Protein AF-A0A7X9T9G5-F1 (afdb_monomer_lite)

pLDDT: mean 80.07, std 22.62, range [26.3, 98.88]

Structure (mmCIF, N/CA/C/O backbone):
data_AF-A0A7X9T9G5-F1
#
_entry.id   AF-A0A7X9T9G5-F1
#
loop_
_atom_site.group_PDB
_atom_site.id
_atom_site.type_symbol
_atom_site.label_atom_id
_atom_site.label_alt_id
_atom_site.label_comp_id
_atom_site.label_asym_id
_atom_site.label_entity_id
_atom_site.label_seq_id
_atom_site.pdbx_PDB_ins_code
_atom_site.Cartn_x
_atom_site.Cartn_y
_atom_site.Cartn_z
_atom_site.occupancy
_atom_site.B_iso_or_equiv
_atom_site.auth_seq_id
_atom_site.auth_comp_id
_atom_site.auth_asym_id
_atom_site.auth_atom_id
_atom_site.pdbx_PDB_model_num
ATOM 1 N N . MET A 1 1 ? 49.123 48.401 -1.548 1.00 32.94 1 MET A N 1
ATOM 2 C CA . MET A 1 1 ? 48.286 49.261 -0.677 1.00 32.94 1 MET A CA 1
ATOM 3 C C . MET A 1 1 ? 46.839 49.098 -1.144 1.00 32.94 1 MET A C 1
ATOM 5 O O . MET A 1 1 ? 46.578 49.467 -2.274 1.00 32.94 1 MET A O 1
ATOM 9 N N . HIS A 1 2 ? 46.018 48.235 -0.523 1.00 32.28 2 HIS A N 1
ATOM 10 C CA . HIS A 1 2 ? 45.175 48.476 0.680 1.00 32.28 2 HIS A CA 1
ATOM 11 C C . HIS A 1 2 ? 43.986 49.415 0.372 1.00 32.28 2 HIS A C 1
ATOM 13 O O . HIS A 1 2 ? 44.237 50.485 -0.156 1.00 32.28 2 HIS A O 1
ATOM 19 N N . LEU A 1 3 ? 42.697 49.119 0.628 1.00 34.09 3 LEU A N 1
ATOM 20 C CA . LEU A 1 3 ? 41.980 48.273 1.615 1.00 34.09 3 LEU A CA 1
ATOM 21 C C . LEU A 1 3 ? 40.545 47.946 1.097 1.00 34.09 3 LEU A C 1
ATOM 23 O O . LEU A 1 3 ? 39.981 48.760 0.380 1.00 34.09 3 LEU A O 1
ATOM 27 N N . ALA A 1 4 ? 40.027 46.720 1.302 1.00 35.72 4 ALA A N 1
ATOM 28 C CA . ALA A 1 4 ? 38.980 46.290 2.274 1.00 35.72 4 ALA A CA 1
ATOM 29 C C . ALA A 1 4 ? 37.521 46.668 1.894 1.00 35.72 4 ALA A C 1
ATOM 31 O O . ALA A 1 4 ? 37.268 47.769 1.445 1.00 35.72 4 ALA A O 1
ATOM 32 N N . SER A 1 5 ? 36.481 45.839 2.057 1.00 36.91 5 SER A N 1
ATOM 33 C CA . SER A 1 5 ? 36.217 44.819 3.079 1.00 36.91 5 SER A CA 1
ATOM 34 C C . SER A 1 5 ? 35.093 43.858 2.638 1.00 36.91 5 SER A C 1
ATOM 36 O O . SER A 1 5 ? 34.143 44.271 1.982 1.00 36.91 5 SER A O 1
ATOM 38 N N . GLY A 1 6 ? 35.175 42.587 3.043 1.00 28.62 6 GLY A N 1
ATOM 39 C CA . GLY A 1 6 ? 34.093 41.604 2.921 1.00 28.62 6 GLY A CA 1
ATOM 40 C C . GLY A 1 6 ? 34.304 40.480 3.934 1.00 28.62 6 GLY A C 1
ATOM 41 O O . GLY A 1 6 ? 35.140 39.605 3.732 1.00 28.62 6 GLY A O 1
ATOM 42 N N . ARG A 1 7 ? 33.611 40.550 5.078 1.00 32.41 7 ARG A N 1
ATOM 43 C CA . ARG A 1 7 ? 33.666 39.544 6.151 1.00 32.41 7 ARG A CA 1
ATOM 44 C C . ARG A 1 7 ? 32.686 38.408 5.851 1.00 32.41 7 ARG A C 1
ATOM 46 O O . ARG A 1 7 ? 31.489 38.650 5.757 1.00 32.41 7 ARG A O 1
ATOM 53 N N . SER A 1 8 ? 33.200 37.181 5.789 1.00 30.56 8 SER A N 1
ATOM 54 C CA . SER A 1 8 ? 32.421 35.941 5.908 1.00 30.56 8 SER A CA 1
ATOM 55 C C . SER A 1 8 ? 32.396 35.502 7.374 1.00 30.56 8 SER A C 1
ATOM 57 O O . SER A 1 8 ? 33.452 35.385 7.997 1.00 30.56 8 SER A O 1
ATOM 59 N N . ALA A 1 9 ? 31.208 35.259 7.928 1.00 30.58 9 ALA A N 1
ATOM 60 C CA . ALA A 1 9 ? 31.035 34.659 9.247 1.00 30.58 9 ALA A CA 1
ATOM 61 C C . ALA A 1 9 ? 30.851 33.140 9.096 1.00 30.58 9 ALA A C 1
ATOM 63 O O . ALA A 1 9 ? 29.876 32.680 8.509 1.00 30.58 9 ALA A O 1
ATOM 64 N N . LYS A 1 10 ? 31.808 32.372 9.630 1.00 29.86 10 LYS A N 1
ATOM 65 C CA . LYS A 1 10 ? 31.692 30.931 9.880 1.00 29.86 10 LYS A CA 1
ATOM 66 C C . LYS A 1 10 ? 30.930 30.736 11.194 1.00 29.86 10 LYS A C 1
ATOM 68 O O . LYS A 1 10 ? 31.355 31.276 12.213 1.00 29.86 10 LYS A O 1
ATOM 73 N N . ILE A 1 11 ? 29.854 29.952 11.186 1.00 28.08 11 ILE A N 1
ATOM 74 C CA . ILE A 1 11 ? 29.240 29.412 12.406 1.00 28.08 11 ILE A CA 1
ATOM 75 C C . ILE A 1 11 ? 29.731 27.972 12.553 1.00 28.08 11 ILE A C 1
ATOM 77 O O . ILE A 1 11 ? 29.463 27.125 11.706 1.00 28.08 11 ILE A O 1
ATOM 81 N N . ALA A 1 12 ? 30.501 27.732 13.612 1.00 28.19 12 ALA A N 1
ATOM 82 C CA . ALA A 1 12 ? 30.940 26.416 14.045 1.00 28.19 12 ALA A CA 1
ATOM 83 C C . ALA A 1 12 ? 29.846 25.774 14.910 1.00 28.19 12 ALA A C 1
ATOM 85 O O . ALA A 1 12 ? 29.373 26.393 15.863 1.00 28.19 12 ALA A O 1
ATOM 86 N N . VAL A 1 13 ? 29.471 24.532 14.600 1.00 27.47 13 VAL A N 1
ATOM 87 C CA . VAL A 1 13 ? 28.661 23.683 15.481 1.00 27.47 13 VAL A CA 1
ATOM 88 C C . VAL A 1 13 ? 29.615 22.763 16.234 1.00 27.47 13 VAL A C 1
ATOM 90 O O . VAL A 1 13 ? 30.309 21.942 15.640 1.00 27.47 13 VAL A O 1
ATOM 93 N N . VAL A 1 14 ? 29.668 22.943 17.552 1.00 27.23 14 VAL A N 1
ATOM 94 C CA . VAL A 1 14 ? 30.388 22.088 18.499 1.00 27.23 14 VAL A CA 1
ATOM 95 C C . VAL A 1 14 ? 29.460 20.935 18.879 1.00 27.23 14 VAL A C 1
ATOM 97 O O . VAL A 1 14 ? 28.429 21.165 19.507 1.00 27.23 14 VAL A O 1
ATOM 100 N N . ILE A 1 15 ? 29.815 19.702 18.513 1.00 31.02 15 ILE A N 1
ATOM 101 C CA . ILE A 1 15 ? 29.174 18.486 19.032 1.00 31.02 15 ILE A CA 1
ATOM 102 C C . ILE A 1 15 ? 30.069 17.937 20.143 1.00 31.02 15 ILE A C 1
ATOM 104 O O . ILE A 1 15 ? 31.195 17.507 19.898 1.00 31.02 15 ILE A O 1
ATOM 108 N N . GLY A 1 16 ? 29.569 17.997 21.377 1.00 27.89 16 GLY A N 1
ATOM 109 C CA . GLY A 1 16 ? 30.190 17.378 22.543 1.00 27.89 16 GLY A CA 1
ATOM 110 C C . GLY A 1 16 ? 29.955 15.869 22.539 1.00 27.89 16 GLY A C 1
ATOM 111 O O . GLY A 1 16 ? 28.814 15.413 22.575 1.00 27.89 16 GLY A O 1
ATOM 112 N N . LEU A 1 17 ? 31.047 15.109 22.502 1.00 29.06 17 LEU A N 1
ATOM 113 C CA . LEU A 1 17 ? 31.076 13.660 22.663 1.00 29.06 17 LEU A CA 1
ATOM 114 C C . LEU A 1 17 ? 31.094 13.335 24.168 1.00 29.06 17 LEU A C 1
ATOM 116 O O . LEU A 1 17 ? 32.033 13.716 24.865 1.00 29.06 17 LEU A O 1
ATOM 120 N N . ALA A 1 18 ? 30.078 12.634 24.673 1.00 31.36 18 ALA A N 1
ATOM 121 C CA . ALA A 1 18 ? 30.082 12.075 26.024 1.00 31.36 18 ALA A CA 1
ATOM 122 C C . ALA A 1 18 ? 30.247 10.550 25.945 1.00 31.36 18 ALA A C 1
ATOM 124 O O . ALA A 1 18 ? 29.342 9.834 25.525 1.00 31.36 18 ALA A O 1
ATOM 125 N N . LEU A 1 19 ? 31.430 10.078 26.345 1.00 35.31 19 LEU A N 1
ATOM 126 C CA . LEU A 1 19 ? 31.739 8.678 26.632 1.00 35.31 19 LEU A CA 1
ATOM 127 C C . LEU A 1 19 ? 31.080 8.256 27.951 1.00 35.31 19 LEU A C 1
ATOM 129 O O . LEU A 1 19 ? 31.369 8.860 28.981 1.00 35.31 19 LEU A O 1
ATOM 133 N N . VAL A 1 20 ? 30.305 7.167 27.950 1.00 34.47 20 VAL A N 1
ATOM 134 C CA . VAL A 1 20 ? 30.088 6.338 29.149 1.00 34.47 20 VAL A CA 1
ATOM 135 C C . VAL A 1 20 ? 30.037 4.867 28.731 1.00 34.47 20 VAL A C 1
ATOM 137 O O . VAL A 1 20 ? 29.353 4.507 27.777 1.00 34.47 20 VAL A O 1
ATOM 140 N N . GLY A 1 21 ? 30.845 4.053 29.411 1.00 30.48 21 GLY A N 1
ATOM 141 C CA . GLY A 1 21 ? 31.250 2.715 28.998 1.00 30.48 21 GLY A CA 1
ATOM 142 C C . GLY A 1 21 ? 30.257 1.579 29.245 1.00 30.48 21 GLY A C 1
ATOM 143 O O . GLY A 1 21 ? 29.338 1.652 30.057 1.00 30.48 21 GLY A O 1
ATOM 144 N N . THR A 1 22 ? 30.521 0.490 28.533 1.00 34.09 22 THR A N 1
ATOM 145 C CA . THR A 1 22 ? 29.888 -0.825 28.645 1.00 34.09 22 THR A CA 1
ATOM 146 C C . THR A 1 22 ? 30.650 -1.716 29.632 1.00 34.09 22 THR A C 1
ATOM 148 O O . THR A 1 22 ? 31.877 -1.795 29.523 1.00 34.09 22 THR A O 1
ATOM 151 N N . PRO A 1 23 ? 29.986 -2.459 30.534 1.00 42.50 23 PRO A N 1
ATOM 152 C CA . PRO A 1 23 ? 30.619 -3.575 31.216 1.00 42.50 23 PRO A CA 1
ATOM 153 C C . PRO A 1 23 ? 30.505 -4.871 30.398 1.00 42.50 23 PRO A C 1
ATOM 155 O O . PRO A 1 23 ? 29.483 -5.175 29.786 1.00 42.50 23 PRO A O 1
ATOM 158 N N . VAL A 1 24 ? 31.605 -5.620 30.430 1.00 37.06 24 VAL A N 1
ATOM 159 C CA . VAL A 1 24 ? 31.822 -6.968 29.893 1.00 37.06 24 VAL A CA 1
ATOM 160 C C . VAL A 1 24 ? 31.346 -8.012 30.909 1.00 37.06 24 VAL A C 1
ATOM 162 O O . VAL A 1 24 ? 31.711 -7.909 32.077 1.00 37.06 24 VAL A O 1
ATOM 165 N N . ALA A 1 25 ? 30.603 -9.028 30.458 1.00 32.38 25 ALA A N 1
ATOM 166 C CA . ALA A 1 25 ? 30.471 -10.384 31.029 1.00 32.38 25 ALA A CA 1
ATOM 167 C C . ALA A 1 25 ? 29.455 -11.161 30.163 1.00 32.38 25 ALA A C 1
ATOM 169 O O . ALA A 1 25 ? 28.484 -10.569 29.714 1.00 32.38 25 ALA A O 1
ATOM 170 N N . ALA A 1 26 ? 29.520 -12.460 29.893 1.00 30.84 26 ALA A N 1
ATOM 171 C CA . ALA A 1 26 ? 30.525 -13.506 30.011 1.00 30.84 26 ALA A CA 1
ATOM 172 C C . ALA A 1 26 ? 30.046 -14.636 29.069 1.00 30.84 26 ALA A C 1
ATOM 174 O O . ALA A 1 26 ? 28.841 -14.816 28.888 1.00 30.84 26 ALA A O 1
ATOM 175 N N . TYR A 1 27 ? 30.971 -15.386 28.472 1.00 33.62 27 TYR A N 1
ATOM 176 C CA . TYR A 1 27 ? 30.661 -16.594 27.703 1.00 33.62 27 TYR A CA 1
ATOM 177 C C . TYR A 1 27 ? 30.023 -17.659 28.611 1.00 33.62 27 TYR A C 1
ATOM 179 O O . TYR A 1 27 ? 30.622 -18.049 29.613 1.00 33.62 27 TYR A O 1
ATOM 187 N N . ALA A 1 28 ? 28.839 -18.152 28.240 1.00 32.28 28 ALA A N 1
ATOM 188 C CA . ALA A 1 28 ? 28.243 -19.364 28.795 1.00 32.28 28 ALA A CA 1
ATOM 189 C C . ALA A 1 28 ? 27.938 -20.337 27.649 1.00 32.28 28 ALA A C 1
ATOM 191 O O . ALA A 1 28 ? 27.314 -19.987 26.652 1.00 32.28 28 ALA A O 1
ATOM 192 N N . THR A 1 29 ? 28.463 -21.542 27.814 1.00 34.06 29 THR A N 1
ATOM 193 C CA . THR A 1 29 ? 28.471 -22.698 26.917 1.00 34.06 29 THR A CA 1
ATOM 194 C C . THR A 1 29 ? 27.073 -23.242 26.606 1.00 34.06 29 THR A C 1
ATOM 196 O O . THR A 1 29 ? 26.241 -23.354 27.506 1.00 34.06 29 THR A O 1
ATOM 199 N N . GLU A 1 30 ? 26.856 -23.646 25.352 1.00 36.78 30 GLU A N 1
ATOM 200 C CA . GLU A 1 30 ? 25.677 -24.390 24.885 1.00 36.78 30 GLU A CA 1
ATOM 201 C C . GLU A 1 30 ? 25.506 -25.745 25.598 1.00 36.78 30 GLU A C 1
ATOM 203 O O . GLU A 1 30 ? 26.500 -26.435 25.847 1.00 36.78 30 GLU A O 1
ATOM 208 N N . PRO A 1 31 ? 24.263 -26.211 25.820 1.00 38.22 31 PRO A N 1
ATOM 209 C CA . PRO A 1 31 ? 23.972 -27.630 25.904 1.00 38.22 31 PRO A CA 1
ATOM 210 C C . PRO A 1 31 ? 23.304 -28.134 24.615 1.00 38.22 31 PRO A C 1
ATOM 212 O O . PRO A 1 31 ? 22.361 -27.544 24.089 1.00 38.22 31 PRO A O 1
ATOM 215 N N . ALA A 1 32 ? 23.808 -29.274 24.146 1.00 34.53 32 ALA A N 1
ATOM 216 C CA . ALA A 1 32 ? 23.349 -30.024 22.987 1.00 34.53 32 ALA A CA 1
ATOM 217 C C . ALA A 1 32 ? 21.835 -30.311 23.004 1.00 34.53 32 ALA A C 1
ATOM 219 O O . ALA A 1 32 ? 21.297 -30.841 23.979 1.00 34.53 32 ALA A O 1
ATOM 220 N N . ALA A 1 33 ? 21.167 -30.025 21.883 1.00 31.28 33 ALA A N 1
ATOM 221 C CA . ALA A 1 33 ? 19.784 -30.413 21.637 1.00 31.28 33 ALA A CA 1
ATOM 222 C C . ALA A 1 33 ? 19.719 -31.860 21.119 1.00 31.28 33 ALA A C 1
ATOM 224 O O . ALA A 1 33 ? 20.182 -32.181 20.024 1.00 31.28 33 ALA A O 1
ATOM 225 N N . THR A 1 34 ? 19.123 -32.736 21.921 1.00 33.41 34 THR A N 1
ATOM 226 C CA . THR A 1 34 ? 18.725 -34.092 21.549 1.00 33.41 34 THR A CA 1
ATOM 227 C C . THR A 1 34 ? 17.419 -34.065 20.744 1.00 33.41 34 THR A C 1
ATOM 229 O O . THR A 1 34 ? 16.428 -33.455 21.140 1.00 33.41 34 THR A O 1
ATOM 232 N N . GLN A 1 35 ? 17.423 -34.741 19.594 1.00 37.50 35 GLN A N 1
ATOM 233 C CA . GLN A 1 35 ? 16.246 -35.021 18.760 1.00 37.50 35 GLN A CA 1
ATOM 234 C C . GLN A 1 35 ? 15.274 -35.995 19.453 1.00 37.50 35 GLN A C 1
ATOM 236 O O . GLN A 1 35 ? 15.731 -36.964 20.067 1.00 37.50 35 GLN A O 1
ATOM 241 N N . PRO A 1 36 ? 13.952 -35.840 19.252 1.00 34.78 36 PRO A N 1
ATOM 242 C CA . PRO A 1 36 ? 13.026 -36.968 19.298 1.00 34.78 36 PRO A CA 1
ATOM 243 C C . PRO A 1 36 ? 12.239 -37.149 17.976 1.00 34.78 36 PRO A C 1
ATOM 245 O O . PRO A 1 36 ? 12.233 -36.266 17.121 1.00 34.78 36 PRO A O 1
ATOM 248 N N . PRO A 1 37 ? 11.622 -38.330 17.772 1.00 38.41 37 PRO A N 1
ATOM 249 C CA . PRO A 1 37 ? 11.612 -39.008 16.480 1.00 38.41 37 PRO A CA 1
ATOM 250 C C . PRO A 1 37 ? 10.388 -38.732 15.598 1.00 38.41 37 PRO A C 1
ATOM 252 O O . PRO A 1 37 ? 9.302 -38.374 16.054 1.00 38.41 37 PRO A O 1
ATOM 255 N N . SER A 1 38 ? 10.585 -39.018 14.311 1.00 34.41 38 SER A N 1
ATOM 256 C CA . SER A 1 38 ? 9.574 -39.128 13.263 1.00 34.41 38 SER A CA 1
ATOM 257 C C . SER A 1 38 ? 8.473 -40.130 13.620 1.00 34.41 38 SER A C 1
ATOM 259 O O . SER A 1 38 ? 8.758 -41.301 13.878 1.00 34.41 38 SER A O 1
ATOM 261 N N . THR A 1 39 ? 7.213 -39.702 13.539 1.00 32.34 39 THR A N 1
ATOM 262 C CA . THR A 1 39 ? 6.063 -40.610 13.461 1.00 32.34 39 THR A CA 1
ATOM 263 C C . THR A 1 39 ? 5.369 -40.434 12.117 1.00 32.34 39 THR A C 1
ATOM 265 O O . THR A 1 39 ? 4.817 -39.390 11.787 1.00 32.34 39 THR A O 1
ATOM 268 N N . THR A 1 40 ? 5.459 -41.488 11.316 1.00 33.56 40 THR A N 1
ATOM 269 C CA . THR A 1 40 ? 4.693 -41.737 10.101 1.00 33.56 40 THR A CA 1
ATOM 270 C C . THR A 1 40 ? 3.252 -42.062 10.487 1.00 33.56 40 THR A C 1
ATOM 272 O O . THR A 1 40 ? 3.011 -43.007 11.234 1.00 33.56 40 THR A O 1
ATOM 275 N N . ALA A 1 41 ? 2.285 -41.328 9.940 1.00 29.86 41 ALA A N 1
ATOM 276 C CA . ALA A 1 41 ? 0.890 -41.751 9.914 1.00 29.86 41 ALA A CA 1
ATOM 277 C C . ALA A 1 41 ? 0.318 -41.470 8.523 1.00 29.86 41 ALA A C 1
ATOM 279 O O . ALA A 1 41 ? 0.144 -40.325 8.111 1.00 29.86 41 ALA A O 1
ATOM 280 N N . ALA A 1 42 ? 0.078 -42.559 7.797 1.00 30.09 42 ALA A N 1
ATOM 281 C CA . ALA A 1 42 ? -0.655 -42.582 6.549 1.00 30.09 42 ALA A CA 1
ATOM 282 C C . ALA A 1 42 ? -2.112 -42.163 6.791 1.00 30.09 42 ALA A C 1
ATOM 284 O O . ALA A 1 42 ? -2.764 -42.674 7.702 1.00 30.09 42 ALA A O 1
ATOM 285 N N . VAL A 1 43 ? -2.633 -41.286 5.935 1.00 29.22 43 VAL A N 1
ATOM 286 C CA . VAL A 1 43 ? -4.074 -41.082 5.773 1.00 29.22 43 VAL A CA 1
ATOM 287 C C . VAL A 1 43 ? -4.403 -41.297 4.305 1.00 29.22 43 VAL A C 1
ATOM 289 O O . VAL A 1 43 ? -4.043 -40.515 3.431 1.00 29.22 43 VAL A O 1
ATOM 292 N N . THR A 1 44 ? -5.068 -42.418 4.060 1.00 31.83 44 THR A N 1
ATOM 293 C CA . THR A 1 44 ? -5.816 -42.741 2.852 1.00 31.83 44 THR A CA 1
ATOM 294 C C . THR A 1 44 ? -7.047 -41.848 2.747 1.00 31.83 44 THR A C 1
ATOM 296 O O . THR A 1 44 ? -7.884 -41.862 3.650 1.00 31.83 44 THR A O 1
ATOM 299 N N . THR A 1 45 ? -7.228 -41.182 1.611 1.00 31.84 45 THR A N 1
ATOM 300 C CA . THR A 1 45 ? -8.549 -40.743 1.148 1.00 31.84 45 THR A CA 1
ATOM 301 C C . THR A 1 45 ? -8.707 -41.071 -0.330 1.00 31.84 45 THR A C 1
ATOM 303 O O . THR A 1 45 ? -8.153 -40.432 -1.218 1.00 31.84 45 THR A O 1
ATOM 306 N N . SER A 1 46 ? -9.491 -42.118 -0.567 1.00 30.77 46 SER A N 1
ATOM 307 C CA . SER A 1 46 ? -10.252 -42.355 -1.786 1.00 30.77 46 SER A CA 1
ATOM 308 C C . SER A 1 46 ? -11.254 -41.221 -2.005 1.00 30.77 46 SER A C 1
ATOM 310 O O . SER A 1 46 ? -11.971 -40.854 -1.073 1.00 30.77 46 SER A O 1
ATOM 312 N N . GLY A 1 47 ? -11.367 -40.722 -3.231 1.00 28.73 47 GLY A N 1
ATOM 313 C CA . GLY A 1 47 ? -12.412 -39.772 -3.598 1.00 28.73 47 GLY A CA 1
ATOM 314 C C . GLY A 1 47 ? -12.340 -39.431 -5.074 1.00 28.73 47 GLY A C 1
ATOM 315 O O . GLY A 1 47 ? -11.521 -38.620 -5.483 1.00 28.73 47 GLY A O 1
ATOM 316 N N . GLN A 1 48 ? -13.175 -40.116 -5.848 1.00 31.14 48 GLN A N 1
ATOM 317 C CA . GLN A 1 48 ? -13.397 -39.942 -7.278 1.00 31.14 48 GLN A CA 1
ATOM 318 C C . GLN A 1 48 ? -13.687 -38.475 -7.636 1.00 31.14 48 GLN A C 1
ATOM 320 O O . GLN A 1 48 ? -14.478 -37.819 -6.962 1.00 31.14 48 GLN A O 1
ATOM 325 N N . ALA A 1 49 ? -13.114 -38.006 -8.742 1.00 30.08 49 ALA A N 1
ATOM 326 C CA . ALA A 1 49 ? -13.670 -36.908 -9.519 1.00 30.08 49 ALA A CA 1
ATOM 327 C C . ALA A 1 49 ? -13.631 -37.311 -10.994 1.00 30.08 49 ALA A C 1
ATOM 329 O O . ALA A 1 49 ? -12.617 -37.785 -11.509 1.00 30.08 49 ALA A O 1
ATOM 330 N N . GLU A 1 50 ? -14.804 -37.211 -11.597 1.00 30.31 50 GLU A N 1
ATOM 331 C CA . GLU A 1 50 ? -15.182 -37.689 -12.912 1.00 30.31 50 GLU A CA 1
ATOM 332 C C . GLU A 1 50 ? -14.441 -36.947 -14.025 1.00 30.31 50 GLU A C 1
ATOM 334 O O . GLU A 1 50 ? -14.189 -35.743 -13.962 1.00 30.31 50 GLU A O 1
ATOM 339 N N . ALA A 1 51 ? -14.095 -37.711 -15.057 1.00 27.50 51 ALA A N 1
ATOM 340 C CA . ALA A 1 51 ? -13.615 -37.208 -16.325 1.00 27.50 51 ALA A CA 1
ATOM 341 C C . ALA A 1 51 ? -14.813 -36.761 -17.171 1.00 27.50 51 ALA A C 1
ATOM 343 O O . ALA A 1 51 ? -15.655 -37.587 -17.518 1.00 27.50 51 ALA A O 1
ATOM 344 N N . GLU A 1 52 ? -14.841 -35.493 -17.575 1.00 31.69 52 GLU A N 1
ATOM 345 C CA . GLU A 1 52 ? -15.558 -35.081 -18.779 1.00 31.69 52 GLU A CA 1
ATOM 346 C C . GLU A 1 52 ? -14.547 -34.810 -19.891 1.00 31.69 52 GLU A C 1
ATOM 348 O O . GLU A 1 52 ? -13.724 -33.895 -19.847 1.00 31.69 52 GLU A O 1
ATOM 353 N N . GLN A 1 53 ? -14.610 -35.690 -20.887 1.00 29.94 53 GLN A N 1
ATOM 354 C CA . GLN A 1 53 ? -14.003 -35.540 -22.194 1.00 29.94 53 GLN A CA 1
ATOM 355 C C . GLN A 1 53 ? -14.720 -34.420 -22.954 1.00 29.94 53 GLN A C 1
ATOM 357 O O . GLN A 1 53 ? -15.942 -34.435 -23.076 1.00 29.94 53 GLN A O 1
ATOM 362 N N . SER A 1 54 ? -13.965 -33.532 -23.597 1.00 33.84 54 SER A N 1
ATOM 363 C CA . SER A 1 54 ? -14.376 -33.060 -24.917 1.00 33.84 54 SER A CA 1
ATOM 364 C C . SER A 1 54 ? -13.169 -33.005 -25.844 1.00 33.84 54 SER A C 1
ATOM 366 O O . SER A 1 54 ? -12.065 -32.600 -25.486 1.00 33.84 54 SER A O 1
ATOM 368 N N . SER A 1 55 ? -13.410 -33.588 -27.003 1.00 31.34 55 SER A N 1
ATOM 369 C CA . SER A 1 55 ? -12.502 -34.008 -28.051 1.00 31.34 55 SER A CA 1
ATOM 370 C C . SER A 1 55 ? -12.326 -32.956 -29.142 1.00 31.34 55 SER A C 1
ATOM 372 O O . SER A 1 55 ? -13.177 -32.087 -29.308 1.00 31.34 55 SER A O 1
ATOM 374 N N . ALA A 1 56 ? -11.334 -33.247 -29.989 1.00 29.89 56 ALA A N 1
ATOM 375 C CA . ALA A 1 56 ? -11.155 -32.826 -31.382 1.00 29.89 56 ALA A CA 1
ATOM 376 C C . ALA A 1 56 ? -10.335 -31.540 -31.600 1.00 29.89 56 ALA A C 1
ATOM 378 O O . ALA A 1 56 ? -10.550 -30.533 -30.945 1.00 29.89 56 ALA A O 1
ATOM 379 N N . GLN A 1 57 ? -9.384 -31.484 -32.532 1.00 29.70 57 GLN A N 1
ATOM 380 C CA . GLN A 1 57 ? -8.828 -32.485 -33.446 1.00 29.70 57 GLN A CA 1
ATOM 381 C C . GLN A 1 57 ? -7.529 -31.898 -34.017 1.00 29.70 57 GLN A C 1
ATOM 383 O O . GLN A 1 57 ? -7.423 -30.690 -34.218 1.00 29.70 57 GLN A O 1
ATOM 388 N N . ALA A 1 58 ? -6.560 -32.772 -34.266 1.00 29.02 58 ALA A N 1
ATOM 389 C CA . ALA A 1 58 ? -5.350 -32.494 -35.020 1.00 29.02 58 ALA A CA 1
ATOM 390 C C . ALA A 1 58 ? -5.609 -32.619 -36.530 1.00 29.02 58 ALA A C 1
ATOM 392 O O . ALA A 1 58 ? -6.354 -33.509 -36.938 1.00 29.02 58 ALA A O 1
ATOM 393 N N . GLU A 1 59 ? -4.894 -31.835 -37.337 1.00 33.47 59 GLU A N 1
ATOM 394 C CA . GLU A 1 59 ? -4.460 -32.249 -38.673 1.00 33.47 59 GLU A CA 1
ATOM 395 C C . GLU A 1 59 ? -2.948 -32.014 -38.817 1.00 33.47 59 GLU A C 1
ATOM 397 O O . GLU A 1 59 ? -2.419 -30.952 -38.492 1.00 33.47 59 GLU A O 1
ATOM 402 N N . ALA A 1 60 ? -2.274 -33.079 -39.254 1.00 33.09 60 ALA A N 1
ATOM 403 C CA . ALA A 1 60 ? -0.897 -33.150 -39.740 1.00 33.09 60 ALA A CA 1
ATOM 404 C C . ALA A 1 60 ? -0.824 -32.566 -41.181 1.00 33.09 60 ALA A C 1
ATOM 406 O O . ALA A 1 60 ? -1.861 -32.310 -41.779 1.00 33.09 60 ALA A O 1
ATOM 407 N N . ALA A 1 61 ? 0.309 -32.340 -41.852 1.00 33.09 61 ALA A N 1
ATOM 408 C CA . ALA A 1 61 ? 1.500 -33.176 -41.984 1.00 33.09 61 ALA A CA 1
ATOM 409 C C . ALA A 1 61 ? 2.606 -32.468 -42.813 1.00 33.09 61 ALA A C 1
ATOM 411 O O . ALA A 1 61 ? 2.382 -31.382 -43.342 1.00 33.09 61 ALA A O 1
ATOM 412 N N . PHE A 1 62 ? 3.706 -33.219 -43.012 1.00 26.30 62 PHE A N 1
ATOM 413 C CA . PHE A 1 62 ? 4.877 -33.063 -43.905 1.00 26.30 62 PHE A CA 1
ATOM 414 C C . PHE A 1 62 ? 6.057 -32.244 -43.355 1.00 26.30 62 PHE A C 1
ATOM 416 O O . PHE A 1 62 ? 5.895 -31.082 -43.024 1.00 26.30 62 PHE A O 1
ATOM 423 N N . GLY A 1 63 ? 7.297 -32.742 -43.266 1.00 28.73 63 GLY A N 1
ATOM 424 C CA . GLY A 1 63 ? 7.927 -34.004 -43.686 1.00 28.73 63 GLY A CA 1
ATOM 425 C C . GLY A 1 63 ? 9.412 -33.739 -44.015 1.00 28.73 63 GLY A C 1
ATOM 426 O O . GLY A 1 63 ? 9.706 -32.682 -44.564 1.00 28.73 63 GLY A O 1
ATOM 427 N N . GLY A 1 64 ? 10.329 -34.669 -43.711 1.00 28.27 64 GLY A N 1
ATOM 428 C CA . GLY A 1 64 ? 11.689 -34.677 -44.288 1.00 28.27 64 GLY A CA 1
ATOM 429 C C . GLY A 1 64 ? 12.831 -34.995 -43.317 1.00 28.27 64 GLY A C 1
ATOM 430 O O . GLY A 1 64 ? 13.214 -34.161 -42.507 1.00 28.27 64 GLY A O 1
ATOM 431 N N . GLU A 1 65 ? 13.360 -36.210 -43.441 1.00 33.00 65 GLU A N 1
ATOM 432 C CA . GLU A 1 65 ? 14.491 -36.828 -42.736 1.00 33.00 65 GLU A CA 1
ATOM 433 C C . GLU A 1 65 ? 15.870 -36.332 -43.223 1.00 33.00 65 GLU A C 1
ATOM 435 O O . GLU A 1 65 ? 15.995 -35.938 -44.379 1.00 33.00 65 GLU A O 1
ATOM 440 N N . SER A 1 66 ? 16.921 -36.509 -42.405 1.00 32.47 66 SER A N 1
ATOM 441 C CA . SER A 1 66 ? 18.119 -37.297 -42.783 1.00 32.47 66 SER A CA 1
ATOM 442 C C . SER A 1 66 ? 19.100 -37.482 -41.611 1.00 32.47 66 SER A C 1
ATOM 444 O O . SER A 1 66 ? 19.330 -36.568 -40.823 1.00 32.47 66 SER A O 1
ATOM 446 N N . GLN A 1 67 ? 19.651 -38.696 -41.528 1.00 31.06 67 GLN A N 1
ATOM 447 C CA . GLN A 1 67 ? 20.615 -39.237 -40.559 1.00 31.06 67 GLN A CA 1
ATOM 448 C C . GLN A 1 67 ? 22.087 -38.963 -40.938 1.00 31.06 67 GLN A C 1
ATOM 450 O O . GLN A 1 67 ? 22.348 -38.703 -42.106 1.00 31.06 67 GLN A O 1
ATOM 455 N N . GLU A 1 68 ? 23.016 -39.115 -39.976 1.00 30.64 68 GLU A N 1
ATOM 456 C CA . GLU A 1 68 ? 24.229 -39.996 -39.976 1.00 30.64 68 GLU A CA 1
ATOM 457 C C . GLU A 1 68 ? 25.171 -39.590 -38.805 1.00 30.64 68 GLU A C 1
ATOM 459 O O . GLU A 1 68 ? 25.440 -38.411 -38.610 1.00 30.64 68 GLU A O 1
ATOM 464 N N . ALA A 1 69 ? 25.414 -40.455 -37.800 1.00 29.97 69 ALA A N 1
ATOM 465 C CA . ALA A 1 69 ? 26.542 -41.409 -37.627 1.00 29.97 69 ALA A CA 1
ATOM 466 C C . ALA A 1 69 ? 27.917 -40.716 -37.391 1.00 29.97 69 ALA A C 1
ATOM 468 O O . ALA A 1 69 ? 28.411 -40.033 -38.273 1.00 29.97 69 ALA A O 1
ATOM 469 N N . ALA A 1 70 ? 28.499 -40.650 -36.180 1.00 31.17 70 ALA A N 1
ATOM 470 C CA . ALA A 1 70 ? 29.139 -41.666 -35.309 1.00 31.17 70 ALA A CA 1
ATOM 471 C C . ALA A 1 70 ? 30.558 -42.128 -35.735 1.00 31.17 70 ALA A C 1
ATOM 473 O O . ALA A 1 70 ? 30.669 -42.765 -36.773 1.00 31.17 70 ALA A O 1
ATOM 474 N N . SER A 1 71 ? 31.580 -41.894 -34.877 1.00 30.12 71 SER A N 1
ATOM 475 C CA . SER A 1 71 ? 32.764 -42.759 -34.556 1.00 30.12 71 SER A CA 1
ATOM 476 C C . SER A 1 71 ? 33.878 -41.924 -33.854 1.00 30.12 71 SER A C 1
ATOM 478 O O . SER A 1 71 ? 34.292 -40.927 -34.435 1.00 30.12 71 SER A O 1
ATOM 480 N N . THR A 1 72 ? 34.213 -42.067 -32.556 1.00 31.50 72 THR A N 1
ATOM 481 C CA . THR A 1 72 ? 35.075 -43.041 -31.803 1.00 31.50 72 THR A CA 1
ATOM 482 C C . THR A 1 72 ? 36.533 -42.596 -31.566 1.00 31.50 72 THR A C 1
ATOM 484 O O . THR A 1 72 ? 37.228 -42.320 -32.535 1.00 31.50 72 THR A O 1
ATOM 487 N N . ASP A 1 73 ? 36.947 -42.681 -30.283 1.00 29.58 73 ASP A N 1
ATOM 488 C CA . ASP A 1 73 ? 38.257 -43.083 -29.700 1.00 29.58 73 ASP A CA 1
ATOM 489 C C . ASP A 1 73 ? 39.560 -42.333 -30.077 1.00 29.58 73 ASP A C 1
ATOM 491 O O . ASP A 1 73 ? 39.711 -41.844 -31.182 1.00 29.58 73 ASP A O 1
ATOM 495 N N . ALA A 1 74 ? 40.643 -42.268 -29.289 1.00 30.78 74 ALA A N 1
ATOM 496 C CA . ALA A 1 74 ? 40.968 -42.433 -27.866 1.00 30.78 74 ALA A CA 1
ATOM 497 C C . ALA A 1 74 ? 42.480 -42.102 -27.687 1.00 30.78 74 ALA A C 1
ATOM 499 O O . ALA A 1 74 ? 43.287 -42.523 -28.504 1.00 30.78 74 ALA A O 1
ATOM 500 N N . ALA A 1 75 ? 42.822 -41.407 -26.592 1.00 31.48 75 ALA A N 1
ATOM 501 C CA . ALA A 1 75 ? 43.978 -41.559 -25.676 1.00 31.48 75 ALA A CA 1
ATOM 502 C C . ALA A 1 75 ? 45.480 -41.610 -26.110 1.00 31.48 75 ALA A C 1
ATOM 504 O O . ALA A 1 75 ? 45.864 -42.152 -27.139 1.00 31.48 75 ALA A O 1
ATOM 505 N N . VAL A 1 76 ? 46.307 -41.240 -25.101 1.00 30.48 76 VAL A N 1
ATOM 506 C CA . VAL A 1 76 ? 47.757 -41.500 -24.844 1.00 30.48 76 VAL A CA 1
ATOM 507 C C . VAL A 1 76 ? 48.726 -40.466 -25.458 1.00 30.48 76 VAL A C 1
ATOM 509 O O . VAL A 1 76 ? 48.589 -40.136 -26.622 1.00 30.48 76 VAL A O 1
ATOM 512 N N . GLY A 1 77 ? 49.743 -39.892 -24.796 1.00 27.83 77 GLY A N 1
ATOM 513 C CA . GLY A 1 77 ? 50.388 -40.068 -23.483 1.00 27.83 77 GLY A CA 1
ATOM 514 C C . GLY A 1 77 ? 51.923 -39.884 -23.613 1.00 27.83 77 GLY A C 1
ATOM 515 O O . GLY A 1 77 ? 52.460 -40.188 -24.673 1.00 27.83 77 GLY A O 1
ATOM 516 N N . ALA A 1 78 ? 52.588 -39.469 -22.519 1.00 31.19 78 ALA A N 1
ATOM 517 C CA . ALA A 1 78 ? 54.046 -39.272 -22.287 1.00 31.19 78 ALA A CA 1
ATOM 518 C C . ALA A 1 78 ? 54.658 -37.963 -22.847 1.00 31.19 78 ALA A C 1
ATOM 520 O O . ALA A 1 78 ? 54.510 -37.670 -24.025 1.00 31.19 78 ALA A O 1
ATOM 521 N N . ASP A 1 79 ? 55.217 -37.035 -22.056 1.00 29.34 79 ASP A N 1
ATOM 522 C CA . ASP A 1 79 ? 56.251 -37.066 -20.988 1.00 29.34 79 ASP A CA 1
ATOM 523 C C . ASP A 1 79 ? 57.689 -37.250 -21.516 1.00 29.34 79 ASP A C 1
ATOM 525 O O . ASP A 1 79 ? 57.887 -38.000 -22.469 1.00 29.34 79 ASP A O 1
ATOM 529 N N . VAL A 1 80 ? 58.634 -36.537 -20.872 1.00 31.88 80 VAL A N 1
ATOM 530 C CA . VAL A 1 80 ? 60.120 -36.618 -20.842 1.00 31.88 80 VAL A CA 1
ATOM 531 C C . VAL A 1 80 ? 60.731 -35.199 -20.740 1.00 31.88 80 VAL A C 1
ATOM 533 O O . VAL A 1 80 ? 60.859 -34.480 -21.726 1.00 31.88 80 VAL A O 1
ATOM 536 N N . THR A 1 81 ? 61.015 -34.799 -19.487 1.00 31.09 81 THR A N 1
ATOM 537 C CA . THR A 1 81 ? 62.325 -34.393 -18.893 1.00 31.09 81 THR A CA 1
ATOM 538 C C . THR A 1 81 ? 63.353 -33.647 -19.779 1.00 31.09 81 THR A C 1
ATOM 540 O O . THR A 1 81 ? 63.543 -33.996 -20.931 1.00 31.09 81 THR A O 1
ATOM 543 N N . GLU A 1 82 ? 64.168 -32.689 -19.317 1.00 31.38 82 GLU A N 1
ATOM 544 C CA . GLU A 1 82 ? 64.949 -32.649 -18.071 1.00 31.38 82 GLU A CA 1
ATOM 545 C C . GLU A 1 82 ? 65.686 -31.285 -17.928 1.00 31.38 82 GLU A C 1
ATOM 547 O O . GLU A 1 82 ? 66.038 -30.685 -18.937 1.00 31.38 82 GLU A O 1
ATOM 552 N N . GLN A 1 83 ? 65.912 -30.853 -16.672 1.00 27.86 83 GLN A N 1
ATOM 553 C CA . GLN A 1 83 ? 67.075 -30.130 -16.083 1.00 27.86 83 GLN A CA 1
ATOM 554 C C . GLN A 1 83 ? 67.837 -29.045 -16.891 1.00 27.86 83 GLN A C 1
ATOM 556 O O . GLN A 1 83 ? 68.238 -29.240 -18.024 1.00 27.86 83 GLN A O 1
ATOM 561 N N . GLY A 1 84 ? 68.257 -27.908 -16.327 1.00 29.08 84 GLY A N 1
ATOM 562 C CA . GLY A 1 84 ? 68.310 -27.445 -14.942 1.00 29.08 84 GLY A CA 1
ATOM 563 C C . GLY A 1 84 ? 69.341 -26.309 -14.790 1.00 29.08 84 GLY A C 1
ATOM 564 O O . GLY A 1 84 ? 70.220 -26.179 -15.632 1.00 29.08 84 GLY A O 1
ATOM 565 N N . SER A 1 85 ? 69.251 -25.581 -13.663 1.00 29.42 85 SER A N 1
ATOM 566 C CA . SER A 1 85 ? 70.330 -24.826 -12.977 1.00 29.42 85 SER A CA 1
ATOM 567 C C . SER A 1 85 ? 70.959 -23.616 -13.703 1.00 29.42 85 SER A C 1
ATOM 569 O O . SER A 1 85 ? 71.189 -23.643 -14.896 1.00 29.42 85 SER A O 1
ATOM 571 N N . ALA A 1 86 ? 71.436 -22.547 -13.065 1.00 30.84 86 ALA A N 1
ATOM 572 C CA . ALA A 1 86 ? 71.195 -21.869 -11.793 1.00 30.84 86 ALA A CA 1
ATOM 573 C C . ALA A 1 86 ? 71.925 -20.507 -11.876 1.00 30.84 86 ALA A C 1
ATOM 575 O O . ALA A 1 86 ? 72.945 -20.394 -12.548 1.00 30.84 86 ALA A O 1
ATOM 576 N N . ASP A 1 87 ? 71.408 -19.549 -11.112 1.00 29.50 87 ASP A N 1
ATOM 577 C CA . ASP A 1 87 ? 72.109 -18.492 -10.370 1.00 29.50 87 ASP A CA 1
ATOM 578 C C . ASP A 1 87 ? 72.816 -17.287 -11.044 1.00 29.50 87 ASP A C 1
ATOM 580 O O . ASP A 1 87 ? 73.864 -17.374 -11.674 1.00 29.50 87 ASP A O 1
ATOM 584 N N . ALA A 1 88 ? 72.246 -16.124 -10.696 1.00 30.19 88 ALA A N 1
ATOM 585 C CA . ALA A 1 88 ? 72.859 -15.013 -9.960 1.00 30.19 88 ALA A CA 1
ATOM 586 C C . ALA A 1 88 ? 73.839 -14.011 -10.620 1.00 30.19 88 ALA A C 1
ATOM 588 O O . ALA A 1 88 ? 75.048 -14.200 -10.693 1.00 30.19 88 ALA A O 1
ATOM 589 N N . THR A 1 89 ? 73.288 -12.794 -10.734 1.00 28.94 89 THR A N 1
ATOM 590 C CA . THR A 1 89 ? 73.800 -11.505 -10.213 1.00 28.94 89 THR A CA 1
ATOM 591 C C . THR A 1 89 ? 74.706 -10.612 -11.071 1.00 28.94 89 THR A C 1
ATOM 593 O O . THR A 1 89 ? 75.809 -10.974 -11.456 1.00 28.94 89 THR A O 1
ATOM 596 N N . THR A 1 90 ? 74.237 -9.359 -11.179 1.00 30.36 90 THR A N 1
ATOM 597 C CA . THR A 1 90 ? 74.914 -8.048 -11.028 1.00 30.36 90 THR A CA 1
ATOM 598 C C . THR A 1 90 ? 74.716 -7.072 -12.197 1.00 30.36 90 THR A C 1
ATOM 600 O O . THR A 1 90 ? 75.157 -7.296 -13.316 1.00 30.36 90 THR A O 1
ATOM 603 N N . ASP A 1 91 ? 74.033 -5.969 -11.878 1.00 27.64 91 ASP A N 1
ATOM 604 C CA . ASP A 1 91 ? 73.967 -4.687 -12.599 1.00 27.64 91 ASP A CA 1
ATOM 605 C C . ASP A 1 91 ? 75.229 -3.862 -12.234 1.00 27.64 91 ASP A C 1
ATOM 607 O O . ASP A 1 91 ? 75.735 -4.039 -11.115 1.00 27.64 91 ASP A O 1
ATOM 611 N N . PRO A 1 92 ? 75.794 -3.010 -13.119 1.00 36.91 92 PRO A N 1
ATOM 612 C CA . PRO A 1 92 ? 75.273 -1.647 -13.293 1.00 36.91 92 PRO A CA 1
ATOM 613 C C . PRO A 1 92 ? 75.350 -1.086 -14.736 1.00 36.91 92 PRO A C 1
ATOM 615 O O . PRO A 1 92 ? 76.370 -1.171 -15.419 1.00 36.91 92 PRO A O 1
ATOM 618 N N . SER A 1 93 ? 74.297 -0.381 -15.155 1.00 27.50 93 SER A N 1
ATOM 619 C CA . SER A 1 93 ? 74.334 0.709 -16.163 1.00 27.50 93 SER A CA 1
ATOM 620 C C . SER A 1 93 ? 75.355 1.813 -15.771 1.00 27.50 93 SER A C 1
ATOM 622 O O . SER A 1 93 ? 75.628 1.922 -14.572 1.00 27.50 93 SER A O 1
ATOM 624 N N . PRO A 1 94 ? 75.876 2.708 -16.662 1.00 44.12 94 PRO A N 1
ATOM 625 C CA . PRO A 1 94 ? 75.130 3.381 -17.742 1.00 44.12 94 PRO A CA 1
ATOM 626 C C . PRO A 1 94 ? 75.945 3.819 -18.994 1.00 44.12 94 PRO A C 1
ATOM 628 O O . PRO A 1 94 ? 77.141 3.578 -19.123 1.00 44.12 94 PRO A O 1
ATOM 631 N N . THR A 1 95 ? 75.268 4.603 -19.841 1.00 29.69 95 THR A N 1
ATOM 632 C CA . THR A 1 95 ? 75.734 5.522 -20.906 1.00 29.69 95 THR A CA 1
ATOM 633 C C . THR A 1 95 ? 75.540 5.026 -22.334 1.00 29.69 95 THR A C 1
ATOM 635 O O . THR A 1 95 ? 75.969 3.946 -22.720 1.00 29.69 95 THR A O 1
ATOM 638 N N . GLY A 1 96 ? 74.767 5.822 -23.073 1.00 30.12 96 GLY A N 1
ATOM 639 C CA . GLY A 1 96 ? 74.205 5.466 -24.362 1.00 30.12 96 GLY A CA 1
ATOM 640 C C . GLY A 1 96 ? 75.123 5.731 -25.538 1.00 30.12 96 GLY A C 1
ATOM 641 O O . GLY A 1 96 ? 76.117 6.436 -25.425 1.00 30.12 96 GLY A O 1
ATOM 642 N N . ASP A 1 97 ? 74.691 5.232 -26.685 1.00 29.53 97 ASP A N 1
ATOM 643 C CA . ASP A 1 97 ? 74.683 6.028 -27.899 1.00 29.53 97 ASP A CA 1
ATOM 644 C C . ASP A 1 97 ? 73.644 5.452 -28.860 1.00 29.53 97 ASP A C 1
ATOM 646 O O . ASP A 1 97 ? 73.471 4.237 -28.974 1.00 29.53 97 ASP A O 1
ATOM 650 N N . ALA A 1 98 ? 72.908 6.341 -29.513 1.00 36.38 98 ALA A N 1
ATOM 651 C CA . ALA A 1 98 ? 71.917 5.982 -30.506 1.00 36.38 98 ALA A CA 1
ATOM 652 C C . ALA A 1 98 ? 72.632 5.569 -31.796 1.00 36.38 98 ALA A C 1
ATOM 654 O O . ALA A 1 98 ? 73.281 6.387 -32.443 1.00 36.38 98 ALA A O 1
ATOM 655 N N . THR A 1 99 ? 72.474 4.317 -32.218 1.00 32.34 99 THR A N 1
ATOM 656 C CA . THR A 1 99 ? 72.661 3.944 -33.624 1.00 32.34 99 THR A CA 1
ATOM 657 C C . THR A 1 99 ? 71.594 2.948 -34.045 1.00 32.34 99 THR A C 1
ATOM 659 O O . THR A 1 99 ? 71.468 1.848 -33.518 1.00 32.34 99 THR A O 1
ATOM 662 N N . SER A 1 100 ? 70.802 3.401 -35.008 1.00 35.81 100 SER A N 1
ATOM 663 C CA . SER A 1 100 ? 69.804 2.652 -35.750 1.00 35.81 100 SER A CA 1
ATOM 664 C C . SER A 1 100 ? 70.398 1.407 -36.407 1.00 35.81 100 SER A C 1
ATOM 666 O O . SER A 1 100 ? 71.336 1.513 -37.201 1.00 35.81 100 SER A O 1
ATOM 668 N N . CYS A 1 101 ? 69.763 0.261 -36.189 1.00 30.30 101 CYS A N 1
ATOM 669 C CA . CYS A 1 101 ? 69.640 -0.759 -37.219 1.00 30.30 101 CYS A CA 1
ATOM 670 C C . CYS A 1 101 ? 68.163 -1.145 -37.331 1.00 30.30 101 CYS A C 1
ATOM 672 O O . CYS A 1 101 ? 67.491 -1.463 -36.354 1.00 30.30 101 CYS A O 1
ATOM 674 N N . ASP A 1 102 ? 67.679 -0.963 -38.548 1.00 32.56 102 ASP A N 1
ATOM 675 C CA . ASP A 1 102 ? 66.333 -1.196 -39.025 1.00 32.56 102 ASP A CA 1
ATOM 676 C C . ASP A 1 102 ? 66.165 -2.672 -39.427 1.00 32.56 102 ASP A C 1
ATOM 678 O O . ASP A 1 102 ? 67.123 -3.331 -39.835 1.00 32.56 102 ASP A O 1
ATOM 682 N N . ALA A 1 103 ? 64.905 -3.094 -39.375 1.00 33.62 103 ALA A N 1
ATOM 683 C CA . ALA A 1 103 ? 64.259 -4.199 -40.070 1.00 33.62 103 ALA A CA 1
ATOM 684 C C . ALA A 1 103 ? 64.393 -5.654 -39.563 1.00 33.62 103 ALA A C 1
ATOM 686 O O . ALA A 1 103 ? 65.373 -6.364 -39.779 1.00 33.62 103 ALA A O 1
ATOM 687 N N . SER A 1 104 ? 63.210 -6.142 -39.163 1.00 34.47 104 SER A N 1
ATOM 688 C CA . SER A 1 104 ? 62.580 -7.396 -39.615 1.00 34.47 104 SER A CA 1
ATOM 689 C C . SER A 1 104 ? 62.843 -8.680 -38.821 1.00 34.47 104 SER A C 1
ATOM 691 O O . SER A 1 104 ? 63.689 -9.493 -39.166 1.00 34.47 104 SER A O 1
ATOM 693 N N . GLN A 1 105 ? 61.966 -8.938 -37.849 1.00 30.86 105 GLN A N 1
ATOM 694 C CA . GLN A 1 105 ? 60.842 -9.849 -38.097 1.00 30.86 105 GLN A CA 1
ATOM 695 C C . GLN A 1 105 ? 59.586 -9.226 -37.479 1.00 30.86 105 GLN A C 1
ATOM 697 O O . GLN A 1 105 ? 59.359 -9.316 -36.276 1.00 30.86 105 GLN A O 1
ATOM 702 N N . SER A 1 106 ? 58.804 -8.505 -38.288 1.00 42.41 106 SER A N 1
ATOM 703 C CA . SER A 1 106 ? 57.421 -8.223 -37.919 1.00 42.41 106 SER A CA 1
ATOM 704 C C . SER A 1 106 ? 56.685 -9.548 -38.054 1.00 42.41 106 SER A C 1
ATOM 706 O O . SER A 1 106 ? 56.320 -9.924 -39.169 1.00 42.41 106 SER A O 1
ATOM 708 N N . GLU A 1 107 ? 56.521 -10.284 -36.957 1.00 48.06 107 GLU A N 1
ATOM 709 C CA . GLU A 1 107 ? 55.449 -11.269 -36.931 1.00 48.06 107 GLU A CA 1
ATOM 710 C C . GLU A 1 107 ? 54.166 -10.485 -37.164 1.00 48.06 107 GLU A C 1
ATOM 712 O O . GLU A 1 107 ? 53.764 -9.610 -36.392 1.00 48.06 107 GLU A O 1
ATOM 717 N N . SER A 1 108 ? 53.621 -10.697 -38.345 1.00 65.75 108 SER A N 1
ATOM 718 C CA . SER A 1 108 ? 52.355 -10.165 -38.773 1.00 65.75 108 SER A CA 1
ATOM 719 C C . SER A 1 108 ? 51.341 -10.613 -37.710 1.00 65.75 108 SER A C 1
ATOM 721 O O . SER A 1 108 ? 51.191 -11.791 -37.396 1.00 65.75 108 SER A O 1
ATOM 723 N N . SER A 1 109 ? 50.723 -9.653 -37.029 1.00 75.50 109 SER A N 1
ATOM 724 C CA . SER A 1 109 ? 49.724 -9.954 -36.001 1.00 75.50 109 SER A CA 1
ATOM 725 C C . SER A 1 109 ? 48.375 -10.215 -36.674 1.00 75.50 109 SER A C 1
ATOM 727 O O . SER A 1 109 ? 48.100 -9.578 -37.697 1.00 75.50 109 SER A O 1
ATOM 729 N N . PRO A 1 110 ? 47.524 -11.118 -36.146 1.00 87.12 110 PRO A N 1
ATOM 730 C CA . PRO A 1 110 ? 46.141 -11.182 -36.586 1.00 87.12 110 PRO A CA 1
ATOM 731 C C . PRO A 1 110 ? 45.499 -9.803 -36.432 1.00 87.12 110 PRO A C 1
ATOM 733 O O . PRO A 1 110 ? 45.790 -9.070 -35.486 1.00 87.12 110 PRO A O 1
ATOM 736 N N . SER A 1 111 ? 44.636 -9.449 -37.372 1.00 88.12 111 SER A N 1
ATOM 737 C CA . SER A 1 111 ? 43.910 -8.187 -37.372 1.00 88.12 111 SER A CA 1
ATOM 738 C C . SER A 1 111 ? 42.413 -8.445 -37.429 1.00 88.12 111 SER A C 1
ATOM 740 O O . SER A 1 111 ? 41.949 -9.420 -38.026 1.00 88.12 111 SER A O 1
ATOM 742 N N . VAL A 1 112 ? 41.645 -7.561 -36.797 1.00 90.62 112 VAL A N 1
ATOM 743 C CA . VAL A 1 112 ? 40.193 -7.511 -36.968 1.00 90.62 112 VAL A CA 1
ATOM 744 C C . VAL A 1 112 ? 39.848 -6.397 -37.950 1.00 90.62 112 VAL A C 1
ATOM 746 O O . VAL A 1 112 ? 40.487 -5.348 -37.966 1.00 90.62 112 VAL A O 1
ATOM 749 N N . SER A 1 113 ? 38.844 -6.617 -38.788 1.00 91.00 113 SER A N 1
ATOM 750 C CA . SER A 1 113 ? 38.256 -5.579 -39.632 1.00 91.00 113 SER A CA 1
ATOM 751 C C . SER A 1 113 ? 36.737 -5.632 -39.560 1.00 91.00 113 SER A C 1
ATOM 753 O O . SER A 1 113 ? 36.153 -6.661 -39.215 1.00 91.00 113 SER A O 1
ATOM 755 N N . ALA A 1 114 ? 36.105 -4.498 -39.834 1.00 91.88 114 ALA A N 1
ATOM 756 C CA . ALA A 1 114 ? 34.664 -4.341 -39.827 1.00 91.88 114 ALA A CA 1
ATOM 757 C C . ALA A 1 114 ? 34.196 -3.773 -41.167 1.00 91.88 114 ALA A C 1
ATOM 759 O O . ALA A 1 114 ? 34.641 -2.697 -41.572 1.00 91.88 114 ALA A O 1
ATOM 760 N N . ASP A 1 115 ? 33.263 -4.473 -41.801 1.00 91.69 115 ASP A N 1
ATOM 761 C CA . ASP A 1 115 ? 32.489 -3.964 -42.926 1.00 91.69 115 ASP A CA 1
ATOM 762 C C . ASP A 1 115 ? 31.170 -3.404 -42.392 1.00 91.69 115 ASP A C 1
ATOM 764 O O . ASP A 1 115 ? 30.375 -4.126 -41.787 1.00 91.69 115 ASP A O 1
ATOM 768 N N . VAL A 1 116 ? 30.940 -2.106 -42.585 1.00 90.69 116 VAL A N 1
ATOM 769 C CA . VAL A 1 116 ? 29.716 -1.415 -42.161 1.00 90.69 116 VAL A CA 1
ATOM 770 C C . VAL A 1 116 ? 28.991 -0.803 -43.345 1.00 90.69 116 VAL A C 1
ATOM 772 O O . VAL A 1 116 ? 29.582 -0.081 -44.146 1.00 90.69 116 VAL A O 1
ATOM 775 N N . ASP A 1 117 ? 27.680 -1.010 -43.418 1.00 89.88 117 ASP A N 1
ATOM 776 C CA . ASP A 1 117 ? 26.833 -0.260 -44.341 1.00 89.88 117 ASP A CA 1
ATOM 777 C C . ASP A 1 117 ? 26.332 1.003 -43.650 1.00 89.88 117 ASP A C 1
ATOM 779 O O . ASP A 1 117 ? 25.526 0.951 -42.716 1.00 89.88 117 ASP A O 1
ATOM 783 N N . VAL A 1 118 ? 26.803 2.158 -44.116 1.00 88.81 118 VAL A N 1
ATOM 784 C CA . VAL A 1 118 ? 26.384 3.455 -43.583 1.00 88.81 118 VAL A CA 1
ATOM 785 C C . VAL A 1 118 ? 25.237 3.997 -44.425 1.00 88.81 118 VAL A C 1
ATOM 787 O O . VAL A 1 118 ? 25.349 4.133 -45.651 1.00 88.81 118 VAL A O 1
ATOM 790 N N . TYR A 1 119 ? 24.129 4.348 -43.773 1.00 85.19 119 TYR A N 1
ATOM 791 C CA . TYR A 1 119 ? 22.937 4.833 -44.465 1.00 85.19 119 TYR A CA 1
ATOM 792 C C . TYR A 1 119 ? 23.259 6.048 -45.343 1.00 85.19 119 TYR A C 1
ATOM 794 O O . TYR A 1 119 ? 23.785 7.059 -44.879 1.00 85.19 119 TYR A O 1
ATOM 802 N N . GLY A 1 120 ? 22.934 5.948 -46.634 1.00 83.38 120 GLY A N 1
ATOM 803 C CA . GLY A 1 120 ? 23.189 7.004 -47.618 1.00 83.38 120 GLY A CA 1
ATOM 804 C C . GLY A 1 120 ? 24.652 7.155 -48.062 1.00 83.38 120 GLY A C 1
ATOM 805 O O . GLY A 1 120 ? 24.911 7.956 -48.957 1.00 83.38 120 GLY A O 1
ATOM 806 N N . LYS A 1 121 ? 25.591 6.386 -47.492 1.00 84.50 121 LYS A N 1
ATOM 807 C CA . LYS A 1 121 ? 27.024 6.395 -47.843 1.00 84.50 121 LYS A CA 1
ATOM 808 C C . LYS A 1 121 ? 27.531 5.062 -48.411 1.00 84.50 121 LYS A C 1
ATOM 810 O O . LYS A 1 121 ? 28.553 5.067 -49.091 1.00 84.50 121 LYS A O 1
ATOM 815 N N . GLY A 1 122 ? 26.802 3.963 -48.207 1.00 85.62 122 GLY A N 1
ATOM 816 C CA . GLY A 1 122 ? 27.164 2.629 -48.698 1.00 85.62 122 GLY A CA 1
ATOM 817 C C . GLY A 1 122 ? 28.156 1.899 -47.786 1.00 85.62 122 GLY A C 1
ATOM 818 O O . GLY A 1 122 ? 28.433 2.358 -46.677 1.00 85.62 122 GLY A O 1
ATOM 819 N N . SER A 1 123 ? 28.661 0.759 -48.263 1.00 89.38 123 SER A N 1
ATOM 820 C CA . SER A 1 123 ? 29.593 -0.107 -47.529 1.00 89.38 123 SER A CA 1
ATOM 821 C C . SER A 1 123 ? 30.955 0.562 -47.330 1.00 89.38 123 SER A C 1
ATOM 823 O O . SER A 1 123 ? 31.521 1.135 -48.265 1.00 89.38 123 SER A O 1
ATOM 825 N N . GLN A 1 124 ? 31.499 0.446 -46.124 1.00 90.75 124 GLN A N 1
ATOM 826 C CA . GLN A 1 124 ? 32.823 0.918 -45.729 1.00 90.75 124 GLN A CA 1
ATOM 827 C C . GLN A 1 124 ? 33.551 -0.194 -44.974 1.00 90.75 124 GLN A C 1
ATOM 829 O O . GLN A 1 124 ? 32.965 -0.804 -44.087 1.00 90.75 124 GLN A O 1
ATOM 834 N N . THR A 1 125 ? 34.825 -0.409 -45.291 1.00 91.75 125 THR A N 1
ATOM 835 C CA . THR A 1 125 ? 35.693 -1.362 -44.586 1.00 91.75 125 THR A CA 1
ATOM 836 C C . THR A 1 125 ? 36.684 -0.596 -43.726 1.00 91.75 125 THR A C 1
ATOM 838 O O . THR A 1 125 ? 37.392 0.280 -44.229 1.00 91.75 125 THR A O 1
ATOM 841 N N . ALA A 1 126 ? 36.767 -0.942 -42.447 1.00 90.75 126 ALA A N 1
ATOM 842 C CA . ALA A 1 126 ? 37.764 -0.417 -41.524 1.00 90.75 126 ALA A CA 1
ATOM 843 C C . ALA A 1 126 ? 38.617 -1.560 -40.977 1.00 90.75 126 ALA A C 1
ATOM 845 O O . ALA A 1 126 ? 38.093 -2.548 -40.469 1.00 90.75 126 ALA A O 1
ATOM 846 N N . SER A 1 127 ? 39.936 -1.427 -41.099 1.00 90.44 127 SER A N 1
ATOM 847 C CA . SER A 1 127 ? 40.902 -2.378 -40.535 1.00 90.44 127 SER A CA 1
ATOM 848 C C . SER A 1 127 ? 41.162 -2.110 -39.048 1.00 90.44 127 SER A C 1
ATOM 850 O O . SER A 1 127 ? 40.638 -1.153 -38.481 1.00 90.44 127 SER A O 1
ATOM 852 N N . ASP A 1 128 ? 42.000 -2.934 -38.421 1.00 86.75 128 ASP A N 1
ATOM 853 C CA . ASP A 1 128 ? 42.348 -2.833 -37.000 1.00 86.75 128 ASP A CA 1
ATOM 854 C C . ASP A 1 128 ? 42.776 -1.410 -36.601 1.00 86.75 128 ASP A C 1
ATOM 856 O O . ASP A 1 128 ? 43.659 -0.798 -37.211 1.00 86.75 128 ASP A O 1
ATOM 860 N N . GLY A 1 129 ? 42.097 -0.856 -35.597 1.00 84.50 129 GLY A N 1
ATOM 861 C CA . GLY A 1 129 ? 42.311 0.502 -35.109 1.00 84.50 129 GLY A CA 1
ATOM 862 C C . GLY A 1 129 ? 41.771 1.626 -35.999 1.00 84.50 129 GLY A C 1
ATOM 863 O O . GLY A 1 129 ? 41.971 2.791 -35.652 1.00 84.50 129 GLY A O 1
ATOM 864 N N . GLN A 1 130 ? 41.109 1.320 -37.120 1.00 90.25 130 GLN A N 1
ATOM 865 C CA . GLN A 1 130 ? 40.425 2.302 -37.963 1.00 90.25 130 GLN A CA 1
ATOM 866 C C . GLN A 1 130 ? 38.951 2.460 -37.571 1.00 90.25 130 GLN A C 1
ATOM 868 O O . GLN A 1 130 ? 38.322 1.556 -37.022 1.00 90.25 130 GLN A O 1
ATOM 873 N N . VAL A 1 131 ? 38.394 3.628 -37.896 1.00 90.88 131 VAL A N 1
ATOM 874 C CA . VAL A 1 131 ? 36.983 3.955 -37.663 1.00 90.88 131 VAL A CA 1
ATOM 875 C C . VAL A 1 131 ? 36.113 3.290 -38.726 1.00 90.88 131 VAL A C 1
ATOM 877 O O . VAL A 1 131 ? 36.213 3.625 -39.906 1.00 90.88 131 VAL A O 1
ATOM 880 N N . ALA A 1 132 ? 35.221 2.401 -38.299 1.00 90.06 132 ALA A N 1
ATOM 881 C CA . ALA A 1 132 ? 34.135 1.859 -39.101 1.00 90.06 132 ALA A CA 1
ATOM 882 C C . ALA A 1 132 ? 32.891 2.738 -38.928 1.00 90.06 132 ALA A C 1
ATOM 884 O O . ALA A 1 132 ? 32.293 2.760 -37.853 1.00 90.06 132 ALA A O 1
ATOM 885 N N . GLY A 1 133 ? 32.486 3.463 -39.969 1.00 90.38 133 GLY A N 1
ATOM 886 C CA . GLY A 1 133 ? 31.302 4.322 -39.949 1.00 90.38 133 GLY A CA 1
ATOM 887 C C . GLY A 1 133 ? 31.659 5.800 -40.041 1.00 90.38 133 GLY A C 1
ATOM 888 O O . GLY A 1 133 ? 32.670 6.184 -40.626 1.00 90.38 133 GLY A O 1
ATOM 889 N N . SER A 1 134 ? 30.811 6.664 -39.490 1.00 86.06 134 SER A N 1
ATOM 890 C CA . SER A 1 134 ? 30.935 8.104 -39.699 1.00 86.06 134 SER A CA 1
ATOM 891 C C . SER A 1 134 ? 30.650 8.897 -38.425 1.00 86.06 134 SER A C 1
ATOM 893 O O . SER A 1 134 ? 29.558 9.424 -38.216 1.00 86.06 134 SER A O 1
ATOM 895 N N . ALA A 1 135 ? 31.671 8.958 -37.568 1.00 85.12 135 ALA A N 1
ATOM 896 C CA . ALA A 1 135 ? 31.628 9.620 -36.270 1.00 85.12 135 ALA A CA 1
ATOM 897 C C . ALA A 1 135 ? 31.280 11.114 -36.399 1.00 85.12 135 ALA A C 1
ATOM 899 O O . ALA A 1 135 ? 32.017 11.882 -37.023 1.00 85.12 135 ALA A O 1
ATOM 900 N N . GLY A 1 136 ? 30.168 11.532 -35.791 1.00 82.12 136 GLY A N 1
ATOM 901 C CA . GLY A 1 136 ? 29.773 12.935 -35.662 1.00 82.12 136 GLY A CA 1
ATOM 902 C C . GLY A 1 136 ? 29.151 13.556 -36.914 1.00 82.12 136 GLY A C 1
ATOM 903 O O . GLY A 1 136 ? 28.777 14.728 -36.885 1.00 82.12 136 GLY A O 1
ATOM 904 N N . SER A 1 137 ? 29.016 12.810 -38.013 1.00 83.12 137 SER A N 1
ATOM 905 C CA . SER A 1 137 ? 28.354 13.297 -39.232 1.00 83.12 137 SER A CA 1
ATOM 906 C C . SER A 1 137 ? 26.858 12.971 -39.284 1.00 83.12 137 SER A C 1
ATOM 908 O O . SER A 1 137 ? 26.142 13.473 -40.150 1.00 83.12 137 SER A O 1
ATOM 910 N N . GLY A 1 138 ? 26.361 12.214 -38.304 1.00 81.69 138 GLY A N 1
ATOM 911 C CA . GLY A 1 138 ? 24.935 12.016 -38.078 1.00 81.69 138 GLY A CA 1
ATOM 912 C C . GLY A 1 138 ? 24.300 10.864 -38.853 1.00 81.69 138 GLY A C 1
ATOM 913 O O . GLY A 1 138 ? 23.097 10.633 -38.720 1.00 81.69 138 GLY A O 1
ATOM 914 N N . GLU A 1 139 ? 25.069 10.130 -39.655 1.00 88.94 139 GLU A N 1
ATOM 915 C CA . GLU A 1 139 ? 24.587 8.932 -40.334 1.00 88.94 139 GLU A CA 1
ATOM 916 C C . GLU A 1 139 ? 24.626 7.711 -39.408 1.00 88.94 139 GLU A C 1
ATOM 918 O O . GLU A 1 139 ? 25.440 7.603 -38.493 1.00 88.94 139 GLU A O 1
ATOM 923 N N . LYS A 1 140 ? 23.690 6.789 -39.636 1.00 87.19 140 LYS A N 1
ATOM 924 C CA . LYS A 1 140 ? 23.548 5.549 -38.869 1.00 87.19 140 LYS A CA 1
ATOM 925 C C . LYS A 1 140 ? 24.250 4.387 -39.566 1.00 87.19 140 LYS A C 1
ATOM 927 O O . LYS A 1 140 ? 24.297 4.340 -40.799 1.00 87.19 140 LYS A O 1
ATOM 932 N N . ILE A 1 141 ? 24.686 3.417 -38.770 1.00 90.25 141 ILE A N 1
ATOM 933 C CA . ILE A 1 141 ? 25.080 2.095 -39.258 1.00 90.25 141 ILE A CA 1
ATOM 934 C C . ILE A 1 141 ? 23.819 1.231 -39.433 1.00 90.25 141 ILE A C 1
ATOM 936 O O . ILE A 1 141 ? 23.046 1.037 -38.486 1.00 90.25 141 ILE A O 1
ATOM 940 N N . ASP A 1 142 ? 23.601 0.735 -40.654 1.00 89.62 142 ASP A N 1
ATOM 941 C CA . ASP A 1 142 ? 22.488 -0.153 -41.004 1.00 89.62 142 ASP A CA 1
ATOM 942 C C . ASP A 1 142 ? 22.849 -1.631 -40.792 1.00 89.62 142 ASP A C 1
ATOM 944 O O . ASP A 1 142 ? 22.001 -2.379 -40.304 1.00 89.62 142 ASP A O 1
ATOM 948 N N . SER A 1 143 ? 24.079 -2.046 -41.107 1.00 90.44 143 SER A N 1
ATOM 949 C CA . SER A 1 143 ? 24.606 -3.406 -40.891 1.00 90.44 143 SER A CA 1
ATOM 950 C C . SER A 1 143 ? 26.097 -3.400 -40.563 1.00 90.44 143 SER A C 1
ATOM 952 O O . SER A 1 143 ? 26.803 -2.448 -40.891 1.00 90.44 143 SER A O 1
ATOM 954 N N . LEU A 1 144 ? 26.554 -4.474 -39.916 1.00 91.75 144 LEU A N 1
ATOM 955 C CA . LEU A 1 144 ? 27.949 -4.723 -39.550 1.00 91.75 144 LEU A CA 1
ATOM 956 C C . LEU A 1 144 ? 28.312 -6.187 -39.825 1.00 91.75 144 LEU A C 1
ATOM 958 O O . LEU A 1 144 ? 27.590 -7.088 -39.396 1.00 91.75 144 LEU A O 1
ATOM 962 N N . THR A 1 145 ? 29.477 -6.411 -40.418 1.00 93.19 145 THR A N 1
ATOM 963 C CA . THR A 1 145 ? 30.142 -7.713 -40.508 1.00 93.19 145 THR A CA 1
ATOM 964 C C . THR A 1 145 ? 31.547 -7.597 -39.928 1.00 93.19 145 THR A C 1
ATOM 966 O O . THR A 1 145 ? 32.230 -6.611 -40.196 1.00 93.19 145 THR A O 1
ATOM 969 N N . LEU A 1 146 ? 31.984 -8.575 -39.127 1.00 92.81 146 LEU A N 1
ATOM 970 C CA . LEU A 1 146 ? 33.354 -8.620 -38.608 1.00 92.81 146 LEU A CA 1
ATOM 971 C C . LEU A 1 146 ? 34.154 -9.727 -39.284 1.00 92.81 146 LEU A C 1
ATOM 973 O O . LEU A 1 146 ? 33.669 -10.849 -39.433 1.00 92.81 146 LEU A O 1
ATOM 977 N N . HIS A 1 147 ? 35.400 -9.400 -39.609 1.00 91.75 147 HIS A N 1
ATOM 978 C CA . HIS A 1 147 ? 36.361 -10.300 -40.226 1.00 91.75 147 HIS A CA 1
ATOM 979 C C . HIS A 1 147 ? 37.643 -10.359 -39.401 1.00 91.75 147 HIS A C 1
ATOM 981 O O . HIS A 1 147 ? 38.119 -9.339 -38.897 1.00 91.75 147 HIS A O 1
ATOM 987 N N . VAL A 1 148 ? 38.227 -11.546 -39.299 1.00 90.38 148 VAL A N 1
ATOM 988 C CA . VAL A 1 148 ? 39.537 -11.798 -38.706 1.00 90.38 148 VAL A CA 1
ATOM 989 C C . VAL A 1 148 ? 40.478 -12.204 -39.826 1.00 90.38 148 VAL A C 1
ATOM 991 O O . VAL A 1 148 ? 40.311 -13.241 -40.464 1.00 90.38 148 VAL A O 1
ATOM 994 N N . THR A 1 149 ? 41.509 -11.397 -40.045 1.00 86.94 149 THR A N 1
ATOM 995 C CA . THR A 1 149 ? 42.592 -11.753 -40.957 1.00 86.94 149 THR A CA 1
ATOM 996 C C . THR A 1 149 ? 43.759 -12.264 -40.140 1.00 86.94 149 THR A C 1
ATOM 998 O O . THR A 1 149 ? 44.332 -11.524 -39.342 1.00 86.94 149 THR A O 1
ATOM 1001 N N . SER A 1 150 ? 44.134 -13.522 -40.355 1.00 80.69 150 SER A N 1
ATOM 1002 C CA . SER A 1 150 ? 45.382 -14.041 -39.822 1.00 80.69 150 SER A CA 1
ATOM 1003 C C . SER A 1 150 ? 46.468 -14.035 -40.886 1.00 80.69 150 SER A C 1
ATOM 1005 O O . SER A 1 150 ? 46.250 -14.547 -41.989 1.00 80.69 150 SER A O 1
ATOM 1007 N N . PRO A 1 151 ? 47.644 -13.490 -40.590 1.00 69.62 151 PRO A N 1
ATOM 1008 C CA . PRO A 1 151 ? 48.750 -13.603 -41.504 1.00 69.62 151 PRO A CA 1
ATOM 1009 C C . PRO A 1 151 ? 49.424 -14.977 -41.387 1.00 69.62 151 PRO A C 1
ATOM 1011 O O . PRO A 1 151 ? 49.425 -15.632 -40.348 1.00 69.62 151 PRO A O 1
ATOM 1014 N N . ASP A 1 152 ? 49.948 -15.434 -42.519 1.00 62.28 152 ASP A N 1
ATOM 1015 C CA . ASP A 1 152 ? 50.689 -16.689 -42.685 1.00 62.28 152 ASP A CA 1
ATOM 1016 C C . ASP A 1 152 ? 49.875 -17.989 -42.510 1.00 62.28 152 ASP A C 1
ATOM 1018 O O . ASP A 1 152 ? 50.439 -19.082 -42.470 1.00 62.28 152 ASP A O 1
ATOM 1022 N N . GLY A 1 153 ? 48.538 -17.905 -42.513 1.00 55.53 153 GLY A N 1
ATOM 1023 C CA . GLY A 1 153 ? 47.660 -19.081 -42.553 1.00 55.53 153 GLY A CA 1
ATOM 1024 C C . GLY A 1 153 ? 47.526 -19.820 -41.219 1.00 55.53 153 GLY A C 1
ATOM 1025 O O . GLY A 1 153 ? 47.350 -21.040 -41.219 1.00 55.53 153 GLY A O 1
ATOM 1026 N N . THR A 1 154 ? 47.610 -19.113 -40.085 1.00 58.12 154 THR A N 1
ATOM 1027 C CA . THR A 1 154 ? 47.270 -19.712 -38.782 1.00 58.12 154 THR A CA 1
ATOM 1028 C C . THR A 1 154 ? 45.793 -20.142 -38.711 1.00 58.12 154 THR A C 1
ATOM 1030 O O . THR A 1 154 ? 44.982 -19.804 -39.572 1.00 58.12 154 THR A O 1
ATOM 1033 N N . SER A 1 155 ? 45.433 -20.882 -37.657 1.00 67.94 155 SER A N 1
ATOM 1034 C CA . SER A 1 155 ? 44.090 -21.426 -37.407 1.00 67.94 155 SER A CA 1
ATOM 1035 C C . SER A 1 155 ? 42.993 -20.389 -37.107 1.00 67.94 155 SER A C 1
ATOM 1037 O O . SER A 1 155 ? 41.853 -20.799 -36.892 1.00 67.94 155 SER A O 1
ATOM 1039 N N . TYR A 1 156 ? 43.286 -19.079 -37.092 1.00 84.19 156 TYR A N 1
ATOM 1040 C CA . TYR A 1 156 ? 42.285 -18.058 -36.753 1.00 84.19 156 TYR A CA 1
ATOM 1041 C C . TYR A 1 156 ? 41.377 -17.728 -37.937 1.00 84.19 156 TYR A C 1
ATOM 1043 O O . TYR A 1 156 ? 41.825 -17.564 -39.071 1.00 84.19 156 TYR A O 1
ATOM 1051 N N . SER A 1 157 ? 40.091 -17.582 -37.653 1.00 87.06 157 SER A N 1
ATOM 1052 C CA . SER A 1 157 ? 39.043 -17.378 -38.646 1.00 87.06 157 SER A CA 1
ATOM 1053 C C . SER A 1 157 ? 37.981 -16.405 -38.148 1.00 87.06 157 SER A C 1
ATOM 1055 O O . SER A 1 157 ? 37.833 -16.185 -36.948 1.00 87.06 157 SER A O 1
ATOM 1057 N N . ASP A 1 158 ? 37.135 -15.922 -39.057 1.00 89.00 158 ASP A N 1
ATOM 1058 C CA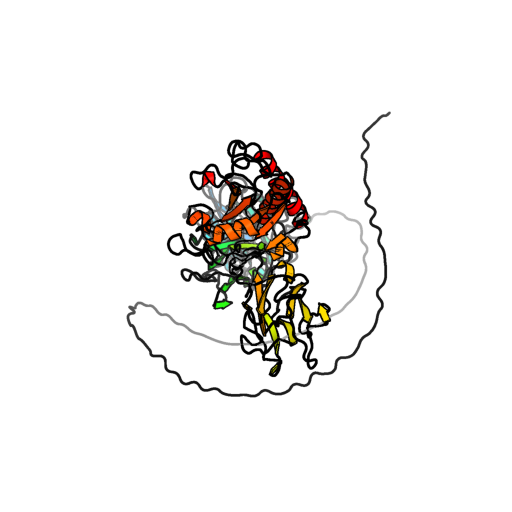 . ASP A 1 158 ? 35.944 -15.138 -38.707 1.00 89.00 158 ASP A CA 1
ATOM 1059 C C . ASP A 1 158 ? 35.000 -15.878 -37.736 1.00 89.00 158 ASP A C 1
ATOM 1061 O O . ASP A 1 158 ? 34.148 -15.262 -37.101 1.00 89.00 158 ASP A O 1
ATOM 1065 N N . SER A 1 159 ? 35.110 -17.207 -37.613 1.00 90.12 159 SER A N 1
ATOM 1066 C CA . SER A 1 159 ? 34.320 -17.980 -36.646 1.00 90.12 159 SER A CA 1
ATOM 1067 C C . SER A 1 159 ? 34.809 -17.838 -35.199 1.00 90.12 159 SER A C 1
ATOM 1069 O O . SER A 1 159 ? 34.097 -18.238 -34.278 1.00 90.12 159 SER A O 1
ATOM 1071 N N . ASP A 1 160 ? 35.999 -17.264 -35.001 1.00 92.00 160 ASP A N 1
ATOM 1072 C CA . ASP A 1 160 ? 36.599 -17.004 -33.691 1.00 92.00 160 ASP A CA 1
ATOM 1073 C C . ASP A 1 160 ? 36.206 -15.641 -33.114 1.00 92.00 160 ASP A C 1
ATOM 1075 O O . ASP A 1 160 ? 36.545 -15.345 -31.970 1.00 92.00 160 ASP A O 1
ATOM 1079 N N . VAL A 1 161 ? 35.450 -14.830 -33.861 1.00 93.06 161 VAL A N 1
ATOM 1080 C CA . VAL A 1 161 ? 34.768 -13.636 -33.355 1.00 93.06 161 VAL A CA 1
ATOM 1081 C C . VAL A 1 161 ? 33.256 -13.852 -33.393 1.00 93.06 161 VAL A C 1
ATOM 1083 O O . VAL A 1 161 ? 32.692 -14.306 -34.387 1.00 93.06 161 VAL A O 1
ATOM 1086 N N . GLU A 1 162 ? 32.587 -13.529 -32.293 1.00 94.06 162 GLU A N 1
ATOM 1087 C CA . GLU A 1 162 ? 31.136 -13.583 -32.157 1.00 94.06 162 GLU A CA 1
ATOM 1088 C C . GLU A 1 162 ? 30.591 -12.190 -31.863 1.00 94.06 162 GLU A C 1
ATOM 1090 O O . GLU A 1 162 ? 31.134 -11.459 -31.033 1.00 94.06 162 GLU A O 1
ATOM 1095 N N . TYR A 1 163 ? 29.492 -11.819 -32.511 1.00 93.62 163 TYR A N 1
ATOM 1096 C CA . TYR A 1 163 ? 28.856 -10.527 -32.305 1.00 93.62 163 TYR A CA 1
ATOM 1097 C C . TYR A 1 163 ? 27.342 -10.563 -32.492 1.00 93.62 163 TYR A C 1
ATOM 1099 O O . TYR A 1 163 ? 26.793 -11.422 -33.179 1.00 93.62 163 TYR A O 1
ATOM 1107 N N . ARG A 1 164 ? 26.645 -9.621 -31.864 1.00 92.56 164 ARG A N 1
ATOM 1108 C CA . ARG A 1 164 ? 25.206 -9.395 -32.051 1.00 92.56 164 ARG A CA 1
ATOM 1109 C C . ARG A 1 164 ? 24.865 -7.921 -31.912 1.00 92.56 164 ARG A C 1
ATOM 1111 O O . ARG A 1 164 ? 25.558 -7.198 -31.193 1.00 92.56 164 ARG A O 1
ATOM 1118 N N . ALA A 1 165 ? 23.794 -7.486 -32.570 1.00 92.25 165 ALA A N 1
ATOM 1119 C CA . ALA A 1 165 ? 23.352 -6.100 -32.528 1.00 92.25 165 ALA A CA 1
ATOM 1120 C C . ALA A 1 165 ? 22.120 -5.921 -31.638 1.00 92.25 165 ALA A C 1
ATOM 1122 O O . ALA A 1 165 ? 21.241 -6.780 -31.573 1.00 92.25 165 ALA A O 1
ATOM 1123 N N . HIS A 1 166 ? 22.044 -4.769 -30.974 1.00 91.12 166 HIS A N 1
ATOM 1124 C CA . HIS A 1 166 ? 20.790 -4.217 -30.484 1.00 91.12 166 HIS A CA 1
ATOM 1125 C C . HIS A 1 166 ? 20.220 -3.293 -31.554 1.00 91.12 166 HIS A C 1
ATOM 1127 O O . HIS A 1 166 ? 20.824 -2.274 -31.901 1.00 91.12 166 HIS A O 1
ATOM 1133 N N . VAL A 1 167 ? 19.047 -3.643 -32.063 1.00 90.06 167 VAL A N 1
ATOM 1134 C CA . VAL A 1 167 ? 18.393 -2.951 -33.169 1.00 90.06 167 VAL A CA 1
ATOM 1135 C C . VAL A 1 167 ? 17.193 -2.158 -32.666 1.00 90.06 167 VAL A C 1
ATOM 1137 O O . VAL A 1 167 ? 16.371 -2.663 -31.891 1.00 90.06 167 VAL A O 1
ATOM 1140 N N . GLU A 1 168 ? 17.036 -0.938 -33.184 1.00 88.38 168 GLU A N 1
ATOM 1141 C CA . GLU A 1 168 ? 15.904 -0.061 -32.880 1.00 88.38 168 GLU A CA 1
ATOM 1142 C C . GLU A 1 168 ? 14.558 -0.805 -32.950 1.00 88.38 168 GLU A C 1
ATOM 1144 O O . GLU A 1 168 ? 14.211 -1.468 -33.939 1.00 88.38 168 GLU A O 1
ATOM 1149 N N . GLY A 1 169 ? 13.777 -0.684 -31.871 1.00 83.00 169 GLY A N 1
ATOM 1150 C CA . GLY A 1 169 ? 12.427 -1.244 -31.768 1.00 83.00 169 GLY A CA 1
ATOM 1151 C C . GLY A 1 169 ? 12.352 -2.772 -31.864 1.00 83.00 169 GLY A C 1
ATOM 1152 O O . GLY A 1 169 ? 11.251 -3.312 -31.957 1.00 83.00 169 GLY A O 1
ATOM 1153 N N . THR A 1 170 ? 13.495 -3.461 -31.869 1.00 85.56 170 THR A N 1
ATOM 1154 C CA . THR A 1 170 ? 13.600 -4.921 -32.011 1.00 85.56 170 THR A CA 1
ATOM 1155 C C . THR A 1 170 ? 14.295 -5.534 -30.799 1.00 85.56 170 THR A C 1
ATOM 1157 O O . THR A 1 170 ? 13.841 -6.562 -30.306 1.00 85.56 170 THR A O 1
ATOM 1160 N N . GLY A 1 171 ? 15.314 -4.859 -30.262 1.00 86.06 171 GLY A N 1
ATOM 1161 C CA . GLY A 1 171 ? 16.127 -5.360 -29.157 1.00 86.06 171 GLY A CA 1
ATOM 1162 C C . GLY A 1 171 ? 17.385 -6.072 -29.648 1.00 86.06 171 GLY A C 1
ATOM 1163 O O . GLY A 1 171 ? 17.792 -5.896 -30.796 1.00 86.06 171 GLY A O 1
ATOM 1164 N N . TRP A 1 172 ? 18.001 -6.859 -28.766 1.00 87.19 172 TRP A N 1
ATOM 1165 C CA . TRP A 1 172 ? 19.152 -7.699 -29.098 1.00 87.19 172 TRP A CA 1
ATOM 1166 C C . TRP A 1 172 ? 18.768 -8.858 -30.014 1.00 87.19 172 TRP A C 1
ATOM 1168 O O . TRP A 1 172 ? 17.741 -9.508 -29.799 1.00 87.19 172 TRP A O 1
ATOM 1178 N N . ASP A 1 173 ? 19.636 -9.176 -30.972 1.00 87.81 173 ASP A N 1
ATOM 1179 C CA . ASP A 1 173 ? 19.528 -10.428 -31.714 1.00 87.81 173 ASP A CA 1
ATOM 1180 C C . ASP A 1 173 ? 19.600 -11.622 -30.748 1.00 87.81 173 ASP A C 1
ATOM 1182 O O . ASP A 1 173 ? 20.473 -11.721 -29.878 1.00 87.81 173 ASP A O 1
ATOM 1186 N N . ALA A 1 174 ? 18.667 -12.562 -30.910 1.00 80.25 174 ALA A N 1
ATOM 1187 C CA . ALA A 1 174 ? 18.556 -13.725 -30.030 1.00 80.25 174 ALA A CA 1
ATOM 1188 C C . ALA A 1 174 ? 19.739 -14.700 -30.163 1.00 80.25 174 ALA A C 1
ATOM 1190 O O . ALA A 1 174 ? 19.961 -15.525 -29.280 1.00 80.25 174 ALA A O 1
ATOM 1191 N N . ARG A 1 175 ? 20.483 -14.637 -31.274 1.00 86.38 175 ARG A N 1
ATOM 1192 C CA . ARG A 1 175 ? 21.653 -15.476 -31.542 1.00 86.38 175 ARG A CA 1
ATOM 1193 C C . ARG A 1 175 ? 22.877 -14.606 -31.771 1.00 86.38 175 ARG A C 1
ATOM 1195 O O . ARG A 1 175 ? 22.783 -13.537 -32.364 1.00 86.38 175 ARG A O 1
ATOM 1202 N N . TRP A 1 176 ? 24.016 -15.116 -31.331 1.00 90.62 176 TRP A N 1
ATOM 1203 C CA . TRP A 1 176 ? 25.312 -14.597 -31.734 1.00 90.62 176 TRP A CA 1
ATOM 1204 C C . TRP A 1 176 ? 25.583 -14.956 -33.196 1.00 90.62 176 TRP A C 1
ATOM 1206 O O . TRP A 1 176 ? 25.204 -16.031 -33.666 1.00 90.62 176 TRP A O 1
ATOM 1216 N N . THR A 1 177 ? 26.229 -14.034 -33.894 1.00 93.50 177 THR A N 1
ATOM 1217 C CA . THR A 1 177 ? 26.649 -14.142 -35.290 1.00 93.50 177 THR A CA 1
ATOM 1218 C C . THR A 1 177 ? 28.164 -14.283 -35.341 1.00 93.50 177 THR A C 1
ATOM 1220 O O . THR A 1 177 ? 28.863 -13.685 -34.531 1.00 93.50 177 THR A O 1
ATOM 1223 N N . SER A 1 178 ? 28.676 -15.085 -36.269 1.00 91.56 178 SER A N 1
ATOM 1224 C CA . SER A 1 178 ? 30.110 -15.291 -36.499 1.00 91.56 178 SER A CA 1
ATOM 1225 C C . SER A 1 178 ? 30.351 -15.719 -37.947 1.00 91.56 178 SER A C 1
ATOM 1227 O O . SER A 1 178 ? 29.395 -15.913 -38.707 1.00 91.56 178 SER A O 1
ATOM 1229 N N . GLY A 1 179 ? 31.616 -15.866 -38.349 1.00 87.06 179 GLY A N 1
ATOM 1230 C CA . GLY A 1 179 ? 31.972 -16.387 -39.671 1.00 87.06 179 GLY A CA 1
ATOM 1231 C C . GLY A 1 179 ? 31.730 -15.401 -40.816 1.00 87.06 179 GLY A C 1
ATOM 1232 O O . GLY A 1 179 ? 31.366 -15.837 -41.905 1.00 87.06 179 GLY A O 1
ATOM 1233 N N . GLY A 1 180 ? 31.855 -14.094 -40.562 1.00 85.31 180 GLY A N 1
ATOM 1234 C CA . GLY A 1 180 ? 31.724 -13.063 -41.594 1.00 85.31 180 GLY A CA 1
ATOM 1235 C C . GLY A 1 180 ? 30.279 -12.823 -42.043 1.00 85.31 180 GLY A C 1
ATOM 1236 O O . GLY A 1 180 ? 30.037 -12.408 -43.173 1.00 85.31 180 GLY A O 1
ATOM 1237 N N . ASN A 1 181 ? 29.298 -13.099 -41.180 1.00 88.12 181 ASN A N 1
ATOM 1238 C CA . ASN A 1 181 ? 27.880 -12.872 -41.466 1.00 88.12 181 ASN A CA 1
ATOM 1239 C C . ASN A 1 181 ? 27.405 -11.507 -40.939 1.00 88.12 181 ASN A C 1
ATOM 1241 O O . ASN A 1 181 ? 27.744 -11.115 -39.826 1.00 88.12 181 ASN A O 1
ATOM 1245 N N . ALA A 1 182 ? 26.578 -10.787 -41.691 1.00 86.69 182 ALA A N 1
ATOM 1246 C CA . ALA A 1 182 ? 26.113 -9.465 -41.269 1.00 86.69 182 ALA A CA 1
ATOM 1247 C C . ALA A 1 182 ? 25.093 -9.526 -40.112 1.00 86.69 182 ALA A C 1
ATOM 1249 O O . ALA A 1 182 ? 24.182 -10.356 -40.117 1.00 86.69 182 ALA A O 1
ATOM 1250 N N . VAL A 1 183 ? 25.196 -8.585 -39.169 1.00 85.88 183 VAL A N 1
ATOM 1251 C CA . VAL A 1 183 ? 24.141 -8.227 -38.201 1.00 85.88 183 VAL A CA 1
ATOM 1252 C C . VAL A 1 183 ? 23.538 -6.869 -38.549 1.00 85.88 183 VAL A C 1
ATOM 1254 O O . VAL A 1 183 ? 24.159 -6.063 -39.241 1.00 85.88 183 VAL A O 1
ATOM 1257 N N . GLY A 1 184 ? 22.337 -6.593 -38.042 1.00 82.06 184 GLY A N 1
ATOM 1258 C CA . GLY A 1 184 ? 21.629 -5.338 -38.278 1.00 82.06 184 GLY A CA 1
ATOM 1259 C C . GLY A 1 184 ? 20.468 -5.478 -39.258 1.00 82.06 184 GLY A C 1
ATOM 1260 O O . GLY A 1 184 ? 19.773 -6.489 -39.309 1.00 82.06 184 GLY A O 1
ATOM 1261 N N . THR A 1 185 ? 20.192 -4.403 -39.983 1.00 72.38 185 THR A N 1
ATOM 1262 C CA . THR A 1 185 ? 18.882 -4.134 -40.577 1.00 72.38 185 THR A CA 1
ATOM 1263 C C . THR A 1 185 ? 18.915 -3.637 -42.012 1.00 72.38 185 THR A C 1
ATOM 1265 O O . THR A 1 185 ? 17.939 -3.005 -42.434 1.00 72.38 185 THR A O 1
ATOM 1268 N N . ALA A 1 186 ? 19.982 -3.930 -42.763 1.00 66.38 186 ALA A N 1
ATOM 1269 C CA . ALA A 1 186 ? 20.132 -3.582 -44.177 1.00 66.38 186 ALA A CA 1
ATOM 1270 C C . ALA A 1 186 ? 18.797 -3.688 -44.945 1.00 66.38 186 ALA A C 1
ATOM 1272 O O . ALA A 1 186 ? 18.203 -4.759 -45.064 1.00 66.38 186 ALA A O 1
ATOM 1273 N N . GLY A 1 187 ? 18.276 -2.547 -45.413 1.00 62.56 187 GLY A N 1
ATOM 1274 C CA . GLY A 1 187 ? 17.037 -2.472 -46.202 1.00 62.56 187 GLY A CA 1
ATOM 1275 C C . GLY A 1 187 ? 15.706 -2.441 -45.431 1.00 62.56 187 GLY A C 1
ATOM 1276 O O . GLY A 1 187 ? 14.668 -2.228 -46.052 1.00 62.56 187 GLY A O 1
ATOM 1277 N N . SER A 1 188 ? 15.691 -2.582 -44.102 1.00 69.12 188 SER A N 1
ATOM 1278 C CA . SER A 1 188 ? 14.456 -2.512 -43.288 1.00 69.12 188 SER A CA 1
ATOM 1279 C C . SER A 1 188 ? 14.184 -1.137 -42.654 1.00 69.12 188 SER A C 1
ATOM 1281 O O . SER A 1 188 ? 13.165 -0.947 -41.991 1.00 69.12 188 SER A O 1
ATOM 1283 N N . GLY A 1 189 ? 15.086 -0.166 -42.849 1.00 72.69 189 GLY A N 1
ATOM 1284 C CA . GLY A 1 189 ? 14.949 1.219 -42.373 1.00 72.69 189 GLY A CA 1
ATOM 1285 C C . GLY A 1 189 ? 15.297 1.448 -40.896 1.00 72.69 189 GLY A C 1
ATOM 1286 O O . GLY A 1 189 ? 15.453 2.598 -40.485 1.00 72.69 189 GLY A O 1
ATOM 1287 N N . LYS A 1 190 ? 15.487 0.382 -40.117 1.00 82.94 190 LYS A N 1
ATOM 1288 C CA . LYS A 1 190 ? 15.929 0.417 -38.714 1.00 82.94 190 LYS A CA 1
ATOM 1289 C C . LYS A 1 190 ? 17.440 0.664 -38.600 1.00 82.94 190 LYS A C 1
ATOM 1291 O O . LYS A 1 190 ? 18.120 0.786 -39.617 1.00 82.94 190 LYS A O 1
ATOM 1296 N N . ARG A 1 191 ? 17.944 0.818 -37.374 1.00 87.81 191 ARG A N 1
ATOM 1297 C CA . ARG A 1 191 ? 19.352 1.131 -37.086 1.00 87.81 191 ARG A CA 1
ATOM 1298 C C . ARG A 1 191 ? 19.921 0.268 -35.969 1.00 87.81 191 ARG A C 1
ATOM 1300 O O . ARG A 1 191 ? 19.171 -0.160 -35.088 1.00 87.81 191 ARG A O 1
ATOM 1307 N N . ILE A 1 192 ? 21.241 0.107 -35.973 1.00 91.50 192 ILE A N 1
ATOM 1308 C CA . ILE A 1 192 ? 21.989 -0.436 -34.838 1.00 91.50 192 ILE A CA 1
ATOM 1309 C C . ILE A 1 192 ? 22.141 0.657 -33.765 1.00 91.50 192 ILE A C 1
ATOM 1311 O O . ILE A 1 192 ? 22.460 1.809 -34.068 1.00 91.50 192 ILE A O 1
ATOM 1315 N N . GLU A 1 193 ? 21.884 0.301 -32.507 1.00 93.19 193 GLU A N 1
ATOM 1316 C CA . GLU A 1 193 ? 22.020 1.185 -31.335 1.00 93.19 193 GLU A CA 1
ATOM 1317 C C . GLU A 1 193 ? 23.160 0.735 -30.405 1.00 93.19 193 GLU A C 1
ATOM 1319 O O . GLU A 1 193 ? 23.851 1.575 -29.826 1.00 93.19 193 GLU A O 1
ATOM 1324 N N . ALA A 1 194 ? 23.408 -0.576 -30.313 1.00 93.44 194 ALA A N 1
ATOM 1325 C CA . ALA A 1 194 ? 24.520 -1.163 -29.565 1.00 93.44 194 ALA A CA 1
ATOM 1326 C C . ALA A 1 194 ? 25.018 -2.464 -30.200 1.00 93.44 194 ALA A C 1
ATOM 1328 O O . ALA A 1 194 ? 24.325 -3.086 -31.009 1.00 93.44 194 ALA A O 1
ATOM 1329 N N . LEU A 1 195 ? 26.212 -2.884 -29.791 1.00 93.31 195 LEU A N 1
ATOM 1330 C CA . LEU A 1 195 ? 26.839 -4.139 -30.178 1.00 93.31 195 LEU A CA 1
ATOM 1331 C C . LEU A 1 195 ? 27.373 -4.860 -28.945 1.00 93.31 195 LEU A C 1
ATOM 1333 O O . LEU A 1 195 ? 27.855 -4.239 -27.999 1.00 93.31 195 LEU A O 1
ATOM 1337 N N . GLN A 1 196 ? 27.313 -6.184 -28.990 1.00 91.75 196 GLN A N 1
ATOM 1338 C CA . GLN A 1 196 ? 28.155 -7.046 -28.179 1.00 91.75 196 GLN A CA 1
ATOM 1339 C C . GLN A 1 196 ? 29.095 -7.775 -29.125 1.00 91.75 196 GLN A C 1
ATOM 1341 O O . GLN A 1 196 ? 28.622 -8.395 -30.074 1.00 91.75 196 GLN A O 1
ATOM 1346 N N . VAL A 1 197 ? 30.398 -7.686 -28.876 1.00 92.94 197 VAL A N 1
ATOM 1347 C CA . VAL A 1 197 ? 31.457 -8.321 -29.668 1.00 92.94 197 VAL A CA 1
ATOM 1348 C C . VAL A 1 197 ? 32.392 -9.084 -28.741 1.00 92.94 197 VAL A C 1
ATOM 1350 O O . VAL A 1 197 ? 32.788 -8.573 -27.704 1.00 92.94 197 VAL A O 1
ATOM 1353 N N . ARG A 1 198 ? 32.763 -10.316 -29.063 1.00 92.75 198 ARG A N 1
ATOM 1354 C CA . ARG A 1 198 ? 33.695 -11.095 -28.241 1.00 92.75 198 ARG A CA 1
ATOM 1355 C C . ARG A 1 198 ? 34.495 -12.055 -29.095 1.00 92.75 198 ARG A C 1
ATOM 1357 O O . ARG A 1 198 ? 34.064 -12.431 -30.180 1.00 92.75 198 ARG A O 1
ATOM 1364 N N . LEU A 1 199 ? 35.631 -12.497 -28.575 1.00 94.44 199 LEU A N 1
ATOM 1365 C CA . LEU A 1 199 ? 36.285 -13.680 -29.118 1.00 94.44 199 LEU A CA 1
ATOM 1366 C C . LEU A 1 199 ? 35.527 -14.924 -28.640 1.00 94.44 199 LEU A C 1
ATOM 1368 O O . LEU A 1 199 ? 35.071 -14.971 -27.494 1.00 94.44 199 LEU A O 1
ATOM 1372 N N . ARG A 1 200 ? 35.365 -15.916 -29.516 1.00 92.62 200 ARG A N 1
ATOM 1373 C CA . ARG A 1 200 ? 34.678 -17.169 -29.197 1.00 92.62 200 ARG A CA 1
ATOM 1374 C C . ARG A 1 200 ? 35.451 -17.890 -28.102 1.00 92.62 200 ARG A C 1
ATOM 1376 O O . ARG A 1 200 ? 36.645 -18.157 -28.254 1.00 92.62 200 ARG A O 1
ATOM 1383 N N . GLU A 1 201 ? 34.772 -18.216 -27.010 1.00 89.56 201 GLU A N 1
ATOM 1384 C CA . GLU A 1 201 ? 35.382 -18.921 -25.886 1.00 89.56 201 GLU A CA 1
ATOM 1385 C C . GLU A 1 201 ? 36.001 -20.251 -26.348 1.00 89.56 201 GLU A C 1
ATOM 1387 O O . GLU A 1 201 ? 35.392 -21.005 -27.107 1.00 89.56 201 GLU A O 1
ATOM 1392 N N . GLY A 1 202 ? 37.239 -20.518 -25.926 1.00 87.69 202 GLY A N 1
ATOM 1393 C CA . GLY A 1 202 ? 37.981 -21.720 -26.313 1.00 87.69 202 GLY A CA 1
ATOM 1394 C C . GLY A 1 202 ? 38.564 -21.711 -27.731 1.00 87.69 202 GLY A C 1
ATOM 1395 O O . GLY A 1 202 ? 39.194 -22.696 -28.107 1.00 87.69 202 GLY A O 1
ATOM 1396 N N . SER A 1 203 ? 38.395 -20.637 -28.512 1.00 90.06 203 SER A N 1
ATOM 1397 C CA . SER A 1 203 ? 39.134 -20.469 -29.771 1.00 90.06 203 SER A CA 1
ATOM 1398 C C . SER A 1 203 ? 40.625 -20.236 -29.522 1.00 90.06 203 SER A C 1
ATOM 1400 O O . SER A 1 203 ? 41.010 -19.650 -28.507 1.00 90.06 203 SER A O 1
ATOM 1402 N N . ASP A 1 204 ? 41.466 -20.628 -30.484 1.00 84.62 204 ASP A N 1
ATOM 1403 C CA . ASP A 1 204 ? 42.903 -20.335 -30.432 1.00 84.62 204 ASP A CA 1
ATOM 1404 C C . ASP A 1 204 ? 43.149 -18.817 -30.345 1.00 84.62 204 ASP A C 1
ATOM 1406 O O . ASP A 1 204 ? 44.055 -18.370 -29.644 1.00 84.62 204 ASP A O 1
ATOM 1410 N N . LEU A 1 205 ? 42.304 -18.010 -31.001 1.00 89.81 205 LEU A N 1
ATOM 1411 C CA . LEU A 1 205 ? 42.399 -16.550 -30.979 1.00 89.81 205 LEU A CA 1
ATOM 1412 C C . LEU A 1 205 ? 42.175 -15.991 -29.568 1.00 89.81 205 LEU A C 1
ATOM 1414 O O . LEU A 1 205 ? 42.966 -15.176 -29.101 1.00 89.81 205 LEU A O 1
ATOM 1418 N N . ALA A 1 206 ? 41.144 -16.469 -28.863 1.00 91.62 206 ALA A N 1
ATOM 1419 C CA . ALA A 1 206 ? 40.831 -16.053 -27.493 1.00 91.62 206 ALA A CA 1
ATOM 1420 C C . ALA A 1 206 ? 41.883 -16.487 -26.457 1.00 91.62 206 ALA A C 1
ATOM 1422 O O . ALA A 1 206 ? 41.890 -15.964 -25.342 1.00 91.62 206 ALA A O 1
ATOM 1423 N N . ARG A 1 207 ? 42.758 -17.447 -26.793 1.00 88.88 207 ARG A N 1
ATOM 1424 C CA . ARG A 1 207 ? 43.849 -17.885 -25.911 1.00 88.88 207 ARG A CA 1
ATOM 1425 C C . ARG A 1 207 ? 44.971 -16.857 -25.830 1.00 88.88 207 ARG A C 1
ATOM 1427 O O . ARG A 1 207 ? 45.539 -16.666 -24.759 1.00 88.88 207 ARG A O 1
ATOM 1434 N N . ASP A 1 208 ? 45.291 -16.234 -26.962 1.00 88.62 208 ASP A N 1
ATOM 1435 C CA . ASP A 1 208 ? 46.494 -15.413 -27.111 1.00 88.62 208 ASP A CA 1
ATOM 1436 C C . ASP A 1 208 ? 46.163 -13.910 -27.260 1.00 88.62 208 ASP A C 1
ATOM 1438 O O . ASP A 1 208 ? 47.020 -13.054 -27.011 1.00 88.62 208 ASP A O 1
ATOM 1442 N N . TRP A 1 209 ? 44.914 -13.574 -27.606 1.00 91.50 209 TRP A N 1
ATOM 1443 C CA . TRP A 1 209 ? 44.462 -12.219 -27.930 1.00 91.50 209 TRP A CA 1
ATOM 1444 C C . TRP A 1 209 ? 43.200 -11.811 -27.169 1.00 91.50 209 TRP A C 1
ATOM 1446 O O . TRP A 1 209 ? 42.417 -12.635 -26.704 1.00 91.50 209 TRP A O 1
ATOM 1456 N N . GLN A 1 210 ? 42.993 -10.501 -27.077 1.00 91.62 210 GLN A N 1
ATOM 1457 C CA . GLN A 1 210 ? 41.807 -9.866 -26.530 1.00 91.62 210 GLN A CA 1
ATOM 1458 C C . GLN A 1 210 ? 41.270 -8.839 -27.529 1.00 91.62 210 GLN A C 1
ATOM 1460 O O . GLN A 1 210 ? 42.022 -8.030 -28.077 1.00 91.62 210 GLN A O 1
ATOM 1465 N N . LEU A 1 211 ? 39.956 -8.872 -27.751 1.00 93.06 211 LEU A N 1
ATOM 1466 C CA . LEU A 1 211 ? 39.256 -7.900 -28.582 1.00 93.06 211 LEU A CA 1
ATOM 1467 C C . LEU A 1 211 ? 38.852 -6.692 -27.737 1.00 93.06 211 LEU A C 1
ATOM 1469 O O . LEU A 1 211 ? 38.178 -6.837 -26.719 1.00 93.06 211 LEU A O 1
ATOM 1473 N N . TRP A 1 212 ? 39.232 -5.512 -28.203 1.00 91.81 212 TRP A N 1
ATOM 1474 C CA . TRP A 1 212 ? 38.848 -4.222 -27.656 1.00 91.81 212 TRP A CA 1
ATOM 1475 C C . TRP A 1 212 ? 37.924 -3.503 -28.628 1.00 91.81 212 TRP A C 1
ATOM 1477 O O . TRP A 1 212 ? 38.136 -3.542 -29.840 1.00 91.81 212 TRP A O 1
ATOM 1487 N N . ALA A 1 213 ? 36.912 -2.828 -28.095 1.00 92.62 213 ALA A N 1
ATOM 1488 C CA . ALA A 1 213 ? 35.948 -2.073 -28.878 1.00 92.62 213 ALA A CA 1
ATOM 1489 C C . ALA A 1 213 ? 35.606 -0.740 -28.210 1.00 92.62 213 ALA A C 1
ATOM 1491 O O . ALA A 1 213 ? 35.620 -0.631 -26.982 1.00 92.62 213 ALA A O 1
ATOM 1492 N N . ARG A 1 214 ? 35.238 0.252 -29.023 1.00 92.31 214 ARG A N 1
ATOM 1493 C CA . ARG A 1 214 ? 34.521 1.457 -28.584 1.00 92.31 214 ARG A CA 1
ATOM 1494 C C . ARG A 1 214 ? 33.565 1.949 -29.659 1.00 92.31 214 ARG A C 1
ATOM 1496 O O . ARG A 1 214 ? 33.757 1.685 -30.844 1.00 92.31 214 ARG A O 1
ATOM 1503 N N . ALA A 1 215 ? 32.553 2.696 -29.244 1.00 92.88 215 ALA A N 1
ATOM 1504 C CA . ALA A 1 215 ? 31.491 3.188 -30.112 1.00 92.88 215 ALA A CA 1
ATOM 1505 C C . ALA A 1 215 ? 31.400 4.712 -30.082 1.00 92.88 215 ALA A C 1
ATOM 1507 O O . ALA A 1 215 ? 31.543 5.315 -29.021 1.00 92.88 215 ALA A O 1
ATOM 1508 N N . TYR A 1 216 ? 31.079 5.316 -31.225 1.00 92.75 216 TYR A N 1
ATOM 1509 C CA . TYR A 1 216 ? 30.586 6.686 -31.285 1.00 92.75 216 TYR A CA 1
ATOM 1510 C C . TYR A 1 216 ? 29.058 6.669 -31.239 1.00 92.75 216 TYR A C 1
ATOM 1512 O O . TYR A 1 216 ? 28.405 6.170 -32.164 1.00 92.75 216 TYR A O 1
ATOM 1520 N N . VAL A 1 217 ? 28.489 7.208 -30.163 1.00 93.06 217 VAL A N 1
ATOM 1521 C CA . VAL A 1 217 ? 27.041 7.271 -29.947 1.00 93.06 217 VAL A CA 1
ATOM 1522 C C . VAL A 1 217 ? 26.545 8.686 -30.192 1.00 93.06 217 VAL A C 1
ATOM 1524 O O . VAL A 1 217 ? 27.149 9.665 -29.746 1.00 93.06 217 VAL A O 1
ATOM 1527 N N . GLN A 1 218 ? 25.414 8.788 -30.889 1.00 92.25 218 GLN A N 1
ATOM 1528 C CA . GLN A 1 218 ? 24.748 10.059 -31.143 1.00 92.25 218 GLN A CA 1
ATOM 1529 C C . GLN A 1 218 ? 24.632 10.908 -29.867 1.00 92.25 218 GLN A C 1
ATOM 1531 O O . GLN A 1 218 ? 24.205 10.432 -28.813 1.00 92.25 218 GLN A O 1
ATOM 1536 N N . ASP A 1 219 ? 24.984 12.186 -30.000 1.00 89.12 219 ASP A N 1
ATOM 1537 C CA . ASP A 1 219 ? 24.909 13.212 -28.954 1.00 89.12 219 ASP A CA 1
ATOM 1538 C C . ASP A 1 219 ? 25.770 12.935 -27.697 1.00 89.12 219 ASP A C 1
ATOM 1540 O O . ASP A 1 219 ? 25.738 13.727 -26.759 1.00 89.12 219 ASP A O 1
ATOM 1544 N N . HIS A 1 220 ? 26.573 11.861 -27.690 1.00 87.19 220 HIS A N 1
ATOM 1545 C CA . HIS A 1 220 ? 27.495 11.496 -26.601 1.00 87.19 220 HIS A CA 1
ATOM 1546 C C . HIS A 1 220 ? 28.958 11.479 -27.053 1.00 87.19 220 HIS A C 1
ATOM 1548 O O . HIS A 1 220 ? 29.845 11.795 -26.268 1.00 87.19 220 HIS A O 1
ATOM 1554 N N . GLY A 1 221 ? 29.215 11.177 -28.327 1.00 90.69 221 GLY A N 1
ATOM 1555 C CA . GLY A 1 221 ? 30.567 11.074 -28.858 1.00 90.69 221 GLY A CA 1
ATOM 1556 C C . GLY A 1 221 ? 31.159 9.677 -28.692 1.00 90.69 221 GLY A C 1
ATOM 1557 O O . GLY A 1 221 ? 30.426 8.689 -28.628 1.00 90.69 221 GLY A O 1
ATOM 1558 N N . TRP A 1 222 ? 32.491 9.598 -28.666 1.00 90.56 222 TRP A N 1
ATOM 1559 C CA . TRP A 1 222 ? 33.202 8.350 -28.392 1.00 90.56 222 TRP A CA 1
ATOM 1560 C C . TRP A 1 222 ? 32.997 7.932 -26.937 1.00 90.56 222 TRP A C 1
ATOM 1562 O O . TRP A 1 222 ? 33.248 8.712 -26.026 1.00 90.56 222 TRP A O 1
ATOM 1572 N N . LEU A 1 223 ? 32.562 6.692 -26.741 1.00 89.81 223 LEU A N 1
ATOM 1573 C CA . LEU A 1 223 ? 32.555 6.023 -25.446 1.00 89.81 223 LEU A CA 1
ATOM 1574 C C . LEU A 1 223 ? 33.920 5.387 -25.156 1.00 89.81 223 LEU A C 1
ATOM 1576 O O . LEU A 1 223 ? 34.762 5.237 -26.050 1.00 89.81 223 LEU A O 1
ATOM 1580 N N . ALA A 1 224 ? 34.122 4.989 -23.902 1.00 87.88 224 ALA A N 1
ATOM 1581 C CA . ALA A 1 224 ? 35.365 4.389 -23.448 1.00 87.88 224 ALA A CA 1
ATOM 1582 C C . ALA A 1 224 ? 35.663 3.055 -24.148 1.00 87.88 224 ALA A C 1
ATOM 1584 O O . ALA A 1 224 ? 34.757 2.286 -24.485 1.00 87.88 224 ALA A O 1
ATOM 1585 N N . TRP A 1 225 ? 36.950 2.754 -24.317 1.00 89.75 225 TRP A N 1
ATOM 1586 C CA . TRP A 1 225 ? 37.391 1.430 -24.753 1.00 89.75 225 TRP A CA 1
ATOM 1587 C C . TRP A 1 225 ? 36.998 0.350 -23.744 1.00 89.75 225 TRP A C 1
ATOM 1589 O O . TRP A 1 225 ? 37.102 0.537 -22.533 1.00 89.75 225 TRP A O 1
ATOM 1599 N N . THR A 1 226 ? 36.585 -0.811 -24.247 1.00 88.62 226 THR A N 1
ATOM 1600 C CA . THR A 1 226 ? 36.288 -1.979 -23.418 1.00 88.62 226 THR A CA 1
ATOM 1601 C C . THR A 1 226 ? 36.718 -3.276 -24.079 1.00 88.62 226 THR A C 1
ATOM 1603 O O . THR A 1 226 ? 36.594 -3.447 -25.291 1.00 88.62 226 THR A O 1
ATOM 1606 N N . SER A 1 227 ? 37.162 -4.219 -23.255 1.00 88.00 227 SER A N 1
ATOM 1607 C CA . SER A 1 227 ? 37.399 -5.611 -23.634 1.00 88.00 227 SER A CA 1
ATOM 1608 C C . SER A 1 227 ? 36.266 -6.558 -23.233 1.00 88.00 227 SER A C 1
ATOM 1610 O O . SER A 1 227 ? 36.305 -7.743 -23.557 1.00 88.00 227 SER A O 1
ATOM 1612 N N . THR A 1 228 ? 35.226 -6.057 -22.555 1.00 80.12 228 THR A N 1
ATOM 1613 C CA . THR A 1 228 ? 34.005 -6.837 -22.277 1.00 80.12 228 THR A CA 1
ATOM 1614 C C . THR A 1 228 ? 33.121 -6.986 -23.509 1.00 80.12 228 THR A C 1
ATOM 1616 O O . THR A 1 228 ? 32.210 -7.813 -23.512 1.00 80.12 228 THR A O 1
ATOM 1619 N N . GLY A 1 229 ? 33.371 -6.173 -24.541 1.00 82.81 229 GLY A N 1
ATOM 1620 C CA . GLY A 1 229 ? 32.705 -6.295 -25.827 1.00 82.81 229 GLY A CA 1
ATOM 1621 C C . GLY A 1 229 ? 31.390 -5.547 -25.983 1.00 82.81 229 GLY A C 1
ATOM 1622 O O . GLY A 1 229 ? 30.845 -5.527 -27.081 1.00 82.81 229 GLY A O 1
ATOM 1623 N N . LEU A 1 230 ? 30.851 -4.954 -24.918 1.00 91.38 230 LEU A N 1
ATOM 1624 C CA . LEU A 1 230 ? 29.578 -4.237 -24.956 1.00 91.38 230 LEU A CA 1
ATOM 1625 C C . LEU A 1 230 ? 29.810 -2.752 -25.247 1.00 91.38 230 LEU A C 1
ATOM 1627 O O . LEU A 1 230 ? 30.421 -2.064 -24.437 1.00 91.38 230 LEU A O 1
ATOM 1631 N N . VAL A 1 231 ? 29.303 -2.265 -26.379 1.00 92.94 231 VAL A N 1
ATOM 1632 C CA . VAL A 1 231 ? 29.481 -0.874 -26.819 1.00 92.94 231 VAL A CA 1
ATOM 1633 C C . VAL A 1 231 ? 28.195 -0.292 -27.395 1.00 92.94 231 VAL A C 1
ATOM 1635 O O . VAL A 1 231 ? 27.360 -1.010 -27.945 1.00 92.94 231 VAL A O 1
ATOM 1638 N N . GLY A 1 232 ? 28.036 1.027 -27.298 1.00 92.56 232 GLY A N 1
ATOM 1639 C CA . GLY A 1 232 ? 26.877 1.752 -27.824 1.00 92.56 232 GLY A CA 1
ATOM 1640 C C . GLY A 1 232 ? 25.853 2.095 -26.744 1.00 92.56 232 GLY A C 1
ATOM 1641 O O . GLY A 1 232 ? 26.219 2.391 -25.609 1.00 92.56 232 GLY A O 1
ATOM 1642 N N . SER A 1 233 ? 24.566 2.078 -27.093 1.00 92.44 233 SER A N 1
ATOM 1643 C CA . SER A 1 233 ? 23.479 2.390 -26.162 1.00 92.44 233 SER A CA 1
ATOM 1644 C C . SER A 1 233 ? 22.252 1.511 -26.373 1.00 92.44 233 SER A C 1
ATOM 1646 O O . SER A 1 233 ? 21.934 1.107 -27.490 1.00 92.44 233 SER A O 1
ATOM 1648 N N . THR A 1 234 ? 21.514 1.247 -25.303 1.00 90.62 234 THR A N 1
ATOM 1649 C CA . THR A 1 234 ? 20.214 0.570 -25.392 1.00 90.62 234 THR A CA 1
ATOM 1650 C C . THR A 1 234 ? 19.118 1.468 -24.844 1.00 90.62 234 THR A C 1
ATOM 1652 O O . THR A 1 234 ? 19.358 2.286 -23.967 1.00 90.62 234 THR A O 1
ATOM 1655 N N . GLY A 1 235 ? 17.893 1.372 -25.369 1.00 83.50 235 GLY A N 1
ATOM 1656 C CA . GLY A 1 235 ? 16.715 2.004 -24.757 1.00 83.50 235 GLY A CA 1
ATOM 1657 C C . GLY A 1 235 ? 16.640 3.537 -24.757 1.00 83.50 235 GLY A C 1
ATOM 1658 O O . GLY A 1 235 ? 15.612 4.064 -24.331 1.00 83.50 235 GLY A O 1
ATOM 1659 N N . GLN A 1 236 ? 17.672 4.235 -25.237 1.00 83.69 236 GLN A N 1
ATOM 1660 C CA . GLN A 1 236 ? 17.735 5.700 -25.312 1.00 83.69 236 GLN A CA 1
ATOM 1661 C C . GLN A 1 236 ? 17.272 6.256 -26.668 1.00 83.69 236 GLN A C 1
ATOM 1663 O O . GLN A 1 236 ? 17.093 7.462 -26.814 1.00 83.69 236 GLN A O 1
ATOM 1668 N N . GLY A 1 237 ? 17.078 5.394 -27.674 1.00 86.06 237 GLY A N 1
ATOM 1669 C CA . GLY A 1 237 ? 16.785 5.828 -29.043 1.00 86.06 237 GLY A CA 1
ATOM 1670 C C . GLY A 1 237 ? 17.973 6.511 -29.730 1.00 86.06 237 GLY A C 1
ATOM 1671 O O . GLY A 1 237 ? 17.779 7.235 -30.705 1.00 86.06 237 GLY A O 1
ATOM 1672 N N . LEU A 1 238 ? 19.189 6.307 -29.217 1.00 90.25 238 LEU A N 1
ATOM 1673 C CA . LEU A 1 238 ? 20.419 6.857 -29.777 1.00 90.25 238 LEU A CA 1
ATOM 1674 C C . LEU A 1 238 ? 21.026 5.848 -30.749 1.00 90.25 238 LEU A C 1
ATOM 1676 O O . LEU A 1 238 ? 21.083 4.648 -30.482 1.00 90.25 238 LEU A O 1
ATOM 1680 N N . ARG A 1 239 ? 21.462 6.339 -31.908 1.00 90.69 239 ARG A N 1
ATOM 1681 C CA . ARG A 1 239 ? 22.107 5.511 -32.932 1.00 90.69 239 ARG A CA 1
ATOM 1682 C C . ARG A 1 239 ? 23.586 5.284 -32.630 1.00 90.69 239 ARG A C 1
ATOM 1684 O O . ARG A 1 239 ? 24.256 6.166 -32.088 1.00 90.69 239 ARG A O 1
ATOM 1691 N N . LEU A 1 240 ? 24.088 4.146 -33.098 1.00 92.12 240 LEU A N 1
ATOM 1692 C CA . LEU A 1 240 ? 25.510 3.922 -33.315 1.00 92.12 240 LEU A CA 1
ATOM 1693 C C . LEU A 1 240 ? 25.924 4.581 -34.644 1.00 92.12 240 LEU A C 1
ATOM 1695 O O . LEU A 1 240 ? 25.357 4.262 -35.694 1.00 92.12 240 LEU A O 1
ATOM 1699 N N . GLU A 1 241 ? 26.883 5.508 -34.602 1.00 93.56 241 GLU A N 1
ATOM 1700 C CA . GLU A 1 241 ? 27.390 6.205 -35.800 1.00 93.56 241 GLU A CA 1
ATOM 1701 C C . GLU A 1 241 ? 28.723 5.642 -36.289 1.00 93.56 241 GLU A C 1
ATOM 1703 O O . GLU A 1 241 ? 28.995 5.637 -37.491 1.00 93.56 241 GLU A O 1
ATOM 1708 N N . ALA A 1 242 ? 29.560 5.176 -35.361 1.00 93.12 242 ALA A N 1
ATOM 1709 C CA . ALA A 1 242 ? 30.843 4.570 -35.676 1.00 93.12 242 ALA A CA 1
ATOM 1710 C C . ALA A 1 242 ? 31.272 3.538 -34.626 1.00 93.12 242 ALA A C 1
ATOM 1712 O O . ALA A 1 242 ? 30.841 3.588 -33.473 1.00 93.12 242 ALA A O 1
ATOM 1713 N N . LEU A 1 243 ? 32.150 2.630 -35.036 1.00 92.50 243 LEU A N 1
ATOM 1714 C CA . LEU A 1 243 ? 32.787 1.602 -34.223 1.00 92.50 243 LEU A CA 1
ATOM 1715 C C . LEU A 1 243 ? 34.294 1.638 -34.484 1.00 92.50 243 LEU A C 1
ATOM 1717 O O . LEU A 1 243 ? 34.727 1.798 -35.621 1.00 92.50 243 LEU A O 1
ATOM 1721 N N . GLU A 1 244 ? 35.092 1.444 -33.446 1.00 92.31 244 GLU A N 1
ATOM 1722 C CA . GLU A 1 244 ? 36.504 1.096 -33.582 1.00 92.31 244 GLU A CA 1
ATOM 1723 C C . GLU A 1 244 ? 36.764 -0.225 -32.862 1.00 92.31 244 GLU A C 1
ATOM 1725 O O . GLU A 1 244 ? 36.227 -0.465 -31.777 1.00 92.31 244 GLU A O 1
ATOM 1730 N N . LEU A 1 245 ? 37.600 -1.066 -33.469 1.00 92.31 245 LEU A N 1
ATOM 1731 C CA . LEU A 1 245 ? 37.996 -2.369 -32.946 1.00 92.31 245 LEU A CA 1
A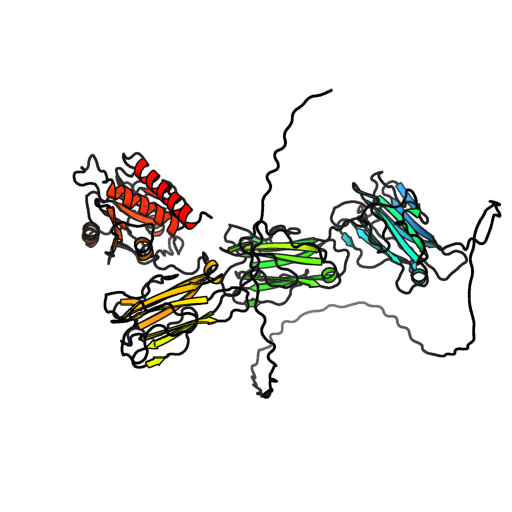TOM 1732 C C . LEU A 1 245 ? 39.515 -2.486 -32.933 1.00 92.31 245 LEU A C 1
ATOM 1734 O O . LEU A 1 245 ? 40.180 -1.981 -33.839 1.00 92.31 245 LEU A O 1
ATOM 1738 N N . ARG A 1 246 ? 40.053 -3.172 -31.926 1.00 90.62 246 ARG A N 1
ATOM 1739 C CA . ARG A 1 246 ? 41.466 -3.544 -31.858 1.00 90.62 246 ARG A CA 1
ATOM 1740 C C . ARG A 1 246 ? 41.637 -4.949 -31.325 1.00 90.62 246 ARG A C 1
ATOM 1742 O O . ARG A 1 246 ? 41.047 -5.299 -30.305 1.00 90.62 246 ARG A O 1
ATOM 1749 N N . LEU A 1 247 ? 42.485 -5.728 -31.973 1.00 91.12 247 LEU A N 1
ATOM 1750 C CA . LEU A 1 247 ? 42.921 -7.020 -31.478 1.00 91.12 247 LEU A CA 1
ATOM 1751 C C . LEU A 1 247 ? 44.310 -6.871 -30.853 1.00 91.12 247 LEU A C 1
ATOM 1753 O O . LEU A 1 247 ? 45.290 -6.590 -31.536 1.00 91.12 247 LEU A O 1
ATOM 1757 N N . LEU A 1 248 ? 44.395 -7.037 -29.534 1.00 89.69 248 LEU A N 1
ATOM 1758 C CA . LEU A 1 248 ? 45.638 -6.860 -28.781 1.00 89.69 248 LEU A CA 1
ATOM 1759 C C . LEU A 1 248 ? 46.044 -8.161 -28.107 1.00 89.69 248 LEU A C 1
ATOM 1761 O O . LEU A 1 248 ? 45.200 -8.914 -27.623 1.00 89.69 248 LEU A O 1
ATOM 1765 N N . ARG A 1 249 ? 47.347 -8.436 -28.066 1.00 89.25 249 ARG A N 1
ATOM 1766 C CA . ARG A 1 249 ? 47.866 -9.622 -27.384 1.00 89.25 249 ARG A CA 1
ATOM 1767 C C . ARG A 1 249 ? 47.596 -9.504 -25.885 1.00 89.25 249 ARG A C 1
ATOM 1769 O O . ARG A 1 249 ? 47.773 -8.428 -25.313 1.00 89.25 249 ARG A O 1
ATOM 1776 N N . ILE A 1 250 ? 47.203 -10.598 -25.237 1.00 88.44 250 ILE A N 1
ATOM 1777 C CA . ILE A 1 250 ? 46.957 -10.591 -23.788 1.00 88.44 250 ILE A CA 1
ATOM 1778 C C . ILE A 1 250 ? 48.241 -10.170 -23.054 1.00 88.44 250 ILE A C 1
ATOM 1780 O O . ILE A 1 250 ? 49.306 -10.753 -23.259 1.00 88.44 250 ILE A O 1
ATOM 1784 N N . GLY A 1 251 ? 48.136 -9.142 -22.207 1.00 85.00 251 GLY A N 1
ATOM 1785 C CA . GLY A 1 251 ? 49.258 -8.561 -21.460 1.00 85.00 251 GLY A CA 1
ATOM 1786 C C . GLY A 1 251 ? 50.014 -7.433 -22.176 1.00 85.00 251 GLY A C 1
ATOM 1787 O O . GLY A 1 251 ? 50.934 -6.872 -21.585 1.00 85.00 251 GLY A O 1
ATOM 1788 N N . ALA A 1 252 ? 49.647 -7.081 -23.414 1.00 85.44 252 ALA A N 1
ATOM 1789 C CA . ALA A 1 252 ? 50.132 -5.862 -24.062 1.00 85.44 252 ALA A CA 1
ATOM 1790 C C . ALA A 1 252 ? 49.474 -4.605 -23.449 1.00 85.44 252 ALA A C 1
ATOM 1792 O O . ALA A 1 252 ? 48.371 -4.716 -22.910 1.00 85.44 252 ALA A O 1
ATOM 1793 N N . PRO A 1 253 ? 50.106 -3.415 -23.550 1.00 83.12 253 PRO A N 1
ATOM 1794 C CA . PRO A 1 253 ? 49.459 -2.153 -23.199 1.00 83.12 253 PRO A CA 1
ATOM 1795 C C . PRO A 1 253 ? 48.137 -1.996 -23.950 1.00 83.12 253 PRO A C 1
ATOM 1797 O O . PRO A 1 253 ? 48.088 -2.149 -25.176 1.00 83.12 253 PRO A O 1
ATOM 1800 N N . ASP A 1 254 ? 47.074 -1.715 -23.206 1.00 80.00 254 ASP A N 1
ATOM 1801 C CA . ASP A 1 254 ? 45.729 -1.585 -23.749 1.00 80.00 254 ASP A CA 1
ATOM 1802 C C . ASP A 1 254 ? 45.360 -0.114 -24.034 1.00 80.00 254 ASP A C 1
ATOM 1804 O O . ASP A 1 254 ? 46.074 0.802 -23.614 1.00 80.00 254 ASP A O 1
ATOM 1808 N N . PRO A 1 255 ? 44.259 0.153 -24.761 1.00 78.31 255 PRO A N 1
ATOM 1809 C CA . PRO A 1 255 ? 43.871 1.505 -25.158 1.00 78.31 255 PRO A CA 1
ATOM 1810 C C . PRO A 1 255 ? 43.402 2.406 -24.002 1.00 78.31 255 PRO A C 1
ATOM 1812 O O . PRO A 1 255 ? 43.021 3.551 -24.246 1.00 78.31 255 PRO A O 1
ATOM 1815 N N . THR A 1 256 ? 43.386 1.904 -22.763 1.00 73.75 256 THR A N 1
ATOM 1816 C CA . THR A 1 256 ? 43.114 2.684 -21.546 1.00 73.75 256 THR A CA 1
ATOM 1817 C C . THR A 1 256 ? 44.399 3.124 -20.832 1.00 73.75 256 THR A C 1
ATOM 1819 O O . THR A 1 256 ? 44.351 3.989 -19.956 1.00 73.75 256 THR A O 1
ATOM 1822 N N . ASP A 1 257 ? 45.561 2.596 -21.235 1.00 69.81 257 ASP A N 1
ATOM 1823 C CA . ASP A 1 257 ? 46.873 3.019 -20.747 1.00 69.81 257 ASP A CA 1
ATOM 1824 C C . ASP A 1 257 ? 47.263 4.388 -21.341 1.00 69.81 257 ASP A C 1
ATOM 1826 O O . ASP A 1 257 ? 47.168 4.631 -22.546 1.00 69.81 257 ASP A O 1
ATOM 1830 N N . ALA A 1 258 ? 47.763 5.299 -20.500 1.00 63.25 258 ALA A N 1
ATOM 1831 C CA . ALA A 1 258 ? 48.216 6.628 -20.917 1.00 63.25 258 ALA A CA 1
ATOM 1832 C C . ALA A 1 258 ? 49.365 6.592 -21.950 1.00 63.25 258 ALA A C 1
ATOM 1834 O O . ALA A 1 258 ? 49.584 7.564 -22.675 1.00 63.25 258 ALA A O 1
ATOM 1835 N N . SER A 1 259 ? 50.099 5.479 -22.036 1.00 64.25 259 SER A N 1
ATOM 1836 C CA . SER A 1 259 ? 51.137 5.242 -23.045 1.00 64.25 259 SER A CA 1
ATOM 1837 C C . SER A 1 259 ? 50.589 5.031 -24.464 1.00 64.25 259 SER A C 1
ATOM 1839 O O . SER A 1 259 ? 51.361 5.101 -25.420 1.00 64.25 259 SER A O 1
ATOM 1841 N N . TYR A 1 260 ? 49.269 4.862 -24.626 1.00 64.38 260 TYR A N 1
ATOM 1842 C CA . TYR A 1 260 ? 48.594 4.697 -25.920 1.00 64.38 260 TYR A CA 1
ATOM 1843 C C . TYR A 1 260 ? 48.347 6.029 -26.679 1.00 64.38 260 TYR A C 1
ATOM 1845 O O . TYR A 1 260 ? 47.806 6.031 -27.787 1.00 64.38 260 TYR A O 1
ATOM 1853 N N . GLY A 1 261 ? 48.785 7.171 -26.124 1.00 59.69 261 GLY A N 1
ATOM 1854 C CA . GLY A 1 261 ? 48.766 8.500 -26.764 1.00 59.69 261 GLY A CA 1
ATOM 1855 C C . GLY A 1 261 ? 47.431 9.256 -26.651 1.00 59.69 261 GLY A C 1
ATOM 1856 O O . GLY A 1 261 ? 46.608 8.936 -25.799 1.00 59.69 261 GLY A O 1
ATOM 1857 N N . ASP A 1 262 ? 47.195 10.239 -27.537 1.00 48.88 262 ASP A N 1
ATOM 1858 C CA . ASP A 1 262 ? 45.967 11.079 -27.617 1.00 48.88 262 ASP A CA 1
ATOM 1859 C C . ASP A 1 262 ? 44.652 10.276 -27.804 1.00 48.88 262 ASP A C 1
ATOM 1861 O O . ASP A 1 262 ? 43.561 10.844 -27.818 1.00 48.88 262 ASP A O 1
ATOM 1865 N N . PHE A 1 263 ? 44.746 8.951 -27.962 1.00 51.41 263 PHE A N 1
ATOM 1866 C CA . PHE A 1 263 ? 43.627 8.020 -28.118 1.00 51.41 263 PHE A CA 1
ATOM 1867 C C . PHE A 1 263 ? 43.185 7.343 -26.812 1.00 51.41 263 PHE A C 1
ATOM 1869 O O . PHE A 1 263 ? 42.150 6.669 -26.823 1.00 51.41 263 PHE A O 1
ATOM 1876 N N . ALA A 1 264 ? 43.936 7.507 -25.716 1.00 52.91 264 ALA A N 1
ATOM 1877 C CA . ALA A 1 264 ? 43.552 7.016 -24.396 1.00 52.91 264 ALA A CA 1
ATOM 1878 C C . ALA A 1 264 ? 42.300 7.768 -23.915 1.00 52.91 264 ALA A C 1
ATOM 1880 O O . ALA A 1 264 ? 42.346 8.977 -23.675 1.00 52.91 264 ALA A O 1
ATOM 1881 N N . SER A 1 265 ? 41.156 7.082 -23.810 1.00 54.38 265 SER A N 1
ATOM 1882 C CA . SER A 1 265 ? 39.928 7.729 -23.332 1.00 54.38 265 SER A CA 1
ATOM 1883 C C . SER A 1 265 ? 39.969 7.863 -21.813 1.00 54.38 265 SER A C 1
ATOM 1885 O O . SER A 1 265 ? 40.064 6.864 -21.105 1.00 54.38 265 SER A O 1
ATOM 1887 N N . THR A 1 266 ? 39.823 9.086 -21.304 1.00 50.97 266 THR A N 1
ATOM 1888 C CA . THR A 1 266 ? 39.545 9.341 -19.878 1.00 50.97 266 THR A CA 1
ATOM 1889 C C . THR A 1 266 ? 38.067 9.153 -19.521 1.00 50.97 266 THR A C 1
ATOM 1891 O O . THR A 1 266 ? 37.681 9.379 -18.374 1.00 50.97 266 THR A O 1
ATOM 1894 N N . ASP A 1 267 ? 37.237 8.801 -20.503 1.00 57.75 267 ASP A N 1
ATOM 1895 C CA . ASP A 1 267 ? 35.805 8.578 -20.332 1.00 57.75 267 ASP A CA 1
ATOM 1896 C C . ASP A 1 267 ? 35.557 7.300 -19.526 1.00 57.75 267 ASP A C 1
ATOM 1898 O O . ASP A 1 267 ? 36.255 6.300 -19.681 1.00 57.75 267 ASP A O 1
ATOM 1902 N N . SER A 1 268 ? 34.573 7.335 -18.629 1.00 65.62 268 SER A N 1
ATOM 1903 C CA . SER A 1 268 ? 34.319 6.240 -17.687 1.00 65.62 268 SER A CA 1
ATOM 1904 C C . SER A 1 268 ? 33.335 5.188 -18.199 1.00 65.62 268 SER A C 1
ATOM 1906 O O . SER A 1 268 ? 33.273 4.099 -17.634 1.00 65.62 268 SER A O 1
ATOM 1908 N N . GLU A 1 269 ? 32.546 5.501 -19.230 1.00 81.38 269 GLU A N 1
ATOM 1909 C CA . GLU A 1 269 ? 31.451 4.648 -19.703 1.00 81.38 269 GLU A CA 1
ATOM 1910 C C . GLU A 1 269 ? 31.733 4.118 -21.110 1.00 81.38 269 GLU A C 1
ATOM 1912 O O . GLU A 1 269 ? 31.885 4.885 -22.058 1.00 81.38 269 GLU A O 1
ATOM 1917 N N . SER A 1 270 ? 31.787 2.793 -21.253 1.00 82.06 270 SER A N 1
ATOM 1918 C CA . SER A 1 270 ? 31.930 2.099 -22.543 1.00 82.06 270 SER A CA 1
ATOM 1919 C C . SER A 1 270 ? 30.587 1.753 -23.197 1.00 82.06 270 SER A C 1
ATOM 1921 O O . SER A 1 270 ? 30.524 1.455 -24.391 1.00 82.06 270 SER A O 1
ATOM 1923 N N . PHE A 1 271 ? 29.497 1.833 -22.428 1.00 89.75 271 PHE A N 1
ATOM 1924 C CA . PHE A 1 271 ? 28.142 1.504 -22.848 1.00 89.75 271 PHE A CA 1
ATOM 1925 C C . PHE A 1 271 ? 27.110 2.298 -22.046 1.00 89.75 271 PHE A C 1
ATOM 1927 O O . PHE A 1 271 ? 27.182 2.349 -20.820 1.00 89.75 271 PHE A O 1
ATOM 1934 N N . ILE A 1 272 ? 26.118 2.857 -22.740 1.00 89.69 272 ILE A N 1
ATOM 1935 C CA . ILE A 1 272 ? 24.990 3.550 -22.115 1.00 89.69 272 ILE A CA 1
ATOM 1936 C C . ILE A 1 272 ? 23.866 2.542 -21.895 1.00 89.69 272 ILE A C 1
ATOM 1938 O O . ILE A 1 272 ? 23.136 2.157 -22.821 1.00 89.69 272 ILE A O 1
ATOM 1942 N N . ASP A 1 273 ? 23.727 2.120 -20.646 1.00 89.25 273 ASP A N 1
ATOM 1943 C CA . ASP A 1 273 ? 22.734 1.138 -20.255 1.00 89.25 273 ASP A CA 1
ATOM 1944 C C . ASP A 1 273 ? 21.325 1.741 -20.168 1.00 89.25 273 ASP A C 1
ATOM 1946 O O . ASP A 1 273 ? 21.051 2.656 -19.394 1.00 89.25 273 ASP A O 1
ATOM 1950 N N . GLY A 1 274 ? 20.405 1.223 -20.983 1.00 89.31 274 GLY A N 1
ATOM 1951 C CA . GLY A 1 274 ? 18.978 1.538 -20.906 1.00 89.31 274 GLY A CA 1
ATOM 1952 C C . GLY A 1 274 ? 18.133 0.366 -20.437 1.00 89.31 274 GLY A C 1
ATOM 1953 O O . GLY A 1 274 ? 16.914 0.369 -20.686 1.00 89.31 274 GLY A O 1
ATOM 1954 N N . THR A 1 275 ? 18.764 -0.632 -19.808 1.00 91.50 275 THR A N 1
ATOM 1955 C CA . THR A 1 275 ? 18.092 -1.718 -19.102 1.00 91.50 275 THR A CA 1
ATOM 1956 C C . THR A 1 275 ? 17.204 -1.123 -18.022 1.00 91.50 275 THR A C 1
ATOM 1958 O O . THR A 1 275 ? 17.650 -0.381 -17.157 1.00 91.50 275 THR A O 1
ATOM 1961 N N . GLN A 1 276 ? 15.912 -1.421 -18.090 1.00 93.69 276 GLN A N 1
ATOM 1962 C CA . GLN A 1 276 ? 14.935 -0.843 -17.171 1.00 93.69 276 GLN A CA 1
ATOM 1963 C C . GLN A 1 276 ? 13.739 -1.764 -16.994 1.00 93.69 276 GLN A C 1
ATOM 1965 O O . GLN A 1 276 ? 13.368 -2.524 -17.895 1.00 93.69 276 GLN A O 1
ATOM 1970 N N . THR A 1 277 ? 13.056 -1.646 -15.866 1.00 96.56 277 THR A N 1
ATOM 1971 C CA . THR A 1 277 ? 11.754 -2.274 -15.683 1.00 96.56 277 THR A CA 1
ATOM 1972 C C . THR A 1 277 ? 10.664 -1.575 -16.497 1.00 96.56 277 THR A C 1
ATOM 1974 O O . THR A 1 277 ? 10.670 -0.374 -16.804 1.00 96.56 277 THR A O 1
ATOM 1977 N N . ARG A 1 278 ? 9.670 -2.375 -16.868 1.00 97.75 278 ARG A N 1
ATOM 1978 C CA . ARG A 1 278 ? 8.358 -1.939 -17.325 1.00 97.75 278 ARG A CA 1
ATOM 1979 C C . ARG A 1 278 ? 7.335 -2.579 -16.403 1.00 97.75 278 ARG A C 1
ATOM 1981 O O . ARG A 1 278 ? 7.309 -3.801 -16.271 1.00 97.75 278 ARG A O 1
ATOM 1988 N N . VAL A 1 279 ? 6.476 -1.762 -15.805 1.00 98.62 279 VAL A N 1
ATOM 1989 C CA . VAL A 1 279 ? 5.460 -2.209 -14.846 1.00 98.62 279 VAL A CA 1
ATOM 1990 C C . VAL A 1 279 ? 4.073 -1.829 -15.338 1.00 98.62 279 VAL A C 1
ATOM 1992 O O . VAL A 1 279 ? 3.866 -0.737 -15.862 1.00 98.62 279 VAL A O 1
ATOM 1995 N N . GLN A 1 280 ? 3.105 -2.719 -15.156 1.00 98.31 280 GLN A N 1
ATOM 1996 C CA . GLN A 1 280 ? 1.700 -2.469 -15.459 1.00 98.31 280 GLN A CA 1
ATOM 1997 C C . GLN A 1 280 ? 0.844 -2.948 -14.289 1.00 98.31 280 GLN A C 1
ATOM 1999 O O . GLN A 1 280 ? 1.068 -4.041 -13.769 1.00 98.31 280 GLN A O 1
ATOM 2004 N N . ALA A 1 281 ? -0.161 -2.167 -13.901 1.00 98.56 281 ALA A N 1
ATOM 2005 C CA . ALA A 1 281 ? -1.134 -2.565 -12.889 1.00 98.56 281 ALA A CA 1
ATOM 2006 C C . ALA A 1 281 ? -2.532 -2.700 -13.506 1.00 98.56 281 ALA A C 1
ATOM 2008 O O . ALA A 1 281 ? -2.955 -1.862 -14.306 1.00 98.56 281 ALA A O 1
ATOM 2009 N N . HIS A 1 282 ? -3.253 -3.746 -13.108 1.00 98.50 282 HIS A N 1
ATOM 2010 C CA . HIS A 1 282 ? -4.690 -3.870 -13.303 1.00 98.50 282 HIS A CA 1
ATOM 2011 C C . HIS A 1 282 ? -5.396 -3.297 -12.076 1.00 98.50 282 HIS A C 1
ATOM 2013 O O . HIS A 1 282 ? -5.291 -3.858 -10.984 1.00 98.50 282 HIS A O 1
ATOM 2019 N N . VAL A 1 283 ? -6.103 -2.183 -12.241 1.00 98.00 283 VAL A N 1
ATOM 2020 C CA . VAL A 1 283 ? -6.737 -1.450 -11.139 1.00 98.00 283 VAL A CA 1
ATOM 2021 C C . VAL A 1 283 ? -8.250 -1.632 -11.179 1.00 98.00 283 VAL A C 1
ATOM 2023 O O . VAL A 1 283 ? -8.857 -1.631 -12.249 1.00 98.00 283 VAL A O 1
ATOM 2026 N N . GLN A 1 284 ? -8.870 -1.756 -10.005 1.00 93.19 284 GLN A N 1
ATOM 2027 C CA . GLN A 1 284 ? -10.323 -1.836 -9.857 1.00 93.19 284 GLN A CA 1
ATOM 2028 C C . GLN A 1 284 ? -11.046 -0.753 -10.678 1.00 93.19 284 GLN A C 1
ATOM 2030 O O . GLN A 1 284 ? -10.730 0.433 -10.571 1.00 93.19 284 GLN A O 1
ATOM 2035 N N . ASP A 1 285 ? -12.064 -1.171 -11.434 1.00 90.06 285 ASP A N 1
ATOM 2036 C CA . ASP A 1 285 ? -12.921 -0.340 -12.298 1.00 90.06 285 ASP A CA 1
ATOM 2037 C C . ASP A 1 285 ? -12.176 0.425 -13.415 1.00 90.06 285 ASP A C 1
ATOM 2039 O O . ASP A 1 285 ? -12.777 1.245 -14.104 1.00 90.06 285 ASP A O 1
ATOM 2043 N N . ILE A 1 286 ? -10.874 0.179 -13.598 1.00 91.81 286 ILE A N 1
ATOM 2044 C CA . ILE A 1 286 ? -10.036 0.790 -14.643 1.00 91.81 286 ILE A CA 1
ATOM 2045 C C . ILE A 1 286 ? -9.503 -0.286 -15.595 1.00 91.81 286 ILE A C 1
ATOM 2047 O O . ILE A 1 286 ? -9.442 -0.068 -16.801 1.00 91.81 286 ILE A O 1
ATOM 2051 N N . GLY A 1 287 ? -9.138 -1.453 -15.067 1.00 95.12 287 GLY A N 1
ATOM 2052 C CA . GLY A 1 287 ? -8.459 -2.500 -15.819 1.00 95.12 287 GLY A CA 1
ATOM 2053 C C . GLY A 1 287 ? -6.951 -2.263 -15.914 1.00 95.12 287 GLY A C 1
ATOM 2054 O O . GLY A 1 287 ? -6.362 -1.575 -15.076 1.00 95.12 287 GLY A O 1
ATOM 2055 N N . TRP A 1 288 ? -6.316 -2.862 -16.923 1.00 98.25 288 TRP A N 1
ATOM 2056 C CA . TRP A 1 288 ? -4.888 -2.687 -17.198 1.00 98.25 288 TRP A CA 1
ATOM 2057 C C . TRP A 1 288 ? -4.579 -1.248 -17.630 1.00 98.25 288 TRP A C 1
ATOM 2059 O O . TRP A 1 288 ? -5.066 -0.781 -18.657 1.00 98.25 288 TRP A O 1
ATOM 2069 N N . GLN A 1 289 ? -3.740 -0.554 -16.863 1.00 97.75 289 GLN A N 1
ATOM 2070 C CA . GLN A 1 289 ? -3.233 0.781 -17.208 1.00 97.75 289 GLN A CA 1
ATOM 2071 C C . GLN A 1 289 ? -2.062 0.704 -18.200 1.00 97.75 289 GLN A C 1
ATOM 2073 O O . GLN A 1 289 ? -1.604 -0.382 -18.519 1.00 97.75 289 GLN A O 1
ATOM 2078 N N . GLY A 1 290 ? -1.546 1.830 -18.702 1.00 97.44 290 GLY A N 1
ATOM 2079 C CA . GLY A 1 290 ? -0.335 1.832 -19.536 1.00 97.44 290 GLY A CA 1
ATOM 2080 C C . GLY A 1 290 ? 0.906 1.316 -18.792 1.00 97.44 290 GLY A C 1
ATOM 2081 O O . GLY A 1 290 ? 0.971 1.383 -17.565 1.00 97.44 290 GLY A O 1
ATOM 2082 N N . TRP A 1 291 ? 1.892 0.809 -19.539 1.00 98.06 291 TRP A N 1
ATOM 2083 C CA . TRP A 1 291 ? 3.196 0.453 -18.975 1.00 98.06 291 TRP A CA 1
ATOM 2084 C C . TRP A 1 291 ? 3.928 1.707 -18.499 1.00 98.06 291 TRP A C 1
ATOM 2086 O O . TRP A 1 291 ? 4.004 2.696 -19.227 1.00 98.06 291 TRP A O 1
ATOM 2096 N N . VAL A 1 292 ? 4.510 1.636 -17.308 1.00 98.38 292 VAL A N 1
ATOM 2097 C CA . VAL A 1 292 ? 5.388 2.671 -16.756 1.00 98.38 292 VAL A CA 1
ATOM 2098 C C . VAL A 1 292 ? 6.811 2.141 -16.627 1.00 98.38 292 VAL A C 1
ATOM 2100 O O . VAL A 1 292 ? 7.022 0.930 -16.609 1.00 98.38 292 VAL A O 1
ATOM 2103 N N . THR A 1 293 ? 7.780 3.046 -16.595 1.00 96.25 293 THR A N 1
ATOM 2104 C CA . THR A 1 293 ? 9.215 2.739 -16.545 1.00 96.25 293 THR A CA 1
ATOM 2105 C C . THR A 1 293 ? 9.744 2.780 -15.109 1.00 96.25 293 THR A C 1
ATOM 2107 O O . THR A 1 293 ? 8.977 3.048 -14.181 1.00 96.25 293 THR A O 1
ATOM 2110 N N . ASP A 1 294 ? 11.049 2.575 -14.932 1.00 94.62 294 ASP A N 1
ATOM 2111 C CA . ASP A 1 294 ? 11.716 2.590 -13.628 1.00 94.62 294 ASP A CA 1
ATOM 2112 C C . ASP A 1 294 ? 11.285 3.731 -12.705 1.00 94.62 294 ASP A C 1
ATOM 2114 O O . ASP A 1 294 ? 11.236 4.911 -13.069 1.00 94.62 294 ASP A O 1
ATOM 2118 N N . GLY A 1 295 ? 10.925 3.340 -11.484 1.00 95.06 295 GLY A N 1
ATOM 2119 C CA . GLY A 1 295 ? 10.565 4.218 -10.380 1.00 95.06 295 GLY A CA 1
ATOM 2120 C C . GLY A 1 295 ? 9.244 4.957 -10.584 1.00 95.06 295 GLY A C 1
ATOM 2121 O O . GLY A 1 295 ? 8.788 5.652 -9.676 1.00 95.06 295 GLY A O 1
ATOM 2122 N N . LYS A 1 296 ? 8.585 4.833 -11.739 1.00 97.44 296 LYS A N 1
ATOM 2123 C CA . LYS A 1 296 ? 7.285 5.457 -11.986 1.00 97.44 296 LYS A CA 1
ATOM 2124 C C . LYS A 1 296 ? 6.166 4.635 -11.348 1.00 97.44 296 LYS A C 1
ATOM 2126 O O . LYS A 1 296 ? 6.258 3.426 -11.160 1.00 97.44 296 LYS A O 1
ATOM 2131 N N . THR A 1 297 ? 5.097 5.326 -10.968 1.00 98.12 297 THR A N 1
ATOM 2132 C CA . THR A 1 297 ? 3.962 4.731 -10.259 1.00 98.12 297 THR A CA 1
ATOM 2133 C C . THR A 1 297 ? 3.071 3.938 -11.214 1.00 98.12 297 THR A C 1
ATOM 2135 O O . THR A 1 297 ? 2.441 4.524 -12.091 1.00 98.12 297 THR A O 1
ATOM 2138 N N . ALA A 1 298 ? 2.953 2.627 -10.999 1.00 98.56 298 ALA A N 1
ATOM 2139 C CA . ALA A 1 298 ? 1.892 1.802 -11.572 1.00 98.56 298 ALA A CA 1
ATOM 2140 C C . ALA A 1 298 ? 0.745 1.679 -10.558 1.00 98.56 298 ALA A C 1
ATOM 2142 O O . ALA A 1 298 ? 0.983 1.354 -9.396 1.00 98.56 298 ALA A O 1
ATOM 2143 N N . GLY A 1 299 ? -0.498 1.933 -10.968 1.00 97.88 299 GLY A N 1
ATOM 2144 C CA . GLY A 1 299 ? -1.660 1.973 -10.077 1.00 97.88 299 GLY A CA 1
ATOM 2145 C C . GLY A 1 299 ? -2.236 3.380 -9.903 1.00 97.88 299 GLY A C 1
ATOM 2146 O O . GLY A 1 299 ? -2.140 4.236 -10.787 1.00 97.88 299 GLY A O 1
ATOM 2147 N N . THR A 1 300 ? -2.862 3.630 -8.754 1.00 90.81 300 THR A N 1
ATOM 2148 C CA . THR A 1 300 ? -3.399 4.949 -8.391 1.00 90.81 300 THR A CA 1
ATOM 2149 C C . THR A 1 300 ? -3.147 5.261 -6.925 1.00 90.81 300 THR A C 1
ATOM 2151 O O . THR A 1 300 ? -3.414 4.427 -6.071 1.00 90.81 300 THR A O 1
ATOM 2154 N N . THR A 1 301 ? -2.737 6.485 -6.610 1.00 88.44 301 THR A N 1
ATOM 2155 C CA . THR A 1 301 ? -2.690 6.991 -5.232 1.00 88.44 301 THR A CA 1
ATOM 2156 C C . THR A 1 301 ? -3.881 7.919 -4.975 1.00 88.44 301 THR A C 1
ATOM 2158 O O . THR A 1 301 ? -4.377 8.581 -5.887 1.00 88.44 301 THR A O 1
ATOM 2161 N N . GLY A 1 302 ? -4.420 7.922 -3.750 1.00 76.00 302 GLY A N 1
ATOM 2162 C CA . GLY A 1 302 ? -5.480 8.853 -3.321 1.00 76.00 302 GLY A CA 1
ATOM 2163 C C . GLY A 1 302 ? -6.876 8.634 -3.926 1.00 76.00 302 GLY A C 1
ATOM 2164 O O . GLY A 1 302 ? -7.820 9.328 -3.560 1.00 76.00 302 GLY A O 1
ATOM 2165 N N . ARG A 1 303 ? -7.049 7.658 -4.826 1.00 77.12 303 ARG A N 1
ATOM 2166 C CA . ARG A 1 303 ? -8.334 7.365 -5.498 1.00 77.12 303 ARG A CA 1
ATOM 2167 C C . ARG A 1 303 ? -9.137 6.240 -4.850 1.00 77.12 303 ARG A C 1
ATOM 2169 O O . ARG A 1 303 ? -10.233 5.935 -5.314 1.00 77.12 303 ARG A O 1
ATOM 2176 N N . SER A 1 304 ? -8.602 5.621 -3.798 1.00 79.94 304 SER A N 1
ATOM 2177 C CA . SER A 1 304 ? -9.223 4.486 -3.109 1.00 79.94 304 SER A CA 1
ATOM 2178 C C . SER A 1 304 ? -9.538 3.287 -4.017 1.00 79.94 304 SER A C 1
ATOM 2180 O O . SER A 1 304 ? -10.530 2.590 -3.807 1.00 79.94 304 SER A O 1
ATOM 2182 N N . LYS A 1 305 ? -8.711 3.040 -5.043 1.00 83.94 305 LYS A N 1
ATOM 2183 C CA . LYS A 1 305 ? -8.844 1.892 -5.952 1.00 83.94 305 LYS A CA 1
ATOM 2184 C C . LYS A 1 305 ? -7.726 0.887 -5.681 1.00 83.94 305 LYS A C 1
ATOM 2186 O O . LYS A 1 305 ? -6.561 1.264 -5.620 1.00 83.94 305 LYS A O 1
ATOM 2191 N N . ARG A 1 306 ? -8.089 -0.387 -5.509 1.00 92.44 306 ARG A N 1
ATOM 2192 C CA . ARG A 1 306 ? -7.130 -1.495 -5.326 1.00 92.44 306 ARG A CA 1
ATOM 2193 C C . ARG A 1 306 ? -6.452 -1.870 -6.646 1.00 92.44 306 ARG A C 1
ATOM 2195 O O . ARG A 1 306 ? -7.105 -1.861 -7.691 1.00 92.44 306 ARG A O 1
ATOM 2202 N N . ILE A 1 307 ? -5.198 -2.302 -6.572 1.00 98.31 307 ILE A N 1
ATOM 2203 C CA . ILE A 1 307 ? -4.586 -3.158 -7.591 1.00 98.31 307 ILE A CA 1
ATOM 2204 C C . ILE A 1 307 ? -5.139 -4.580 -7.424 1.00 98.31 307 ILE A C 1
ATOM 2206 O O . ILE A 1 307 ? -5.275 -5.082 -6.306 1.00 98.31 307 ILE A O 1
ATOM 2210 N N . GLU A 1 308 ? -5.453 -5.226 -8.542 1.00 98.38 308 GLU A N 1
ATOM 2211 C CA . GLU A 1 308 ? -5.921 -6.615 -8.609 1.00 98.38 308 GLU A CA 1
ATOM 2212 C C . GLU A 1 308 ? -4.899 -7.540 -9.292 1.00 98.38 308 GLU A C 1
ATOM 2214 O O . GLU A 1 308 ? -4.812 -8.710 -8.924 1.00 98.38 308 GLU A O 1
ATOM 2219 N N . ALA A 1 309 ? -4.086 -7.023 -10.226 1.00 98.75 309 ALA A N 1
ATOM 2220 C CA . ALA A 1 309 ? -2.990 -7.757 -10.869 1.00 98.75 309 ALA A CA 1
ATOM 2221 C C . ALA A 1 309 ? -1.806 -6.849 -11.257 1.00 98.75 309 ALA A C 1
ATOM 2223 O O . ALA A 1 309 ? -1.993 -5.651 -11.474 1.00 98.75 309 ALA A O 1
ATOM 2224 N N . ILE A 1 310 ? -0.598 -7.414 -11.361 1.00 98.81 310 ILE A N 1
ATOM 2225 C CA . ILE A 1 310 ? 0.649 -6.718 -11.721 1.00 98.81 310 ILE A CA 1
ATOM 2226 C C . ILE A 1 310 ? 1.397 -7.508 -12.800 1.00 98.81 310 ILE A C 1
ATOM 2228 O O . ILE A 1 310 ? 1.527 -8.728 -12.702 1.00 98.81 310 ILE A O 1
ATOM 2232 N N . ARG A 1 311 ? 1.928 -6.797 -13.800 1.00 98.75 311 ARG A N 1
ATOM 2233 C CA . ARG A 1 311 ? 2.932 -7.296 -14.750 1.00 98.75 311 ARG A CA 1
ATOM 2234 C C . ARG A 1 311 ? 4.235 -6.543 -14.562 1.00 98.75 311 ARG A C 1
ATOM 2236 O O . ARG A 1 311 ? 4.214 -5.319 -14.429 1.00 98.75 311 ARG A O 1
ATOM 2243 N N . VAL A 1 312 ? 5.344 -7.268 -14.613 1.00 98.56 312 VAL A N 1
ATOM 2244 C CA . VAL A 1 312 ? 6.694 -6.705 -14.600 1.00 98.56 312 VAL A CA 1
ATOM 2245 C C . VAL A 1 312 ? 7.482 -7.380 -15.714 1.00 98.56 312 VAL A C 1
ATOM 2247 O O . VAL A 1 312 ? 7.373 -8.587 -15.887 1.00 98.56 312 VAL A O 1
ATOM 2250 N N . LYS A 1 313 ? 8.241 -6.607 -16.486 1.00 97.38 313 LYS A N 1
ATOM 2251 C CA . LYS A 1 313 ? 9.227 -7.124 -17.442 1.00 97.38 313 LYS A CA 1
ATOM 2252 C C . LYS A 1 313 ? 10.464 -6.237 -17.434 1.00 97.38 313 LYS A C 1
ATOM 2254 O O . LYS A 1 313 ? 10.358 -5.062 -17.083 1.00 97.38 313 LYS A O 1
ATOM 2259 N N . VAL A 1 314 ? 11.602 -6.772 -17.855 1.00 95.56 314 VAL A N 1
ATOM 2260 C CA . VAL A 1 314 ? 12.801 -5.972 -18.126 1.00 95.56 314 VAL A CA 1
ATOM 2261 C C . VAL A 1 314 ? 12.846 -5.664 -19.621 1.00 95.56 314 VAL A C 1
ATOM 2263 O O . VAL A 1 314 ? 12.568 -6.525 -20.452 1.00 95.56 314 VAL A O 1
ATOM 2266 N N . ALA A 1 315 ? 13.109 -4.409 -19.967 1.00 90.50 315 ALA A N 1
ATOM 2267 C CA . ALA A 1 315 ? 13.258 -3.944 -21.337 1.00 90.50 315 ALA A CA 1
ATOM 2268 C C . ALA A 1 315 ? 14.708 -3.525 -21.584 1.00 90.50 315 ALA A C 1
ATOM 2270 O O . ALA A 1 315 ? 15.354 -2.997 -20.684 1.00 90.50 315 ALA A O 1
ATOM 2271 N N . ASN A 1 316 ? 15.171 -3.729 -22.819 1.00 86.56 316 ASN A N 1
ATOM 2272 C CA . ASN A 1 316 ? 16.502 -3.352 -23.305 1.00 86.56 316 ASN A CA 1
ATOM 2273 C C . ASN A 1 316 ? 17.689 -4.011 -22.570 1.00 86.56 316 ASN A C 1
ATOM 2275 O O . ASN A 1 316 ? 18.817 -3.556 -22.718 1.00 86.56 316 ASN A O 1
ATOM 2279 N N . ALA A 1 317 ? 17.442 -5.084 -21.812 1.00 88.06 317 ALA A N 1
ATOM 2280 C CA . ALA A 1 317 ? 18.479 -5.839 -21.114 1.00 88.06 317 ALA A CA 1
ATOM 2281 C C . ALA A 1 317 ? 19.549 -6.364 -22.075 1.00 88.06 317 ALA A C 1
ATOM 2283 O O . ALA A 1 317 ? 19.216 -7.032 -23.051 1.00 88.06 317 ALA A O 1
ATOM 2284 N N . TYR A 1 318 ? 20.822 -6.116 -21.765 1.00 84.62 318 TYR A N 1
ATOM 2285 C CA . TYR A 1 318 ? 21.971 -6.708 -22.469 1.00 84.62 318 TYR A CA 1
ATOM 2286 C C . TYR A 1 318 ? 22.430 -8.051 -21.885 1.00 84.62 318 TYR A C 1
ATOM 2288 O O . TYR A 1 318 ? 23.314 -8.707 -22.446 1.00 84.62 318 TYR A O 1
ATOM 2296 N N . ALA A 1 319 ? 21.844 -8.447 -20.758 1.00 85.75 319 ALA A N 1
ATOM 2297 C CA . ALA A 1 319 ? 22.174 -9.648 -20.013 1.00 85.75 319 ALA A CA 1
ATOM 2298 C C . ALA A 1 319 ? 20.974 -10.597 -19.936 1.00 85.75 319 ALA A C 1
ATOM 2300 O O . ALA A 1 319 ? 19.823 -10.159 -19.864 1.00 85.75 319 ALA A O 1
ATOM 2301 N N . ASP A 1 320 ? 21.264 -11.897 -19.923 1.00 86.62 320 ASP A N 1
ATOM 2302 C CA . ASP A 1 320 ? 20.245 -12.937 -19.842 1.00 86.62 320 ASP A CA 1
ATOM 2303 C C . ASP A 1 320 ? 19.602 -12.986 -18.453 1.00 86.62 320 ASP A C 1
ATOM 2305 O O . ASP A 1 320 ? 20.228 -12.736 -17.422 1.00 86.62 320 ASP A O 1
ATOM 2309 N N . GLY A 1 321 ? 18.333 -13.364 -18.413 1.00 93.12 321 GLY A N 1
ATOM 2310 C CA . GLY A 1 321 ? 17.567 -13.443 -17.182 1.00 93.12 321 GLY A CA 1
ATOM 2311 C C . GLY A 1 321 ? 16.150 -12.944 -17.377 1.00 93.12 321 GLY A C 1
ATOM 2312 O O . GLY A 1 321 ? 15.785 -12.409 -18.422 1.00 93.12 321 GLY A O 1
ATOM 2313 N N . ASP A 1 322 ? 15.351 -13.118 -16.339 1.00 95.94 322 ASP A N 1
ATOM 2314 C CA . ASP A 1 322 ? 13.974 -12.652 -16.298 1.00 95.94 322 ASP A CA 1
ATOM 2315 C C . ASP A 1 322 ? 13.665 -11.969 -14.965 1.00 95.94 322 ASP A C 1
ATOM 2317 O O . ASP A 1 322 ? 14.389 -12.134 -13.980 1.00 95.94 322 ASP A O 1
ATOM 2321 N N . VAL A 1 323 ? 12.561 -11.232 -14.927 1.00 98.25 323 VAL A N 1
ATOM 2322 C CA . VAL A 1 323 ? 11.947 -10.742 -13.698 1.00 98.25 323 VAL A CA 1
ATOM 2323 C C . VAL A 1 323 ? 10.748 -11.607 -13.345 1.00 98.25 323 VAL A C 1
ATOM 2325 O O . VAL A 1 323 ? 9.868 -11.867 -14.164 1.00 98.25 323 VAL A O 1
ATOM 2328 N N . GLU A 1 324 ? 10.700 -12.024 -12.089 1.00 98.75 324 GLU A N 1
ATOM 2329 C CA . GLU A 1 324 ? 9.589 -12.770 -11.531 1.00 98.75 324 GLU A CA 1
ATOM 2330 C C . GLU A 1 324 ? 8.869 -11.934 -10.478 1.00 98.75 324 GLU A C 1
ATOM 2332 O O . GLU A 1 324 ? 9.491 -11.263 -9.655 1.00 98.75 324 GLU A O 1
ATOM 2337 N N . VAL A 1 325 ? 7.541 -12.004 -10.479 1.00 98.81 325 VAL A N 1
ATOM 2338 C CA . VAL A 1 325 ? 6.678 -11.338 -9.503 1.00 98.81 325 VAL A CA 1
ATOM 2339 C C . VAL A 1 325 ? 5.674 -12.328 -8.927 1.00 98.81 325 VAL A C 1
ATOM 2341 O O . VAL A 1 325 ? 5.093 -13.134 -9.651 1.00 98.81 325 VAL A O 1
ATOM 2344 N N . ARG A 1 326 ? 5.421 -12.258 -7.620 1.00 98.75 326 ARG A N 1
ATOM 2345 C CA . ARG A 1 326 ? 4.289 -12.943 -6.981 1.00 98.75 326 ARG A CA 1
ATOM 2346 C C . ARG A 1 326 ? 3.517 -11.997 -6.079 1.00 98.75 326 ARG A C 1
ATOM 2348 O O . ARG A 1 326 ? 4.054 -11.005 -5.593 1.00 98.75 326 ARG A O 1
ATOM 2355 N N . ALA A 1 327 ? 2.247 -12.310 -5.854 1.00 98.56 327 ALA A N 1
ATOM 2356 C CA . ALA A 1 327 ? 1.342 -11.482 -5.070 1.00 98.56 327 ALA A CA 1
ATOM 2357 C C . ALA A 1 327 ? 0.660 -12.293 -3.967 1.00 98.56 327 ALA A C 1
ATOM 2359 O O . ALA A 1 327 ? 0.281 -13.447 -4.178 1.00 98.56 327 ALA A O 1
ATOM 2360 N N . HIS A 1 328 ? 0.454 -11.650 -2.818 1.00 97.44 328 HIS A N 1
ATOM 2361 C CA . HIS A 1 328 ? -0.501 -12.083 -1.810 1.00 97.44 328 HIS A CA 1
ATOM 2362 C C . HIS A 1 328 ? -1.868 -11.481 -2.135 1.00 97.44 328 HIS A C 1
ATOM 2364 O O . HIS A 1 328 ? -2.049 -10.260 -2.089 1.00 97.44 328 HIS A O 1
ATOM 2370 N N . VAL A 1 329 ? -2.831 -12.331 -2.483 1.00 97.31 329 VAL A N 1
ATOM 2371 C CA . VAL A 1 329 ? -4.164 -11.917 -2.935 1.00 97.31 329 VAL A CA 1
ATOM 2372 C C . VAL A 1 329 ? -5.206 -12.231 -1.867 1.00 97.31 329 VAL A C 1
ATOM 2374 O O . VAL A 1 329 ? -5.179 -13.295 -1.250 1.00 97.31 329 VAL A O 1
ATOM 2377 N N . GLN A 1 330 ? -6.164 -11.323 -1.678 1.00 90.44 330 GLN A N 1
ATOM 2378 C CA . GLN A 1 330 ? -7.288 -11.513 -0.762 1.00 90.44 330 GLN A CA 1
ATOM 2379 C C . GLN A 1 330 ? -7.964 -12.885 -0.950 1.00 90.44 330 GLN A C 1
ATOM 2381 O O . GLN A 1 330 ? -8.362 -13.240 -2.060 1.00 90.44 330 GLN A O 1
ATOM 2386 N N . ASP A 1 331 ? -8.156 -13.603 0.160 1.00 87.56 331 ASP A N 1
ATOM 2387 C CA . ASP A 1 331 ? -8.782 -14.935 0.256 1.00 87.56 331 ASP A CA 1
ATOM 2388 C C . ASP A 1 331 ? -8.074 -16.052 -0.541 1.00 87.56 331 ASP A C 1
ATOM 2390 O O . ASP A 1 331 ? -8.611 -17.150 -0.665 1.00 87.56 331 ASP A O 1
ATOM 2394 N N . ILE A 1 332 ? -6.884 -15.787 -1.089 1.00 91.12 332 ILE A N 1
ATOM 2395 C CA . ILE A 1 332 ? -6.066 -16.755 -1.839 1.00 91.12 332 ILE A CA 1
ATOM 2396 C C . ILE A 1 332 ? -4.708 -16.946 -1.156 1.00 91.12 332 ILE A C 1
ATOM 2398 O O . ILE A 1 332 ? -4.205 -18.062 -1.090 1.00 91.12 332 ILE A O 1
ATOM 2402 N N . GLY A 1 333 ? -4.128 -15.871 -0.620 1.00 92.31 333 GLY A N 1
ATOM 2403 C CA . GLY A 1 333 ? -2.778 -15.873 -0.074 1.00 92.31 333 GLY A CA 1
ATOM 2404 C C . GLY A 1 333 ? -1.715 -15.661 -1.152 1.00 92.31 333 GLY A C 1
ATOM 2405 O O . GLY A 1 333 ? -1.996 -15.102 -2.216 1.00 92.31 333 GLY A O 1
ATOM 2406 N N . TRP A 1 334 ? -0.484 -16.083 -0.862 1.00 96.88 334 TRP A N 1
ATOM 2407 C CA . TRP A 1 334 ? 0.632 -16.022 -1.806 1.00 96.88 334 TRP A CA 1
ATOM 2408 C C . TRP A 1 334 ? 0.422 -16.974 -2.984 1.00 96.88 334 TRP A C 1
ATOM 2410 O O . TRP A 1 334 ? 0.246 -18.178 -2.807 1.00 96.88 334 TRP A O 1
ATOM 2420 N N . GLN A 1 335 ? 0.476 -16.431 -4.196 1.00 98.31 335 GLN A N 1
ATOM 2421 C CA . GLN A 1 335 ? 0.480 -17.209 -5.434 1.00 98.31 335 GLN A CA 1
ATOM 2422 C C . GLN A 1 335 ? 1.904 -17.656 -5.816 1.00 98.31 335 GLN A C 1
ATOM 2424 O O . GLN A 1 335 ? 2.896 -17.206 -5.236 1.00 98.31 335 GLN A O 1
ATOM 2429 N N . GLY A 1 336 ? 2.003 -18.539 -6.815 1.00 97.88 336 GLY A N 1
ATOM 2430 C CA . GLY A 1 336 ? 3.279 -18.872 -7.453 1.00 97.88 336 GLY A CA 1
ATOM 2431 C C . GLY A 1 336 ? 3.910 -17.671 -8.168 1.00 97.88 336 GLY A C 1
ATOM 2432 O O . GLY A 1 336 ? 3.241 -16.673 -8.442 1.00 97.88 336 GLY A O 1
ATOM 2433 N N . TRP A 1 337 ? 5.204 -17.782 -8.465 1.00 98.62 337 TRP A N 1
ATOM 2434 C CA . TRP A 1 337 ? 5.945 -16.780 -9.230 1.00 98.62 337 TRP A CA 1
ATOM 2435 C C . TRP A 1 337 ? 5.461 -16.730 -10.681 1.00 98.62 337 TRP A C 1
ATOM 2437 O O . TRP A 1 337 ? 5.322 -17.764 -11.332 1.00 98.62 337 TRP A O 1
ATOM 2447 N N . ALA A 1 338 ? 5.200 -15.522 -11.173 1.00 98.50 338 ALA A N 1
ATOM 2448 C CA . ALA A 1 338 ? 4.918 -15.242 -12.571 1.00 98.50 338 ALA A CA 1
ATOM 2449 C C . ALA A 1 338 ? 6.145 -14.592 -13.218 1.00 98.50 338 ALA A C 1
ATOM 2451 O O . ALA A 1 338 ? 6.685 -13.633 -12.673 1.00 98.50 338 ALA A O 1
ATOM 2452 N N . THR A 1 339 ? 6.544 -15.103 -14.379 1.00 98.12 339 THR A N 1
ATOM 2453 C CA . THR A 1 339 ? 7.612 -14.564 -15.235 1.00 98.12 339 THR A CA 1
ATOM 2454 C C . THR A 1 339 ? 7.155 -13.311 -15.986 1.00 98.12 339 THR A C 1
ATOM 2456 O O . THR A 1 339 ? 5.974 -12.942 -15.929 1.00 98.12 339 THR A O 1
ATOM 2459 N N . SER A 1 340 ? 8.041 -12.684 -16.767 1.00 95.56 340 SER A N 1
ATOM 2460 C CA . SER A 1 340 ? 7.688 -11.506 -17.581 1.00 95.56 340 SER A CA 1
ATOM 2461 C C . SER A 1 340 ? 6.611 -11.754 -18.645 1.00 95.56 340 SER A C 1
ATOM 2463 O O . SER A 1 340 ? 5.975 -10.808 -19.120 1.00 95.56 340 SER A O 1
ATOM 2465 N N . ALA A 1 341 ? 6.359 -13.018 -18.997 1.00 94.56 341 ALA A N 1
ATOM 2466 C CA . ALA A 1 341 ? 5.271 -13.425 -19.886 1.00 94.56 341 ALA A CA 1
ATOM 2467 C C . ALA A 1 341 ? 3.890 -13.445 -19.193 1.00 94.56 341 ALA A C 1
ATOM 2469 O O . ALA A 1 341 ? 2.855 -13.458 -19.864 1.00 94.56 341 ALA A O 1
ATOM 2470 N N . GLY A 1 342 ? 3.862 -13.470 -17.857 1.00 96.94 342 GLY A N 1
ATOM 2471 C CA . GLY A 1 342 ? 2.666 -13.647 -17.036 1.00 96.94 342 GLY A CA 1
ATOM 2472 C C . GLY A 1 342 ? 2.264 -12.407 -16.238 1.00 96.94 342 GLY A C 1
ATOM 2473 O O . GLY A 1 342 ? 2.635 -11.279 -16.550 1.00 96.94 342 GLY A O 1
ATOM 2474 N N . TYR A 1 343 ? 1.438 -12.615 -15.211 1.00 98.44 343 TYR A N 1
ATOM 2475 C CA . TYR A 1 343 ? 1.085 -11.598 -14.220 1.00 98.44 343 TYR A CA 1
ATOM 2476 C C . TYR A 1 343 ? 0.853 -12.239 -12.850 1.00 98.44 343 TYR A C 1
ATOM 2478 O O . TYR A 1 343 ? 0.390 -13.375 -12.765 1.00 98.44 343 TYR A O 1
ATOM 2486 N N . ALA A 1 344 ? 1.111 -11.485 -11.785 1.00 98.50 344 ALA A N 1
ATOM 2487 C CA . ALA A 1 344 ? 0.714 -11.845 -10.428 1.00 98.50 344 ALA A CA 1
ATOM 2488 C C . ALA A 1 344 ? -0.636 -11.202 -10.086 1.00 98.50 344 ALA A C 1
ATOM 2490 O O . ALA A 1 344 ? -0.908 -10.079 -10.508 1.00 98.50 344 ALA A O 1
ATOM 2491 N N . GLY A 1 345 ? -1.484 -11.881 -9.314 1.00 98.19 345 GLY A N 1
ATOM 2492 C CA . GLY A 1 345 ? -2.809 -11.400 -8.923 1.00 98.19 345 GLY A CA 1
ATOM 2493 C C . GLY A 1 345 ? -3.967 -12.085 -9.650 1.00 98.19 345 GLY A C 1
ATOM 2494 O O . GLY A 1 345 ? -3.884 -13.230 -10.097 1.00 98.19 345 GLY A O 1
ATOM 2495 N N . THR A 1 346 ? -5.095 -11.383 -9.750 1.00 96.50 346 THR A N 1
ATOM 2496 C CA . THR A 1 346 ? -6.295 -11.844 -10.459 1.00 96.50 346 THR A CA 1
ATOM 2497 C C . THR A 1 346 ? -6.922 -10.715 -11.264 1.00 96.50 346 THR A C 1
ATOM 2499 O O . THR A 1 346 ? -6.896 -9.559 -10.860 1.00 96.50 346 THR A O 1
ATOM 2502 N N . THR A 1 347 ? -7.549 -11.052 -12.384 1.00 95.06 347 THR A N 1
ATOM 2503 C CA . THR A 1 347 ? -8.379 -10.127 -13.163 1.00 95.06 347 THR A CA 1
ATOM 2504 C C . THR A 1 347 ? -9.833 -10.596 -13.106 1.00 95.06 347 THR A C 1
ATOM 2506 O O . THR A 1 347 ? -10.107 -11.794 -13.027 1.00 95.06 347 THR A O 1
ATOM 2509 N N . GLY A 1 348 ? -10.786 -9.660 -13.055 1.00 88.12 348 GLY A N 1
ATOM 2510 C CA . GLY A 1 348 ? -12.227 -9.959 -13.096 1.00 88.12 348 GLY A CA 1
ATOM 2511 C C . GLY A 1 348 ? -12.828 -10.640 -11.855 1.00 88.12 348 GLY A C 1
ATOM 2512 O O . GLY A 1 348 ? -14.029 -10.885 -11.826 1.00 88.12 348 GLY A O 1
ATOM 2513 N N . ARG A 1 349 ? -12.036 -10.933 -10.813 1.00 87.88 349 ARG A N 1
ATOM 2514 C CA . ARG A 1 349 ? -12.507 -11.594 -9.575 1.00 87.88 349 ARG A CA 1
ATOM 2515 C C . ARG A 1 349 ? -12.795 -10.635 -8.420 1.00 87.88 349 ARG A C 1
ATOM 2517 O O . ARG A 1 349 ? -13.227 -11.073 -7.356 1.00 87.88 349 ARG A O 1
ATOM 2524 N N . GLY A 1 350 ? -12.514 -9.344 -8.595 1.00 86.12 350 GLY A N 1
ATOM 2525 C CA . GLY A 1 350 ? -12.728 -8.335 -7.559 1.00 86.12 350 GLY A CA 1
ATOM 2526 C C . GLY A 1 350 ? -11.823 -8.483 -6.327 1.00 86.12 350 GLY A C 1
ATOM 2527 O O . GLY A 1 350 ? -12.151 -7.939 -5.274 1.00 86.12 350 GLY A O 1
ATOM 2528 N N . LYS A 1 351 ? -10.719 -9.239 -6.420 1.00 89.00 351 LYS A N 1
ATOM 2529 C CA . LYS A 1 351 ? -9.801 -9.499 -5.300 1.00 89.00 351 LYS A CA 1
ATOM 2530 C C . LYS A 1 351 ? -8.626 -8.526 -5.338 1.00 89.00 351 LYS A C 1
ATOM 2532 O O . LYS A 1 351 ? -7.983 -8.367 -6.372 1.00 89.00 351 LYS A O 1
ATOM 2537 N N . ARG A 1 352 ? -8.341 -7.882 -4.203 1.00 93.50 352 ARG A N 1
ATOM 2538 C CA . ARG A 1 352 ? -7.169 -7.000 -4.039 1.00 93.50 352 ARG A CA 1
ATOM 2539 C C . ARG A 1 352 ? -5.879 -7.806 -3.905 1.00 93.50 352 ARG A C 1
ATOM 2541 O O . ARG A 1 352 ? -5.878 -8.854 -3.260 1.00 93.50 352 ARG A O 1
ATOM 2548 N N . ILE A 1 353 ? -4.790 -7.250 -4.421 1.00 98.12 353 ILE A N 1
ATOM 2549 C CA . ILE A 1 353 ? -3.441 -7.559 -3.942 1.00 98.12 353 ILE A CA 1
ATOM 2550 C C . ILE A 1 353 ? -3.217 -6.813 -2.618 1.00 98.12 353 ILE A C 1
ATOM 2552 O O . ILE A 1 353 ? -3.611 -5.652 -2.479 1.00 98.12 353 ILE A O 1
ATOM 2556 N N . GLU A 1 354 ? -2.604 -7.485 -1.647 1.00 95.81 354 GLU A N 1
ATOM 2557 C CA . GLU A 1 354 ? -2.251 -6.924 -0.333 1.00 95.81 354 GLU A CA 1
ATOM 2558 C C . GLU A 1 354 ? -0.731 -6.787 -0.153 1.00 95.81 354 GLU A C 1
ATOM 2560 O O . GLU A 1 354 ? -0.274 -5.821 0.460 1.00 95.81 354 GLU A O 1
ATOM 2565 N N . ALA A 1 355 ? 0.047 -7.699 -0.745 1.00 97.19 355 ALA A N 1
ATOM 2566 C CA . ALA A 1 355 ? 1.508 -7.661 -0.759 1.00 97.19 355 ALA A CA 1
ATOM 2567 C C . ALA A 1 355 ? 2.086 -8.233 -2.062 1.00 97.19 355 ALA A C 1
ATOM 2569 O O . ALA A 1 355 ? 1.409 -8.965 -2.790 1.00 97.19 355 ALA A O 1
ATOM 2570 N N . VAL A 1 356 ? 3.347 -7.908 -2.340 1.00 98.69 356 VAL A N 1
ATOM 2571 C CA . VAL A 1 356 ? 4.085 -8.302 -3.545 1.00 98.69 356 VAL A CA 1
ATOM 2572 C C . VAL A 1 356 ? 5.528 -8.668 -3.208 1.00 98.69 356 VAL A C 1
ATOM 2574 O O . VAL A 1 356 ? 6.121 -8.115 -2.281 1.00 98.69 356 VAL A O 1
ATOM 2577 N N . GLU A 1 357 ? 6.097 -9.567 -4.002 1.00 98.81 357 GLU A N 1
ATOM 2578 C CA . GLU A 1 357 ? 7.534 -9.809 -4.083 1.00 98.81 357 GLU A CA 1
ATOM 2579 C C . GLU A 1 357 ? 7.976 -9.807 -5.543 1.00 98.81 357 GLU A C 1
ATOM 2581 O O . GLU A 1 357 ? 7.255 -10.309 -6.408 1.00 98.81 357 GLU A O 1
ATOM 2586 N N . VAL A 1 358 ? 9.156 -9.246 -5.805 1.00 98.88 358 VAL A N 1
ATOM 2587 C CA . VAL A 1 358 ? 9.763 -9.148 -7.135 1.00 98.88 358 VAL A CA 1
ATOM 2588 C C . VAL A 1 358 ? 11.217 -9.585 -7.032 1.00 98.88 358 VAL A C 1
ATOM 2590 O O . VAL A 1 358 ? 11.925 -9.160 -6.123 1.00 98.88 358 VAL A O 1
ATOM 2593 N N . ARG A 1 359 ? 11.681 -10.426 -7.953 1.00 98.69 359 ARG A N 1
ATOM 2594 C CA . ARG A 1 359 ? 13.086 -10.844 -8.019 1.00 98.69 359 ARG A CA 1
ATOM 2595 C C . ARG A 1 359 ? 13.560 -10.955 -9.458 1.00 98.69 359 ARG A C 1
ATOM 2597 O O . ARG A 1 359 ? 12.757 -11.170 -10.361 1.00 98.69 359 ARG A O 1
ATOM 2604 N N . LEU A 1 360 ? 14.864 -10.830 -9.651 1.00 98.56 360 LEU A N 1
ATOM 2605 C CA . LEU A 1 360 ? 15.515 -11.122 -10.923 1.00 98.56 360 LEU A CA 1
ATOM 2606 C C . LEU A 1 360 ? 16.037 -12.558 -10.925 1.00 98.56 360 LEU A C 1
ATOM 2608 O O . LEU A 1 360 ? 16.249 -13.165 -9.874 1.00 98.56 360 LEU A O 1
ATOM 2612 N N . THR A 1 361 ? 16.276 -13.082 -12.118 1.00 98.06 361 THR A N 1
ATOM 2613 C CA . THR A 1 361 ? 16.885 -14.392 -12.360 1.00 98.06 361 THR A CA 1
ATOM 2614 C C . THR A 1 361 ? 18.043 -14.258 -13.346 1.00 98.06 361 THR A C 1
ATOM 2616 O O . THR A 1 361 ? 18.185 -13.227 -14.004 1.00 98.06 361 THR A O 1
ATOM 2619 N N . GLY A 1 362 ? 18.877 -15.294 -13.450 1.00 95.88 362 GLY A N 1
ATOM 2620 C CA . GLY A 1 362 ? 19.997 -15.318 -14.390 1.00 95.88 362 GLY A CA 1
ATOM 2621 C C . GLY A 1 362 ? 21.039 -14.234 -14.116 1.00 95.88 362 GLY A C 1
ATOM 2622 O O . GLY A 1 362 ? 21.281 -13.848 -12.971 1.00 95.88 362 GLY A O 1
ATOM 2623 N N . GLU A 1 363 ? 21.647 -13.742 -15.187 1.00 92.69 363 GLU A N 1
ATOM 2624 C CA . GLU A 1 363 ? 22.706 -12.739 -15.141 1.00 92.69 363 GLU A CA 1
ATOM 2625 C C . GLU A 1 363 ? 22.180 -11.365 -14.694 1.00 92.69 363 GLU A C 1
ATOM 2627 O O . GLU A 1 363 ? 22.869 -10.643 -13.972 1.00 92.69 363 GLU A O 1
ATOM 2632 N N . LEU A 1 364 ? 20.916 -11.042 -14.992 1.00 95.69 364 LEU A N 1
ATOM 2633 C CA . LEU A 1 364 ? 20.256 -9.845 -14.455 1.00 95.69 364 LEU A CA 1
ATOM 2634 C C . LEU A 1 364 ? 20.294 -9.789 -12.919 1.00 95.69 364 LEU A C 1
ATOM 2636 O O . LEU A 1 364 ? 20.541 -8.726 -12.358 1.00 95.69 364 LEU A O 1
ATOM 2640 N N . ALA A 1 365 ? 20.114 -10.917 -12.226 1.00 97.44 365 ALA A N 1
ATOM 2641 C CA . ALA A 1 365 ? 20.183 -10.963 -10.760 1.00 97.44 365 ALA A CA 1
ATOM 2642 C C . ALA A 1 365 ? 21.598 -10.735 -10.202 1.00 97.44 365 ALA A C 1
ATOM 2644 O O . ALA A 1 365 ? 21.757 -10.323 -9.048 1.00 97.44 365 ALA A O 1
ATOM 2645 N N . ARG A 1 366 ? 22.627 -11.020 -11.011 1.00 95.75 366 ARG A N 1
ATOM 2646 C CA . ARG A 1 366 ? 24.033 -10.785 -10.665 1.00 95.75 366 ARG A CA 1
ATOM 2647 C C . ARG A 1 366 ? 24.405 -9.314 -10.837 1.00 95.75 366 ARG A C 1
ATOM 2649 O O . ARG A 1 366 ? 25.170 -8.786 -10.035 1.00 95.75 366 ARG A O 1
ATOM 2656 N N . LEU A 1 367 ? 23.861 -8.677 -11.872 1.00 92.81 367 LEU A N 1
ATOM 2657 C CA . LEU A 1 367 ? 24.197 -7.312 -12.274 1.00 92.81 367 LEU A CA 1
ATOM 2658 C C . LEU A 1 367 ? 23.349 -6.237 -11.591 1.00 92.81 367 LEU A C 1
ATOM 2660 O O . LEU A 1 367 ? 23.839 -5.122 -11.420 1.00 92.81 367 LEU A O 1
ATOM 2664 N N . TYR A 1 368 ? 22.123 -6.559 -11.175 1.00 97.06 368 TYR A N 1
ATOM 2665 C CA . TYR A 1 368 ? 21.194 -5.592 -10.592 1.00 97.06 368 TYR A CA 1
ATOM 2666 C C . TYR A 1 368 ? 20.570 -6.081 -9.287 1.00 97.06 368 TYR A C 1
ATOM 2668 O O . TYR A 1 368 ? 20.422 -7.275 -9.017 1.00 97.06 368 TYR A O 1
ATOM 2676 N N . ASP A 1 369 ? 20.162 -5.107 -8.487 1.00 98.44 369 ASP A N 1
ATOM 2677 C CA . ASP A 1 369 ? 19.096 -5.239 -7.509 1.00 98.44 369 ASP A CA 1
ATOM 2678 C C . ASP A 1 369 ? 17.779 -4.762 -8.147 1.00 98.44 369 ASP A C 1
ATOM 2680 O O . ASP A 1 369 ? 17.737 -3.702 -8.779 1.00 98.44 369 ASP A O 1
ATOM 2684 N N . VAL A 1 370 ? 16.681 -5.495 -7.938 1.00 98.56 370 VAL A N 1
ATOM 2685 C CA . VAL A 1 370 ? 15.335 -4.993 -8.261 1.00 98.56 370 VAL A CA 1
ATOM 2686 C C . VAL A 1 370 ? 14.695 -4.414 -7.010 1.00 98.56 370 VAL A C 1
ATOM 2688 O O . VAL A 1 370 ? 14.273 -5.141 -6.113 1.00 98.56 370 VAL A O 1
ATOM 2691 N N . TRP A 1 371 ? 14.603 -3.088 -6.953 1.00 98.75 371 TRP A N 1
ATOM 2692 C CA . TRP A 1 371 ? 13.975 -2.373 -5.848 1.00 98.75 371 TRP A CA 1
ATOM 2693 C C . TRP A 1 371 ? 12.501 -2.116 -6.129 1.00 98.75 371 TRP A C 1
ATOM 2695 O O . TRP A 1 371 ? 12.116 -1.729 -7.231 1.00 98.75 371 TRP A O 1
ATOM 2705 N N . TYR A 1 372 ? 11.659 -2.289 -5.117 1.00 98.81 372 TYR A N 1
ATOM 2706 C CA . TYR A 1 372 ? 10.230 -2.017 -5.211 1.00 98.81 372 TYR A CA 1
ATOM 2707 C C . TYR A 1 372 ? 9.638 -1.562 -3.883 1.00 98.81 372 TYR A C 1
ATOM 2709 O O . TYR A 1 372 ? 10.156 -1.853 -2.806 1.00 98.81 372 TYR A O 1
ATOM 2717 N N . ARG A 1 373 ? 8.530 -0.823 -3.962 1.00 98.50 373 ARG A N 1
ATOM 2718 C CA . ARG A 1 373 ? 7.728 -0.442 -2.794 1.00 98.50 373 ARG A CA 1
ATOM 2719 C C . ARG A 1 373 ? 6.246 -0.402 -3.118 1.00 98.50 373 ARG A C 1
ATOM 2721 O O . ARG A 1 373 ? 5.845 -0.077 -4.238 1.00 98.50 373 ARG A O 1
ATOM 2728 N N . ALA A 1 374 ? 5.436 -0.711 -2.114 1.00 98.31 374 ALA A N 1
ATOM 2729 C CA . ALA A 1 374 ? 3.983 -0.695 -2.199 1.00 98.31 374 ALA A CA 1
ATOM 2730 C C . ALA A 1 374 ? 3.413 0.622 -1.655 1.00 98.31 374 ALA A C 1
ATOM 2732 O O . ALA A 1 374 ? 3.879 1.136 -0.640 1.00 98.31 374 ALA A O 1
ATOM 2733 N N . HIS A 1 375 ? 2.362 1.137 -2.289 1.00 96.56 375 HIS A N 1
ATOM 2734 C CA . HIS A 1 375 ? 1.470 2.124 -1.686 1.00 96.56 375 HIS A CA 1
ATOM 2735 C C . HIS A 1 375 ? 0.241 1.400 -1.141 1.00 96.56 375 HIS A C 1
ATOM 2737 O O . HIS A 1 375 ? -0.580 0.902 -1.919 1.00 96.56 375 HIS A O 1
ATOM 2743 N N . VAL A 1 376 ? 0.101 1.340 0.180 1.00 93.25 376 VAL A N 1
ATOM 2744 C CA . VAL A 1 376 ? -0.989 0.618 0.851 1.00 93.25 376 VAL A CA 1
ATOM 2745 C C . VAL A 1 376 ? -2.043 1.598 1.347 1.00 93.25 376 VAL A C 1
ATOM 2747 O O . VAL A 1 376 ? -1.722 2.691 1.819 1.00 93.25 376 VAL A O 1
ATOM 2750 N N . GLN A 1 377 ? -3.315 1.204 1.242 1.00 83.62 377 GLN A N 1
ATOM 2751 C CA . GLN A 1 377 ? -4.444 1.945 1.803 1.00 83.62 377 GLN A CA 1
ATOM 2752 C C . GLN A 1 377 ? -4.120 2.425 3.221 1.00 83.62 377 GLN A C 1
ATOM 2754 O O . GLN A 1 377 ? -3.666 1.640 4.044 1.00 83.62 377 GLN A O 1
ATOM 2759 N N . THR A 1 378 ? -4.384 3.712 3.465 1.00 77.00 378 THR A N 1
ATOM 2760 C CA . THR A 1 378 ? -4.275 4.419 4.760 1.00 77.00 378 THR A CA 1
ATOM 2761 C C . THR A 1 378 ? -2.890 4.483 5.398 1.00 77.00 378 THR A C 1
ATOM 2763 O O . THR A 1 378 ? -2.715 5.233 6.354 1.00 77.00 378 THR A O 1
ATOM 2766 N N . ILE A 1 379 ? -1.903 3.787 4.835 1.00 85.44 379 ILE A N 1
ATOM 2767 C CA . ILE A 1 379 ? -0.489 3.886 5.207 1.00 85.44 379 ILE A CA 1
ATOM 2768 C C . ILE A 1 379 ? 0.233 4.855 4.267 1.00 85.44 379 ILE A C 1
ATOM 2770 O O . ILE A 1 379 ? 0.963 5.723 4.728 1.00 85.44 379 ILE A O 1
ATOM 2774 N N . GLY A 1 380 ? 0.005 4.740 2.956 1.00 89.50 380 GLY A N 1
ATOM 2775 C CA . GLY A 1 380 ? 0.771 5.450 1.933 1.00 89.50 380 GLY A CA 1
ATOM 2776 C C . GLY A 1 380 ? 1.906 4.596 1.366 1.00 89.50 380 GLY A C 1
ATOM 2777 O O . GLY A 1 380 ? 1.838 3.365 1.395 1.00 89.50 380 GLY A O 1
ATOM 2778 N N . TRP A 1 381 ? 2.941 5.244 0.823 1.00 97.00 381 TRP A N 1
ATOM 2779 C CA . TRP A 1 381 ? 4.143 4.558 0.338 1.00 97.00 381 TRP A CA 1
ATOM 2780 C C . TRP A 1 381 ? 4.916 3.942 1.502 1.00 97.00 381 TRP A C 1
ATOM 2782 O O . TRP A 1 381 ? 5.382 4.648 2.392 1.00 97.00 381 TRP A O 1
ATOM 2792 N N . MET A 1 382 ? 5.057 2.625 1.487 1.00 94.81 382 MET A N 1
ATOM 2793 C CA . MET A 1 382 ? 5.902 1.883 2.418 1.00 94.81 382 MET A CA 1
ATOM 2794 C C . MET A 1 382 ? 7.374 1.960 1.992 1.00 94.81 382 MET A C 1
ATOM 2796 O O . MET A 1 382 ? 7.680 2.460 0.902 1.00 94.81 382 MET A O 1
ATOM 2800 N N . ALA A 1 383 ? 8.287 1.482 2.839 1.00 96.25 383 ALA A N 1
ATOM 2801 C CA . ALA A 1 383 ? 9.710 1.522 2.521 1.00 96.25 383 ALA A CA 1
ATOM 2802 C C . ALA A 1 383 ? 10.072 0.677 1.295 1.00 96.25 383 ALA A C 1
ATOM 2804 O O . ALA A 1 383 ? 9.386 -0.290 0.951 1.00 96.25 383 ALA A O 1
ATOM 2805 N N . TRP A 1 384 ? 11.172 1.056 0.643 1.00 98.12 384 TRP A N 1
ATOM 2806 C CA . TRP A 1 384 ? 11.789 0.252 -0.407 1.00 98.12 384 TRP A CA 1
ATOM 2807 C C . TRP A 1 384 ? 12.267 -1.096 0.139 1.00 98.12 384 TRP A C 1
ATOM 2809 O O . TRP A 1 384 ? 12.817 -1.188 1.233 1.00 98.12 384 TRP A O 1
ATOM 2819 N N . THR A 1 385 ? 12.077 -2.138 -0.658 1.00 97.69 385 THR A N 1
ATOM 2820 C CA . THR A 1 385 ? 12.624 -3.480 -0.454 1.00 97.69 385 THR A CA 1
ATOM 2821 C C . THR A 1 385 ? 13.191 -3.986 -1.779 1.00 97.69 385 THR A C 1
ATOM 2823 O O . THR A 1 385 ? 12.966 -3.351 -2.813 1.00 97.69 385 THR A O 1
ATOM 2826 N N . LYS A 1 386 ? 13.921 -5.103 -1.777 1.00 98.19 386 LYS A N 1
ATOM 2827 C CA . LYS A 1 386 ? 14.504 -5.654 -3.005 1.00 98.19 386 LYS A CA 1
ATOM 2828 C C . LYS A 1 386 ? 14.607 -7.173 -3.018 1.00 98.19 386 LYS A C 1
ATOM 2830 O O . LYS A 1 386 ? 14.497 -7.815 -1.977 1.00 98.19 386 LYS A O 1
ATOM 2835 N N . ASP A 1 387 ? 14.853 -7.711 -4.209 1.00 98.00 387 ASP A N 1
ATOM 2836 C CA . ASP A 1 387 ? 15.339 -9.076 -4.448 1.00 98.00 387 ASP A CA 1
ATOM 2837 C C . ASP A 1 387 ? 14.546 -10.177 -3.719 1.00 98.00 387 ASP A C 1
ATOM 2839 O O . ASP A 1 387 ? 15.097 -11.067 -3.073 1.00 98.00 387 ASP A O 1
ATOM 2843 N N . GLY A 1 388 ? 13.219 -10.123 -3.834 1.00 97.81 388 GLY A N 1
ATOM 2844 C CA . GLY A 1 388 ? 12.302 -11.126 -3.300 1.00 97.81 388 GLY A CA 1
ATOM 2845 C C . GLY A 1 388 ? 11.838 -10.885 -1.864 1.00 97.81 388 GLY A C 1
ATOM 2846 O O . GLY A 1 388 ? 10.991 -11.632 -1.387 1.00 97.81 388 GLY A O 1
ATOM 2847 N N . ALA A 1 389 ? 12.317 -9.849 -1.170 1.00 97.56 389 ALA A N 1
ATOM 2848 C CA . ALA A 1 389 ? 11.787 -9.485 0.144 1.00 97.56 389 ALA A CA 1
ATOM 2849 C C . ALA A 1 389 ? 10.394 -8.834 0.035 1.00 97.56 389 ALA A C 1
ATOM 2851 O O . ALA A 1 389 ? 10.142 -8.020 -0.849 1.00 97.56 389 ALA A O 1
ATOM 2852 N N . SER A 1 390 ? 9.458 -9.155 0.923 1.00 96.81 390 SER A N 1
ATOM 2853 C CA . SER A 1 390 ? 8.061 -8.726 0.766 1.00 96.81 390 SER A CA 1
ATOM 2854 C C . SER A 1 390 ? 7.872 -7.200 0.853 1.00 96.81 390 SER A C 1
ATOM 2856 O O . SER A 1 390 ? 8.578 -6.511 1.590 1.00 96.81 390 SER A O 1
ATOM 2858 N N . ALA A 1 391 ? 6.890 -6.675 0.110 1.00 97.19 391 ALA A N 1
ATOM 2859 C CA . ALA A 1 391 ? 6.383 -5.304 0.218 1.00 97.19 391 ALA A CA 1
ATOM 2860 C C . ALA A 1 391 ? 4.856 -5.300 0.371 1.00 97.19 391 ALA A C 1
ATOM 2862 O O . ALA A 1 391 ? 4.168 -6.033 -0.338 1.00 97.19 391 ALA A O 1
ATOM 2863 N N . GLY A 1 392 ? 4.310 -4.444 1.236 1.00 95.00 392 GLY A N 1
ATOM 2864 C CA . GLY A 1 392 ? 2.867 -4.315 1.468 1.00 95.00 392 GLY A CA 1
ATOM 2865 C C . GLY A 1 392 ? 2.418 -4.896 2.810 1.00 95.00 392 GLY A C 1
ATOM 2866 O O . GLY A 1 392 ? 3.125 -4.789 3.807 1.00 95.00 392 GLY A O 1
ATOM 2867 N N . THR A 1 393 ? 1.228 -5.494 2.862 1.00 90.88 393 THR A N 1
ATOM 2868 C CA . THR A 1 393 ? 0.694 -6.090 4.098 1.00 90.88 393 THR A CA 1
ATOM 2869 C C . THR A 1 393 ? 0.051 -7.451 3.862 1.00 90.88 393 THR A C 1
ATOM 2871 O O . THR A 1 393 ? -0.503 -7.693 2.795 1.00 90.88 393 THR A O 1
ATOM 2874 N N . THR A 1 394 ? 0.049 -8.329 4.863 1.00 88.69 394 THR A N 1
ATOM 2875 C CA . THR A 1 394 ? -0.804 -9.534 4.875 1.00 88.69 394 THR A CA 1
ATOM 2876 C C . THR A 1 394 ? -1.706 -9.546 6.100 1.00 88.69 394 THR A C 1
ATOM 2878 O O . THR A 1 394 ? -1.363 -9.003 7.146 1.00 88.69 394 THR A O 1
ATOM 2881 N N . GLY A 1 395 ? -2.911 -10.110 5.982 1.00 77.88 395 GLY A N 1
ATOM 2882 C CA . GLY A 1 395 ? -3.864 -10.229 7.100 1.00 77.88 395 GLY A CA 1
ATOM 2883 C C . GLY A 1 395 ? -4.523 -8.914 7.552 1.00 77.88 395 GLY A C 1
ATOM 2884 O O . GLY A 1 395 ? -5.583 -8.945 8.171 1.00 77.88 395 GLY A O 1
ATOM 2885 N N . ALA A 1 396 ? -3.970 -7.756 7.175 1.00 70.31 396 ALA A N 1
ATOM 2886 C CA . ALA A 1 396 ? -4.448 -6.431 7.588 1.00 70.31 396 ALA A CA 1
ATOM 2887 C C . ALA A 1 396 ? -5.687 -5.950 6.837 1.00 70.31 396 ALA A C 1
ATOM 2889 O O . ALA A 1 396 ? -6.251 -4.909 7.170 1.00 70.31 396 ALA A O 1
ATOM 2890 N N . SER A 1 397 ? -6.081 -6.669 5.782 1.00 73.62 397 SER A N 1
ATOM 2891 C CA . SER A 1 397 ? -7.012 -6.181 4.762 1.00 73.62 397 SER A CA 1
ATOM 2892 C C . SER A 1 397 ? -6.575 -4.869 4.087 1.00 73.62 397 SER A C 1
ATOM 2894 O O . SER A 1 397 ? -7.383 -4.217 3.423 1.00 73.62 397 SER A O 1
ATOM 2896 N N . GLY A 1 398 ? -5.299 -4.488 4.223 1.00 80.88 398 GLY A N 1
ATOM 2897 C CA . GLY A 1 398 ? -4.708 -3.333 3.560 1.00 80.88 398 GLY A CA 1
ATOM 2898 C C . GLY A 1 398 ? -4.527 -3.616 2.074 1.00 80.88 398 GLY A C 1
ATOM 2899 O O . GLY A 1 398 ? -3.647 -4.376 1.682 1.00 80.88 398 GLY A O 1
ATOM 2900 N N . ARG A 1 399 ? -5.367 -3.016 1.223 1.00 88.56 399 ARG A N 1
ATOM 2901 C CA . ARG A 1 399 ? -5.196 -3.124 -0.236 1.00 88.56 399 ARG A CA 1
ATOM 2902 C C . ARG A 1 399 ? -3.955 -2.355 -0.689 1.00 88.56 399 ARG A C 1
ATOM 2904 O O . ARG A 1 399 ? -3.759 -1.212 -0.274 1.00 88.56 399 ARG A O 1
ATOM 2911 N N . MET A 1 400 ? -3.189 -2.931 -1.609 1.00 97.38 400 MET A N 1
ATOM 2912 C CA . MET A 1 400 ? -2.259 -2.159 -2.428 1.00 97.38 400 MET A CA 1
ATOM 2913 C C . MET A 1 400 ? -3.046 -1.315 -3.433 1.00 97.38 400 MET A C 1
ATOM 2915 O O . MET A 1 400 ? -3.981 -1.802 -4.071 1.00 97.38 400 MET A O 1
ATOM 2919 N N . GLU A 1 401 ? -2.672 -0.048 -3.575 1.00 96.38 401 GLU A N 1
ATOM 2920 C CA . GLU A 1 401 ? -3.276 0.902 -4.521 1.00 96.38 401 GLU A CA 1
ATOM 2921 C C . GLU A 1 401 ? -2.300 1.295 -5.638 1.00 96.38 401 GLU A C 1
ATOM 2923 O O . GLU A 1 401 ? -2.722 1.575 -6.762 1.00 96.38 401 GLU A O 1
ATOM 2928 N N . ALA A 1 402 ? -0.995 1.266 -5.350 1.00 98.38 402 ALA A N 1
ATOM 2929 C CA . ALA A 1 402 ? 0.064 1.505 -6.322 1.00 98.38 402 ALA A CA 1
ATOM 2930 C C . ALA A 1 402 ? 1.350 0.723 -5.989 1.00 98.38 402 ALA A C 1
ATOM 2932 O O . ALA A 1 402 ? 1.533 0.260 -4.861 1.00 98.38 402 ALA A O 1
ATOM 2933 N N . ILE A 1 403 ? 2.242 0.594 -6.969 1.00 98.81 403 ILE A N 1
ATOM 2934 C CA . ILE A 1 403 ? 3.590 0.030 -6.841 1.00 98.81 403 ILE A CA 1
ATOM 2935 C C . ILE A 1 403 ? 4.586 0.880 -7.642 1.00 98.81 403 ILE A C 1
ATOM 2937 O O . ILE A 1 403 ? 4.240 1.449 -8.680 1.00 98.81 403 ILE A O 1
ATOM 2941 N N . GLN A 1 404 ? 5.819 0.969 -7.153 1.00 98.69 404 GLN A N 1
ATOM 2942 C CA . GLN A 1 404 ? 6.981 1.417 -7.924 1.00 98.69 404 GLN A CA 1
ATOM 2943 C C . GLN A 1 404 ? 8.000 0.282 -7.954 1.00 98.69 404 GLN A C 1
ATOM 2945 O O . GLN A 1 404 ? 8.191 -0.379 -6.935 1.00 98.69 404 GLN A O 1
ATOM 2950 N N . VAL A 1 405 ? 8.631 0.074 -9.108 1.00 98.69 405 VAL A N 1
ATOM 2951 C CA . VAL A 1 405 ? 9.720 -0.891 -9.312 1.00 98.69 405 VAL A CA 1
ATOM 2952 C C . VAL A 1 405 ? 10.813 -0.185 -10.109 1.00 98.69 405 VAL A C 1
ATOM 2954 O O . VAL A 1 405 ? 10.485 0.605 -10.995 1.00 98.69 405 VAL A O 1
ATOM 2957 N N . LEU A 1 406 ? 12.080 -0.416 -9.783 1.00 97.69 406 LEU A N 1
ATOM 2958 C CA . LEU A 1 406 ? 13.224 0.021 -10.578 1.00 97.69 406 LEU A CA 1
ATOM 2959 C C . LEU A 1 406 ? 14.401 -0.940 -10.450 1.00 97.69 406 LEU A C 1
ATOM 2961 O O . LEU A 1 406 ? 14.507 -1.667 -9.459 1.00 97.69 406 LEU A O 1
ATOM 2965 N N . LEU A 1 407 ? 15.286 -0.900 -11.440 1.00 97.25 407 LEU A N 1
ATOM 2966 C CA . LEU A 1 407 ? 16.593 -1.539 -11.370 1.00 97.25 407 LEU A CA 1
ATOM 2967 C C . LEU A 1 407 ? 17.632 -0.563 -10.827 1.00 97.25 407 LEU A C 1
ATOM 2969 O O . LEU A 1 407 ? 17.563 0.641 -11.066 1.00 97.25 407 LEU A O 1
ATOM 2973 N N . VAL A 1 408 ? 18.579 -1.105 -10.075 1.00 96.44 408 VAL A N 1
ATOM 2974 C CA . VAL A 1 408 ? 19.767 -0.408 -9.574 1.00 96.44 408 VAL A CA 1
ATOM 2975 C C . VAL A 1 408 ? 20.941 -1.361 -9.758 1.00 96.44 408 VAL A C 1
ATOM 2977 O O . VAL A 1 408 ? 20.780 -2.554 -9.486 1.00 96.44 408 VAL A O 1
ATOM 2980 N N . HIS A 1 409 ? 22.099 -0.893 -10.230 1.00 92.38 409 HIS A N 1
ATOM 2981 C CA . HIS A 1 409 ? 23.242 -1.793 -10.395 1.00 92.38 409 HIS A CA 1
ATOM 2982 C C . HIS A 1 409 ? 23.682 -2.363 -9.046 1.00 92.38 409 HIS A C 1
ATOM 2984 O O . HIS A 1 409 ? 23.585 -1.725 -7.993 1.00 92.38 409 HIS A O 1
ATOM 2990 N N . LYS A 1 410 ? 24.175 -3.601 -9.064 1.00 93.31 410 LYS A N 1
ATOM 2991 C CA . LYS A 1 410 ? 24.619 -4.286 -7.852 1.00 93.31 410 LYS A CA 1
ATOM 2992 C C . LYS A 1 410 ? 25.718 -3.472 -7.166 1.00 93.31 410 LYS A C 1
ATOM 2994 O O . LYS A 1 410 ? 26.740 -3.161 -7.768 1.00 93.31 410 LYS A O 1
ATOM 2999 N N . GLY A 1 411 ? 25.519 -3.173 -5.884 1.00 90.88 411 GLY A N 1
ATOM 3000 C CA . GLY A 1 411 ? 26.473 -2.407 -5.075 1.00 90.88 411 GLY A CA 1
ATOM 3001 C C . GLY A 1 411 ? 26.254 -0.893 -5.088 1.00 90.88 411 GLY A C 1
ATOM 3002 O O . GLY A 1 411 ? 26.877 -0.199 -4.285 1.00 90.88 411 GLY A O 1
ATOM 3003 N N . GLU A 1 412 ? 25.346 -0.379 -5.919 1.00 93.38 412 GLU A N 1
ATOM 3004 C CA . GLU A 1 412 ? 24.931 1.019 -5.845 1.00 93.38 412 GLU A CA 1
ATOM 3005 C C . GLU A 1 412 ? 23.982 1.281 -4.664 1.00 93.38 412 GLU A C 1
ATOM 3007 O O . GLU A 1 412 ? 23.482 0.377 -3.985 1.00 93.38 412 GLU A O 1
ATOM 3012 N N . SER A 1 413 ? 23.767 2.566 -4.380 1.00 93.38 413 SER A N 1
ATOM 3013 C CA . SER A 1 413 ? 22.944 2.998 -3.252 1.00 93.38 413 SER A CA 1
ATOM 3014 C C . SER A 1 413 ? 21.463 2.694 -3.471 1.00 93.38 413 SER A C 1
ATOM 3016 O O . SER A 1 413 ? 20.946 2.779 -4.583 1.00 93.38 413 SER A O 1
ATOM 3018 N N . ALA A 1 414 ? 20.757 2.400 -2.377 1.00 92.25 414 ALA A N 1
ATOM 3019 C CA . ALA A 1 414 ? 19.310 2.229 -2.400 1.00 92.25 414 ALA A CA 1
ATOM 3020 C C . ALA A 1 414 ? 18.597 3.495 -2.929 1.00 92.25 414 ALA A C 1
ATOM 3022 O O . ALA A 1 414 ? 19.092 4.610 -2.726 1.00 92.25 414 ALA A O 1
ATOM 3023 N N . PRO A 1 415 ? 17.408 3.355 -3.546 1.00 94.88 415 PRO A N 1
ATOM 3024 C CA . PRO A 1 415 ? 16.624 4.500 -3.995 1.00 94.88 415 PRO A CA 1
ATOM 3025 C C . PRO A 1 415 ? 16.273 5.455 -2.844 1.00 94.88 415 PRO A C 1
ATOM 3027 O O . PRO A 1 415 ? 16.097 5.026 -1.701 1.00 94.88 415 PRO A O 1
ATOM 3030 N N . SER A 1 416 ? 16.096 6.746 -3.159 1.00 93.06 416 SER A N 1
ATOM 3031 C CA . SER A 1 416 ? 15.741 7.763 -2.158 1.00 93.06 416 SER A CA 1
ATOM 3032 C C . SER A 1 416 ? 14.500 7.367 -1.348 1.00 93.06 416 SER A C 1
ATOM 3034 O O . SER A 1 416 ? 13.494 6.881 -1.888 1.00 93.06 416 SER A O 1
ATOM 3036 N N . ALA A 1 417 ? 14.559 7.629 -0.040 1.00 90.25 417 ALA A N 1
ATOM 3037 C CA . ALA A 1 417 ? 13.436 7.449 0.869 1.00 90.25 417 ALA A CA 1
ATOM 3038 C C . ALA A 1 417 ? 12.352 8.529 0.734 1.00 90.25 417 ALA A C 1
ATOM 3040 O O . ALA A 1 417 ? 11.308 8.445 1.383 1.00 90.25 417 ALA A O 1
ATOM 3041 N N . ASP A 1 418 ? 12.545 9.506 -0.154 1.00 88.94 418 ASP A N 1
ATOM 3042 C CA . ASP A 1 418 ? 11.576 10.568 -0.381 1.00 88.94 418 ASP A CA 1
ATOM 3043 C C . ASP A 1 418 ? 10.183 10.014 -0.723 1.00 88.94 418 ASP A C 1
ATOM 3045 O O . ASP A 1 418 ? 9.986 9.105 -1.548 1.00 88.94 418 ASP A O 1
ATOM 3049 N N . GLY A 1 419 ? 9.189 10.577 -0.037 1.00 83.75 419 GLY A N 1
ATOM 3050 C CA . GLY A 1 419 ? 7.786 10.205 -0.166 1.00 83.75 419 GLY A CA 1
ATOM 3051 C C . GLY A 1 419 ? 7.376 8.921 0.561 1.00 83.75 419 GLY A C 1
ATOM 3052 O O . GLY A 1 419 ? 6.197 8.582 0.482 1.00 83.75 419 GLY A O 1
ATOM 3053 N N . GLN A 1 420 ? 8.282 8.222 1.261 1.00 88.56 420 GLN A N 1
ATOM 3054 C CA . GLN A 1 420 ? 7.901 7.121 2.154 1.00 88.56 420 GLN A CA 1
ATOM 3055 C C . GLN A 1 420 ? 7.125 7.656 3.366 1.00 88.56 420 GLN A C 1
ATOM 3057 O O . GLN A 1 420 ? 7.498 8.650 3.984 1.00 88.56 420 GLN A O 1
ATOM 3062 N N . ALA A 1 421 ? 6.043 6.974 3.725 1.00 83.00 421 ALA A N 1
ATOM 3063 C CA . ALA A 1 421 ? 5.265 7.227 4.933 1.00 83.00 421 ALA A CA 1
ATOM 3064 C C . ALA A 1 421 ? 5.765 6.402 6.134 1.00 83.00 421 ALA A C 1
ATOM 3066 O O . ALA A 1 421 ? 5.405 6.679 7.279 1.00 83.00 421 ALA A O 1
ATOM 3067 N N . THR A 1 422 ? 6.568 5.362 5.888 1.00 85.50 422 THR A N 1
ATOM 3068 C CA . THR A 1 422 ? 7.111 4.481 6.923 1.00 85.50 422 THR A CA 1
ATOM 3069 C C . THR A 1 422 ? 8.416 3.821 6.482 1.00 85.50 422 THR A C 1
ATOM 3071 O O . THR A 1 422 ? 8.565 3.483 5.316 1.00 85.50 422 THR A O 1
ATOM 3074 N N . GLU A 1 423 ? 9.297 3.564 7.453 1.00 89.19 423 GLU A N 1
ATOM 3075 C CA . GLU A 1 423 ? 10.553 2.803 7.317 1.00 89.19 423 GLU A CA 1
ATOM 3076 C C . GLU A 1 423 ? 10.356 1.281 7.181 1.00 89.19 423 GLU A C 1
ATOM 3078 O O . GLU A 1 423 ? 11.319 0.523 7.116 1.00 89.19 423 GLU A O 1
ATOM 3083 N N . ILE A 1 424 ? 9.110 0.800 7.197 1.00 89.00 424 ILE A N 1
ATOM 3084 C CA . ILE A 1 424 ? 8.793 -0.625 7.094 1.00 89.00 424 ILE A CA 1
ATOM 3085 C C . ILE A 1 424 ? 8.262 -0.897 5.690 1.00 89.00 424 ILE A C 1
ATOM 3087 O O . ILE A 1 424 ? 7.307 -0.257 5.253 1.00 89.00 424 ILE A O 1
ATOM 3091 N N . SER A 1 425 ? 8.863 -1.853 4.984 1.00 93.06 425 SER A N 1
ATOM 3092 C CA . SER A 1 425 ? 8.419 -2.267 3.647 1.00 93.06 425 SER A CA 1
ATOM 3093 C C . SER A 1 425 ? 7.260 -3.259 3.703 1.00 93.06 425 SER A C 1
ATOM 3095 O O . SER A 1 425 ? 6.414 -3.266 2.808 1.00 93.06 425 SER A O 1
ATOM 3097 N N . PHE A 1 426 ? 7.195 -4.063 4.769 1.00 93.00 426 PHE A N 1
ATOM 3098 C CA . PHE A 1 426 ? 6.212 -5.124 4.930 1.00 93.00 426 PHE A CA 1
ATOM 3099 C C . PHE A 1 426 ? 5.868 -5.439 6.384 1.00 93.00 426 PHE A C 1
ATOM 3101 O O . PHE A 1 426 ? 6.738 -5.433 7.255 1.00 93.00 426 PHE A O 1
ATOM 3108 N N . PHE A 1 427 ? 4.604 -5.789 6.620 1.00 88.75 427 PHE A N 1
ATOM 3109 C CA . PHE A 1 427 ? 4.191 -6.475 7.840 1.00 88.75 427 PHE A CA 1
ATOM 3110 C C . PHE A 1 427 ? 2.964 -7.373 7.632 1.00 88.75 427 PHE A C 1
ATOM 3112 O O . PHE A 1 427 ? 2.108 -7.140 6.778 1.00 88.75 427 PHE A O 1
ATOM 3119 N N . SER A 1 428 ? 2.854 -8.374 8.488 1.00 86.62 428 SER A N 1
ATOM 3120 C CA . SER A 1 428 ? 1.684 -9.214 8.704 1.00 86.62 428 SER A CA 1
ATOM 3121 C C . SER A 1 428 ? 0.831 -8.673 9.855 1.00 86.62 428 SER A C 1
ATOM 3123 O O . SER A 1 428 ? 1.337 -8.085 10.809 1.00 86.62 428 SER A O 1
ATOM 3125 N N . THR A 1 429 ? -0.488 -8.849 9.806 1.00 82.81 429 THR A N 1
ATOM 3126 C CA . THR A 1 429 ? -1.331 -8.560 10.972 1.00 82.81 429 THR A CA 1
ATOM 3127 C C . THR A 1 429 ? -1.141 -9.619 12.041 1.00 82.81 429 THR A C 1
ATOM 3129 O O . THR A 1 429 ? -1.400 -10.790 11.768 1.00 82.81 429 THR A O 1
ATOM 3132 N N . PRO A 1 430 ? -0.785 -9.221 13.275 1.00 86.12 430 PRO A N 1
ATOM 3133 C CA . PRO A 1 430 ? -0.754 -10.148 14.391 1.00 86.12 430 PRO A CA 1
ATOM 3134 C C . PRO A 1 430 ? -2.154 -10.632 14.752 1.00 86.12 430 PRO A C 1
ATOM 3136 O O . PRO A 1 430 ? -3.111 -9.855 14.770 1.00 86.12 430 PRO A O 1
ATOM 3139 N N . ASP A 1 431 ? -2.239 -11.887 15.163 1.00 88.25 431 ASP A N 1
ATOM 3140 C CA . ASP A 1 431 ? -3.444 -12.446 15.765 1.00 88.25 431 ASP A CA 1
ATOM 3141 C C . A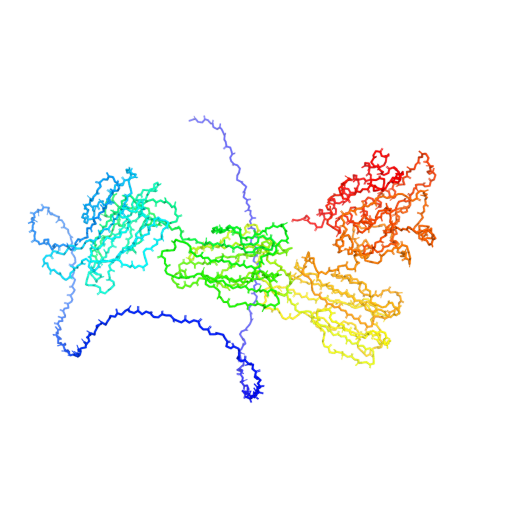SP A 1 431 ? -3.631 -11.890 17.182 1.00 88.25 431 ASP A C 1
ATOM 3143 O O . ASP A 1 431 ? -2.688 -11.922 17.980 1.00 88.25 431 ASP A O 1
ATOM 3147 N N . VAL A 1 432 ? -4.846 -11.473 17.558 1.00 93.62 432 VAL A N 1
ATOM 3148 C CA . VAL A 1 432 ? -5.179 -11.210 18.968 1.00 93.62 432 VAL A CA 1
ATOM 3149 C C . VAL A 1 432 ? -5.792 -12.451 19.585 1.00 93.62 432 VAL A C 1
ATOM 3151 O O . VAL A 1 432 ? -6.936 -12.804 19.297 1.00 93.62 432 VAL A O 1
ATOM 3154 N N . ILE A 1 433 ? -5.060 -13.073 20.505 1.00 96.88 433 ILE A N 1
ATOM 3155 C CA . ILE A 1 433 ? -5.520 -14.237 21.257 1.00 96.88 433 ILE A CA 1
ATOM 3156 C C . ILE A 1 433 ? -5.895 -13.823 22.675 1.00 96.88 433 ILE A C 1
ATOM 3158 O O . ILE A 1 433 ? -5.102 -13.201 23.378 1.00 96.88 433 ILE A O 1
ATOM 3162 N N . TYR A 1 434 ? -7.090 -14.193 23.128 1.00 98.19 434 TYR A N 1
ATOM 3163 C CA . TYR A 1 434 ? -7.583 -13.833 24.455 1.00 98.19 434 TYR A CA 1
ATOM 3164 C C . TYR A 1 434 ? -8.416 -14.934 25.105 1.00 98.19 434 TYR A C 1
ATOM 3166 O O . TYR A 1 434 ? -9.038 -15.757 24.436 1.00 98.19 434 TYR A O 1
ATOM 3174 N N . THR A 1 435 ? -8.419 -14.955 26.437 1.00 98.19 435 THR A N 1
ATOM 3175 C CA . THR A 1 435 ? -9.191 -15.910 27.245 1.00 98.19 435 THR A CA 1
ATOM 3176 C C . THR A 1 435 ? -9.958 -15.191 28.347 1.00 98.19 435 THR A C 1
ATOM 3178 O O . THR A 1 435 ? -9.546 -14.132 28.825 1.00 98.19 435 THR A O 1
ATOM 3181 N N . ALA A 1 436 ? -11.080 -15.783 28.750 1.00 98.19 436 ALA A N 1
ATOM 3182 C CA . ALA A 1 436 ? -11.911 -15.323 29.852 1.00 98.19 436 ALA A CA 1
ATOM 3183 C C . ALA A 1 436 ? -11.879 -16.338 30.997 1.00 98.19 436 ALA A C 1
ATOM 3185 O O . ALA A 1 436 ? -11.978 -17.543 30.759 1.00 98.19 436 ALA A O 1
ATOM 3186 N N . HIS A 1 437 ? -11.808 -15.841 32.229 1.00 98.31 437 HIS A N 1
ATOM 3187 C CA . HIS A 1 437 ? -12.124 -16.602 33.429 1.00 98.31 437 HIS A CA 1
ATOM 3188 C C . HIS A 1 437 ? -13.501 -16.176 33.937 1.00 98.31 437 HIS A C 1
ATOM 3190 O O . HIS A 1 437 ? -13.672 -15.035 34.378 1.00 98.31 437 HIS A O 1
ATOM 3196 N N . SER A 1 438 ? -14.480 -17.079 33.888 1.00 97.38 438 SER A N 1
ATOM 3197 C CA . SER A 1 438 ? -15.857 -16.806 34.318 1.00 97.38 438 SER A CA 1
ATOM 3198 C C . SER A 1 438 ? -16.189 -17.519 35.623 1.00 97.38 438 SER A C 1
ATOM 3200 O O . SER A 1 438 ? -15.734 -18.638 35.876 1.00 97.38 438 SER A O 1
ATOM 3202 N N . LYS A 1 439 ? -17.055 -16.894 36.426 1.00 96.12 439 LYS A N 1
ATOM 3203 C CA . LYS A 1 439 ? -17.633 -17.510 37.624 1.00 96.12 439 LYS A CA 1
ATOM 3204 C C . LYS A 1 439 ? -18.224 -18.891 37.303 1.00 96.12 439 LYS A C 1
ATOM 3206 O O . LYS A 1 439 ? -18.943 -19.037 36.314 1.00 96.12 439 LYS A O 1
ATOM 3211 N N . ASP A 1 440 ? -17.960 -19.861 38.181 1.00 93.25 440 ASP A N 1
ATOM 3212 C CA . ASP A 1 440 ? -18.452 -21.251 38.129 1.00 93.25 440 ASP A CA 1
ATOM 3213 C C . ASP A 1 440 ? -18.051 -22.023 36.849 1.00 93.25 440 ASP A C 1
ATOM 3215 O O . ASP A 1 440 ? -18.595 -23.088 36.563 1.00 93.25 440 ASP A O 1
ATOM 3219 N N . VAL A 1 441 ? -17.106 -21.488 36.064 1.00 94.69 441 VAL A N 1
ATOM 3220 C CA . VAL A 1 441 ? -16.574 -22.105 34.833 1.00 94.69 441 VAL A CA 1
ATOM 3221 C C . VAL A 1 441 ? -15.058 -22.216 34.884 1.00 94.69 441 VAL A C 1
ATOM 3223 O O . VAL A 1 441 ? -14.504 -23.224 34.462 1.00 94.69 441 VAL A O 1
ATOM 3226 N N . GLY A 1 442 ? -14.386 -21.187 35.399 1.00 95.81 442 GLY A N 1
ATOM 3227 C CA . GLY A 1 442 ? -12.936 -21.086 35.334 1.00 95.81 442 GLY A CA 1
ATOM 3228 C C . GLY A 1 442 ? -12.450 -20.489 34.013 1.00 95.81 442 GLY A C 1
ATOM 3229 O O . GLY A 1 442 ? -13.196 -19.794 33.314 1.00 95.81 442 GLY A O 1
ATOM 3230 N N . TRP A 1 443 ? -11.183 -20.751 33.680 1.00 97.81 443 TRP A N 1
ATOM 3231 C CA . TRP A 1 443 ? -10.578 -20.354 32.407 1.00 97.81 443 TRP A CA 1
ATOM 3232 C C . TRP A 1 443 ? -11.206 -21.117 31.240 1.00 97.81 443 TRP A C 1
ATOM 3234 O O . TRP A 1 443 ? -11.221 -22.345 31.210 1.00 97.81 443 TRP A O 1
ATOM 3244 N N . GLN A 1 444 ? -11.700 -20.375 30.257 1.00 97.31 444 GLN A N 1
ATOM 3245 C CA . GLN A 1 444 ? -12.238 -20.919 29.016 1.00 97.31 444 GLN A CA 1
ATOM 3246 C C . GLN A 1 444 ? -11.160 -20.988 27.924 1.00 97.31 444 GLN A C 1
ATOM 3248 O O . GLN A 1 444 ? -10.125 -20.326 28.001 1.00 97.31 444 GLN A O 1
ATOM 3253 N N . GLY A 1 445 ? -11.429 -21.765 26.869 1.00 96.25 445 GLY A N 1
ATOM 3254 C CA . GLY A 1 445 ? -10.529 -21.887 25.720 1.00 96.25 445 GLY A CA 1
ATOM 3255 C C . GLY A 1 445 ? -10.259 -20.554 25.013 1.00 96.25 445 GLY A C 1
ATOM 3256 O O . GLY A 1 445 ? -11.118 -19.669 24.974 1.00 96.25 445 GLY A O 1
ATOM 3257 N N . ALA A 1 446 ? -9.071 -20.444 24.417 1.00 96.62 446 ALA A N 1
ATOM 3258 C CA . ALA A 1 446 ? -8.631 -19.255 23.698 1.00 96.62 446 ALA A CA 1
ATOM 3259 C C . ALA A 1 446 ? -9.599 -18.851 22.577 1.00 96.62 446 ALA A C 1
ATOM 3261 O O . ALA A 1 446 ? -10.243 -19.680 21.923 1.00 96.62 446 ALA A O 1
ATOM 3262 N N . ARG A 1 447 ? -9.715 -17.542 22.388 1.00 97.69 447 ARG A N 1
ATOM 3263 C CA . ARG A 1 447 ? -10.489 -16.882 21.344 1.00 97.69 447 ARG A CA 1
ATOM 3264 C C . ARG A 1 447 ? -9.559 -16.003 20.534 1.00 97.69 447 ARG A C 1
ATOM 3266 O O . ARG A 1 447 ? -8.559 -15.523 21.056 1.00 97.69 447 ARG A O 1
ATOM 3273 N N . LYS A 1 448 ? -9.905 -15.838 19.265 1.00 92.88 448 LYS A N 1
ATOM 3274 C CA . LYS A 1 448 ? -9.128 -15.100 18.278 1.00 92.88 448 LYS A CA 1
ATOM 3275 C C . LYS A 1 448 ? -10.019 -14.051 17.615 1.00 92.88 448 LYS A C 1
ATOM 3277 O O . LYS A 1 448 ? -11.190 -14.334 17.365 1.00 92.88 448 LYS A O 1
ATOM 3282 N N . ASP A 1 449 ? -9.473 -12.860 17.392 1.00 85.00 449 ASP A N 1
ATOM 3283 C CA . ASP A 1 449 ? -9.973 -11.812 16.486 1.00 85.00 449 ASP A CA 1
ATOM 3284 C C . ASP A 1 449 ? -11.502 -11.660 16.400 1.00 85.00 449 ASP A C 1
ATOM 3286 O O . ASP A 1 449 ? -12.160 -11.983 15.413 1.00 85.00 449 ASP A O 1
ATOM 3290 N N . GLY A 1 450 ? -12.094 -11.117 17.461 1.00 88.69 450 GLY A N 1
ATOM 3291 C CA . GLY A 1 450 ? -13.510 -10.757 17.526 1.00 88.69 450 GLY A CA 1
ATOM 3292 C C . GLY A 1 450 ? -14.447 -11.888 17.957 1.00 88.69 450 GLY A C 1
ATOM 3293 O O . GLY A 1 450 ? -15.638 -11.632 18.163 1.00 88.69 450 GLY A O 1
ATOM 3294 N N . ALA A 1 451 ? -13.944 -13.109 18.161 1.00 93.31 451 ALA A N 1
ATOM 3295 C CA . ALA A 1 451 ? -14.710 -14.204 18.751 1.00 93.31 451 ALA A CA 1
ATOM 3296 C C . ALA A 1 451 ? -15.114 -13.920 20.215 1.00 93.31 451 ALA A C 1
ATOM 3298 O O . ALA A 1 451 ? -14.402 -13.265 20.971 1.00 93.31 451 ALA A O 1
ATOM 3299 N N . THR A 1 452 ? -16.266 -14.415 20.660 1.00 96.62 452 THR A N 1
ATOM 3300 C CA . THR A 1 452 ? -16.742 -14.165 22.033 1.00 96.62 452 THR A CA 1
ATOM 3301 C C . THR A 1 452 ? -15.927 -14.953 23.067 1.00 96.62 452 THR A C 1
ATOM 3303 O O . THR A 1 452 ? -15.909 -16.186 23.020 1.00 96.62 452 THR A O 1
ATOM 3306 N N . ALA A 1 453 ? -15.318 -14.258 24.034 1.00 97.88 453 ALA A N 1
ATOM 3307 C CA . ALA A 1 453 ? -14.753 -14.838 25.256 1.00 97.88 453 ALA A CA 1
ATOM 3308 C C . ALA A 1 453 ? -15.665 -14.529 26.452 1.00 97.88 453 ALA A C 1
ATOM 3310 O O . ALA A 1 453 ? -16.094 -13.389 26.601 1.00 97.88 453 ALA A O 1
ATOM 3311 N N . GLY A 1 454 ? -15.965 -15.512 27.302 1.00 96.69 454 GLY A N 1
ATOM 3312 C CA . GLY A 1 454 ? -16.936 -15.392 28.395 1.00 96.69 454 GLY A CA 1
ATOM 3313 C C . GLY A 1 454 ? -18.272 -16.068 28.082 1.00 96.69 454 GLY A C 1
ATOM 3314 O O . GLY A 1 454 ? -18.357 -16.986 27.262 1.00 96.69 454 GLY A O 1
ATOM 3315 N N . THR A 1 455 ? -19.333 -15.609 28.742 1.00 91.69 455 THR A N 1
ATOM 3316 C CA . THR A 1 455 ? -20.713 -16.071 28.515 1.00 91.69 455 THR A CA 1
ATOM 3317 C C . THR A 1 455 ? -21.655 -14.880 28.372 1.00 91.69 455 THR A C 1
ATOM 3319 O O . THR A 1 455 ? -21.379 -13.805 28.887 1.00 91.69 455 THR A O 1
ATOM 3322 N N . THR A 1 456 ? -22.778 -15.044 27.679 1.00 90.19 456 THR A N 1
ATOM 3323 C CA . THR A 1 456 ? -23.778 -13.978 27.512 1.00 90.19 456 THR A CA 1
ATOM 3324 C C . THR A 1 456 ? -25.099 -14.408 28.134 1.00 90.19 456 THR A C 1
ATOM 3326 O O . THR A 1 456 ? -25.622 -15.457 27.757 1.00 90.19 456 THR A O 1
ATOM 3329 N N . GLY A 1 457 ? -25.643 -13.630 29.075 1.00 81.44 457 GLY A N 1
ATOM 3330 C CA . GLY A 1 457 ? -26.987 -13.854 29.628 1.00 81.44 457 GLY A CA 1
ATOM 3331 C C . GLY A 1 457 ? -27.117 -15.059 30.568 1.00 81.44 457 GLY A C 1
ATOM 3332 O O . GLY A 1 457 ? -28.222 -15.420 30.957 1.00 81.44 457 GLY A O 1
ATOM 3333 N N . GLN A 1 458 ? -26.003 -15.685 30.954 1.00 87.81 458 GLN A N 1
ATOM 3334 C CA . GLN A 1 458 ? -25.986 -16.849 31.850 1.00 87.81 458 GLN A CA 1
ATOM 3335 C C . GLN A 1 458 ? -25.748 -16.471 33.319 1.00 87.81 458 GLN A C 1
ATOM 3337 O O . GLN A 1 458 ? -25.587 -17.353 34.159 1.00 87.81 458 GLN A O 1
ATOM 3342 N N . SER A 1 459 ? -25.684 -15.173 33.647 1.00 85.69 459 SER A N 1
ATOM 3343 C CA . SER A 1 459 ? -25.336 -14.674 34.988 1.00 85.69 459 SER A CA 1
ATOM 3344 C C . SER A 1 459 ? -23.962 -15.151 35.493 1.00 85.69 459 SER A C 1
ATOM 3346 O O . SER A 1 459 ? -23.709 -15.217 36.700 1.00 85.69 459 SER A O 1
ATOM 3348 N N . ARG A 1 460 ? -23.046 -15.478 34.572 1.00 91.06 460 ARG A N 1
ATOM 3349 C CA . ARG A 1 460 ? -21.665 -15.888 34.865 1.00 91.06 460 ARG A CA 1
ATOM 3350 C C . ARG A 1 460 ? -20.714 -14.745 34.525 1.00 91.06 460 ARG A C 1
ATOM 3352 O O . ARG A 1 460 ? -20.176 -14.656 33.424 1.00 91.06 460 ARG A O 1
ATOM 3359 N N . ARG A 1 461 ? -20.531 -13.856 35.501 1.00 95.00 461 ARG A N 1
ATOM 3360 C CA . ARG A 1 461 ? -19.613 -12.709 35.424 1.00 95.00 461 ARG A CA 1
ATOM 3361 C C . ARG A 1 461 ? -18.175 -13.138 35.105 1.00 95.00 461 ARG A C 1
ATOM 3363 O O . ARG A 1 461 ? -17.723 -14.192 35.557 1.00 95.00 461 ARG A O 1
ATOM 3370 N N . LEU A 1 462 ? -17.447 -12.282 34.401 1.00 97.88 462 LEU A N 1
ATOM 3371 C CA . LEU A 1 462 ? -15.998 -12.357 34.276 1.00 97.88 462 LEU A CA 1
ATOM 3372 C C . LEU A 1 462 ? -15.347 -12.057 35.627 1.00 97.88 462 LEU A C 1
ATOM 3374 O O . LEU A 1 462 ? -15.824 -11.212 36.386 1.00 97.88 462 LEU A O 1
ATOM 3378 N N . GLU A 1 463 ? -14.242 -12.736 35.906 1.00 98.31 463 GLU A N 1
ATOM 3379 C CA . GLU A 1 463 ? -13.395 -12.498 37.079 1.00 98.31 463 GLU A CA 1
ATOM 3380 C C . GLU A 1 463 ? -11.968 -12.126 36.659 1.00 98.31 463 GLU A C 1
ATOM 3382 O O . GLU A 1 463 ? -11.352 -11.275 37.299 1.00 98.31 463 GLU A O 1
ATOM 3387 N N . ALA A 1 464 ? -11.470 -12.684 35.547 1.00 98.44 464 ALA A N 1
ATOM 3388 C CA . ALA A 1 464 ? -10.176 -12.340 34.962 1.00 98.44 464 ALA A CA 1
ATOM 3389 C C . ALA A 1 464 ? -10.136 -12.537 33.435 1.00 98.44 464 ALA A C 1
ATOM 3391 O O . ALA A 1 464 ? -11.022 -13.167 32.852 1.00 98.44 464 ALA A O 1
ATOM 3392 N N . MET A 1 465 ? -9.099 -12.002 32.791 1.00 98.56 465 MET A N 1
ATOM 3393 C CA . MET A 1 465 ? -8.820 -12.159 31.362 1.00 98.56 465 MET A CA 1
ATOM 3394 C C . MET A 1 465 ? -7.316 -12.197 31.061 1.00 98.56 465 MET A C 1
ATOM 3396 O O . MET A 1 465 ? -6.513 -11.641 31.813 1.00 98.56 465 MET A O 1
ATOM 3400 N N . THR A 1 466 ? -6.952 -12.795 29.926 1.00 98.62 466 THR A N 1
ATOM 3401 C CA . THR A 1 466 ? -5.640 -12.610 29.279 1.00 98.62 466 THR A CA 1
ATOM 3402 C C . THR A 1 466 ? -5.834 -12.185 27.829 1.00 98.62 466 THR A C 1
ATOM 3404 O O . THR A 1 466 ? -6.815 -12.579 27.197 1.00 98.62 466 THR A O 1
ATOM 3407 N N . ILE A 1 467 ? -4.912 -11.378 27.306 1.00 98.56 467 ILE A N 1
ATOM 3408 C CA . ILE A 1 467 ? -4.881 -10.909 25.918 1.00 98.56 467 ILE A CA 1
ATOM 3409 C C . ILE A 1 467 ? -3.417 -10.904 25.470 1.00 98.56 467 ILE A C 1
ATOM 3411 O O . ILE A 1 467 ? -2.561 -10.382 26.174 1.00 98.56 467 ILE A O 1
ATOM 3415 N N . LYS A 1 468 ? -3.101 -11.482 24.316 1.00 96.81 468 LYS A N 1
ATOM 3416 C CA . LYS A 1 468 ? -1.749 -11.487 23.746 1.00 96.81 468 LYS A CA 1
ATOM 3417 C C . LYS A 1 468 ? -1.797 -11.359 22.235 1.00 96.81 468 LYS A C 1
ATOM 3419 O O . LYS A 1 468 ? -2.769 -11.786 21.614 1.00 96.81 468 LYS A O 1
ATOM 3424 N N . LEU A 1 469 ? -0.729 -10.832 21.657 1.00 93.88 469 LEU A N 1
ATOM 3425 C CA . LEU A 1 469 ? -0.532 -10.854 20.210 1.00 93.88 469 LEU A CA 1
ATOM 3426 C C . LEU A 1 469 ? 0.366 -12.030 19.804 1.00 93.88 469 LEU A C 1
ATOM 3428 O O . LEU A 1 469 ? 1.425 -12.227 20.400 1.00 93.88 469 LEU A O 1
ATOM 3432 N N . THR A 1 470 ? -0.025 -12.785 18.777 1.00 89.50 470 THR A N 1
ATOM 3433 C CA . THR A 1 470 ? 0.751 -13.907 18.208 1.00 89.50 470 THR A CA 1
ATOM 3434 C C . THR A 1 470 ? 0.860 -13.799 16.685 1.00 89.50 470 THR A C 1
ATOM 3436 O O . THR A 1 470 ? 0.328 -12.861 16.103 1.00 89.50 470 THR A O 1
ATOM 3439 N N . GLY A 1 471 ? 1.551 -14.746 16.036 1.00 76.19 471 GLY A N 1
ATOM 3440 C CA . GLY A 1 471 ? 1.622 -14.805 14.569 1.00 76.19 471 GLY A CA 1
ATOM 3441 C C . GLY A 1 471 ? 2.393 -13.641 13.947 1.00 76.19 471 GLY A C 1
ATOM 3442 O O . GLY A 1 471 ? 2.010 -13.158 12.892 1.00 76.19 471 GLY A O 1
ATOM 3443 N N . ARG A 1 472 ? 3.431 -13.147 14.635 1.00 69.31 472 ARG A N 1
ATOM 3444 C CA . ARG A 1 472 ? 4.271 -12.053 14.138 1.00 69.31 472 ARG A CA 1
ATOM 3445 C C . ARG A 1 472 ? 5.520 -12.643 13.500 1.00 69.31 472 ARG A C 1
ATOM 3447 O O . ARG A 1 472 ? 6.359 -13.181 14.218 1.00 69.31 472 ARG A O 1
ATOM 3454 N N . GLU A 1 473 ? 5.617 -12.552 12.181 1.00 63.28 473 GLU A N 1
ATOM 3455 C CA . GLU A 1 473 ? 6.824 -12.920 11.422 1.00 63.28 473 GLU A CA 1
ATOM 3456 C C . GLU A 1 473 ? 7.651 -11.684 11.020 1.00 63.28 473 GLU A C 1
ATOM 3458 O O . GLU A 1 473 ? 8.705 -11.804 10.404 1.00 63.28 473 GLU A O 1
ATOM 3463 N N . ASP A 1 474 ? 7.185 -10.485 11.381 1.00 63.56 474 ASP A N 1
ATOM 3464 C CA . ASP A 1 474 ? 7.721 -9.202 10.934 1.00 63.56 474 ASP A CA 1
ATOM 3465 C C . ASP A 1 474 ? 8.428 -8.390 12.036 1.00 63.56 474 ASP A C 1
ATOM 3467 O O . ASP A 1 474 ? 8.447 -8.729 13.221 1.00 63.56 474 ASP A O 1
ATOM 3471 N N . ALA A 1 475 ? 9.020 -7.268 11.618 1.00 61.47 475 ALA A N 1
ATOM 3472 C CA . ALA A 1 475 ? 9.784 -6.350 12.457 1.00 61.47 475 ALA A CA 1
ATOM 3473 C C . ALA A 1 475 ? 8.923 -5.363 13.283 1.00 61.47 475 ALA A C 1
ATOM 3475 O O . ALA A 1 475 ? 9.463 -4.396 13.835 1.00 61.47 475 ALA A O 1
ATOM 3476 N N . LEU A 1 476 ? 7.594 -5.541 13.386 1.00 79.94 476 LEU A N 1
ATOM 3477 C CA . LEU A 1 476 ? 6.749 -4.614 14.150 1.00 79.94 476 LEU A CA 1
ATOM 3478 C C . LEU A 1 476 ? 6.955 -4.776 15.663 1.00 79.94 476 LEU A C 1
ATOM 3480 O O . LEU A 1 476 ? 6.333 -5.605 16.334 1.00 79.94 476 LEU A O 1
ATOM 3484 N N . SER A 1 477 ? 7.792 -3.905 16.230 1.00 86.44 477 SER A N 1
ATOM 3485 C CA . SER A 1 477 ? 8.008 -3.821 17.676 1.00 86.44 477 SER A CA 1
ATOM 3486 C C . SER A 1 477 ? 6.739 -3.428 18.449 1.00 86.44 477 SER A C 1
ATOM 3488 O O . SER A 1 477 ? 5.829 -2.776 17.924 1.00 86.44 477 SER A O 1
ATOM 3490 N N . GLY A 1 478 ? 6.699 -3.776 19.738 1.00 89.38 478 GLY A N 1
ATOM 3491 C CA . GLY A 1 478 ? 5.595 -3.448 20.645 1.00 89.38 478 GLY A CA 1
ATOM 3492 C C . GLY A 1 478 ? 4.718 -4.637 21.018 1.00 89.38 478 GLY A C 1
ATOM 3493 O O . GLY A 1 478 ? 5.069 -5.788 20.770 1.00 89.38 478 GLY A O 1
ATOM 3494 N N . GLY A 1 479 ? 3.571 -4.374 21.635 1.00 93.25 479 GLY A N 1
ATOM 3495 C CA . GLY A 1 479 ? 2.693 -5.415 22.165 1.00 93.25 479 GLY A CA 1
ATOM 3496 C C . GLY A 1 479 ? 1.294 -4.918 22.497 1.00 93.25 479 GLY A C 1
ATOM 3497 O O . GLY A 1 479 ? 0.879 -3.843 22.055 1.00 93.25 479 GLY A O 1
ATOM 3498 N N . ILE A 1 480 ? 0.570 -5.703 23.292 1.00 96.75 480 ILE A N 1
ATOM 3499 C CA . ILE A 1 480 ? -0.743 -5.326 23.825 1.00 96.75 480 ILE A CA 1
ATOM 3500 C C . ILE A 1 480 ? -0.678 -5.190 25.344 1.00 96.75 480 ILE A C 1
ATOM 3502 O O . ILE A 1 480 ? -0.107 -6.024 26.047 1.00 96.75 480 ILE A O 1
ATOM 3506 N N . SER A 1 481 ? -1.268 -4.114 25.852 1.00 98.19 481 SER A N 1
ATOM 3507 C CA . SER A 1 481 ? -1.365 -3.822 27.275 1.00 98.19 481 SER A CA 1
ATOM 3508 C C . SER A 1 481 ? -2.818 -3.593 27.658 1.00 98.19 481 SER A C 1
ATOM 3510 O O . SER A 1 481 ? -3.576 -2.959 26.927 1.00 98.19 481 SER A O 1
ATOM 3512 N N . TYR A 1 482 ? -3.227 -4.124 28.801 1.00 98.69 482 TYR A N 1
ATOM 3513 C CA . TYR A 1 482 ? -4.614 -4.078 29.246 1.00 98.69 482 TYR A CA 1
ATOM 3514 C C . TYR A 1 482 ? -4.707 -4.059 30.763 1.00 98.69 482 TYR A C 1
ATOM 3516 O O . TYR A 1 482 ? -3.764 -4.406 31.469 1.00 98.69 482 TYR A O 1
ATOM 3524 N N . ARG A 1 483 ? -5.856 -3.620 31.269 1.00 98.50 483 ARG A N 1
ATOM 3525 C CA . ARG A 1 483 ? -6.168 -3.626 32.700 1.00 98.50 483 ARG A CA 1
ATOM 3526 C C . ARG A 1 483 ? -7.654 -3.791 32.943 1.00 98.50 483 ARG A C 1
ATOM 3528 O O . ARG A 1 483 ? -8.471 -3.501 32.069 1.00 98.50 483 ARG A O 1
ATOM 3535 N N . SER A 1 484 ? -7.987 -4.207 34.158 1.00 98.31 484 SER A N 1
ATOM 3536 C CA . SER A 1 484 ? -9.357 -4.488 34.581 1.00 98.31 484 SER A CA 1
ATOM 3537 C C . SER A 1 484 ? -9.784 -3.598 35.745 1.00 98.31 484 SER A C 1
ATOM 3539 O O . SER A 1 484 ? -8.982 -3.273 36.619 1.00 98.31 484 SER A O 1
ATOM 3541 N N . HIS A 1 485 ? -11.058 -3.217 35.752 1.00 96.06 485 HIS A N 1
ATOM 3542 C CA . HIS A 1 485 ? -11.743 -2.597 36.877 1.00 96.06 485 HIS A CA 1
ATOM 3543 C C . HIS A 1 485 ? -12.515 -3.679 37.635 1.00 96.06 485 HIS A C 1
ATOM 3545 O O . HIS A 1 485 ? -13.475 -4.249 37.108 1.00 96.06 485 HIS A O 1
ATOM 3551 N N . VAL A 1 486 ? -12.088 -3.977 38.859 1.00 97.75 486 VAL A N 1
ATOM 3552 C CA . VAL A 1 486 ? -12.603 -5.090 39.665 1.00 97.75 486 VAL A CA 1
ATOM 3553 C C . VAL A 1 486 ? -13.448 -4.565 40.821 1.00 97.75 486 VAL A C 1
ATOM 3555 O O . VAL A 1 486 ? -13.086 -3.592 41.486 1.00 97.75 486 VAL A O 1
ATOM 3558 N N . GLN A 1 487 ? -14.564 -5.234 41.104 1.00 95.81 487 GLN A N 1
ATOM 3559 C CA . GLN A 1 487 ? -15.446 -4.904 42.223 1.00 95.81 487 GLN A CA 1
ATOM 3560 C C . GLN A 1 487 ? -14.676 -4.748 43.543 1.00 95.81 487 GLN A C 1
ATOM 3562 O O . GLN A 1 487 ? -13.971 -5.657 43.985 1.00 95.81 487 GLN A O 1
ATOM 3567 N N . GLY A 1 488 ? -14.869 -3.604 44.206 1.00 92.44 488 GLY A N 1
ATOM 3568 C CA . GLY A 1 488 ? -14.267 -3.302 45.510 1.00 92.44 488 GLY A CA 1
ATOM 3569 C C . GLY A 1 488 ? -12.753 -3.068 45.480 1.00 92.44 488 GLY A C 1
ATOM 3570 O O . GLY A 1 488 ? -12.161 -2.849 46.530 1.00 92.44 488 GLY A O 1
ATOM 3571 N N . THR A 1 489 ? -12.128 -3.114 44.303 1.00 94.94 489 THR A N 1
ATOM 3572 C CA . THR A 1 489 ? -10.699 -2.832 44.103 1.00 94.94 489 THR A CA 1
ATOM 3573 C C . THR A 1 489 ? -10.494 -1.636 43.173 1.00 94.94 489 THR A C 1
ATOM 3575 O O . THR A 1 489 ? -9.578 -0.853 43.386 1.00 94.94 489 THR A O 1
ATOM 3578 N N . GLY A 1 490 ? -11.368 -1.447 42.184 1.00 92.31 490 GLY A N 1
ATOM 3579 C CA . GLY A 1 490 ? -11.216 -0.407 41.174 1.00 92.31 490 GLY A CA 1
ATOM 3580 C C . GLY A 1 490 ? -10.285 -0.837 40.041 1.00 92.31 490 GLY A C 1
ATOM 3581 O O . GLY A 1 490 ? -10.154 -2.031 39.757 1.00 92.31 490 GLY A O 1
ATOM 3582 N N . TRP A 1 491 ? -9.665 0.136 39.371 1.00 95.56 491 TRP A N 1
ATOM 3583 C CA . TRP A 1 491 ? -8.680 -0.121 38.317 1.00 95.56 491 TRP A CA 1
ATOM 3584 C C . TRP A 1 491 ? -7.412 -0.750 38.892 1.00 95.56 491 TRP A C 1
ATOM 3586 O O . TRP A 1 491 ? -6.778 -0.175 39.770 1.00 95.56 491 TRP A O 1
ATOM 3596 N N . GLN A 1 492 ? -7.032 -1.903 38.351 1.00 97.81 492 GLN A N 1
ATOM 3597 C CA . GLN A 1 492 ? -5.728 -2.516 38.593 1.00 97.81 492 GLN A CA 1
ATOM 3598 C C . GLN A 1 492 ? -4.657 -1.926 37.662 1.00 97.81 492 GLN A C 1
ATOM 3600 O O . GLN A 1 492 ? -4.966 -1.194 36.712 1.00 97.81 492 GLN A O 1
ATOM 3605 N N . ASP A 1 493 ? -3.399 -2.275 37.924 1.00 97.94 493 ASP A N 1
ATOM 3606 C CA . ASP A 1 493 ? -2.274 -1.908 37.070 1.00 97.94 493 ASP A CA 1
ATOM 3607 C C . ASP A 1 493 ? -2.396 -2.494 35.659 1.00 97.94 493 ASP A C 1
ATOM 3609 O O . ASP A 1 493 ? -3.094 -3.481 35.405 1.00 97.94 493 ASP A O 1
ATOM 3613 N N . TRP A 1 494 ? -1.706 -1.847 34.722 1.00 97.94 494 TRP A N 1
ATOM 3614 C CA . TRP A 1 494 ? -1.569 -2.346 33.362 1.00 97.94 494 TRP A CA 1
ATOM 3615 C C . TRP A 1 494 ? -0.693 -3.592 33.347 1.00 97.94 494 TRP A C 1
ATOM 3617 O O . TRP A 1 494 ? 0.431 -3.572 33.843 1.00 97.94 494 TRP A O 1
ATOM 3627 N N . VAL A 1 495 ? -1.192 -4.644 32.712 1.00 98.56 495 VAL A N 1
ATOM 3628 C CA . VAL A 1 495 ? -0.430 -5.853 32.408 1.00 98.56 495 VAL A CA 1
ATOM 3629 C C . VAL A 1 495 ? -0.167 -5.933 30.904 1.00 98.56 495 VAL A C 1
ATOM 3631 O O . VAL A 1 495 ? -0.771 -5.192 30.120 1.00 98.56 495 VAL A O 1
ATOM 3634 N N . SER A 1 496 ? 0.747 -6.813 30.505 1.00 97.06 496 SER A N 1
ATOM 3635 C CA . SER A 1 496 ? 1.188 -6.971 29.114 1.00 97.06 496 SER A CA 1
ATOM 3636 C C . SER A 1 496 ? 1.032 -8.414 28.643 1.00 97.06 496 SER A C 1
ATOM 3638 O O . SER A 1 496 ? 1.100 -9.332 29.462 1.00 97.06 496 SER A O 1
ATOM 3640 N N . ASP A 1 497 ? 0.832 -8.583 27.334 1.00 94.69 497 ASP A N 1
ATOM 3641 C CA . ASP A 1 497 ? 0.909 -9.832 26.555 1.00 94.69 497 ASP A CA 1
ATOM 3642 C C . ASP A 1 497 ? 0.792 -11.138 27.369 1.00 94.69 497 ASP A C 1
ATOM 3644 O O . ASP A 1 497 ? 1.770 -11.734 27.814 1.00 94.69 497 ASP A O 1
ATOM 3648 N N . GLY A 1 498 ? -0.442 -11.610 27.542 1.00 96.56 498 GLY A N 1
ATOM 3649 C CA . GLY A 1 498 ? -0.757 -12.916 28.124 1.00 96.56 498 GLY A CA 1
ATOM 3650 C C . GLY A 1 498 ? -0.833 -12.940 29.650 1.00 96.56 498 GLY A C 1
ATOM 3651 O O . GLY A 1 498 ? -1.330 -13.917 30.208 1.00 96.56 498 GLY A O 1
ATOM 3652 N N . SER A 1 499 ? -0.422 -11.869 30.327 1.00 98.25 499 SER A N 1
ATOM 3653 C CA . SER A 1 499 ? -0.525 -11.740 31.786 1.00 98.25 499 SER A CA 1
ATOM 3654 C C . SER A 1 499 ? -1.981 -11.668 32.270 1.00 98.25 499 SER A C 1
ATOM 3656 O O . SER A 1 499 ? -2.875 -11.200 31.569 1.00 98.25 499 SER A O 1
ATOM 3658 N N . VAL A 1 500 ? -2.268 -12.101 33.493 1.00 98.38 500 VAL A N 1
ATOM 3659 C CA . VAL A 1 500 ? -3.645 -12.073 34.014 1.00 98.38 500 VAL A CA 1
ATOM 3660 C C . VAL A 1 500 ? -4.036 -10.656 34.447 1.00 98.38 500 VAL A C 1
ATOM 3662 O O . VAL A 1 500 ? -3.353 -10.054 35.269 1.00 98.38 500 VAL A O 1
ATOM 3665 N N . ALA A 1 501 ? -5.167 -10.150 33.947 1.00 98.31 501 ALA A N 1
ATOM 3666 C CA . ALA A 1 501 ? -5.848 -8.968 34.480 1.00 98.31 501 ALA A CA 1
ATOM 3667 C C . ALA A 1 501 ? -7.160 -9.390 35.156 1.00 98.31 501 ALA A C 1
ATOM 3669 O O . ALA A 1 501 ? -7.928 -10.153 34.574 1.00 98.31 501 ALA A O 1
ATOM 3670 N N . GLY A 1 502 ? -7.439 -8.890 36.360 1.00 97.38 502 GLY A N 1
ATOM 3671 C CA . GLY A 1 502 ? -8.574 -9.307 37.185 1.00 97.38 502 GLY A CA 1
ATOM 3672 C C . GLY A 1 502 ? -8.147 -10.117 38.411 1.00 97.38 502 GLY A C 1
ATOM 3673 O O . GLY A 1 502 ? -7.051 -9.945 38.944 1.00 97.38 502 GLY A O 1
ATOM 3674 N N . THR A 1 503 ? -9.032 -10.992 38.885 1.00 95.19 503 THR A N 1
ATOM 3675 C CA . THR A 1 503 ? -8.789 -11.878 40.032 1.00 95.19 503 THR A CA 1
ATOM 3676 C C . THR A 1 503 ? -9.313 -13.280 39.757 1.00 95.19 503 THR A C 1
ATOM 3678 O O . THR A 1 503 ? -10.362 -13.447 39.148 1.00 95.19 503 THR A O 1
ATOM 3681 N N . THR A 1 504 ? -8.622 -14.300 40.256 1.00 93.50 504 THR A N 1
ATOM 3682 C CA . THR A 1 504 ? -9.095 -15.692 40.247 1.00 93.50 504 THR A CA 1
ATOM 3683 C C . THR A 1 504 ? -9.335 -16.147 41.684 1.00 93.50 504 THR A C 1
ATOM 3685 O O . THR A 1 504 ? -8.558 -15.805 42.572 1.00 93.50 504 THR A O 1
ATOM 3688 N N . GLY A 1 505 ? -10.431 -16.869 41.941 1.00 89.19 505 GLY A N 1
ATOM 3689 C CA . GLY A 1 505 ? -10.728 -17.462 43.256 1.00 89.19 505 GLY A CA 1
ATOM 3690 C C . GLY A 1 505 ? -11.189 -16.489 44.352 1.00 89.19 505 GLY A C 1
ATOM 3691 O O . GLY A 1 505 ? -11.540 -16.923 45.442 1.00 89.19 505 GLY A O 1
ATOM 3692 N N . GLN A 1 506 ? -11.245 -15.182 44.081 1.00 92.75 506 GLN A N 1
ATOM 3693 C CA . GLN A 1 506 ? -11.649 -14.165 45.067 1.00 92.75 506 GLN A CA 1
ATOM 3694 C C . GLN A 1 506 ? -13.144 -13.819 45.023 1.00 92.75 506 GLN A C 1
ATOM 3696 O O . GLN A 1 506 ? -13.600 -12.959 45.772 1.00 92.75 506 GLN A O 1
ATOM 3701 N N . SER A 1 507 ? -13.914 -14.448 44.129 1.00 91.81 507 SER A N 1
ATOM 3702 C CA . SER A 1 507 ? -15.338 -14.159 43.914 1.00 91.81 507 SER A CA 1
ATOM 3703 C C . SER A 1 507 ? -15.658 -12.686 43.596 1.00 91.81 507 SER A C 1
ATOM 3705 O O . SER A 1 507 ? -16.776 -12.224 43.837 1.00 91.81 507 SER A O 1
ATOM 3707 N N . LYS A 1 508 ? -14.700 -11.942 43.031 1.00 94.81 508 LYS A N 1
ATOM 3708 C CA . LYS A 1 508 ? -14.878 -10.545 42.615 1.00 94.81 508 LYS A CA 1
ATOM 3709 C C . LYS A 1 508 ? -15.147 -10.468 41.119 1.00 94.81 508 LYS A C 1
ATOM 3711 O O . LYS A 1 508 ? -14.446 -11.082 40.319 1.00 94.81 508 LYS A O 1
ATOM 3716 N N . ARG A 1 509 ? -16.173 -9.703 40.739 1.00 96.06 509 ARG A N 1
ATOM 3717 C CA . ARG A 1 509 ? -16.516 -9.482 39.328 1.00 96.06 509 ARG A CA 1
ATOM 3718 C C . ARG A 1 509 ? -15.611 -8.438 38.685 1.00 96.06 509 ARG A C 1
ATOM 3720 O O . ARG A 1 509 ? -15.238 -7.448 39.317 1.00 96.06 509 ARG A O 1
ATOM 3727 N N . LEU A 1 510 ? -15.364 -8.633 37.404 1.00 97.31 510 LEU A N 1
ATOM 3728 C CA . LEU A 1 510 ? -14.846 -7.633 36.490 1.00 97.31 510 LEU A CA 1
ATOM 3729 C C . LEU A 1 510 ? -16.018 -6.756 36.029 1.00 97.31 510 LEU A C 1
ATOM 3731 O O . LEU A 1 510 ? -17.056 -7.272 35.614 1.00 97.31 510 LEU A O 1
ATOM 3735 N N . GLU A 1 511 ? -15.886 -5.438 36.150 1.00 93.69 511 GLU A N 1
ATOM 3736 C CA . GLU A 1 511 ? -16.947 -4.476 35.805 1.00 93.69 511 GLU A CA 1
ATOM 3737 C C . GLU A 1 511 ? -16.639 -3.731 34.503 1.00 93.69 511 GLU A C 1
ATOM 3739 O O . GLU A 1 511 ? -17.546 -3.438 33.723 1.00 93.69 511 GLU A O 1
ATOM 3744 N N . ALA A 1 512 ? -15.355 -3.461 34.248 1.00 90.69 512 ALA A N 1
ATOM 3745 C CA . ALA A 1 512 ? -14.870 -2.832 33.026 1.00 90.69 512 ALA A CA 1
ATOM 3746 C C . ALA A 1 512 ? -13.416 -3.216 32.719 1.00 90.69 512 ALA A C 1
ATOM 3748 O O . ALA A 1 512 ? -12.706 -3.717 33.588 1.00 90.69 512 ALA A O 1
ATOM 3749 N N . PHE A 1 513 ? -12.953 -2.952 31.500 1.00 98.31 513 PHE A N 1
ATOM 3750 C CA . PHE A 1 513 ? -11.560 -3.135 31.097 1.00 98.31 513 PHE A CA 1
ATOM 3751 C C . PHE A 1 513 ? -11.125 -2.114 30.038 1.00 98.31 513 PHE A C 1
ATOM 3753 O O . PHE A 1 513 ? -11.949 -1.465 29.389 1.00 98.31 513 PHE A O 1
ATOM 3760 N N . GLN A 1 514 ? -9.811 -1.952 29.894 1.00 97.25 514 GLN A N 1
ATOM 3761 C CA . GLN A 1 514 ? -9.166 -1.119 28.876 1.00 97.25 514 GLN A CA 1
ATOM 3762 C C . GLN A 1 514 ? -8.066 -1.927 28.191 1.00 97.25 514 GLN A C 1
ATOM 3764 O O . GLN A 1 514 ? -7.374 -2.695 28.857 1.00 97.25 514 GLN A O 1
ATOM 3769 N N . VAL A 1 515 ? -7.888 -1.726 26.885 1.00 97.38 515 VAL A N 1
ATOM 3770 C CA . VAL A 1 515 ? -6.880 -2.408 26.060 1.00 97.38 515 VAL A CA 1
ATOM 3771 C C . VAL A 1 515 ? -6.216 -1.388 25.144 1.00 97.38 515 VAL A C 1
ATOM 3773 O O . VAL A 1 515 ? -6.899 -0.594 24.507 1.00 97.38 515 VAL A O 1
ATOM 3776 N N . ARG A 1 516 ? -4.889 -1.390 25.058 1.00 92.00 516 ARG A N 1
ATOM 3777 C CA . ARG A 1 516 ? -4.110 -0.504 24.186 1.00 92.00 516 ARG A CA 1
ATOM 3778 C C . ARG A 1 516 ? -2.933 -1.245 23.569 1.00 92.00 516 ARG A C 1
ATOM 3780 O O . ARG A 1 516 ? -2.411 -2.187 24.159 1.00 92.00 516 ARG A O 1
ATOM 3787 N N . LEU A 1 517 ? -2.496 -0.781 22.407 1.00 93.56 517 LEU A N 1
ATOM 3788 C CA . LEU A 1 517 ? -1.259 -1.235 21.781 1.00 93.56 517 LEU A CA 1
ATOM 3789 C C . LEU A 1 517 ? -0.072 -0.390 22.251 1.00 93.56 517 LEU A C 1
ATOM 3791 O O . LEU A 1 517 ? -0.242 0.751 22.684 1.00 93.56 517 LEU A O 1
ATOM 3795 N N . THR A 1 518 ? 1.129 -0.950 22.154 1.00 90.56 518 THR A N 1
ATOM 3796 C CA . THR A 1 518 ? 2.403 -0.276 22.445 1.00 90.56 518 THR A CA 1
ATOM 3797 C C . THR A 1 518 ? 3.368 -0.434 21.268 1.00 90.56 518 THR A C 1
ATOM 3799 O O . THR A 1 518 ? 3.154 -1.292 20.422 1.00 90.56 518 THR A O 1
ATOM 3802 N N . GLY A 1 519 ? 4.440 0.362 21.204 1.00 88.06 519 GLY A N 1
ATOM 3803 C CA . GLY A 1 519 ? 5.497 0.233 20.186 1.00 88.06 519 GLY A CA 1
ATOM 3804 C C . GLY A 1 519 ? 5.078 0.615 18.760 1.00 88.06 519 GLY A C 1
ATOM 3805 O O . GLY A 1 519 ? 4.206 1.456 18.560 1.00 88.06 519 GLY A O 1
ATOM 3806 N N . ALA A 1 520 ? 5.741 0.044 17.752 1.00 84.38 520 ALA A N 1
ATOM 3807 C CA . ALA A 1 520 ? 5.479 0.347 16.345 1.00 84.38 520 ALA A CA 1
ATOM 3808 C C . ALA A 1 520 ? 4.093 -0.125 15.885 1.00 84.38 520 ALA A C 1
ATOM 3810 O O . ALA A 1 520 ? 3.438 0.590 15.128 1.00 84.38 520 ALA A O 1
ATOM 3811 N N . ILE A 1 521 ? 3.600 -1.265 16.383 1.00 86.94 521 ILE A N 1
ATOM 3812 C CA . ILE A 1 521 ? 2.282 -1.795 15.995 1.00 86.94 521 ILE A CA 1
ATOM 3813 C C . ILE A 1 521 ? 1.137 -0.801 16.267 1.00 86.94 521 ILE A C 1
ATOM 3815 O O . ILE A 1 521 ? 0.206 -0.700 15.467 1.00 86.94 521 ILE A O 1
ATOM 3819 N N . SER A 1 522 ? 1.223 0.017 17.326 1.00 87.56 522 SER A N 1
ATOM 3820 C CA . SER A 1 522 ? 0.194 1.022 17.633 1.00 87.56 522 SER A CA 1
ATOM 3821 C C . SER A 1 522 ? 0.122 2.169 16.621 1.00 87.56 522 SER A C 1
ATOM 3823 O O . SER A 1 522 ? -0.804 2.972 16.693 1.00 87.56 522 SER A O 1
ATOM 3825 N N . LYS A 1 523 ? 1.095 2.295 15.709 1.00 82.75 523 LYS A N 1
ATOM 3826 C CA . LYS A 1 523 ? 1.075 3.280 14.616 1.00 82.75 523 LYS A CA 1
ATOM 3827 C C . LYS A 1 523 ? 0.263 2.806 13.415 1.00 82.75 523 LYS A C 1
ATOM 3829 O O . LYS A 1 523 ? -0.217 3.644 12.663 1.00 82.75 523 LYS A O 1
ATOM 3834 N N . PHE A 1 524 ? 0.094 1.493 13.262 1.00 82.12 524 PHE A N 1
ATOM 3835 C CA . PHE A 1 524 ? -0.576 0.890 12.108 1.00 82.12 524 PHE A CA 1
ATOM 3836 C C . PHE A 1 524 ? -1.936 0.309 12.459 1.00 82.12 524 PHE A C 1
ATOM 3838 O O . PHE A 1 524 ? -2.810 0.287 11.603 1.00 82.12 524 PHE A O 1
ATOM 3845 N N . PHE A 1 525 ? -2.150 -0.118 13.704 1.00 84.38 525 PHE A N 1
ATOM 3846 C CA . PHE A 1 525 ? -3.392 -0.769 14.107 1.00 84.38 525 PHE A CA 1
ATOM 3847 C C . PHE A 1 525 ? -4.120 -0.025 15.222 1.00 84.38 525 PHE A C 1
ATOM 3849 O O . PHE A 1 525 ? -3.511 0.555 16.123 1.00 84.38 525 PHE A O 1
ATOM 3856 N N . ASP A 1 526 ? -5.444 -0.090 15.165 1.00 84.00 526 ASP A N 1
ATOM 3857 C CA . ASP A 1 526 ? -6.334 0.140 16.291 1.00 84.00 526 ASP A CA 1
ATOM 3858 C C . ASP A 1 526 ? -6.669 -1.205 16.933 1.00 84.00 526 ASP A C 1
ATOM 3860 O O . ASP A 1 526 ? -7.004 -2.170 16.241 1.00 84.00 526 ASP A O 1
ATOM 3864 N N . VAL A 1 527 ? -6.620 -1.269 18.265 1.00 90.00 527 VAL A N 1
ATOM 3865 C CA . VAL A 1 527 ? -7.224 -2.387 18.996 1.00 90.00 527 VAL A CA 1
ATOM 3866 C C . VAL A 1 527 ? -8.667 -2.032 19.323 1.00 90.00 527 VAL A C 1
ATOM 3868 O O . VAL A 1 527 ? -8.925 -1.113 20.099 1.00 90.00 527 VAL A O 1
ATOM 3871 N N . MET A 1 528 ? -9.604 -2.763 18.724 1.00 85.38 528 MET A N 1
ATOM 3872 C CA . MET A 1 528 ? -11.043 -2.627 18.943 1.00 85.38 528 MET A CA 1
ATOM 3873 C C . MET A 1 528 ? -11.511 -3.691 19.933 1.00 85.38 528 MET A C 1
ATOM 3875 O O . MET A 1 528 ? -11.186 -4.869 19.779 1.00 85.38 528 MET A O 1
ATOM 3879 N N . TYR A 1 529 ? -12.315 -3.311 20.921 1.00 91.94 529 TYR A N 1
ATOM 3880 C CA . TYR A 1 529 ? -12.876 -4.242 21.900 1.00 91.94 529 TYR A CA 1
ATOM 3881 C C . TYR A 1 529 ? -14.241 -3.796 22.425 1.00 91.94 529 TYR A C 1
ATOM 3883 O O . TYR A 1 529 ? -14.592 -2.627 22.361 1.00 91.94 529 TYR A O 1
ATOM 3891 N N . GLN A 1 530 ? -15.036 -4.735 22.932 1.00 91.56 530 GLN A N 1
ATOM 3892 C CA . GLN A 1 530 ? -16.346 -4.459 23.536 1.00 91.56 530 GLN A CA 1
ATOM 3893 C C . GLN A 1 530 ? -16.640 -5.432 24.674 1.00 91.56 530 GLN A C 1
ATOM 3895 O O . GLN A 1 530 ? -16.093 -6.538 24.708 1.00 91.56 530 GLN A O 1
ATOM 3900 N N . ALA A 1 531 ? -17.540 -5.029 25.570 1.00 93.12 531 ALA A N 1
ATOM 3901 C CA . ALA A 1 531 ? -18.029 -5.841 26.676 1.00 93.12 531 ALA A CA 1
ATOM 3902 C C . ALA A 1 531 ? -19.509 -6.197 26.482 1.00 93.12 531 ALA A C 1
ATOM 3904 O O . ALA A 1 531 ? -20.305 -5.373 26.033 1.00 93.12 531 ALA A O 1
ATOM 3905 N N . HIS A 1 532 ? -19.885 -7.406 26.889 1.00 89.94 532 HIS A N 1
ATOM 3906 C CA . HIS A 1 532 ? -21.262 -7.754 27.210 1.00 89.94 532 HIS A CA 1
ATOM 3907 C C . HIS A 1 532 ? -21.476 -7.523 28.703 1.00 89.94 532 HIS A C 1
ATOM 3909 O O . HIS A 1 532 ? -20.818 -8.166 29.523 1.00 89.94 532 HIS A O 1
ATOM 3915 N N . VAL A 1 533 ? -22.376 -6.613 29.061 1.00 85.81 533 VAL A N 1
ATOM 3916 C CA . VAL A 1 533 ? -22.633 -6.228 30.451 1.00 85.81 533 VAL A CA 1
ATOM 3917 C C . VAL A 1 533 ? -23.966 -6.797 30.921 1.00 85.81 533 VAL A C 1
ATOM 3919 O O . VAL A 1 533 ? -24.969 -6.762 30.208 1.00 85.81 533 VAL A O 1
ATOM 3922 N N . GLN A 1 534 ? -23.977 -7.300 32.151 1.00 83.38 534 GLN A N 1
ATOM 3923 C CA . GLN A 1 534 ? -25.158 -7.794 32.843 1.00 83.38 534 GLN A CA 1
ATOM 3924 C C . GLN A 1 534 ? -26.322 -6.795 32.742 1.00 83.38 534 GLN A C 1
ATOM 3926 O O . GLN A 1 534 ? -26.158 -5.613 33.043 1.00 83.38 534 GLN A O 1
ATOM 3931 N N . ASN A 1 535 ? -27.504 -7.283 32.351 1.00 78.69 535 ASN A N 1
ATOM 3932 C CA . ASN A 1 535 ? -28.740 -6.500 32.173 1.00 78.69 535 ASN A CA 1
ATOM 3933 C C . ASN A 1 535 ? -28.655 -5.351 31.146 1.00 78.69 535 ASN A C 1
ATOM 3935 O O . ASN A 1 535 ? -29.557 -4.519 31.087 1.00 78.69 535 ASN A O 1
ATOM 3939 N N . VAL A 1 536 ? -27.588 -5.291 30.346 1.00 77.69 536 VAL A N 1
ATOM 3940 C CA . VAL A 1 536 ? -27.393 -4.284 29.289 1.00 77.69 536 VAL A CA 1
ATOM 3941 C C . VAL A 1 536 ? -27.218 -4.963 27.931 1.00 77.69 536 VAL A C 1
ATOM 3943 O O . VAL A 1 536 ? -27.796 -4.518 26.946 1.00 77.69 536 VAL A O 1
ATOM 3946 N N . GLY A 1 537 ? -26.465 -6.061 27.879 1.00 77.38 537 GLY A N 1
ATOM 3947 C CA . GLY A 1 537 ? -26.095 -6.729 26.636 1.00 77.38 537 GLY A CA 1
ATOM 3948 C C . GLY A 1 537 ? -24.742 -6.259 26.099 1.00 77.38 537 GLY A C 1
ATOM 3949 O O . GLY A 1 537 ? -23.923 -5.705 26.836 1.00 77.38 537 GLY A O 1
ATOM 3950 N N . TRP A 1 538 ? -24.491 -6.503 24.810 1.00 81.75 538 TRP A N 1
ATOM 3951 C CA . TRP A 1 538 ? -23.301 -5.997 24.118 1.00 81.75 538 TRP A CA 1
ATOM 3952 C C . TRP A 1 538 ? -23.338 -4.471 24.028 1.00 81.75 538 TRP A C 1
ATOM 3954 O O . TRP A 1 538 ? -24.291 -3.899 23.504 1.00 81.75 538 TRP A O 1
ATOM 3964 N N . GLN A 1 539 ? -22.291 -3.827 24.534 1.00 77.44 539 GLN A N 1
ATOM 3965 C CA . GLN A 1 539 ? -22.048 -2.398 24.346 1.00 77.44 539 GLN A CA 1
ATOM 3966 C C . GLN A 1 539 ? -21.296 -2.150 23.033 1.00 77.44 539 GLN A C 1
ATOM 3968 O O . GLN A 1 539 ? -20.663 -3.063 22.509 1.00 77.44 539 GLN A O 1
ATOM 3973 N N . SER A 1 540 ? -21.325 -0.914 22.529 1.00 71.88 540 SER A N 1
ATOM 3974 C CA . SER A 1 540 ? -20.572 -0.491 21.342 1.00 71.88 540 SER A CA 1
ATOM 3975 C C . SER A 1 540 ? -19.082 -0.848 21.438 1.00 71.88 540 SER A C 1
ATOM 3977 O O . SER A 1 540 ? -18.496 -0.895 22.525 1.00 71.88 540 SER A O 1
ATOM 3979 N N . TRP A 1 541 ? -18.451 -1.073 20.283 1.00 77.50 541 TRP A N 1
ATOM 3980 C CA . TRP A 1 541 ? -17.003 -1.231 20.214 1.00 77.50 541 TRP A CA 1
ATOM 3981 C C . TRP A 1 541 ? -16.303 0.062 20.629 1.00 77.50 541 TRP A C 1
ATOM 3983 O O . TRP A 1 541 ? -16.596 1.136 20.117 1.00 77.50 541 TRP A O 1
ATOM 3993 N N . VAL A 1 542 ? -15.327 -0.071 21.515 1.00 72.75 542 VAL A N 1
ATOM 3994 C CA . VAL A 1 542 ? -14.398 0.983 21.910 1.00 72.75 542 VAL A CA 1
ATOM 3995 C C . VAL A 1 542 ? -12.996 0.633 21.418 1.00 72.75 542 VAL A C 1
ATOM 3997 O O . VAL A 1 542 ? -12.746 -0.491 20.974 1.00 72.75 542 VAL A O 1
ATOM 4000 N N . SER A 1 543 ? -12.066 1.582 21.480 1.00 82.00 543 SER A N 1
ATOM 4001 C CA . SER A 1 543 ? -10.698 1.361 21.009 1.00 82.00 543 SER A CA 1
ATOM 4002 C C . SER A 1 543 ? -9.637 1.990 21.903 1.00 82.00 543 SER A C 1
ATOM 4004 O O . SER A 1 543 ? -9.916 2.894 22.685 1.00 82.00 543 SER A O 1
ATOM 4006 N N . ASN A 1 544 ? -8.399 1.511 21.773 1.00 78.88 544 ASN A N 1
ATOM 4007 C CA . ASN A 1 544 ? -7.181 2.209 22.204 1.00 78.88 544 ASN A CA 1
ATOM 4008 C C . ASN A 1 544 ? -7.243 2.864 23.598 1.00 78.88 544 ASN A C 1
ATOM 4010 O O . ASN A 1 544 ? -7.046 4.066 23.766 1.00 78.88 544 ASN A O 1
ATOM 4014 N N . GLY A 1 545 ? -7.493 2.062 24.626 1.00 81.31 545 GLY A N 1
ATOM 4015 C CA . GLY A 1 545 ? -7.498 2.493 26.018 1.00 81.31 545 GLY A CA 1
ATOM 4016 C C . GLY A 1 545 ? -8.827 3.079 26.490 1.00 81.31 545 GLY A C 1
ATOM 4017 O O . GLY A 1 545 ? -8.937 3.431 27.660 1.00 81.31 545 GLY A O 1
ATOM 4018 N N . GLN A 1 546 ? -9.861 3.155 25.652 1.00 79.94 546 GLN A N 1
ATOM 4019 C CA . GLN A 1 546 ? -11.217 3.506 26.081 1.00 79.94 546 GLN A CA 1
ATOM 4020 C C . GLN A 1 546 ? -11.845 2.432 26.989 1.00 79.94 546 GLN A C 1
ATOM 4022 O O . GLN A 1 546 ? -11.446 1.272 27.001 1.00 79.94 546 GLN A O 1
ATOM 4027 N N . VAL A 1 547 ? -12.828 2.803 27.803 1.00 79.31 547 VAL A N 1
ATOM 4028 C CA . VAL A 1 547 ? -13.434 1.869 28.764 1.00 79.31 547 VAL A CA 1
ATOM 4029 C C . VAL A 1 547 ? -14.493 1.006 28.075 1.00 79.31 547 VAL A C 1
ATOM 4031 O O . VAL A 1 547 ? -15.460 1.545 27.550 1.00 79.31 547 VAL A O 1
ATOM 4034 N N . ALA A 1 548 ? -14.348 -0.318 28.140 1.00 82.88 548 ALA A N 1
ATOM 4035 C CA . ALA A 1 548 ? -15.414 -1.275 27.838 1.00 82.88 548 ALA A CA 1
ATOM 4036 C C . ALA A 1 548 ? -16.001 -1.809 29.150 1.00 82.88 548 ALA A C 1
ATOM 4038 O O . ALA A 1 548 ? -15.243 -2.220 30.026 1.00 82.88 548 ALA A O 1
ATOM 4039 N N . GLY A 1 549 ? -17.325 -1.819 29.306 1.00 85.00 549 GLY A N 1
ATOM 4040 C CA . GLY A 1 549 ? -18.002 -2.189 30.552 1.00 85.00 549 GLY A CA 1
ATOM 4041 C C . GLY A 1 549 ? -18.605 -0.989 31.286 1.00 85.00 549 GLY A C 1
ATOM 4042 O O . GLY A 1 549 ? -18.999 0.010 30.680 1.00 85.00 549 GLY A O 1
ATOM 4043 N N . THR A 1 550 ? -18.701 -1.079 32.615 1.00 76.31 550 THR A N 1
ATOM 4044 C CA . THR A 1 550 ? -19.222 0.004 33.463 1.00 76.31 550 THR A CA 1
ATOM 4045 C C . THR A 1 550 ? -18.321 0.282 34.659 1.00 76.31 550 THR A C 1
ATOM 4047 O O . THR A 1 550 ? -17.791 -0.631 35.281 1.00 76.31 550 THR A O 1
ATOM 4050 N N . VAL A 1 551 ? -18.180 1.560 35.012 1.00 74.94 551 VAL A N 1
ATOM 4051 C CA . VAL A 1 551 ? -17.492 2.006 36.231 1.00 74.94 551 VAL A CA 1
ATOM 4052 C C . VAL A 1 551 ? -18.534 2.616 37.162 1.00 74.94 551 VAL A C 1
ATOM 4054 O O . VAL A 1 551 ? -19.329 3.452 36.735 1.00 74.94 551 VAL A O 1
ATOM 4057 N N . GLY A 1 552 ? -18.569 2.176 38.422 1.00 71.62 552 GLY A N 1
ATOM 4058 C CA . GLY A 1 552 ? -19.443 2.748 39.457 1.00 71.62 552 GLY A CA 1
ATOM 4059 C C . GLY A 1 552 ? -20.926 2.360 39.379 1.00 71.62 552 GLY A C 1
ATOM 4060 O O . GLY A 1 552 ? -21.711 2.826 40.197 1.00 71.62 552 GLY A O 1
ATOM 4061 N N . ARG A 1 553 ? -21.328 1.495 38.435 1.00 71.56 553 ARG A N 1
ATOM 4062 C CA . ARG A 1 553 ? -22.719 1.003 38.307 1.00 71.56 553 ARG A CA 1
ATOM 4063 C C . ARG A 1 553 ? -22.964 -0.356 38.960 1.00 71.56 553 ARG A C 1
ATOM 4065 O O . ARG A 1 553 ? -24.091 -0.835 38.942 1.00 71.56 553 ARG A O 1
ATOM 4072 N N . ALA A 1 554 ? -21.915 -0.980 39.498 1.00 81.25 554 ALA A N 1
ATOM 4073 C CA . ALA A 1 554 ? -21.957 -2.311 40.099 1.00 81.25 554 ALA A CA 1
ATOM 4074 C C . ALA A 1 554 ? -22.465 -3.436 39.165 1.00 81.25 554 ALA A C 1
ATOM 4076 O O . ALA A 1 554 ? -22.906 -4.477 39.651 1.00 81.25 554 ALA A O 1
ATOM 4077 N N . LEU A 1 555 ? -22.381 -3.256 37.840 1.00 78.94 555 LEU A N 1
ATOM 4078 C CA . LEU A 1 555 ? -22.772 -4.268 36.854 1.00 78.94 555 LEU A CA 1
ATOM 4079 C C . LEU A 1 555 ? -21.566 -5.110 3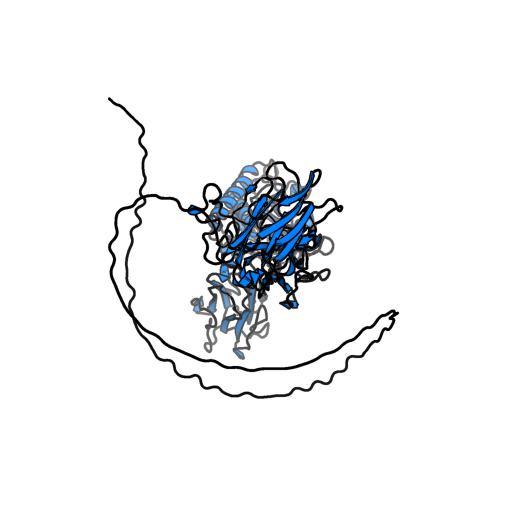6.430 1.00 78.94 555 LEU A C 1
ATOM 4081 O O . LEU A 1 555 ? -20.473 -4.587 36.215 1.00 78.94 555 LEU A O 1
ATOM 4085 N N . ALA A 1 556 ? -21.773 -6.420 36.299 1.00 91.06 556 ALA A N 1
ATOM 4086 C CA . ALA A 1 556 ? -20.745 -7.343 35.833 1.00 91.06 556 ALA A CA 1
ATOM 4087 C C . ALA A 1 556 ? -20.563 -7.289 34.311 1.00 91.06 556 ALA A C 1
ATOM 4089 O O . ALA A 1 556 ? -21.542 -7.323 33.567 1.00 91.06 556 ALA A O 1
ATOM 4090 N N . ALA A 1 557 ? -19.317 -7.322 33.846 1.00 94.50 557 ALA A N 1
ATOM 4091 C CA . ALA A 1 557 ? -19.018 -7.806 32.505 1.00 94.50 557 ALA A CA 1
ATOM 4092 C C . ALA A 1 557 ? -19.155 -9.340 32.491 1.00 94.50 557 ALA A C 1
ATOM 4094 O O . ALA A 1 557 ? -18.708 -10.010 33.421 1.00 94.50 557 ALA A O 1
ATOM 4095 N N . GLU A 1 558 ? -19.775 -9.906 31.459 1.00 96.31 558 GLU A N 1
ATOM 4096 C CA . GLU A 1 558 ? -20.007 -11.356 31.317 1.00 96.31 558 GLU A CA 1
ATOM 4097 C C . GLU A 1 558 ? -19.217 -11.966 30.150 1.00 96.31 558 GLU A C 1
ATOM 4099 O O . GLU A 1 558 ? -18.790 -13.122 30.217 1.00 96.31 558 GLU A O 1
ATOM 4104 N N . ALA A 1 559 ? -18.974 -11.174 29.103 1.00 96.88 559 ALA A N 1
ATOM 4105 C CA . ALA A 1 559 ? -18.170 -11.553 27.950 1.00 96.88 559 ALA A CA 1
ATOM 4106 C C . ALA A 1 559 ? -17.465 -10.343 27.330 1.00 96.88 559 ALA A C 1
ATOM 4108 O O . ALA A 1 559 ? -17.831 -9.195 27.585 1.00 96.88 559 ALA A O 1
ATOM 4109 N N . PHE A 1 560 ? -16.467 -10.602 26.489 1.00 98.31 560 PHE A N 1
ATOM 4110 C CA . PHE A 1 560 ? -15.781 -9.584 25.708 1.00 98.31 560 PHE A CA 1
ATOM 4111 C C . PHE A 1 560 ? -15.303 -10.105 24.348 1.00 98.31 560 PHE A C 1
ATOM 4113 O O . PHE A 1 560 ? -15.241 -11.313 24.099 1.00 98.31 560 PHE A O 1
ATOM 4120 N N . LYS A 1 561 ? -14.993 -9.166 23.452 1.00 97.50 561 LYS A N 1
ATOM 4121 C CA . LYS A 1 561 ? -14.390 -9.403 22.132 1.00 97.50 561 LYS A CA 1
ATOM 4122 C C . LYS A 1 561 ? -13.247 -8.419 21.924 1.00 97.50 561 LYS A C 1
ATOM 4124 O O . LYS A 1 561 ? -13.368 -7.279 22.368 1.00 97.50 561 LYS A O 1
ATOM 4129 N N . VAL A 1 562 ? -12.190 -8.838 21.229 1.00 96.25 562 VAL A N 1
ATOM 4130 C CA . VAL A 1 562 ? -11.024 -8.002 20.888 1.00 96.25 562 VAL A CA 1
ATOM 4131 C C . VAL A 1 562 ? -10.573 -8.324 19.466 1.00 96.25 562 VAL A C 1
ATOM 4133 O O . VAL A 1 562 ? -10.562 -9.491 19.093 1.00 96.25 562 VAL A O 1
ATOM 4136 N N . LYS A 1 563 ? -10.212 -7.320 18.667 1.00 90.38 563 LYS A N 1
ATOM 4137 C CA . LYS A 1 563 ? -9.623 -7.497 17.329 1.00 90.38 563 LYS A CA 1
ATOM 4138 C C . LYS A 1 563 ? -8.694 -6.336 16.976 1.00 90.38 563 LYS A C 1
ATOM 4140 O O . LYS A 1 563 ? -8.882 -5.234 17.496 1.00 90.38 563 LYS A O 1
ATOM 4145 N N . LEU A 1 564 ? -7.745 -6.567 16.070 1.00 87.62 564 LEU A N 1
ATOM 4146 C CA . LEU A 1 564 ? -7.000 -5.488 15.416 1.00 87.62 564 LEU A CA 1
ATOM 4147 C C . LEU A 1 564 ? -7.705 -5.029 14.144 1.00 87.62 564 LEU A C 1
ATOM 4149 O O . LEU A 1 564 ? -8.365 -5.810 13.461 1.00 87.62 564 LEU A O 1
ATOM 4153 N N . VAL A 1 565 ? -7.552 -3.747 13.832 1.00 78.88 565 VAL A N 1
ATOM 4154 C CA . VAL A 1 565 ? -7.997 -3.142 12.576 1.00 78.88 565 VAL A CA 1
ATOM 4155 C C . VAL A 1 565 ? -6.894 -2.222 12.083 1.00 78.88 565 VAL A C 1
ATOM 4157 O O . VAL A 1 565 ? -6.337 -1.471 12.882 1.00 78.88 565 VAL A O 1
ATOM 4160 N N . LEU A 1 566 ? -6.560 -2.274 10.792 1.00 77.19 566 LEU A N 1
ATOM 4161 C CA . LEU A 1 566 ? -5.619 -1.322 10.208 1.00 77.19 566 LEU A CA 1
ATOM 4162 C C . LEU A 1 566 ? -6.186 0.100 10.351 1.00 77.19 566 LEU A C 1
ATOM 4164 O O . LEU A 1 566 ? -7.331 0.366 9.977 1.00 77.19 566 LEU A O 1
ATOM 4168 N N . LYS A 1 567 ? -5.391 1.016 10.899 1.00 75.50 567 LYS A N 1
ATOM 4169 C CA . LYS A 1 567 ? -5.787 2.407 11.131 1.00 75.50 567 LYS A CA 1
ATOM 4170 C C . LYS A 1 567 ? -6.248 3.049 9.832 1.00 75.50 567 LYS A C 1
ATOM 4172 O O . LYS A 1 567 ? -5.575 2.964 8.809 1.00 75.50 567 LYS A O 1
ATOM 4177 N N . GLY A 1 568 ? -7.412 3.688 9.879 1.00 64.62 568 GLY A N 1
ATOM 4178 C CA . GLY A 1 568 ? -8.024 4.357 8.730 1.00 64.62 568 GLY A CA 1
ATOM 4179 C C . GLY A 1 568 ? -8.634 3.421 7.677 1.00 64.62 568 GLY A C 1
ATOM 4180 O O . GLY A 1 568 ? -9.338 3.907 6.790 1.00 64.62 568 GLY A O 1
ATOM 4181 N N . ALA A 1 569 ? -8.428 2.100 7.748 1.00 56.81 569 ALA A N 1
ATOM 4182 C CA . ALA A 1 569 ? -9.035 1.171 6.803 1.00 56.81 569 ALA A CA 1
ATOM 4183 C C . ALA A 1 569 ? -10.546 1.077 7.057 1.00 56.81 569 ALA A C 1
ATOM 4185 O O . ALA A 1 569 ? -11.007 0.552 8.071 1.00 56.81 569 ALA A O 1
ATOM 4186 N N . SER A 1 570 ? -11.341 1.604 6.124 1.00 46.72 570 SER A N 1
ATOM 4187 C CA . SER A 1 570 ? -12.803 1.570 6.176 1.00 46.72 570 SER A CA 1
ATOM 4188 C C . SER A 1 570 ? -13.351 0.155 5.942 1.00 46.72 570 SER A C 1
ATOM 4190 O O . SER A 1 570 ? -13.865 -0.150 4.873 1.00 46.72 570 SER A O 1
ATOM 4192 N N . SER A 1 571 ? -13.245 -0.716 6.945 1.00 34.47 571 SER A N 1
ATOM 4193 C CA . SER A 1 571 ? -14.101 -1.898 7.117 1.00 34.47 571 SER A CA 1
ATOM 4194 C C . SER A 1 571 ? -14.052 -2.432 8.549 1.00 34.47 571 SER A C 1
ATOM 4196 O O . SER A 1 571 ? -13.986 -3.633 8.782 1.00 34.47 571 SER A O 1
ATOM 4198 N N . VAL A 1 572 ? -14.133 -1.546 9.536 1.00 32.50 572 VAL A N 1
ATOM 4199 C CA . VAL A 1 572 ? -14.916 -1.832 10.734 1.00 32.50 572 VAL A CA 1
ATOM 4200 C C . VAL A 1 572 ? -15.752 -0.599 10.970 1.00 32.50 572 VAL A C 1
ATOM 4202 O O . VAL A 1 572 ? -15.237 0.485 11.216 1.00 32.50 572 VAL A O 1
ATOM 4205 N N . VAL A 1 573 ? -17.059 -0.804 10.855 1.00 31.62 573 VAL A N 1
ATOM 4206 C CA . VAL A 1 573 ? -18.078 -0.052 11.567 1.00 31.62 573 VAL A CA 1
ATOM 4207 C C . VAL A 1 573 ? -17.513 0.259 12.951 1.00 31.62 573 VAL A C 1
ATOM 4209 O O . VAL A 1 573 ? -17.543 -0.574 13.857 1.00 31.62 573 VAL A O 1
ATOM 4212 N N . ALA A 1 574 ? -17.025 1.478 13.135 1.00 33.56 574 ALA A N 1
ATOM 4213 C CA . ALA A 1 574 ? -17.327 2.158 14.365 1.00 33.56 574 ALA A CA 1
ATOM 4214 C C . ALA A 1 574 ? -18.851 2.337 14.362 1.00 33.56 574 ALA A C 1
ATOM 4216 O O . ALA A 1 574 ? -19.388 3.381 14.005 1.00 33.56 574 ALA A O 1
ATOM 4217 N N . SER A 1 575 ? -19.564 1.251 14.664 1.00 31.91 575 SER A N 1
ATOM 4218 C CA . SER A 1 575 ? -20.904 1.325 15.204 1.00 31.91 575 SER A CA 1
ATOM 4219 C C . SER A 1 575 ? -20.746 2.079 16.522 1.00 31.91 575 SER A C 1
ATOM 4221 O O . SER A 1 575 ? -20.381 1.487 17.535 1.00 31.91 575 SER A O 1
ATOM 4223 N N . GLY A 1 576 ? -20.895 3.396 16.432 1.00 32.19 576 GLY A N 1
ATOM 4224 C CA . GLY A 1 576 ? -20.963 4.335 17.543 1.00 32.19 576 GLY A CA 1
ATOM 4225 C C . GLY A 1 576 ? -19.598 4.780 18.035 1.00 32.19 576 GLY A C 1
ATOM 4226 O O . GLY A 1 576 ? -19.091 4.243 19.014 1.00 32.19 576 GLY A O 1
ATOM 4227 N N . LEU A 1 577 ? -19.021 5.822 17.426 1.00 40.31 577 LEU A N 1
ATOM 4228 C CA . LEU A 1 577 ? -18.106 6.698 18.168 1.00 40.31 577 LEU A CA 1
ATOM 4229 C C . LEU A 1 577 ? -18.961 7.565 19.097 1.00 40.31 577 LEU A C 1
ATOM 4231 O O . LEU A 1 577 ? -19.195 8.744 18.859 1.00 40.31 577 LEU A O 1
ATOM 4235 N N . ASP A 1 578 ? -19.476 6.919 20.139 1.00 47.03 578 ASP A N 1
ATOM 4236 C CA . ASP A 1 578 ? -20.309 7.525 21.167 1.00 47.03 578 ASP A CA 1
ATOM 4237 C C . ASP A 1 578 ? -19.466 8.462 22.051 1.00 47.03 578 ASP A C 1
ATOM 4239 O O . ASP A 1 578 ? -18.291 8.188 22.307 1.00 47.03 578 ASP A O 1
ATOM 4243 N N . TYR A 1 579 ? -20.100 9.539 22.540 1.00 54.62 579 TYR A N 1
ATOM 4244 C CA . TYR A 1 579 ? -19.862 10.390 23.727 1.00 54.62 579 TYR A CA 1
ATOM 4245 C C . TYR A 1 579 ? -18.530 10.338 24.515 1.00 54.62 579 TYR A C 1
ATOM 4247 O O . TYR A 1 579 ? -18.041 11.361 25.004 1.00 54.62 579 TYR A O 1
ATOM 4255 N N . CYS A 1 580 ? -17.965 9.151 24.731 1.00 39.78 580 CYS A N 1
ATOM 4256 C CA . CYS A 1 580 ? -16.782 8.902 25.545 1.00 39.78 580 CYS A CA 1
ATOM 4257 C C . CYS A 1 580 ? -15.568 9.706 25.077 1.00 39.78 580 CYS A C 1
ATOM 4259 O O . CYS A 1 580 ? -14.813 10.171 25.927 1.00 39.78 580 CYS A O 1
ATOM 4261 N N . TRP A 1 581 ? -15.409 9.924 23.766 1.00 47.94 581 TRP A N 1
ATOM 4262 C CA . TRP A 1 581 ? -14.281 10.685 23.226 1.00 47.94 581 TRP A CA 1
ATOM 4263 C C . TRP A 1 581 ? -14.342 12.172 23.609 1.00 47.94 581 TRP A C 1
ATOM 4265 O O . TRP A 1 581 ? -13.308 12.739 23.953 1.00 47.94 581 TRP A O 1
ATOM 4275 N N . LEU A 1 582 ? -15.531 12.794 23.629 1.00 52.59 582 LEU A N 1
ATOM 4276 C CA . LEU A 1 582 ? -15.686 14.201 24.011 1.00 52.59 582 LEU A CA 1
ATOM 4277 C C . LEU A 1 582 ? -15.367 14.381 25.499 1.00 52.59 582 LEU A C 1
ATOM 4279 O O . LEU A 1 582 ? -14.613 15.274 25.861 1.00 52.59 582 LEU A O 1
ATOM 4283 N N . LYS A 1 583 ? -15.863 13.481 26.360 1.00 43.91 583 LYS A N 1
ATOM 4284 C CA . LYS A 1 583 ? -15.625 13.523 27.813 1.00 43.91 583 LYS A CA 1
ATOM 4285 C C . LYS A 1 583 ? -14.178 13.193 28.211 1.00 43.91 583 LYS A C 1
ATOM 4287 O O . LYS A 1 583 ? -13.713 13.679 29.238 1.00 43.91 583 LYS A O 1
ATOM 4292 N N . SER A 1 584 ? -13.481 12.348 27.447 1.00 40.97 584 SER A N 1
ATOM 4293 C CA . SER A 1 584 ? -12.081 11.977 27.710 1.00 40.97 584 SER A CA 1
ATOM 4294 C C . SER A 1 584 ? -11.065 12.821 26.941 1.00 40.97 584 SER A C 1
ATOM 4296 O O . SER A 1 584 ? -9.862 12.630 27.108 1.00 40.97 584 SER A O 1
ATOM 4298 N N . SER A 1 585 ? -11.526 13.709 26.061 1.00 53.44 585 SER A N 1
ATOM 4299 C CA . SER A 1 585 ? -10.664 14.607 25.308 1.00 53.44 585 SER A CA 1
ATOM 4300 C C . SER A 1 585 ? -10.057 15.632 26.256 1.00 53.44 585 SER A C 1
ATOM 4302 O O . SER A 1 585 ? -10.776 16.396 26.894 1.00 53.44 585 SER A O 1
ATOM 4304 N N . GLN A 1 586 ? -8.725 15.723 26.283 1.00 57.31 586 GLN A N 1
ATOM 4305 C CA . GLN A 1 586 ? -8.029 16.832 26.951 1.00 57.31 586 GLN A CA 1
ATOM 4306 C C . GLN A 1 586 ? -8.465 18.205 26.415 1.00 57.31 586 GLN A C 1
ATOM 4308 O O . GLN A 1 586 ? -8.252 19.233 27.053 1.00 57.31 586 GLN A O 1
ATOM 4313 N N . TYR A 1 587 ? -9.082 18.225 25.233 1.00 61.16 587 TYR A N 1
ATOM 4314 C CA . TYR A 1 587 ? -9.565 19.429 24.594 1.00 61.16 587 TYR A CA 1
ATOM 4315 C C . TYR A 1 587 ? -10.976 19.802 25.032 1.00 61.16 587 TYR A C 1
ATOM 4317 O O . TYR A 1 587 ? -11.407 20.871 24.634 1.00 61.16 587 TYR A O 1
ATOM 4325 N N . TRP A 1 588 ? -11.699 19.033 25.854 1.00 71.94 588 TRP A N 1
ATOM 4326 C CA . TRP A 1 588 ? -13.020 19.424 26.358 1.00 71.94 588 TRP A CA 1
ATOM 4327 C C . TRP A 1 588 ? -13.035 19.567 27.884 1.00 71.94 588 TRP A C 1
ATOM 4329 O O . TRP A 1 588 ? -12.749 18.628 28.616 1.00 71.94 588 TRP A O 1
ATOM 4339 N N . SER A 1 589 ? -13.402 20.753 28.368 1.00 63.75 589 SER A N 1
ATOM 4340 C CA . SER A 1 589 ? -13.443 21.087 29.801 1.00 63.75 589 SER A CA 1
ATOM 4341 C C . SER A 1 589 ? -14.846 21.456 30.302 1.00 63.75 589 SER A C 1
ATOM 4343 O O . SER A 1 589 ? -15.000 21.810 31.467 1.00 63.75 589 SER A O 1
ATOM 4345 N N . GLY A 1 590 ? -15.858 21.429 29.426 1.00 66.12 590 GLY A N 1
ATOM 4346 C CA . GLY A 1 590 ? -17.239 21.790 29.755 1.00 66.12 590 GLY A CA 1
ATOM 4347 C C . GLY A 1 590 ? -18.053 20.611 30.291 1.00 66.12 590 GLY A C 1
ATOM 4348 O O . GLY A 1 590 ? -17.696 19.449 30.093 1.00 66.12 590 GLY A O 1
ATOM 4349 N N . THR A 1 591 ? -19.186 20.900 30.930 1.00 73.25 591 THR A N 1
ATOM 4350 C CA . THR A 1 591 ? -20.129 19.867 31.378 1.00 73.25 591 THR A CA 1
ATOM 4351 C C . THR A 1 591 ? -20.742 19.158 30.177 1.00 73.25 591 THR A C 1
ATOM 4353 O O . THR A 1 591 ? -21.216 19.802 29.240 1.00 73.25 591 THR A O 1
ATOM 4356 N N . VAL A 1 592 ? -20.755 17.826 30.218 1.00 71.00 592 VAL A N 1
ATOM 4357 C CA . VAL A 1 592 ? -21.400 17.002 29.195 1.00 71.00 592 VAL A CA 1
ATOM 4358 C C . VAL A 1 592 ? -22.426 16.081 29.854 1.00 71.00 592 VAL A C 1
ATOM 4360 O O . VAL A 1 592 ? -22.179 15.555 30.945 1.00 71.00 592 VAL A O 1
ATOM 4363 N N . LYS A 1 593 ? -23.580 15.907 29.207 1.00 71.25 593 LYS A N 1
ATOM 4364 C CA . LYS A 1 593 ? -24.688 15.046 29.638 1.00 71.25 593 LYS A CA 1
ATOM 4365 C C . LYS A 1 593 ? -24.999 13.998 28.570 1.00 71.25 593 LYS A C 1
ATOM 4367 O O . LYS A 1 593 ? -24.880 14.264 27.378 1.00 71.25 593 LYS A O 1
ATOM 4372 N N . VAL A 1 594 ? -25.458 12.823 28.994 1.00 67.56 594 VAL A N 1
ATOM 4373 C CA . VAL A 1 594 ? -26.033 11.806 28.098 1.00 67.56 594 VAL A CA 1
ATOM 4374 C C . VAL A 1 594 ? -27.455 11.551 28.531 1.00 67.56 594 VAL A C 1
ATOM 4376 O O . VAL A 1 594 ? -27.684 11.134 29.666 1.00 67.56 594 VAL A O 1
ATOM 4379 N N . LEU A 1 595 ? -28.388 11.756 27.614 1.00 75.44 595 LEU A N 1
ATOM 4380 C CA . LEU A 1 595 ? -29.784 11.416 27.814 1.00 75.44 595 LEU A CA 1
ATOM 4381 C C . LEU A 1 595 ? -30.345 10.927 26.485 1.00 75.44 595 LEU A C 1
ATOM 4383 O O . LEU A 1 595 ? -30.957 11.672 25.732 1.00 75.44 595 LEU A O 1
ATOM 4387 N N . LEU A 1 596 ? -30.057 9.672 26.161 1.00 76.31 596 LEU A N 1
ATOM 4388 C CA . LEU A 1 596 ? -30.354 9.143 24.838 1.00 76.31 596 LEU A CA 1
ATOM 4389 C C . LEU A 1 596 ? -31.860 9.004 24.616 1.00 76.31 596 LEU A C 1
ATOM 4391 O O . LEU A 1 596 ? -32.613 8.567 25.491 1.00 76.31 596 LEU A O 1
ATOM 4395 N N . MET A 1 597 ? -32.281 9.359 23.412 1.00 74.38 597 MET A N 1
ATOM 4396 C CA . MET A 1 597 ? -33.612 9.136 22.892 1.00 74.38 597 MET A CA 1
ATOM 4397 C C . MET A 1 597 ? -33.883 7.635 22.821 1.00 74.38 597 MET A C 1
ATOM 4399 O O . MET A 1 597 ? -33.031 6.828 22.461 1.00 74.38 597 MET A O 1
ATOM 4403 N N . ASN A 1 598 ? -35.107 7.263 23.162 1.00 75.38 598 ASN A N 1
ATOM 4404 C CA . ASN A 1 598 ? -35.624 5.898 23.087 1.00 75.38 598 ASN A CA 1
ATOM 4405 C C . ASN A 1 598 ? -36.578 5.695 21.894 1.00 75.38 598 ASN A C 1
ATOM 4407 O O . ASN A 1 598 ? -37.004 4.569 21.647 1.00 75.38 598 ASN A O 1
ATOM 4411 N N . LYS A 1 599 ? -36.924 6.768 21.173 1.00 78.88 599 LYS A N 1
ATOM 4412 C CA . LYS A 1 599 ? -37.773 6.782 19.974 1.00 78.88 599 LYS A CA 1
ATOM 4413 C C . LYS A 1 599 ? -37.540 8.057 19.154 1.00 78.88 599 LYS A C 1
ATOM 4415 O O . LYS A 1 599 ? -36.828 8.949 19.606 1.00 78.88 599 LYS A O 1
ATOM 4420 N N . HIS A 1 600 ? -38.147 8.120 17.969 1.00 91.25 600 HIS A N 1
ATOM 4421 C CA . HIS A 1 600 ? -38.034 9.230 17.007 1.00 91.25 600 HIS A CA 1
ATOM 4422 C C . HIS A 1 600 ? -36.608 9.467 16.489 1.00 91.25 600 HIS A C 1
ATOM 4424 O O . HIS A 1 600 ? -36.140 10.592 16.335 1.00 91.25 600 HIS A O 1
ATOM 4430 N N . TYR A 1 601 ? -35.921 8.361 16.230 1.00 93.75 601 TYR A N 1
ATOM 4431 C CA . TYR A 1 601 ? -34.661 8.269 15.508 1.00 93.75 601 TYR A CA 1
ATOM 4432 C C . TYR A 1 601 ? -34.628 6.899 14.811 1.00 93.75 601 TYR A C 1
ATOM 4434 O O . TYR A 1 601 ? -35.378 5.992 15.192 1.00 93.75 601 TYR A O 1
ATOM 4442 N N . SER A 1 602 ? -33.761 6.721 13.817 1.00 86.62 602 SER A N 1
ATOM 4443 C CA . SER A 1 602 ? -33.575 5.425 13.152 1.00 86.62 602 SER A CA 1
ATOM 4444 C C . SER A 1 602 ? -32.238 4.815 13.548 1.00 86.62 602 SER A C 1
ATOM 4446 O O . SER A 1 602 ? -31.230 5.515 13.580 1.00 86.62 602 SER A O 1
ATOM 4448 N N . LYS A 1 603 ? -32.211 3.511 13.844 1.00 77.12 603 LYS A N 1
ATOM 4449 C CA . LYS A 1 603 ? -30.956 2.822 14.168 1.00 77.12 603 LYS A CA 1
ATOM 4450 C C . LYS A 1 603 ? -30.071 2.681 12.934 1.00 77.12 603 LYS A C 1
ATOM 4452 O O . LYS A 1 603 ? -30.550 2.260 11.882 1.00 77.12 603 LYS A O 1
ATOM 4457 N N . GLY A 1 604 ? -28.781 2.951 13.089 1.00 67.06 604 GLY A N 1
ATOM 4458 C CA . GLY A 1 604 ? -27.817 2.925 11.998 1.00 67.06 604 GLY A CA 1
ATOM 4459 C C . GLY A 1 604 ? -28.001 4.062 10.987 1.00 67.06 604 GLY A C 1
ATOM 4460 O O . GLY A 1 604 ? -28.887 4.911 11.100 1.00 67.06 604 GLY A O 1
ATOM 4461 N N . ARG A 1 605 ? -27.153 4.034 9.956 1.00 82.00 605 ARG A N 1
ATOM 4462 C CA . ARG A 1 605 ? -27.162 4.939 8.793 1.00 82.00 605 ARG A CA 1
ATOM 4463 C C . ARG A 1 605 ? -27.159 4.135 7.493 1.00 82.00 605 ARG A C 1
ATOM 4465 O O . ARG A 1 605 ? -26.295 4.314 6.641 1.00 82.00 605 ARG A O 1
ATOM 4472 N N . PHE A 1 606 ? -28.055 3.158 7.393 1.00 71.12 606 PHE A N 1
ATOM 4473 C CA . PHE A 1 606 ? -28.187 2.314 6.208 1.00 71.12 606 PHE A CA 1
ATOM 4474 C C . PHE A 1 606 ? -29.546 2.539 5.561 1.00 71.12 606 PHE A C 1
ATOM 4476 O O . PHE A 1 606 ? -30.575 2.418 6.225 1.00 71.12 606 PHE A O 1
ATOM 4483 N N . ASP A 1 607 ? -29.538 2.799 4.260 1.00 70.81 607 ASP A N 1
ATOM 4484 C CA . ASP A 1 607 ? -30.738 2.855 3.446 1.00 70.81 607 ASP A CA 1
ATOM 4485 C C . ASP A 1 607 ? -30.461 2.341 2.030 1.00 70.81 607 ASP A C 1
ATOM 4487 O O . ASP A 1 607 ? -29.844 3.006 1.197 1.00 70.81 607 ASP A O 1
ATOM 4491 N N . ALA A 1 608 ? -30.967 1.144 1.732 1.00 59.03 608 ALA A N 1
ATOM 4492 C CA . ALA A 1 608 ? -30.828 0.526 0.417 1.00 59.03 608 ALA A CA 1
ATOM 4493 C C . ALA A 1 608 ? -31.433 1.373 -0.717 1.00 59.03 608 ALA A C 1
ATOM 4495 O O . ALA A 1 608 ? -30.945 1.308 -1.843 1.00 59.03 608 ALA A O 1
ATOM 4496 N N . SER A 1 609 ? -32.459 2.182 -0.432 1.00 74.00 609 SER A N 1
ATOM 4497 C CA . SER A 1 609 ? -33.116 3.030 -1.434 1.00 74.00 609 SER A CA 1
ATOM 4498 C C . SER A 1 609 ? -32.323 4.294 -1.783 1.00 74.00 609 SER A C 1
ATOM 4500 O O . SER A 1 609 ? -32.567 4.894 -2.828 1.00 74.00 609 SER A O 1
ATOM 4502 N N . HIS A 1 610 ? -31.322 4.649 -0.970 1.00 75.00 610 HIS A N 1
ATOM 4503 C CA . HIS A 1 610 ? -30.496 5.847 -1.143 1.00 75.00 610 HIS A CA 1
ATOM 4504 C C . HIS A 1 610 ? -28.989 5.542 -1.210 1.00 75.00 610 HIS A C 1
ATOM 4506 O O . HIS A 1 610 ? -28.163 6.396 -0.902 1.00 75.00 610 HIS A O 1
ATOM 4512 N N . GLY A 1 611 ? -28.613 4.350 -1.688 1.00 59.69 611 GLY A N 1
ATOM 4513 C CA . GLY A 1 611 ? -27.209 4.001 -1.952 1.00 59.69 611 GLY A CA 1
ATOM 4514 C C . GLY A 1 611 ? -26.535 3.138 -0.881 1.00 59.69 611 GLY A C 1
ATOM 4515 O O . GLY A 1 611 ? -25.326 2.924 -0.942 1.00 59.69 611 GLY A O 1
ATOM 4516 N N . GLY A 1 612 ? -27.300 2.580 0.059 1.00 68.12 612 GLY A N 1
ATOM 4517 C CA . GLY A 1 612 ? -26.821 1.595 1.025 1.00 68.12 612 GLY A CA 1
ATOM 4518 C C . GLY A 1 612 ? -26.245 2.235 2.285 1.00 68.12 612 GLY A C 1
ATOM 4519 O O . GLY A 1 612 ? -26.960 2.889 3.033 1.00 68.12 612 GLY A O 1
ATOM 4520 N N . GLN A 1 613 ? -24.974 1.974 2.593 1.00 70.44 613 GLN A N 1
ATOM 4521 C CA . GLN A 1 613 ? -24.338 2.494 3.806 1.00 70.44 613 GLN A CA 1
ATOM 4522 C C . GLN A 1 613 ? -23.975 3.975 3.638 1.00 70.44 613 GLN A C 1
ATOM 4524 O O . GLN A 1 613 ? -23.165 4.322 2.780 1.00 70.44 613 GLN A O 1
ATOM 4529 N N . HIS A 1 614 ? -24.492 4.824 4.523 1.00 77.00 614 HIS A N 1
ATOM 4530 C CA . HIS A 1 614 ? -24.158 6.243 4.594 1.00 77.00 614 HIS A CA 1
ATOM 4531 C C . HIS A 1 614 ? -23.054 6.507 5.620 1.00 77.00 614 HIS A C 1
ATOM 4533 O O . HIS A 1 614 ? -22.836 5.740 6.567 1.00 77.00 614 HIS A O 1
ATOM 4539 N N . VAL A 1 615 ? -22.348 7.617 5.418 1.00 79.38 615 VAL A N 1
ATOM 4540 C CA . VAL A 1 615 ? -21.304 8.129 6.312 1.00 79.38 615 VAL A CA 1
ATOM 4541 C C . VAL A 1 615 ? -21.615 9.578 6.656 1.00 79.38 615 VAL A C 1
ATOM 4543 O O . VAL A 1 615 ? -22.263 10.273 5.880 1.00 79.38 615 VAL A O 1
ATOM 4546 N N . ILE A 1 616 ? -21.140 10.055 7.803 1.00 88.19 616 ILE A N 1
ATOM 4547 C CA . ILE A 1 616 ? -21.295 11.462 8.184 1.00 88.19 616 ILE A CA 1
ATOM 4548 C C . ILE A 1 616 ? -20.426 12.311 7.255 1.00 88.19 616 ILE A C 1
ATOM 4550 O O . ILE A 1 616 ? -19.221 12.095 7.148 1.00 88.19 616 ILE A O 1
ATOM 4554 N N . ARG A 1 617 ? -21.049 13.270 6.572 1.00 89.44 617 ARG A N 1
ATOM 4555 C CA . ARG A 1 617 ? -20.410 14.183 5.614 1.00 89.44 617 ARG A CA 1
ATOM 4556 C C . ARG A 1 617 ? -20.474 15.635 6.063 1.00 89.44 617 ARG A C 1
ATOM 4558 O O . ARG A 1 617 ? -19.675 16.445 5.601 1.00 89.44 617 ARG A O 1
ATOM 4565 N N . GLN A 1 618 ? -21.456 15.981 6.894 1.00 94.56 618 GLN A N 1
ATOM 4566 C CA . GLN A 1 618 ? -21.734 17.361 7.281 1.00 94.56 618 GLN A CA 1
ATOM 4567 C C . GLN A 1 618 ? -22.308 17.448 8.699 1.00 94.56 618 GLN A C 1
ATOM 4569 O O . GLN A 1 618 ? -22.802 16.469 9.261 1.00 94.56 618 GLN A O 1
ATOM 4574 N N . ILE A 1 619 ? -22.283 18.657 9.249 1.00 98.62 619 ILE A N 1
ATOM 4575 C CA . ILE A 1 619 ? -22.955 19.027 10.490 1.00 98.62 619 ILE A CA 1
ATOM 4576 C C . ILE A 1 619 ? -24.072 20.017 10.153 1.00 98.62 619 ILE A C 1
ATOM 4578 O O . ILE A 1 619 ? -23.819 21.014 9.475 1.00 98.62 619 ILE A O 1
ATOM 4582 N N . VAL A 1 620 ? -25.288 19.757 10.632 1.00 98.75 620 VAL A N 1
ATOM 4583 C CA . VAL A 1 620 ? -26.425 20.678 10.530 1.00 98.75 620 VAL A CA 1
ATOM 4584 C C . VAL A 1 620 ? -26.596 21.409 11.855 1.00 98.75 620 VAL A C 1
ATOM 4586 O O . VAL A 1 620 ? -26.672 20.800 12.926 1.00 98.75 620 VAL A O 1
ATOM 4589 N N . ILE A 1 621 ? -26.600 22.734 11.775 1.00 98.69 621 ILE A N 1
ATOM 4590 C CA . ILE A 1 621 ? -26.752 23.631 12.913 1.00 98.69 621 ILE A CA 1
ATOM 4591 C C . ILE A 1 621 ? -28.217 24.019 13.047 1.00 98.69 621 ILE A C 1
ATOM 4593 O O . ILE A 1 621 ? -28.842 24.441 12.070 1.00 98.69 621 ILE A O 1
ATOM 4597 N N . HIS A 1 622 ? -28.713 23.916 14.278 1.00 98.56 622 HIS A N 1
ATOM 4598 C CA . HIS A 1 622 ? -30.064 24.278 14.672 1.00 98.56 622 HIS A CA 1
ATOM 4599 C C . HIS A 1 622 ? -30.065 25.207 15.884 1.00 98.56 622 HIS A C 1
ATOM 4601 O O . HIS A 1 622 ? -29.085 25.279 16.634 1.00 98.56 622 HIS A O 1
ATOM 4607 N N . HIS A 1 623 ? -31.196 25.876 16.083 1.00 96.94 623 HIS A N 1
ATOM 4608 C CA . HIS A 1 623 ? -31.595 26.413 17.376 1.00 96.94 623 HIS A CA 1
ATOM 4609 C C . HIS A 1 623 ? -32.950 25.809 17.759 1.00 96.94 623 HIS A C 1
ATOM 4611 O O . HIS A 1 623 ? -33.768 25.529 16.882 1.00 96.94 623 HIS A O 1
ATOM 4617 N N . ASN A 1 624 ? -33.210 25.653 19.055 1.00 93.62 624 ASN A N 1
ATOM 4618 C CA . ASN A 1 624 ? -34.386 24.918 19.527 1.00 93.62 624 ASN A CA 1
ATOM 4619 C C . ASN A 1 624 ? -35.629 25.799 19.757 1.00 93.62 624 ASN A C 1
ATOM 4621 O O . ASN A 1 624 ? -36.552 25.394 20.465 1.00 93.62 624 ASN A O 1
ATOM 4625 N N . GLU A 1 625 ? -35.652 27.003 19.165 1.00 91.06 625 GLU A N 1
ATOM 4626 C CA . GLU A 1 625 ? -36.736 27.999 19.257 1.00 91.06 625 GLU A CA 1
ATOM 4627 C C . GLU A 1 625 ? -37.134 28.385 20.697 1.00 91.06 625 GLU A C 1
ATOM 4629 O O . GLU A 1 625 ? -38.202 28.958 20.958 1.00 91.06 625 GLU A O 1
ATOM 4634 N N . GLY A 1 626 ? -36.248 28.146 21.657 1.00 92.56 626 GLY A N 1
ATOM 4635 C CA . GLY A 1 626 ? -36.418 28.467 23.063 1.00 92.56 626 GLY A CA 1
ATOM 4636 C C . GLY A 1 626 ? -35.093 28.368 23.804 1.00 92.56 626 GLY A C 1
ATOM 4637 O O . GLY A 1 626 ? -34.031 28.324 23.205 1.00 92.56 626 GLY A O 1
ATOM 4638 N N . ASN A 1 627 ? -35.148 28.328 25.131 1.00 96.38 627 ASN A N 1
ATOM 4639 C CA . ASN A 1 627 ? -33.970 28.076 25.960 1.00 96.38 627 ASN A CA 1
ATOM 4640 C C . ASN A 1 627 ? -34.072 26.686 26.607 1.00 96.38 627 ASN A C 1
ATOM 4642 O O . ASN A 1 627 ? -34.194 26.563 27.828 1.00 96.38 627 ASN A O 1
ATOM 4646 N N . LEU A 1 628 ? -34.144 25.636 25.783 1.00 96.44 628 LEU A N 1
ATOM 4647 C CA . LEU A 1 628 ? -34.327 24.273 26.288 1.00 96.44 628 LEU A CA 1
ATOM 4648 C C . LEU A 1 628 ? -33.007 23.660 26.776 1.00 96.44 628 LEU A C 1
ATOM 4650 O O . LEU A 1 628 ? -31.953 23.829 26.161 1.00 96.44 628 LEU A O 1
ATOM 4654 N N . THR A 1 629 ? -33.086 22.899 27.870 1.00 95.00 629 THR A N 1
ATOM 4655 C CA . THR A 1 629 ? -31.988 22.037 28.331 1.00 95.00 629 THR A CA 1
ATOM 4656 C C . THR A 1 629 ? -31.958 20.721 27.553 1.00 95.00 629 THR A C 1
ATOM 4658 O O . THR A 1 629 ? -32.882 20.410 26.799 1.00 95.00 629 THR A O 1
ATOM 4661 N N . THR A 1 630 ? -30.935 19.895 27.790 1.00 89.50 630 THR A N 1
ATOM 4662 C CA . THR A 1 630 ? -30.874 18.516 27.274 1.00 89.50 630 THR A CA 1
ATOM 4663 C C . THR A 1 630 ? -32.137 17.728 27.634 1.00 89.50 630 THR A C 1
ATOM 4665 O O . THR A 1 630 ? -32.763 17.117 26.771 1.00 89.50 630 THR A O 1
ATOM 4668 N N . GLU A 1 631 ? -32.559 17.789 28.900 1.00 88.19 631 GLU A N 1
ATOM 4669 C CA . GLU A 1 631 ? -33.795 17.165 29.378 1.00 88.19 631 GLU A CA 1
ATOM 4670 C C . GLU A 1 631 ? -35.037 17.780 28.714 1.00 88.19 631 GLU A C 1
ATOM 4672 O O . GLU A 1 631 ? -35.979 17.063 28.386 1.00 88.19 631 GLU A O 1
ATOM 4677 N N . GLY A 1 632 ? -35.039 19.097 28.478 1.00 93.94 632 GLY A N 1
ATOM 4678 C CA . GLY A 1 632 ? -36.122 19.800 27.787 1.00 93.94 632 GLY A CA 1
ATOM 4679 C C . GLY A 1 632 ? -36.323 19.323 26.346 1.00 93.94 632 GLY A C 1
ATOM 4680 O O . GLY A 1 632 ? -37.450 18.999 25.960 1.00 93.94 632 GLY A O 1
ATOM 4681 N N . CYS A 1 633 ? -35.242 19.215 25.569 1.00 96.12 633 CYS A N 1
ATOM 4682 C CA . CYS A 1 633 ? -35.292 18.665 24.212 1.00 96.12 633 CYS A CA 1
ATOM 4683 C C . CYS A 1 633 ? -35.708 17.193 24.221 1.00 96.12 633 CYS A C 1
ATOM 4685 O O . CYS A 1 633 ? -36.625 16.817 23.491 1.00 96.12 633 CYS A O 1
ATOM 4687 N N . TRP A 1 634 ? -35.120 16.381 25.109 1.00 93.75 634 TRP A N 1
ATOM 4688 C CA . TRP A 1 634 ? -35.493 14.973 25.253 1.00 93.75 634 TRP A CA 1
ATOM 4689 C C . TRP A 1 634 ? -36.990 14.804 25.531 1.00 93.75 634 TRP A C 1
ATOM 4691 O O . TRP A 1 634 ? -37.652 14.033 24.838 1.00 93.75 634 TRP A O 1
ATOM 4701 N N . ASN A 1 635 ? -37.536 15.560 26.493 1.00 91.12 635 ASN A N 1
ATOM 4702 C CA . ASN A 1 635 ? -38.954 15.532 26.861 1.00 91.12 635 ASN A CA 1
ATOM 4703 C C . ASN A 1 635 ? -39.855 15.959 25.694 1.00 91.12 635 ASN A C 1
ATOM 4705 O O . ASN A 1 635 ? -40.863 15.309 25.423 1.00 91.12 635 ASN A O 1
ATOM 4709 N N . THR A 1 636 ? -39.486 17.023 24.977 1.00 95.19 636 THR A N 1
ATOM 4710 C CA . THR A 1 636 ? -40.247 17.530 23.820 1.00 95.19 636 THR A CA 1
ATOM 4711 C C . THR A 1 636 ? -40.360 16.464 22.729 1.00 95.19 636 THR A C 1
ATOM 4713 O O . THR A 1 636 ? -41.443 16.171 22.214 1.00 95.19 636 THR A O 1
ATOM 4716 N N . TRP A 1 637 ? -39.247 15.807 22.422 1.00 95.81 637 TRP A N 1
ATOM 4717 C CA . TRP A 1 637 ? -39.182 14.774 21.394 1.00 95.81 637 TRP A CA 1
ATOM 4718 C C . TRP A 1 637 ? -39.720 13.415 21.839 1.00 95.81 637 TRP A C 1
ATOM 4720 O O . TRP A 1 637 ? -39.790 12.492 21.035 1.00 95.81 637 TRP A O 1
ATOM 4730 N N . GLN A 1 638 ? -40.211 13.280 23.075 1.00 90.81 638 GLN A N 1
ATOM 4731 C CA . GLN A 1 638 ? -41.038 12.128 23.436 1.00 90.81 638 GLN A CA 1
ATOM 4732 C C . GLN A 1 638 ? -42.415 12.160 22.763 1.00 90.81 638 GLN A C 1
ATOM 4734 O O . GLN A 1 638 ? -43.079 11.130 22.699 1.00 90.81 638 GLN A O 1
ATOM 4739 N N . THR A 1 639 ? -42.884 13.303 22.270 1.00 93.12 639 THR A N 1
ATOM 4740 C CA . THR A 1 639 ? -44.217 13.404 21.639 1.00 93.12 639 THR A CA 1
ATOM 4741 C C . THR A 1 639 ? -44.182 14.011 20.243 1.00 93.12 639 THR A C 1
ATOM 4743 O O . THR A 1 639 ? -45.091 13.769 19.459 1.00 93.12 639 THR A O 1
ATOM 4746 N N . ARG A 1 640 ? -43.109 14.729 19.900 1.00 92.81 640 ARG A N 1
ATOM 4747 C CA . ARG A 1 640 ? -42.835 15.231 18.552 1.00 92.81 640 ARG A CA 1
ATOM 4748 C C . ARG A 1 640 ? -41.888 14.284 17.814 1.00 92.81 640 ARG A C 1
ATOM 4750 O O . ARG A 1 640 ? -40.847 13.935 18.363 1.00 92.81 640 ARG A O 1
ATOM 4757 N N . GLU A 1 641 ? -42.219 13.922 16.575 1.00 95.50 641 GLU A N 1
ATOM 4758 C CA . GLU A 1 641 ? -41.399 13.073 15.691 1.00 95.50 641 GLU A CA 1
ATOM 4759 C C . GLU A 1 641 ? -40.183 13.829 15.131 1.00 95.50 641 GLU A C 1
ATOM 4761 O O . GLU A 1 641 ? -40.080 14.121 13.943 1.00 95.50 641 GLU A O 1
ATOM 4766 N N . ALA A 1 642 ? -39.262 14.193 16.015 1.00 96.44 642 ALA A N 1
ATOM 4767 C CA . ALA A 1 642 ? -38.001 14.832 15.678 1.00 96.44 642 ALA A CA 1
ATOM 4768 C C . ALA A 1 642 ? -36.933 14.408 16.687 1.00 96.44 642 ALA A C 1
ATOM 4770 O O . ALA A 1 642 ? -37.250 13.947 17.782 1.00 96.44 642 ALA A O 1
ATOM 4771 N N . SER A 1 643 ? -35.669 14.575 16.327 1.00 98.25 643 SER A N 1
ATOM 4772 C CA . SER A 1 643 ? -34.543 14.433 17.249 1.00 98.25 643 SER A CA 1
ATOM 4773 C C . SER A 1 643 ? -33.303 15.096 16.673 1.00 98.25 643 SER A C 1
ATOM 4775 O O . SER A 1 643 ? -33.226 15.310 15.470 1.00 98.25 643 SER A O 1
ATOM 4777 N N . ALA A 1 644 ? -32.303 15.362 17.510 1.00 98.06 644 ALA A N 1
ATOM 4778 C CA . ALA A 1 644 ? -30.957 15.740 17.093 1.00 98.06 644 ALA A CA 1
ATOM 4779 C C . ALA A 1 644 ? -29.918 14.905 17.847 1.00 98.06 644 ALA A C 1
ATOM 4781 O O . ALA A 1 644 ? -30.225 14.270 18.856 1.00 98.06 644 ALA A O 1
ATOM 4782 N N . HIS A 1 645 ? -28.678 14.907 17.366 1.00 97.19 645 HIS A N 1
ATOM 4783 C CA . HIS A 1 645 ? -27.603 14.150 18.007 1.00 97.19 645 HIS A CA 1
ATOM 4784 C C . HIS A 1 645 ? -27.146 14.849 19.281 1.00 97.19 645 HIS A C 1
ATOM 4786 O O . HIS A 1 645 ? -26.980 14.201 20.314 1.00 97.19 645 HIS A O 1
ATOM 4792 N N . TYR A 1 646 ? -27.026 16.176 19.224 1.00 96.81 646 TYR A N 1
ATOM 4793 C CA . TYR A 1 646 ? -26.539 16.989 20.328 1.00 96.81 646 TYR A CA 1
ATOM 4794 C C . TYR A 1 646 ? -27.458 18.170 20.638 1.00 96.81 646 TYR A C 1
ATOM 4796 O O . TYR A 1 646 ? -28.109 18.710 19.748 1.00 96.81 646 TYR A O 1
ATOM 4804 N N . GLN A 1 647 ? -27.446 18.587 21.902 1.00 97.06 647 GLN A N 1
ATOM 4805 C CA . GLN A 1 647 ? -28.037 19.815 22.426 1.00 97.06 647 GLN A CA 1
ATOM 4806 C C . GLN A 1 647 ? -26.946 20.644 23.110 1.00 97.06 647 GLN A C 1
ATOM 4808 O O . GLN A 1 647 ? -26.219 20.127 23.952 1.00 97.06 647 GLN A O 1
ATOM 4813 N N . VAL A 1 648 ? -26.865 21.936 22.815 1.00 97.38 648 VAL A N 1
ATOM 4814 C CA . VAL A 1 648 ? -25.985 22.901 23.481 1.00 97.38 648 VAL A CA 1
ATOM 4815 C C . VAL A 1 648 ? -26.848 23.845 24.311 1.00 97.38 648 VAL A C 1
ATOM 4817 O O . VAL A 1 648 ? -27.590 24.663 23.777 1.00 97.38 648 VAL A O 1
ATOM 4820 N N . GLU A 1 649 ? -26.808 23.709 25.632 1.00 97.06 649 GLU A N 1
ATOM 4821 C CA . GLU A 1 649 ? -27.589 24.533 26.561 1.00 97.06 649 GLU A CA 1
ATOM 4822 C C . GLU A 1 649 ? -27.021 25.960 26.660 1.00 97.06 649 GLU A C 1
ATOM 4824 O O . GLU A 1 649 ? -25.828 26.182 26.439 1.00 97.06 649 GLU A O 1
ATOM 4829 N N . SER A 1 650 ? -27.830 26.931 27.104 1.00 96.44 650 SER A N 1
ATOM 4830 C CA . SER A 1 650 ? -27.383 28.323 27.297 1.00 96.44 650 SER A CA 1
ATOM 4831 C C . SER A 1 650 ? -26.259 28.465 28.332 1.00 96.44 650 SER A C 1
ATOM 4833 O O . SER A 1 650 ? -25.598 29.500 28.402 1.00 96.44 650 SER A O 1
ATOM 4835 N N . SER A 1 651 ? -26.045 27.436 29.156 1.00 91.94 651 SER A N 1
ATOM 4836 C CA . SER A 1 651 ? -24.947 27.330 30.121 1.00 91.94 651 SER A CA 1
ATOM 4837 C C . SER A 1 651 ? -23.612 26.910 29.488 1.00 91.94 651 SER A C 1
ATOM 4839 O O . SER A 1 651 ? -22.587 26.942 30.164 1.00 91.94 651 SER A O 1
ATOM 4841 N N . GLY A 1 652 ? -23.610 26.482 28.220 1.00 88.88 652 GLY A N 1
ATOM 4842 C CA . GLY A 1 652 ? -22.476 25.816 27.573 1.00 88.88 652 GLY A CA 1
ATOM 4843 C C . GLY A 1 652 ? -22.385 24.312 27.864 1.00 88.88 652 GLY A C 1
ATOM 4844 O O . GLY A 1 652 ? -21.428 23.665 27.441 1.00 88.88 652 GLY A O 1
ATOM 4845 N N . THR A 1 653 ? -23.364 23.735 28.572 1.00 87.00 653 THR A N 1
ATOM 4846 C CA . THR A 1 653 ? -23.472 22.276 28.733 1.00 87.00 653 THR A CA 1
ATOM 4847 C C . THR A 1 653 ? -23.843 21.635 27.401 1.00 87.00 653 THR A C 1
ATOM 4849 O O . THR A 1 653 ? -24.756 22.110 26.730 1.00 87.00 653 THR A O 1
ATOM 4852 N N . VAL A 1 654 ? -23.177 20.539 27.035 1.00 92.25 654 VAL A N 1
ATOM 4853 C CA . VAL A 1 654 ? -23.516 19.759 25.836 1.00 92.25 654 VAL A CA 1
ATOM 4854 C C . VAL A 1 654 ? -24.187 18.453 26.237 1.00 92.25 654 VAL A C 1
ATOM 4856 O O . VAL A 1 654 ? -23.629 17.673 26.999 1.00 92.25 654 VAL A O 1
ATOM 4859 N N . GLY A 1 655 ? -25.383 18.197 25.730 1.00 82.94 655 GLY A N 1
ATOM 4860 C CA . GLY A 1 655 ? -26.109 16.946 25.890 1.00 82.94 655 GLY A CA 1
ATOM 4861 C C . GLY A 1 655 ? -26.062 16.104 24.624 1.00 82.94 655 GLY A C 1
ATOM 4862 O O . GLY A 1 655 ? -26.307 16.631 23.546 1.00 82.94 655 GLY A O 1
ATOM 4863 N N . GLN A 1 656 ? -25.797 14.803 24.736 1.00 88.50 656 GLN A N 1
ATOM 4864 C CA . GLN A 1 656 ? -26.019 13.855 23.643 1.00 88.50 656 GLN A CA 1
ATOM 4865 C C . GLN A 1 656 ? -27.391 13.190 23.786 1.00 88.50 656 GLN A C 1
ATOM 4867 O O . GLN A 1 656 ? -27.704 12.618 24.836 1.00 88.50 656 GLN A O 1
ATOM 4872 N N . LEU A 1 657 ? -28.181 13.274 22.715 1.00 84.31 657 LEU A N 1
ATOM 4873 C CA . LEU A 1 657 ? -29.567 12.815 22.628 1.00 84.31 657 LEU A CA 1
ATOM 4874 C C . LEU A 1 657 ? -29.721 11.653 21.637 1.00 84.31 657 LEU A C 1
ATOM 4876 O O . LEU A 1 657 ? -30.477 10.733 21.908 1.00 84.31 657 LEU A O 1
ATOM 4880 N N . VAL A 1 658 ? -28.971 11.611 20.537 1.00 84.06 658 VAL A N 1
ATOM 4881 C CA . VAL A 1 658 ? -28.932 10.451 19.625 1.00 84.06 658 VAL A CA 1
ATOM 4882 C C . VAL A 1 658 ? -27.480 10.045 19.409 1.00 84.06 658 VAL A C 1
ATOM 4884 O O . VAL A 1 658 ? -26.586 10.895 19.374 1.00 84.06 658 VAL A O 1
ATOM 4887 N N . TYR A 1 659 ? -27.229 8.741 19.307 1.00 75.50 659 TYR A N 1
ATOM 4888 C CA . TYR A 1 659 ? -25.904 8.237 18.972 1.00 75.50 659 TYR A CA 1
ATOM 4889 C C . TYR A 1 659 ? -25.499 8.676 17.570 1.00 75.50 659 TYR A C 1
ATOM 4891 O O . TYR A 1 659 ? -26.296 8.610 16.645 1.00 75.50 659 TYR A O 1
ATOM 4899 N N . ASP A 1 660 ? -24.235 9.040 17.379 1.00 82.50 660 ASP A N 1
ATOM 4900 C CA . ASP A 1 660 ? -23.718 9.447 16.070 1.00 82.50 660 ASP A CA 1
ATOM 4901 C C . ASP A 1 660 ? -23.827 8.331 15.024 1.00 82.50 660 ASP A C 1
ATOM 4903 O O . ASP A 1 660 ? -23.871 8.597 13.827 1.00 82.50 660 ASP A O 1
ATOM 4907 N N . SER A 1 661 ? -23.870 7.070 15.458 1.00 67.56 661 SER A N 1
ATOM 4908 C CA . SER A 1 661 ? -24.073 5.925 14.564 1.00 67.56 661 SER A CA 1
ATOM 4909 C C . SER A 1 661 ? -25.511 5.717 14.120 1.00 67.56 661 SER A C 1
ATOM 4911 O O . SER A 1 661 ? -25.742 5.026 13.129 1.00 67.56 661 SER A O 1
ATOM 4913 N N . ASP A 1 662 ? -26.448 6.324 14.832 1.00 80.44 662 ASP A N 1
ATOM 4914 C CA . ASP A 1 662 ? -27.859 6.303 14.520 1.00 80.44 662 ASP A CA 1
ATOM 4915 C C . ASP A 1 662 ? -28.236 7.575 13.750 1.00 80.44 662 ASP A C 1
ATOM 4917 O O . ASP A 1 662 ? -27.501 8.560 13.699 1.00 80.44 662 ASP A O 1
ATOM 4921 N N . THR A 1 663 ? -29.391 7.543 13.103 1.00 93.12 663 THR A N 1
ATOM 4922 C CA . THR A 1 663 ? -29.902 8.633 12.277 1.00 93.12 663 THR A CA 1
ATOM 4923 C C . THR A 1 663 ? -30.927 9.437 13.070 1.00 93.12 663 THR A C 1
ATOM 4925 O O . THR A 1 663 ? -32.078 9.012 13.218 1.00 93.12 663 THR A O 1
ATOM 4928 N N . ALA A 1 664 ? -30.530 10.609 13.574 1.00 97.44 664 ALA A N 1
ATOM 4929 C CA . ALA A 1 664 ? -31.475 11.557 14.168 1.00 97.44 664 ALA A CA 1
ATOM 4930 C C . ALA A 1 664 ? -32.407 12.166 13.107 1.00 97.44 664 ALA A C 1
ATOM 4932 O O . ALA A 1 664 ? -32.005 12.422 11.970 1.00 97.44 664 ALA A O 1
ATOM 4933 N N . TRP A 1 665 ? -33.653 12.437 13.485 1.00 98.06 665 TRP A N 1
ATOM 4934 C CA . TRP A 1 665 ? -34.672 13.020 12.613 1.00 98.06 665 TRP A CA 1
ATOM 4935 C C . TRP A 1 665 ? -34.675 14.549 12.752 1.00 98.06 665 TRP A C 1
ATOM 4937 O O . TRP A 1 665 ? -35.605 15.127 13.310 1.00 98.06 665 TRP A O 1
ATOM 4947 N N . GLN A 1 666 ? -33.602 15.192 12.279 1.00 97.38 666 GLN A N 1
ATOM 4948 C CA . GLN A 1 666 ? -33.308 16.611 12.552 1.00 97.38 666 GLN A CA 1
ATOM 4949 C C . GLN A 1 666 ? -33.646 17.553 11.388 1.00 97.38 666 GLN A C 1
ATOM 4951 O O . GLN A 1 666 ? -34.136 18.660 11.593 1.00 97.38 666 GLN A O 1
ATOM 4956 N N . ALA A 1 667 ? -33.424 17.116 10.146 1.00 96.19 667 ALA A N 1
ATOM 4957 C CA . ALA A 1 667 ? -33.284 18.047 9.028 1.00 96.19 667 ALA A CA 1
ATOM 4958 C C . ALA A 1 667 ? -34.581 18.278 8.253 1.00 96.19 667 ALA A C 1
ATOM 4960 O O . ALA A 1 667 ? -34.644 19.178 7.420 1.00 96.19 667 ALA A O 1
ATOM 4961 N N . GLY A 1 668 ? -35.600 17.439 8.458 1.00 95.12 668 GLY A N 1
ATOM 4962 C CA . GLY A 1 668 ? -36.761 17.359 7.559 1.00 95.12 668 GLY A CA 1
ATOM 4963 C C . GLY A 1 668 ? -36.435 16.769 6.176 1.00 95.12 668 GLY A C 1
ATOM 4964 O O . GLY A 1 668 ? -37.290 16.745 5.300 1.00 95.12 668 GLY A O 1
ATOM 4965 N N . ASN A 1 669 ? -35.212 16.264 5.980 1.00 96.75 669 ASN A N 1
ATOM 4966 C CA . ASN A 1 669 ? -34.752 15.617 4.755 1.00 96.75 669 ASN A CA 1
ATOM 4967 C C . ASN A 1 669 ? -34.022 14.318 5.114 1.00 96.75 669 ASN A C 1
ATOM 4969 O O . ASN A 1 669 ? -33.039 14.336 5.854 1.00 96.75 669 ASN A O 1
ATOM 4973 N N . TRP A 1 670 ? -34.511 13.190 4.599 1.00 95.19 670 TRP A N 1
ATOM 4974 C CA . TRP A 1 670 ? -34.054 11.864 5.012 1.00 95.19 670 TRP A CA 1
ATOM 4975 C C . TRP A 1 670 ? -32.592 11.572 4.650 1.00 95.19 670 TRP A C 1
ATOM 4977 O O . TRP A 1 670 ? -31.824 11.144 5.509 1.00 95.19 670 TRP A O 1
ATOM 4987 N N . VAL A 1 671 ? -32.165 11.891 3.425 1.00 93.56 671 VAL A N 1
ATOM 4988 C CA . VAL A 1 671 ? -30.761 11.717 3.011 1.00 93.56 671 VAL A CA 1
ATOM 4989 C C . VAL A 1 671 ? -29.841 12.609 3.842 1.00 93.56 671 VAL A C 1
ATOM 4991 O O . VAL A 1 671 ? -28.782 12.174 4.285 1.00 93.56 671 VAL A O 1
ATOM 4994 N N . LYS A 1 672 ? -30.261 13.844 4.146 1.00 96.50 672 LYS A N 1
ATOM 4995 C CA . LYS A 1 672 ? -29.488 14.706 5.048 1.00 96.50 672 LYS A CA 1
ATOM 4996 C C . LYS A 1 672 ? -29.437 14.171 6.469 1.00 96.50 672 LYS A C 1
ATOM 4998 O O . LYS A 1 672 ? -28.374 14.254 7.074 1.00 96.50 672 LYS A O 1
ATOM 5003 N N . ASN A 1 673 ? -30.512 13.588 6.991 1.00 97.44 673 ASN A N 1
ATOM 5004 C CA . ASN A 1 673 ? -30.476 12.918 8.291 1.00 97.44 673 ASN A CA 1
ATOM 5005 C C . ASN A 1 673 ? -29.429 11.791 8.298 1.00 97.44 673 ASN A C 1
ATOM 5007 O O . ASN A 1 673 ? -28.625 11.715 9.228 1.00 97.44 673 ASN A O 1
ATOM 5011 N N . LEU A 1 674 ? -29.397 10.966 7.245 1.00 91.56 674 LEU A N 1
ATOM 5012 C CA . LEU A 1 674 ? -28.431 9.872 7.085 1.00 91.56 674 LEU A CA 1
ATOM 5013 C C . LEU A 1 674 ? -26.979 10.371 7.009 1.00 91.56 674 LEU A C 1
ATOM 5015 O O . LEU A 1 674 ? -26.100 9.785 7.642 1.00 91.56 674 LEU A O 1
ATOM 5019 N N . ASP A 1 675 ? -26.737 11.473 6.301 1.00 93.62 675 ASP A N 1
ATOM 5020 C CA . ASP A 1 675 ? -25.394 11.990 6.005 1.00 93.62 675 ASP A CA 1
ATOM 5021 C C . ASP A 1 675 ? -24.862 13.010 7.027 1.00 93.62 675 ASP A C 1
ATOM 5023 O O . ASP A 1 675 ? -23.797 13.599 6.810 1.00 93.62 675 ASP A O 1
ATOM 5027 N N . SER A 1 676 ? -25.576 13.288 8.123 1.00 97.25 676 SER A N 1
ATOM 5028 C CA . SER A 1 676 ? -25.174 14.374 9.024 1.00 97.25 676 SER A CA 1
ATOM 5029 C C . SER A 1 676 ? -25.368 14.125 10.513 1.00 97.25 676 SER A C 1
ATOM 5031 O O . SER A 1 676 ? -26.161 13.290 10.957 1.00 97.25 676 SER A O 1
ATOM 5033 N N . ILE A 1 677 ? -24.630 14.929 11.278 1.00 98.00 677 ILE A N 1
ATOM 5034 C CA . ILE A 1 677 ? -24.852 15.177 12.699 1.00 98.00 677 ILE A CA 1
ATOM 5035 C C . ILE A 1 677 ? -25.656 16.471 12.843 1.00 98.00 677 ILE A C 1
ATOM 5037 O O . ILE A 1 677 ? -25.292 17.493 12.274 1.00 98.00 677 ILE A O 1
ATOM 5041 N N . GLY A 1 678 ? -26.735 16.429 13.620 1.00 98.31 678 GLY A N 1
ATOM 5042 C CA . GLY A 1 678 ? -27.573 17.589 13.945 1.00 98.31 678 GLY A CA 1
ATOM 5043 C C . GLY A 1 678 ? -27.276 18.091 15.352 1.00 98.31 678 GLY A C 1
ATOM 5044 O O . GLY A 1 678 ? -27.241 17.280 16.285 1.00 98.31 678 GLY A O 1
ATOM 5045 N N . ILE A 1 679 ? -27.066 19.399 15.497 1.00 98.56 679 ILE A N 1
ATOM 5046 C CA . ILE A 1 679 ? -26.766 20.061 16.773 1.00 98.56 679 ILE A CA 1
ATOM 5047 C C . ILE A 1 679 ? -27.800 21.152 17.041 1.00 98.56 679 ILE A C 1
ATOM 5049 O O . ILE A 1 679 ? -27.814 22.176 16.358 1.00 98.56 679 ILE A O 1
ATOM 5053 N N . GLU A 1 680 ? -28.610 20.957 18.074 1.00 98.50 680 GLU A N 1
ATOM 5054 C CA . GLU A 1 680 ? -29.503 21.980 18.610 1.00 98.50 680 GLU A CA 1
ATOM 5055 C C . GLU A 1 680 ? -28.776 22.931 19.549 1.00 98.50 680 GLU A C 1
ATOM 5057 O O . GLU A 1 680 ? -27.964 22.508 20.372 1.00 98.50 680 GLU A O 1
ATOM 5062 N N . HIS A 1 681 ? -29.110 24.215 19.470 1.00 98.50 681 HIS A N 1
ATOM 5063 C CA . HIS A 1 681 ? -28.623 25.234 20.393 1.00 98.50 681 HIS A CA 1
ATOM 5064 C C . HIS A 1 681 ? -29.785 25.907 21.111 1.00 98.50 681 HIS A C 1
ATOM 5066 O O . HIS A 1 681 ? -30.779 26.289 20.501 1.00 98.50 681 HIS A O 1
ATOM 5072 N N . ALA A 1 682 ? -29.645 26.072 22.421 1.00 97.69 682 ALA A N 1
ATOM 5073 C CA . ALA A 1 682 ? -30.577 26.856 23.208 1.00 97.69 682 ALA A CA 1
ATOM 5074 C C . ALA A 1 682 ? -30.375 28.348 22.931 1.00 97.69 682 ALA A C 1
ATOM 5076 O O . ALA A 1 682 ? -29.260 28.869 23.049 1.00 97.69 682 ALA A O 1
ATOM 5077 N N . ASP A 1 683 ? -31.464 29.039 22.623 1.00 97.19 683 ASP A N 1
ATOM 5078 C CA . ASP A 1 683 ? -31.496 30.491 22.624 1.00 97.19 683 ASP A CA 1
ATOM 5079 C C . ASP A 1 683 ? -31.195 31.023 24.035 1.00 97.19 683 ASP A C 1
ATOM 5081 O O . ASP A 1 683 ? -31.440 30.383 25.062 1.00 97.19 683 ASP A O 1
ATOM 5085 N N . ALA A 1 684 ? -30.676 32.242 24.105 1.00 95.06 684 ALA A N 1
ATOM 5086 C CA . ALA A 1 684 ? -30.384 32.912 25.354 1.00 95.06 684 ALA A CA 1
ATOM 5087 C C . ALA A 1 684 ? -31.672 33.188 26.156 1.00 95.06 684 ALA A C 1
ATOM 5089 O O . ALA A 1 684 ? -32.713 33.520 25.568 1.00 95.06 684 ALA A O 1
ATOM 5090 N N . PRO A 1 685 ? -31.603 33.135 27.503 1.00 91.00 685 PRO A N 1
ATOM 5091 C CA . PRO A 1 685 ? -32.666 33.661 28.351 1.00 91.00 685 PRO A CA 1
ATOM 5092 C C . PRO A 1 685 ? -33.001 35.108 27.957 1.00 91.00 685 PRO A C 1
ATOM 5094 O O . PRO A 1 685 ? -32.107 35.948 27.881 1.00 91.00 685 PRO A O 1
ATOM 5097 N N . GLY A 1 686 ? -34.281 35.398 27.713 1.00 85.38 686 GLY A N 1
ATOM 5098 C CA . GLY A 1 686 ? -34.747 36.736 27.323 1.00 85.38 686 GLY A CA 1
ATOM 5099 C C . GLY A 1 686 ? -34.686 37.047 25.822 1.00 85.38 686 GLY A C 1
ATOM 5100 O O . GLY A 1 686 ? -35.076 38.144 25.426 1.00 85.38 686 GLY A O 1
ATOM 5101 N N . SER A 1 687 ? -34.253 36.104 24.979 1.00 88.38 687 SER A N 1
ATOM 5102 C CA . SER A 1 687 ? -34.435 36.216 23.527 1.00 88.38 687 SER A CA 1
ATOM 5103 C C . SER A 1 687 ? -35.923 36.256 23.149 1.00 88.38 687 SER A C 1
ATOM 5105 O O . SER A 1 687 ? -36.788 35.753 23.870 1.00 88.38 687 SER A O 1
ATOM 5107 N N . THR A 1 688 ? -36.237 36.883 22.015 1.00 88.38 688 THR A N 1
ATOM 5108 C CA . THR A 1 688 ? -37.617 37.017 21.515 1.00 88.38 688 THR A CA 1
ATOM 5109 C C . THR A 1 688 ? -37.730 36.413 20.118 1.00 88.38 688 THR A C 1
ATOM 5111 O O . THR A 1 688 ? -36.713 36.312 19.433 1.00 88.38 688 THR A O 1
ATOM 5114 N N . PRO A 1 689 ? -38.935 36.066 19.628 1.00 85.06 689 PRO A N 1
ATOM 5115 C CA . PRO A 1 689 ? -39.109 35.603 18.250 1.00 85.06 689 PRO A CA 1
ATOM 5116 C C . PRO A 1 689 ? -38.518 36.548 17.190 1.00 85.06 689 PRO A C 1
ATOM 5118 O O . PRO A 1 689 ? -37.987 36.074 16.196 1.00 85.06 689 PRO A O 1
ATOM 5121 N N . ALA A 1 690 ? -38.543 37.866 17.429 1.00 82.88 690 ALA A N 1
ATOM 5122 C CA . ALA A 1 690 ? -37.960 38.865 16.530 1.00 82.88 690 ALA A CA 1
ATOM 5123 C C . ALA A 1 690 ? -36.428 38.998 16.654 1.00 82.88 690 ALA A C 1
ATOM 5125 O O . ALA A 1 690 ? -35.785 39.554 15.767 1.00 82.88 690 ALA A O 1
ATOM 5126 N N . HIS A 1 691 ? -35.835 38.524 17.754 1.00 86.06 691 HIS A N 1
ATOM 5127 C CA . HIS A 1 691 ? -34.399 38.603 18.011 1.00 86.06 691 HIS A CA 1
ATOM 5128 C C . HIS A 1 691 ? -33.931 37.385 18.818 1.00 86.06 691 HIS A C 1
ATOM 5130 O O . HIS A 1 691 ? -33.776 37.434 20.045 1.00 86.06 691 HIS A O 1
ATOM 5136 N N . ARG A 1 692 ? -33.742 36.270 18.106 1.00 92.38 692 ARG A N 1
ATOM 5137 C CA . ARG A 1 692 ? -33.174 35.023 18.630 1.00 92.38 692 ARG A CA 1
ATOM 5138 C C . ARG A 1 692 ? -31.653 35.109 18.595 1.00 92.38 692 ARG A C 1
ATOM 5140 O O . ARG A 1 692 ? -31.087 35.439 17.559 1.00 92.38 692 ARG A O 1
ATOM 5147 N N . TYR A 1 693 ? -31.007 34.846 19.724 1.00 94.69 693 TYR A N 1
ATOM 5148 C CA . TYR A 1 693 ? -29.552 34.857 19.863 1.00 94.69 693 TYR A CA 1
ATOM 5149 C C . TYR A 1 693 ? -29.128 33.871 20.950 1.00 94.69 693 TYR A C 1
ATOM 5151 O O . TYR A 1 693 ? -29.934 33.524 21.807 1.00 94.69 693 TYR A O 1
ATOM 5159 N N . LEU A 1 694 ? -27.871 33.436 20.932 1.00 97.50 694 LEU A N 1
ATOM 5160 C CA . LEU A 1 694 ? -27.279 32.507 21.893 1.00 97.50 694 LEU A CA 1
ATOM 5161 C C . LEU A 1 694 ? -26.434 33.250 22.930 1.00 97.50 694 LEU A C 1
ATOM 5163 O O . LEU A 1 694 ? -25.913 34.337 22.670 1.00 97.50 694 LEU A O 1
ATOM 5167 N N . THR A 1 695 ? -26.240 32.634 24.096 1.00 97.38 695 THR A N 1
ATOM 5168 C CA . THR A 1 695 ? -25.249 33.099 25.075 1.00 97.38 695 THR A CA 1
ATOM 5169 C C . THR A 1 695 ? -23.826 32.833 24.580 1.00 97.38 695 THR A C 1
ATOM 5171 O O . THR A 1 695 ? -23.579 31.931 23.776 1.00 97.38 695 THR A O 1
ATOM 5174 N N . GLU A 1 696 ? -22.852 33.563 25.124 1.00 96.56 696 GLU A N 1
ATOM 5175 C CA . GLU A 1 696 ? -21.437 33.325 24.818 1.00 96.56 696 GLU A CA 1
ATOM 5176 C C . GLU A 1 696 ? -20.996 31.898 25.190 1.00 96.56 696 GLU A C 1
ATOM 5178 O O . GLU A 1 696 ? -20.254 31.254 24.449 1.00 96.56 696 GLU A O 1
ATOM 5183 N N . ALA A 1 697 ? -21.496 31.367 26.312 1.00 94.75 697 ALA A N 1
ATOM 5184 C CA . ALA A 1 697 ? -21.202 30.005 26.747 1.00 94.75 697 ALA A CA 1
ATOM 5185 C C . ALA A 1 697 ? -21.696 28.959 25.734 1.00 94.75 697 ALA A C 1
ATOM 5187 O O . ALA A 1 697 ? -20.953 28.031 25.407 1.00 94.75 697 ALA A O 1
ATOM 5188 N N . ALA A 1 698 ? -22.903 29.137 25.186 1.00 96.50 698 ALA A N 1
ATOM 5189 C CA . ALA A 1 698 ? -23.434 28.269 24.139 1.00 96.50 698 ALA A CA 1
ATOM 5190 C C . ALA A 1 698 ? -22.634 28.394 22.832 1.00 96.50 698 ALA A C 1
ATOM 5192 O O . ALA A 1 698 ? -22.288 27.376 22.239 1.00 96.50 698 ALA A O 1
ATOM 5193 N N . ILE A 1 699 ? -22.250 29.610 22.419 1.00 97.94 699 ILE A N 1
ATOM 5194 C CA . ILE A 1 699 ? -21.382 29.815 21.245 1.00 97.94 699 ILE A CA 1
ATOM 5195 C C . ILE A 1 699 ? -20.037 29.110 21.427 1.00 97.94 699 ILE A C 1
ATOM 5197 O O . ILE A 1 699 ? -19.576 28.402 20.529 1.00 97.94 699 ILE A O 1
ATOM 5201 N N . ASN A 1 700 ? -19.396 29.277 22.583 1.00 94.81 700 ASN A N 1
ATOM 5202 C CA . ASN A 1 700 ? -18.087 28.690 22.862 1.00 94.81 700 ASN A CA 1
ATOM 5203 C C . ASN A 1 700 ? -18.150 27.157 22.895 1.00 94.81 700 ASN A C 1
ATOM 5205 O O . ASN A 1 700 ? -17.269 26.502 22.339 1.00 94.81 700 ASN A O 1
ATOM 5209 N N . ALA A 1 701 ? -19.187 26.583 23.507 1.00 92.25 701 ALA A N 1
ATOM 5210 C CA . ALA A 1 701 ? -19.379 25.138 23.559 1.00 92.25 701 ALA A CA 1
ATOM 5211 C C . ALA A 1 701 ? -19.741 24.554 22.185 1.00 92.25 701 ALA A C 1
ATOM 5213 O O . ALA A 1 701 ? -19.093 23.609 21.734 1.00 92.25 701 ALA A O 1
ATOM 5214 N N . GLY A 1 702 ? -20.722 25.136 21.492 1.00 96.50 702 GLY A N 1
ATOM 5215 C CA . GLY A 1 702 ? -21.187 24.660 20.189 1.00 96.50 702 GLY A CA 1
ATOM 5216 C C . GLY A 1 702 ? -20.106 24.741 19.114 1.00 96.50 702 GLY A C 1
ATOM 5217 O O . GLY A 1 702 ? -19.814 23.748 18.449 1.00 96.50 702 GLY A O 1
ATOM 5218 N N . SER A 1 703 ? -19.419 25.881 18.996 1.00 97.50 703 SER A N 1
ATOM 5219 C CA . SER A 1 703 ? -18.348 26.053 18.002 1.00 97.50 703 SER A CA 1
ATOM 5220 C C . SER A 1 703 ? -17.198 25.062 18.214 1.00 97.50 703 SER A C 1
ATOM 5222 O O . SER A 1 703 ? -16.649 24.504 17.263 1.00 97.50 703 SER A O 1
ATOM 5224 N N . LYS A 1 704 ? -16.867 24.778 19.475 1.00 93.19 704 LYS A N 1
ATOM 5225 C CA . LYS A 1 704 ? -15.861 23.786 19.844 1.00 93.19 704 LYS A CA 1
ATOM 5226 C C . LYS A 1 704 ? -16.317 22.352 19.574 1.00 93.19 704 LYS A C 1
ATOM 5228 O O . LYS A 1 704 ? -15.512 21.541 19.121 1.00 93.19 704 LYS A O 1
ATOM 5233 N N . LEU A 1 705 ? -17.592 22.045 19.812 1.00 93.94 705 LEU A N 1
ATOM 5234 C CA . LEU A 1 705 ? -18.192 20.759 19.459 1.00 93.94 705 LEU A CA 1
ATOM 5235 C C . LEU A 1 705 ? -18.125 20.531 17.942 1.00 93.94 705 LEU A C 1
ATOM 5237 O O . LEU A 1 705 ? -17.669 19.476 17.514 1.00 93.94 705 LEU A O 1
ATOM 5241 N N . VAL A 1 706 ? -18.482 21.535 17.135 1.00 96.88 706 VAL A N 1
ATOM 5242 C CA . VAL A 1 706 ? -18.360 21.491 15.666 1.00 96.88 706 VAL A CA 1
ATOM 5243 C C . VAL A 1 706 ? -16.926 21.196 15.236 1.00 96.88 706 VAL A C 1
ATOM 5245 O O . VAL A 1 706 ? -16.700 20.294 14.435 1.00 96.88 706 VAL A O 1
ATOM 5248 N N . ALA A 1 707 ? -15.948 21.915 15.792 1.00 91.25 707 ALA A N 1
ATOM 5249 C CA . ALA A 1 707 ? -14.536 21.705 15.483 1.00 91.25 707 ALA A CA 1
ATOM 5250 C C . ALA A 1 707 ? -14.091 20.260 15.740 1.00 91.25 707 ALA A C 1
ATOM 5252 O O . ALA A 1 707 ? -13.432 19.640 14.905 1.00 91.25 707 ALA A O 1
ATOM 5253 N N . LEU A 1 708 ? -14.473 19.721 16.895 1.00 82.44 708 LEU A N 1
ATOM 5254 C CA . LEU A 1 708 ? -14.113 18.370 17.278 1.00 82.44 708 LEU A CA 1
ATOM 5255 C C . LEU A 1 708 ? -14.833 17.307 16.437 1.00 82.44 708 LEU A C 1
ATOM 5257 O O . LEU A 1 708 ? -14.201 16.330 16.056 1.00 82.44 708 LEU A O 1
ATOM 5261 N N . LEU A 1 709 ? -16.109 17.504 16.095 1.00 87.31 709 LEU A N 1
ATOM 5262 C CA . LEU A 1 709 ? -16.846 16.613 15.192 1.00 87.31 709 LEU A CA 1
ATOM 5263 C C . LEU A 1 709 ? -16.240 16.612 13.781 1.00 87.31 709 LEU A C 1
ATOM 5265 O O . LEU A 1 709 ? -16.105 15.555 13.169 1.00 87.31 709 LEU A O 1
ATOM 5269 N N . CYS A 1 710 ? -15.808 17.774 13.285 1.00 85.88 710 CYS A N 1
ATOM 5270 C CA . CYS A 1 710 ? -15.081 17.874 12.023 1.00 85.88 710 CYS A CA 1
ATOM 5271 C C . CYS A 1 710 ? -13.770 17.076 12.040 1.00 85.88 710 CYS A C 1
ATOM 5273 O O . CYS A 1 710 ? -13.468 16.395 11.062 1.00 85.88 710 CYS A O 1
ATOM 5275 N N . LEU A 1 711 ? -13.006 17.122 13.137 1.00 76.12 711 LEU A N 1
ATOM 5276 C CA . LEU A 1 711 ? -11.798 16.303 13.297 1.00 76.12 711 LEU A CA 1
ATOM 5277 C C . LEU A 1 711 ? -12.137 14.812 13.386 1.00 76.12 711 LEU A C 1
ATOM 5279 O O . LEU A 1 711 ? -11.530 13.997 12.697 1.00 76.12 711 LEU A O 1
ATOM 5283 N N . GLN A 1 712 ? -13.133 14.470 14.204 1.00 75.69 712 GLN A N 1
ATOM 5284 C CA . GLN A 1 712 ? -13.553 13.100 14.484 1.00 75.69 712 GLN A CA 1
ATOM 5285 C C . GLN A 1 712 ? -13.986 12.353 13.221 1.00 75.69 712 GLN A C 1
ATOM 5287 O O . GLN A 1 712 ? -13.622 11.195 13.028 1.00 75.69 712 GLN A O 1
ATOM 5292 N N . TYR A 1 713 ? -14.758 13.019 12.364 1.00 76.31 713 TYR A N 1
ATOM 5293 C CA . TYR A 1 713 ? -15.286 12.440 11.129 1.00 76.31 713 TYR A CA 1
ATOM 5294 C C . TYR A 1 713 ? -14.470 12.808 9.889 1.00 76.31 713 TYR A C 1
ATOM 5296 O O . TYR A 1 713 ? -14.897 12.524 8.774 1.00 76.31 713 TYR A O 1
ATOM 5304 N N . ASN A 1 714 ? -13.292 13.415 10.074 1.00 78.19 714 ASN A N 1
ATOM 5305 C CA . ASN A 1 714 ? -12.411 13.860 8.996 1.00 78.19 714 ASN A CA 1
ATOM 5306 C C . ASN A 1 714 ? -13.144 14.702 7.929 1.00 78.19 714 ASN A C 1
ATOM 5308 O O . ASN A 1 714 ? -12.987 14.506 6.725 1.00 78.19 714 ASN A O 1
ATOM 5312 N N . LEU A 1 715 ? -13.978 15.641 8.379 1.00 83.88 715 LEU A N 1
ATOM 5313 C CA . LEU A 1 715 ? -14.770 16.510 7.504 1.00 83.88 715 LEU A CA 1
ATOM 5314 C C . LEU A 1 715 ? -13.962 17.701 6.968 1.00 83.88 715 LEU A C 1
ATOM 5316 O O . LEU A 1 715 ? -14.461 18.461 6.139 1.00 83.88 715 LEU A O 1
ATOM 5320 N N . GLY A 1 716 ? -12.731 17.890 7.452 1.00 86.44 716 GLY A N 1
ATOM 5321 C CA . GLY A 1 716 ? -11.900 19.063 7.188 1.00 86.44 716 GLY A CA 1
ATOM 5322 C C . GLY A 1 716 ? -12.238 20.257 8.087 1.00 86.44 716 GLY A C 1
ATOM 5323 O O . GLY A 1 716 ? -13.127 20.194 8.937 1.00 86.44 716 GLY A O 1
ATOM 5324 N N . ILE A 1 717 ? -11.516 21.366 7.900 1.00 94.31 717 ILE A N 1
ATOM 5325 C CA . ILE A 1 717 ? -11.716 22.596 8.682 1.00 94.31 717 ILE A CA 1
ATOM 5326 C C . ILE A 1 717 ? -13.166 23.105 8.548 1.00 94.31 717 ILE A C 1
ATOM 5328 O O . ILE A 1 717 ? -13.680 23.129 7.428 1.00 94.31 717 ILE A O 1
ATOM 5332 N N . PRO A 1 718 ? -13.842 23.532 9.636 1.00 98.06 718 PRO A N 1
ATOM 5333 C CA . PRO A 1 718 ? -15.209 24.037 9.566 1.00 98.06 718 PRO A CA 1
ATOM 5334 C C . PRO A 1 718 ? -15.384 25.146 8.519 1.00 98.06 718 PRO A C 1
ATOM 5336 O O . PRO A 1 718 ? -14.749 26.206 8.555 1.00 98.06 718 PRO A O 1
ATOM 5339 N N . GLN A 1 719 ? -16.271 24.899 7.567 1.00 97.12 719 GLN A N 1
ATOM 5340 C CA . GLN A 1 719 ? -16.592 25.792 6.472 1.00 97.12 719 GLN A CA 1
ATOM 5341 C C . GLN A 1 719 ? -18.082 25.691 6.162 1.00 97.12 719 GLN A C 1
ATOM 5343 O O . GLN A 1 719 ? -18.605 24.639 5.778 1.00 97.12 719 GLN A O 1
ATOM 5348 N N . TRP A 1 720 ? -18.755 26.828 6.318 1.00 97.88 720 TRP A N 1
ATOM 5349 C CA . TRP A 1 720 ? -20.175 26.937 6.036 1.00 97.88 720 TRP A CA 1
ATOM 5350 C C . TRP A 1 720 ? -20.478 26.671 4.558 1.00 97.88 720 TRP A C 1
ATOM 5352 O O . TRP A 1 720 ? -19.726 27.105 3.682 1.00 97.88 720 TRP A O 1
ATOM 5362 N N . GLY A 1 721 ? -21.562 25.950 4.279 1.00 93.62 721 GLY A N 1
ATOM 5363 C CA . GLY A 1 721 ? -21.944 25.510 2.936 1.00 93.62 721 GLY A CA 1
ATOM 5364 C C . GLY A 1 721 ? -21.145 24.311 2.409 1.00 93.62 721 GLY A C 1
ATOM 5365 O O . GLY A 1 721 ? -21.443 23.826 1.321 1.00 93.62 721 GLY A O 1
ATOM 5366 N N . VAL A 1 722 ? -20.145 23.819 3.155 1.00 95.06 722 VAL A N 1
ATOM 5367 C CA . VAL A 1 722 ? -19.294 22.687 2.746 1.00 95.06 722 VAL A CA 1
ATOM 5368 C C . VAL A 1 722 ? -19.448 21.514 3.704 1.00 95.06 722 VAL A C 1
ATOM 5370 O O . VAL A 1 722 ? -20.050 20.509 3.340 1.00 95.06 722 VAL A O 1
ATOM 5373 N N . ASN A 1 723 ? -18.947 21.632 4.931 1.00 95.00 723 ASN A N 1
ATOM 5374 C CA . ASN A 1 723 ? -19.033 20.587 5.961 1.00 95.00 723 ASN A CA 1
ATOM 5375 C C . ASN A 1 723 ? -19.861 21.019 7.182 1.00 95.00 723 ASN A C 1
ATOM 5377 O O . ASN A 1 723 ? -20.193 20.188 8.023 1.00 95.00 723 ASN A O 1
ATOM 5381 N N . VAL A 1 724 ? -20.255 22.291 7.246 1.00 98.50 724 VAL A N 1
ATOM 5382 C CA . VAL A 1 724 ? -21.219 22.835 8.206 1.00 98.50 724 VAL A CA 1
ATOM 5383 C C . VAL A 1 724 ? -22.309 23.553 7.419 1.00 98.50 724 VAL A C 1
ATOM 5385 O O . VAL A 1 724 ? -21.992 24.308 6.504 1.00 98.50 724 VAL A O 1
ATOM 5388 N N . ILE A 1 725 ? -23.576 23.324 7.746 1.00 98.06 725 ILE A N 1
ATOM 5389 C CA . ILE A 1 725 ? -24.724 23.980 7.104 1.00 98.06 725 ILE A CA 1
ATOM 5390 C C . ILE A 1 725 ? -25.788 24.334 8.145 1.00 98.06 725 ILE A C 1
ATOM 5392 O O . ILE A 1 725 ? -25.847 23.728 9.215 1.00 98.06 725 ILE A O 1
ATOM 5396 N N . GLY A 1 726 ? -26.637 25.308 7.839 1.00 98.12 726 GLY A N 1
ATOM 5397 C CA . GLY A 1 726 ? -27.821 25.628 8.629 1.00 98.12 726 GLY A CA 1
ATOM 5398 C C . GLY A 1 726 ? -29.011 24.763 8.234 1.00 98.12 726 GLY A C 1
ATOM 5399 O O . GLY A 1 726 ? -29.101 24.280 7.104 1.00 98.12 726 GLY A O 1
ATOM 5400 N N . HIS A 1 727 ? -29.959 24.582 9.152 1.00 98.25 727 HIS A N 1
ATOM 5401 C CA . HIS A 1 727 ? -31.208 23.874 8.854 1.00 98.25 727 HIS A CA 1
ATOM 5402 C C . HIS A 1 727 ? -31.983 24.514 7.687 1.00 98.25 727 HIS A C 1
ATOM 5404 O O . HIS A 1 727 ? -32.486 23.791 6.828 1.00 98.25 727 HIS A O 1
ATOM 5410 N N . ASN A 1 728 ? -31.982 25.846 7.588 1.00 96.81 728 ASN A N 1
ATOM 5411 C CA . ASN A 1 728 ? -32.581 26.616 6.491 1.00 96.81 728 ASN A CA 1
ATOM 5412 C C . ASN A 1 728 ? -31.986 26.339 5.100 1.00 96.81 728 ASN A C 1
ATOM 5414 O O . ASN A 1 728 ? -32.617 26.635 4.087 1.00 96.81 728 ASN A O 1
ATOM 5418 N N . GLU A 1 729 ? -30.780 25.776 5.028 1.00 97.06 729 GLU A N 1
ATOM 5419 C CA . GLU A 1 729 ? -30.150 25.354 3.771 1.00 97.06 729 GLU A CA 1
ATOM 5420 C C . GLU A 1 729 ? -30.540 23.922 3.376 1.00 97.06 729 GLU A C 1
ATOM 5422 O O . GLU A 1 729 ? -30.211 23.469 2.279 1.00 97.06 729 GLU A O 1
ATOM 5427 N N . VAL A 1 730 ? -31.239 23.202 4.259 1.00 96.38 730 VAL A N 1
ATOM 5428 C CA . VAL A 1 730 ? -31.758 21.850 4.014 1.00 96.38 730 VAL A CA 1
ATOM 5429 C C . VAL A 1 730 ? -33.265 21.860 3.774 1.00 96.38 730 VAL A C 1
ATOM 5431 O O . VAL A 1 730 ? -33.743 21.206 2.849 1.00 96.38 730 VAL A O 1
ATOM 5434 N N . THR A 1 731 ? -34.000 22.600 4.600 1.00 95.19 731 THR A N 1
ATOM 5435 C CA . THR A 1 731 ? -35.463 22.702 4.582 1.00 95.19 731 THR A CA 1
ATOM 5436 C C . THR A 1 731 ? -35.854 24.163 4.775 1.00 95.19 731 THR A C 1
ATOM 5438 O O . THR A 1 731 ? -35.142 24.905 5.437 1.00 95.19 731 THR A O 1
ATOM 5441 N N . SER A 1 732 ? -36.982 24.607 4.213 1.00 96.12 732 SER A N 1
ATOM 5442 C CA . SER A 1 732 ? -37.458 25.983 4.408 1.00 96.12 732 SER A CA 1
ATOM 5443 C C . SER A 1 732 ? -37.877 26.209 5.870 1.00 96.12 732 SER A C 1
ATOM 5445 O O . SER A 1 732 ? -38.901 25.692 6.312 1.00 96.12 732 SER A O 1
ATOM 5447 N N . THR A 1 733 ? -37.050 26.935 6.627 1.00 94.50 733 THR A N 1
ATOM 5448 C CA . THR A 1 733 ? -37.252 27.285 8.043 1.00 94.50 733 THR A CA 1
ATOM 5449 C C . THR A 1 733 ? -36.415 28.516 8.412 1.00 94.50 733 THR A C 1
ATOM 5451 O O . THR A 1 733 ? -35.436 28.817 7.729 1.00 94.50 733 THR A O 1
ATOM 5454 N N . ASP A 1 734 ? -36.771 29.205 9.498 1.00 92.50 734 ASP A N 1
ATOM 5455 C CA . ASP A 1 734 ? -35.972 30.299 10.075 1.00 92.50 734 ASP A CA 1
ATOM 5456 C C . ASP A 1 734 ? -34.778 29.783 10.904 1.00 92.50 734 ASP A C 1
ATOM 5458 O O . ASP A 1 734 ? -33.841 30.525 11.207 1.00 92.50 734 ASP A O 1
ATOM 5462 N N . CYS A 1 735 ? -34.770 28.494 11.250 1.00 95.12 735 CYS A N 1
ATOM 5463 C CA . CYS A 1 735 ? -33.669 27.834 11.944 1.00 95.12 735 CYS A CA 1
ATOM 5464 C C . CYS A 1 735 ? -32.399 27.796 11.060 1.00 95.12 735 CYS A C 1
ATOM 5466 O O . CYS A 1 735 ? -32.495 27.406 9.899 1.00 95.12 735 CYS A O 1
ATOM 5468 N N . PRO A 1 736 ? -31.192 28.160 11.545 1.00 96.56 736 PRO A N 1
ATOM 5469 C CA . PRO A 1 736 ? -30.789 28.299 12.949 1.00 96.56 736 PRO A CA 1
ATOM 5470 C C . PRO A 1 736 ? -30.729 29.746 13.471 1.00 96.56 736 PRO A C 1
ATOM 5472 O O . PRO A 1 736 ? -29.867 30.079 14.287 1.00 96.56 736 PRO A O 1
ATOM 5475 N N . ALA A 1 737 ? -31.610 30.623 12.984 1.00 95.06 737 ALA A N 1
ATOM 5476 C CA . ALA A 1 737 ? -31.721 32.019 13.398 1.00 95.06 737 ALA A CA 1
ATOM 5477 C C . ALA A 1 737 ? -30.385 32.791 13.331 1.00 95.06 737 ALA A C 1
ATOM 5479 O O . ALA A 1 737 ? -29.796 32.907 12.254 1.00 95.06 737 ALA A O 1
ATOM 5480 N N . SER A 1 738 ? -29.876 33.324 14.452 1.00 96.38 738 SER A N 1
ATOM 5481 C CA . SER A 1 738 ? -28.653 34.148 14.476 1.00 96.38 738 SER A CA 1
ATOM 5482 C C . SER A 1 738 ? -27.390 33.422 14.007 1.00 96.38 738 SER A C 1
ATOM 5484 O O . SER A 1 738 ? -26.420 34.093 13.645 1.00 96.38 738 SER A O 1
ATOM 5486 N N . LEU A 1 739 ? -27.385 32.084 14.002 1.00 97.38 739 LEU A N 1
ATOM 5487 C CA . LEU A 1 739 ? -26.270 31.273 13.508 1.00 97.38 739 LEU A CA 1
ATOM 5488 C C . LEU A 1 739 ? -26.315 31.045 11.992 1.00 97.38 739 LEU A C 1
ATOM 5490 O O . LEU A 1 739 ? -25.307 30.644 11.407 1.00 97.38 739 LEU A O 1
ATOM 5494 N N . GLY A 1 740 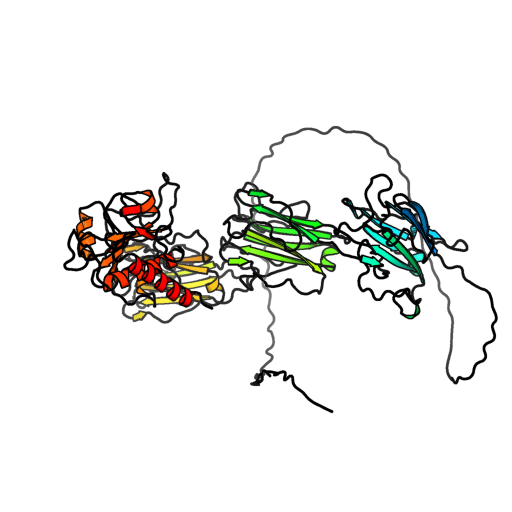? -27.462 31.278 11.348 1.00 96.06 740 GLY A N 1
ATOM 5495 C CA . GLY A 1 740 ? -27.632 31.082 9.911 1.00 96.06 740 GLY A CA 1
ATOM 5496 C C . GLY A 1 740 ? -26.795 32.073 9.107 1.00 96.06 740 GLY A C 1
ATOM 5497 O O . GLY A 1 740 ? -26.390 33.117 9.615 1.00 96.06 740 GLY A O 1
ATOM 5498 N N . LYS A 1 741 ? -26.522 31.773 7.835 1.00 94.12 741 LYS A N 1
ATOM 5499 C CA . LYS A 1 741 ? -25.779 32.687 6.955 1.00 94.12 741 LYS A CA 1
ATOM 5500 C C . LYS A 1 741 ? -26.442 34.073 6.928 1.00 94.12 741 LYS A C 1
ATOM 5502 O O . LYS A 1 741 ? -27.601 34.196 6.551 1.00 94.12 741 LYS A O 1
ATOM 5507 N N . GLY A 1 742 ? -25.691 35.108 7.309 1.00 91.69 742 GLY A N 1
ATOM 5508 C CA . GLY A 1 742 ? -26.190 36.487 7.429 1.00 91.69 742 GLY A CA 1
ATOM 5509 C C . GLY A 1 742 ? -26.807 36.841 8.791 1.00 91.69 742 GLY A C 1
ATOM 5510 O O . GLY A 1 742 ? -27.147 38.000 9.011 1.00 91.69 742 GLY A O 1
ATOM 5511 N N . GLY A 1 743 ? -26.915 35.882 9.713 1.00 94.75 743 GLY A N 1
ATOM 5512 C CA . GLY A 1 743 ? -27.340 36.104 11.092 1.00 94.75 743 GLY A CA 1
ATOM 5513 C C . GLY A 1 743 ? -26.283 36.825 11.935 1.00 94.75 743 GLY A C 1
ATOM 5514 O O . GLY A 1 743 ? -25.089 36.820 11.625 1.00 94.75 743 GLY A O 1
ATOM 5515 N N . SER A 1 744 ? -26.726 37.440 13.034 1.00 95.69 744 SER A N 1
ATOM 5516 C CA . SER A 1 744 ? -25.897 38.313 13.877 1.00 95.69 744 SER A CA 1
ATOM 5517 C C . SER A 1 744 ? -24.714 37.614 14.560 1.00 95.69 744 SER A C 1
ATOM 5519 O O . SER A 1 744 ? -23.735 38.279 14.887 1.00 95.69 744 SER A O 1
ATOM 5521 N N . GLN A 1 745 ? -24.767 36.291 14.755 1.00 97.88 745 GLN A N 1
ATOM 5522 C CA . GLN A 1 745 ? -23.743 35.510 15.471 1.00 97.88 745 GLN A CA 1
ATOM 5523 C C . GLN A 1 745 ? -23.016 34.491 14.577 1.00 97.88 745 GLN A C 1
ATOM 5525 O O . GLN A 1 745 ? -22.099 33.804 15.030 1.00 97.88 745 GLN A O 1
ATOM 5530 N N . HIS A 1 746 ? -23.370 34.421 13.293 1.00 98.00 746 HIS A N 1
ATOM 5531 C CA . HIS A 1 746 ? -22.826 33.471 12.323 1.00 98.00 746 HIS A CA 1
ATOM 5532 C C . HIS A 1 746 ? -21.295 33.518 12.208 1.00 98.00 746 HIS A C 1
ATOM 5534 O O . HIS A 1 746 ? -20.612 32.504 12.371 1.00 98.00 746 HIS A O 1
ATOM 5540 N N . ASN A 1 747 ? -20.745 34.710 11.951 1.00 97.44 747 ASN A N 1
ATOM 5541 C CA . ASN A 1 747 ? -19.308 34.890 11.732 1.00 97.44 747 ASN A CA 1
ATOM 5542 C C . ASN A 1 747 ? -18.498 34.558 12.992 1.00 97.44 747 ASN A C 1
ATOM 5544 O O . ASN A 1 747 ? -17.441 33.930 12.906 1.00 97.44 747 ASN A O 1
ATOM 5548 N N . GLU A 1 748 ? -18.997 34.948 14.167 1.00 98.06 748 GLU A N 1
ATOM 5549 C CA . GLU A 1 748 ? -18.355 34.633 15.443 1.00 98.06 748 GLU A CA 1
ATOM 5550 C C . GLU A 1 748 ? -18.331 33.119 15.679 1.00 98.06 748 GLU A C 1
ATOM 5552 O O . GLU A 1 748 ? -17.275 32.547 15.951 1.00 98.06 748 GLU A O 1
ATOM 5557 N N . TYR A 1 749 ? -19.476 32.455 15.519 1.00 98.44 749 TYR A N 1
ATOM 5558 C CA . TYR A 1 749 ? -19.599 31.022 15.750 1.00 98.44 749 TYR A CA 1
ATOM 5559 C C . TYR A 1 749 ? -18.683 30.208 14.825 1.00 98.44 749 TYR A C 1
ATOM 5561 O O . TYR A 1 749 ? -17.914 29.359 15.289 1.00 98.44 749 TYR A O 1
ATOM 5569 N N . LEU A 1 750 ? -18.705 30.501 13.520 1.00 98.12 750 LEU A N 1
ATOM 5570 C CA . LEU A 1 750 ? -17.894 29.781 12.539 1.00 98.12 750 LEU A CA 1
ATOM 5571 C C . LEU A 1 750 ? -16.394 30.061 12.708 1.00 98.12 750 LEU A C 1
ATOM 5573 O O . LEU A 1 750 ? -15.587 29.134 12.623 1.00 98.12 750 LEU A O 1
ATOM 5577 N N . SER A 1 751 ? -15.999 31.309 12.981 1.00 97.81 751 SER A N 1
ATOM 5578 C CA . SER A 1 751 ? -14.586 31.648 13.206 1.00 97.81 751 SER A CA 1
ATOM 5579 C C . SER A 1 751 ? -14.026 30.978 14.463 1.00 97.81 751 SER A C 1
ATOM 5581 O O . SER A 1 751 ? -12.920 30.434 14.424 1.00 97.81 751 SER A O 1
ATOM 5583 N N . LYS A 1 752 ? -14.805 30.915 15.552 1.00 98.00 752 LYS A N 1
ATOM 5584 C CA . LYS A 1 752 ? -14.437 30.160 16.757 1.00 98.00 752 LYS A CA 1
ATOM 5585 C C . LYS A 1 752 ? -14.297 28.667 16.466 1.00 98.00 752 LYS A C 1
ATOM 5587 O O . LYS A 1 752 ? -13.328 28.062 16.921 1.00 98.00 752 LYS A O 1
ATOM 5592 N N . ALA A 1 753 ? -15.195 28.084 15.669 1.00 97.69 753 ALA A N 1
ATOM 5593 C CA . ALA A 1 753 ? -15.111 26.672 15.295 1.00 97.69 753 ALA A CA 1
ATOM 5594 C C . ALA A 1 753 ? -13.832 26.377 14.496 1.00 97.69 753 ALA A C 1
ATOM 5596 O O . ALA A 1 753 ? -13.105 25.434 14.805 1.00 97.69 753 ALA A O 1
ATOM 5597 N N . ARG A 1 754 ? -13.494 27.228 13.522 1.00 97.94 754 ARG A N 1
ATOM 5598 C CA . ARG A 1 754 ? -12.234 27.126 12.767 1.00 97.94 754 ARG A CA 1
ATOM 5599 C C . ARG A 1 754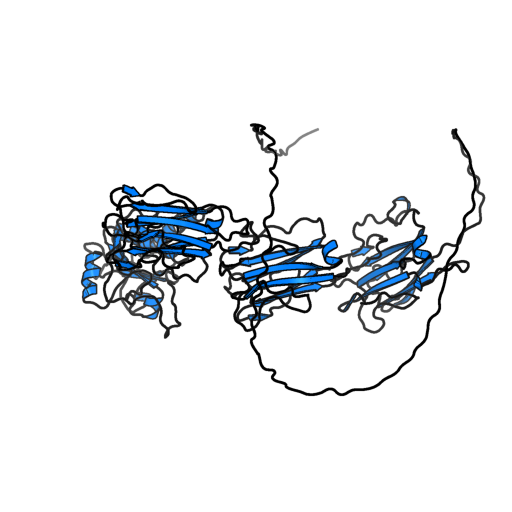 ? -11.011 27.253 13.668 1.00 97.94 754 ARG A C 1
ATOM 5601 O O . ARG A 1 754 ? -10.130 26.405 13.607 1.00 97.94 754 ARG A O 1
ATOM 5608 N N . SER A 1 755 ? -10.994 28.249 14.554 1.00 95.69 755 SER A N 1
ATOM 5609 C CA . SER A 1 755 ? -9.882 28.456 15.488 1.00 95.69 755 SER A CA 1
ATOM 5610 C C . SER A 1 755 ? -9.684 27.258 16.419 1.00 95.69 755 SER A C 1
ATOM 5612 O O . SER A 1 755 ? -8.551 26.852 16.671 1.00 95.69 755 SER A O 1
ATOM 5614 N N . TRP A 1 756 ? -10.769 26.663 16.925 1.00 92.19 756 TRP A N 1
ATOM 5615 C CA . TRP A 1 756 ? -10.681 25.434 17.711 1.00 92.19 756 TRP A CA 1
ATOM 5616 C C . TRP A 1 756 ? -10.147 24.271 16.884 1.00 92.19 756 TRP A C 1
ATOM 5618 O O . TRP A 1 756 ? -9.262 23.568 17.365 1.00 92.19 756 TRP A O 1
ATOM 5628 N N . TYR A 1 757 ? -10.633 24.094 15.654 1.00 90.69 757 TYR A N 1
ATOM 5629 C CA . TYR A 1 757 ? -10.158 23.038 14.763 1.00 90.69 757 TYR A CA 1
ATOM 5630 C C . TYR A 1 757 ? -8.652 23.160 14.547 1.00 90.69 757 TYR A C 1
ATOM 5632 O O . TYR A 1 757 ? -7.931 22.205 14.794 1.00 90.69 757 TYR A O 1
ATOM 5640 N N . GLU A 1 758 ? -8.163 24.341 14.169 1.00 90.94 758 GLU A N 1
ATOM 5641 C CA . GLU A 1 758 ? -6.740 24.596 13.928 1.00 90.94 758 GLU A CA 1
ATOM 5642 C C . GLU A 1 758 ? -5.892 24.347 15.179 1.00 90.94 758 GLU A C 1
ATOM 5644 O O . GLU A 1 758 ? -4.885 23.645 15.109 1.00 90.94 758 GLU A O 1
ATOM 5649 N N . LYS A 1 759 ? -6.319 24.859 16.342 1.00 84.38 759 LYS A N 1
ATOM 5650 C CA . LYS A 1 759 ? -5.612 24.655 17.617 1.00 84.38 759 LYS A CA 1
ATOM 5651 C C . LYS A 1 759 ? -5.506 23.178 17.984 1.00 84.38 759 LYS A C 1
ATOM 5653 O O . LYS A 1 759 ? -4.446 22.720 18.403 1.00 84.38 759 LYS A O 1
ATOM 5658 N N . ILE A 1 760 ? -6.606 22.442 17.854 1.00 76.94 760 ILE A N 1
ATOM 5659 C CA . ILE A 1 760 ? -6.668 21.028 18.232 1.00 76.94 760 ILE A CA 1
ATOM 5660 C C . ILE A 1 760 ? -5.912 20.183 17.205 1.00 76.94 760 ILE A C 1
ATOM 5662 O O . ILE A 1 760 ? -5.104 19.344 17.589 1.00 76.94 760 ILE A O 1
ATOM 5666 N N . HIS A 1 761 ? -6.094 20.454 15.912 1.00 76.69 761 HIS A N 1
ATOM 5667 C CA . HIS A 1 761 ? -5.371 19.803 14.825 1.00 76.69 761 HIS A CA 1
ATOM 5668 C C . HIS A 1 761 ? -3.856 19.983 14.971 1.00 76.69 761 HIS A C 1
ATOM 5670 O O . HIS A 1 761 ? -3.118 19.006 14.917 1.00 76.69 761 HIS A O 1
ATOM 5676 N N . ALA A 1 762 ? -3.381 21.207 15.223 1.00 70.50 762 ALA A N 1
ATOM 5677 C CA . ALA A 1 762 ? -1.964 21.475 15.463 1.00 70.50 762 ALA A CA 1
ATOM 5678 C C . ALA A 1 762 ? -1.437 20.725 16.696 1.00 70.50 762 ALA A C 1
ATOM 5680 O O . ALA A 1 762 ? -0.344 20.174 16.658 1.00 70.50 762 ALA A O 1
ATOM 5681 N N . ALA A 1 763 ? -2.221 20.641 17.774 1.00 65.25 763 ALA A N 1
ATOM 5682 C CA . ALA A 1 763 ? -1.830 19.891 18.965 1.00 65.25 763 ALA A CA 1
ATOM 5683 C C . ALA A 1 763 ? -1.805 18.363 18.752 1.00 65.25 763 ALA A C 1
ATOM 5685 O O . ALA A 1 763 ? -1.049 17.673 19.432 1.00 65.25 763 ALA A O 1
ATOM 5686 N N . MET A 1 764 ? -2.635 17.831 17.849 1.00 58.91 764 MET A N 1
ATOM 5687 C CA . MET A 1 764 ? -2.727 16.393 17.561 1.00 58.91 764 MET A CA 1
ATOM 5688 C C . MET A 1 764 ? -1.743 15.925 16.480 1.00 58.91 764 MET A C 1
ATOM 5690 O O . MET A 1 764 ? -1.255 14.801 16.561 1.00 58.91 764 MET A O 1
ATOM 5694 N N . PHE A 1 765 ? -1.460 16.769 15.484 1.00 57.12 765 PHE A N 1
ATOM 5695 C CA . PHE A 1 765 ? -0.752 16.390 14.253 1.00 57.12 765 PHE A CA 1
ATOM 5696 C C . PHE A 1 765 ? 0.448 17.288 13.918 1.00 57.12 765 PHE A C 1
ATOM 5698 O O . PHE A 1 765 ? 1.141 17.035 12.939 1.00 57.12 765 PHE A O 1
ATOM 5705 N N . GLY A 1 766 ? 0.707 18.339 14.698 1.00 41.56 766 GLY A N 1
ATOM 5706 C CA . GLY A 1 766 ? 1.854 19.223 14.508 1.00 41.56 766 GLY A CA 1
ATOM 5707 C C . GLY A 1 766 ? 3.124 18.649 15.128 1.00 41.56 766 GLY A C 1
ATOM 5708 O O . GLY A 1 766 ? 3.465 18.998 16.258 1.00 41.56 766 GLY A O 1
ATOM 5709 N N . LYS A 1 767 ? 3.823 17.790 14.385 1.00 34.31 767 LYS A N 1
ATOM 5710 C CA . LYS A 1 767 ? 5.277 17.606 14.470 1.00 34.31 767 LYS A CA 1
ATOM 5711 C C . LYS A 1 767 ? 5.842 17.349 13.089 1.00 34.31 767 LYS A C 1
ATOM 5713 O O . LYS A 1 767 ? 5.345 16.401 12.445 1.00 34.31 767 LYS A O 1
#

Foldseek 3Di:
DDDDDDDDDDDDDDDDDDDDDDDDDDDDDDDDDDDDDDDDDDDDDDDDDDDDDDDDDDDDDDDDDDDDDDDDDDDDDDDDDDDDDDDDDDDDDDDDDDDDDDDDDPQPAKKKKKWWQWVPPGTDIAIAQGKDFDFPPPIFTQKMWMWIDHPPDDPDTQQQKWKWFQKPPPAIDPDIDTRRDMYGHVPNPIGTQKMAMFGDPPDPLNVFKFKKKWFQKPPPGIAAIDRRRIAGEFPPPIGTRIMHMHIGTPPPDDLCDPVVDPSNDPHDGRYHYPWWKWKWFQKPPPGIDHTDIAQDKHFDDPPPIFTAKMAMFIPNDPFDKWKWKWFQKPPPGIDDIDTNVDMYGDDPPPIFTFKMFMAIDHVLNVFKWKKKWFQWPPQGTADIDTHGDMAGEAPQPTGTRIMGIIIDTPPDDDDDCPRHSYPHRYWYDWWKKKWFQWPPPGIDDIDTAFDKHFDAPPPTFTQKMFIWTHDTPDDFDWIKWKEFQKPPPGIDDIDTGGDIHGDDPPPIGTAKMFMAIDGRVNVFKWKWKEFQKPPPGIDFIDTHGFIHGDDPPPIGTGIMTIHIHTPPPPPDPSLFPDDRCLVPDPLHDAAEAEDEAPDLWAAFLADPVPPGHEAAQAEEEWEPLAQADLVRQNVVCVPDNFFFQWEQGLQLYIYGHHTPRIFTRHQVDSNDSSHHGYYYYHFDVPADPVGTHGHPSSLLNVLLVLLVVCVVRVNPQQDEPGRYYYSCVRDPDCTPAQCHVVHVCVVVSSVSSRVNNVVVCCVVPVD

Secondary structure (DSSP, 8-state):
--------------------PPPP----PPPP---------------------------------------------------------------------------PPPEEEEEEEETTTEEEEE-TTSEEE-TTT-PPEEEEEEEEEPGGG-S--GGGEEEEEEETTTEE-SS-B-SS--EE-TTSS--EEEEEEEEPTT-HHHHHEEEEEEEEETTTEEPPPBSS-EEEESSS-PPEEEEEEEEEETTSPPTTSGGGGGG----S-SEE---EEEEEEEETTTEE---EETTPPEE-SSS---EEEEEEEEES-SS---EEEEEEETTTEEPPPB-TTS-EE-SSS-PPEEEEEEEE-HHHHHHEEEEEEEEETTTEEPPPEETT--EEEESS---EEEEEEEEEETTSPPPP-TT-S-S-SEEEPPEEEEEEEETTTEEPPPEETT--EE-SSSS--EEEEEEEEE---S-----EEEEEEETTTEEPPPEETT--EE-SSS-PPEEEEEEEE-TTHHHHEEEEEEEEETTTEEPPPEETTPPEE-SSS-PPEEEEEEEEEETT-S-S--S---THHHHH-TT--S-EEE---SSSEESSSEEGGGTEE----EEEE---SS---HHHHHHHTTTSS---SEEE-TTS-EEE-S-TTSEE--SS-HHHHHHEEEEEEPPPTT-BTTB----HHHHHHHHHHHHHHHHHTT--S--BTTTEEEGGGTSSSSTTGGGSTTSTTHHHHHHHHHHHHHHHHHHHH--

Radius of gyration: 40.2 Å; chains: 1; bounding box: 120×92×94 Å

InterPro domains:
  IPR002502 N-acetylmuramoyl-L-alanine amidase domain [PF01510] (615-737)
  IPR002502 N-acetylmuramoyl-L-alanine amidase domain [SM00644] (607-737)
  IPR002502 N-acetylmuramoyl-L-alanine amidase domain [cd06583] (616-739)
  IPR006637 Clostridial hydrophobic repeat [PF07538] (166-199)
  IPR006637 Clostridial hydrophobic repeat [PF07538] (216-247)
  IPR006637 Clostridial hydrophobic repeat [PF07538] (282-316)
  IPR006637 Clostridial hydrophobic repeat [PF07538] (328-362)
  IPR006637 Clostridial hydrophobic repeat [PF07538] (375-408)
  IPR006637 Clostridial hydrophobic repeat [PF07538] (437-471)
  IPR006637 Clostridial hydrophobic repeat [PF07538] (485-519)
  IPR006637 Clostridial hydrophobic repeat [PF07538] (532-565)
  IPR006637 Clostridial hydrophobic repeat [SM00728] (165-210)
  IPR006637 Clostridial hydrophobic repeat [SM00728] (215-261)
  IPR006637 Clostridial hydrophobic repeat [SM00728] (281-326)
  IPR006637 Clostridial hydrophobic repeat [SM00728] (327-373)
  IPR006637 Clostridial hydrophobic repeat [SM00728] (374-425)
  IPR006637 Clostridial hydrophobic repeat [SM00728] (436-483)
  IPR006637 Clostridial hydrophobic repeat [SM00728] (484-530)
  IPR006637 Clostridial hydrophobic repeat [SM00728] (531-575)
  IPR036505 N-acetylmuramoyl-L-alanine amidase/PGRP domain superfamily [G3DSA:3.40.80.10] (601-763)

Organism: NCBI:txid604330

Sequence (767 aa):
MHLASGRSAKIAVVIGLALVGTPVAAYATEPAATQPPSTTAAVTTSGQAEAEQSSAQAEAAFGGESQEAASTDAAVGADVTEQGSADATTDPSPTGDATSCDASQSESSPSVSADVDVYGKGSQTASDGQVAGSAGSGEKIDSLTLHVTSPDGTSYSDSDVEYRAHVEGTGWDARWTSGGNAVGTAGSGKRIEALQVRLREGSDLARDWQLWARAYVQDHGWLAWTSTGLVGSTGQGLRLEALELRLLRIGAPDPTDASYGDFASTDSESFIDGTQTRVQAHVQDIGWQGWVTDGKTAGTTGRSKRIEAIRVKVANAYADGDVEVRAHVQDIGWQGWATSAGYAGTTGRGKRIEAVEVRLTGELARLYDVWYRAHVQTIGWMAWTKDGASAGTTGASGRMEAIQVLLVHKGESAPSADGQATEISFFSTPDVIYTAHSKDVGWQGARKDGATAGTTGQSRRLEAMTIKLTGREDALSGGISYRSHVQGTGWQDWVSDGSVAGTTGQSKRLEAFQVRLTGAISKFFDVMYQAHVQNVGWQSWVSNGQVAGTVGRALAAEAFKVKLVLKGASSVVASGLDYCWLKSSQYWSGTVKVLLMNKHYSKGRFDASHGGQHVIRQIVIHHNEGNLTTEGCWNTWQTREASAHYQVESSGTVGQLVYDSDTAWQAGNWVKNLDSIGIEHADAPGSTPAHRYLTEAAINAGSKLVALLCLQYNLGIPQWGVNVIGHNEVTSTDCPASLGKGGSQHNEYLSKARSWYEKIHAAMFGK